Protein AF-A0A916A8Z0-F1 (afdb_monomer)

Mean predicted aligned error: 18.08 Å

Solvent-accessible surface area (backbone atoms only — not comparable to full-atom values): 61509 Å² total; per-residue (Å²): 125,78,85,84,91,91,94,96,95,99,98,98,97,97,97,98,97,96,97,96,97,89,52,46,39,36,38,32,25,29,69,92,72,67,44,54,38,59,54,32,35,37,33,49,50,64,53,92,71,62,56,70,36,53,14,37,95,78,4,35,19,50,48,71,92,58,66,61,39,51,30,46,46,48,78,46,60,50,71,79,48,48,78,49,36,49,75,66,98,75,70,72,69,54,66,45,54,78,99,61,84,51,76,48,82,47,61,32,43,49,46,13,28,43,33,43,37,34,25,30,58,89,79,60,48,56,40,48,70,24,40,32,39,39,40,52,86,81,93,71,101,67,86,82,88,76,78,72,76,61,49,72,52,54,19,37,86,78,6,36,41,78,48,71,80,33,74,57,48,60,34,40,40,42,64,50,68,57,93,70,41,55,82,67,82,72,49,75,53,75,40,47,67,66,36,75,49,78,48,80,51,70,34,50,49,66,14,25,43,38,39,36,32,24,30,61,90,74,63,48,61,42,52,68,42,32,39,41,38,36,40,97,86,48,75,51,76,32,55,11,39,96,78,4,45,17,66,45,78,72,44,80,68,44,57,29,44,40,46,78,52,78,52,88,66,50,56,51,42,31,49,73,93,76,80,61,48,77,68,45,71,37,50,74,59,38,77,42,77,49,80,45,71,31,39,36,34,15,29,45,36,39,36,30,26,33,62,85,78,67,44,55,39,47,73,40,34,33,36,42,28,48,76,89,57,96,66,60,49,78,40,58,15,34,89,74,2,41,24,74,49,68,46,40,83,59,43,48,28,52,74,49,76,55,66,54,73,68,52,41,36,45,35,42,79,64,88,56,83,78,66,78,78,56,56,66,41,55,81,48,62,45,76,44,77,48,78,47,59,27,42,59,44,45,56,37,69,72,50,58,48,63,38,32,26,24,81,75,42,62,45,48,40,28,26,32,35,26,78,46,66,96,57,68,40,34,43,39,29,35,32,76,65,41,95,44,64,46,39,26,72,46,69,58,55,71,81,72,38,46,69,42,70,79,42,72,47,75,40,45,42,60,22,64,19,94,47,60,96,43,30,91,56,34,35,51,31,38,88,27,42,50,28,35,44,35,61,47,48,93,74,53,62,100,40,61,50,70,49,70,28,40,33,47,74,47,35,44,46,72,45,73,43,62,78,48,59,67,79,81,56,50,61,89,82,37,48,53,23,19,51,24,47,47,36,42,75,30,55,46,38,22,58,62,57,75,52,70,95,41,74,49,32,33,30,18,39,25,47,50,27,50,53,28,56,66,59,24,70,56,82,54,69,49,58,57,84,82,39,73,66,63,52,47,46,57,70,74,57,66,81,62,51,85,36,38,53,90,77,53,78,37,56,64,92,39,76,29,46,31,47,46,82,52,64,77,43,36,76,40,70,81,42,48,72,37,96,56,34,56,53,57,51,43,73,71,48,60,68,44,52,57,49,41,36,26,36,40,49,20,22,33,35,68,84,59,84,25,70,63,93,73,86,50,33,85,26,33,78,18,48,41,80,43,22,29,36,44,46,64,50,47,57,63,62,81,57,86,79,42,57,64,77,76,77,96,62,94,89,67,52,42,45,26,32,61,42,43,54,46,34,53,56,60,58,35,86,83,60,87,66,48,55,75,48,43,43,86,30,67,27,88,32,92,55,87,43,36,59,63,35,38,57,70,39,67,61,44,48,88,20,49,23,43,75,45,94,54,46,32,33,12,37,15,33,73,52,74,92,40,58,88,41,32,14,20,21,32,48,36,39,35,62,58,76,42,31,52,36,38,38,29,50,36,38,25,60,37,58,40,51,98,74,42,69,42,98,53,33,71,59,52,42,51,54,41,30,70,36,49,42,55,22,82,95,33,57,91,50,52,38,58,68,56,25,38,31,58,38,10,39,37,35,30,26,33,30,34,37,32,17,30,38,38,33,40,39,68,74,85,68,82,80,37,57,69,51,29,25,57,52,36,43,68,31,35,24,46,50,45,54,92,75,39,43,85,41,46,51,60,76,65,32,42,92,90,34,73,62,32,55,48,53,41,44,53,51,33,53,61,79,37,79,79,63,87,64,82,62,62,58,83,87,46,47,70,48,74,68,84,81,79,78,72,50,99,88,50,51,67,63,59,43,49,46,57,53,47,53,68,50,42,74,53,66,36,76,59,40,59,49,41,55,40,55,53,23,48,50,50,40,26,39,45,34,41,77,25,42,48,26,32,29,39,36,31,29,32,56,51,79,58,51,65,51,94,84,41,74,40,83,52,97,64,76,52,68,47,50,28,32,57,23,22,24,38,36,33,82,75,72,49,91,62,52,38,66,21,48,65,64,44,32,28,52,35,38,17,59,54,47,67,59,32,61,69,76,77,64,73,62,62,61,63,78,70,62,68,92,63,62,64,36,75,56,59,39,47,92,70,24,80,35,20,40,43,42,46,70,82,43,42,75,79,38,99,86,62,55,58,42,75,89,52,94,47,41,68,35,60,25,30,38,43,26,41,40,72,15,43,38,39,61,74,52,84,50,80,90,75,136

Sequence (1121 aa):
MPWRLFSRRPRVQPVAPCPFPGELFVLVTRSDTGAAVVGAQVALAGGPTAGAKPTNGVGSAAYQPCAQGQYTVSVSLADRNAALYEVPDAVPNVAVTVGQQTFCDVVVDPYASLVVELLRSTDRAPVAKADVVVTGPSNRAAAPVRPSSARTTPTAFNGKVHFPQLSHGDYTVDVTPPAEYVAVAQSAVTLVRGQQQVLQLLLPPKPSLHVTVKRNDTQAVVAGVKVRSIVNGHTLEATGGGDGVARLDRVEAGNHSVGLMLDPDQTKRYLWDGVAATPVLANDGATTAIDLLLEPKPTLKVTVRNEDSNEVVAGVKVRALLAGAAAPLELTSSAQGVSSFEFIDAGNYSVEPHLEGETRKQYRWRPTLPAVAPPVLPRSGAVVGATLWLKPRKLELVSVDDHFAPSVETLDIKYHIKNLSGRTVKLEITGTNYPNNPVYSRNLSDAERDDGDDKIIAWDGKANCPAGPLAGTLYINPKYAPYKVKLSTNLGHDGVREVEFKVLYHSVVLEQGTWVPGAAPARLADPIKWAQYELNRLGYFAGPVTGAVTPQLQRAVARYTYAHEGLYAGQKEIQNHADASFVTHLANGDGALTWLQGGALPAEGTTARAYIDHDYFFSSIAEFSQADGAVTKDQAKLDRWETPLECRVLLVGKADDGTAVSVGINAPAAVGDIDIRFHVEDPAEDTSTLPTNKPRNADIPSPVREYVNKALKATRAGDPDLDNCPQAQNGERASSTDRDYFRVGVELEPYTVTLVGDEIFGTCSVDPAHAPKLGRAGALFRGSTIAGDDYILHANVSFTQAGVDLGNKATLQALHEAHHGQLPANANRKAEEVLARKTGKIVLWRRHHAAAVVNWPASGRAVNWGAMATAYAQALCEFDAGAAQNLAPVALFALGSPEETQFLGTMQAAFDPTNAFPAPAINAELFPWALPAQGIAEDDNDYYGRLAELMQDFGDADGGQMMMDLSTQIAARVRATCRAGAVIWEMDWCPAPVIGGVAQNQFGLFCQAGPDGVVQMNNQMTATEQPGFLYSHEVAHTRFLWHHETSHSRGLRGLFRLPNYDSRQHHDLSDHNCTMSYPNGVTSRPRLSWDIGDTTEARFCGKCTLKLRGWRIITGLPDRS

Radius of gyration: 80.58 Å; Cα contacts (8 Å, |Δi|>4): 2524; chains: 1; bounding box: 116×41×264 Å

Secondary structure (DSSP, 8-state):
-----------------------SEEEEEETTT--B-TT-EEEEESSSS-EEEE--TTSEEE-SSPPSEEEEEEEE--HHHHTTEE--S---EEEE-TT-----EEEEEE-EEEEEEEEETTT--B--S-EEEEE------SSSP-----EEEE--TTSEEEEEEE-SEEEEEEEE--TTB-----EEEEE-TT-EEEEEEEE-B--EEEEEEEETTT--B-TT-EEEEEETTEEEEEE--TTSEEEEESPPSEEEEEEEE--TTHHHHEE----PEEEEEE-TT-EEEEEEEEEEPPEEEEEEEETTT--B--SPEEEEEETT-SS-EEEE--TTSEEEE-SPPSEEEEEEEE--HHHHHHEE----SSPPPPPEE-SSS-EEEEEEEEEEPEEEEEEE-SB--TTTS-EEEEEEEES-TTS-EEEEEEETT-TTS-SEEEE--HHHHSSEEEEEEEE--B---SSSTTTTTPBP-GGG-SEEEEEEETT--TT---EEEB--EEEEEEEE--SSSSSPPPTTT-HHHHHHHHHHHTT------SS---HHHHHHHHHHHHHSTTTS-SS-----TT-HHHHHHHHHTTT----BTTSSPPPTT-EEEEEEE-----SSHHHHTSTTHHHHHHHHH----EEEEEEEEEEPPTT--SSS----B--GGGS-SPEEEEEEE-PPP-GGGS--S--S-SS----HHHHHHHHHHHTTTT-SS--SS-GGGT-S-SSSSHHHHEE-EEEETTEEEEEETTEEEEEPB--GGGGGGBTEEEEEEE--S-TT-EEEEEEEEESEETTEE-TTHHHHHHHHHHHHTTSGGGTT--HHHHSEEE--EEEEEEEEEEEEEEEES--S----HHHHHHHHHHTTEEEE-TT-EEE-HHHHS-TT-HHHHHHHHHHHHHH-TT--SPPPPTTS-SS-SPPPPPPTT--HHHHHHHHHHHHHTTSSHHHHHHHHHHHHHHHHHHHHHS-SSEEEEEE--SPPPEETTEEPPPSS--EEE-GGGEEEE-----TTS-TTHHHHHHHHHHTT---B---S-TTHHHHS--S-TT-TTTS-TT-TTBTTB-HHHHTT-TT----TTSTT--B--HHHHHHHTT--TTSSS----

Structure (mmCIF, N/CA/C/O backbone):
data_AF-A0A916A8Z0-F1
#
_entry.id   AF-A0A916A8Z0-F1
#
loop_
_atom_site.group_PDB
_atom_site.id
_atom_site.type_symbol
_atom_site.label_atom_id
_atom_site.label_alt_id
_atom_site.label_comp_id
_atom_site.label_asym_id
_atom_site.label_entity_id
_atom_site.label_seq_id
_atom_site.pdbx_PDB_ins_code
_atom_site.Cartn_x
_atom_site.Cartn_y
_atom_site.Cartn_z
_atom_site.occupancy
_atom_site.B_iso_or_equiv
_atom_site.auth_seq_id
_atom_site.auth_comp_id
_atom_site.auth_asym_id
_atom_site.auth_atom_id
_atom_site.pdbx_PDB_model_num
ATOM 1 N N . MET A 1 1 ? 10.757 -10.473 130.136 1.00 43.78 1 MET A N 1
ATOM 2 C CA . MET A 1 1 ? 11.751 -9.490 129.650 1.00 43.78 1 MET A CA 1
ATOM 3 C C . MET A 1 1 ? 13.024 -9.665 130.455 1.00 43.78 1 MET A C 1
ATOM 5 O O . MET A 1 1 ? 12.941 -9.632 131.677 1.00 43.78 1 MET A O 1
ATOM 9 N N . PRO A 1 2 ? 14.169 -9.902 129.794 1.00 45.22 2 PRO A N 1
ATOM 10 C CA . PRO A 1 2 ? 14.829 -11.227 129.844 1.00 45.22 2 PRO A CA 1
ATOM 11 C C . PRO A 1 2 ? 13.925 -12.395 130.339 1.00 45.22 2 PRO A C 1
ATOM 13 O O . PRO A 1 2 ? 12.729 -12.406 130.047 1.00 45.22 2 PRO A O 1
ATOM 16 N N . TRP A 1 3 ? 14.487 -13.308 131.139 1.00 40.62 3 TRP A N 1
ATOM 17 C CA . TRP A 1 3 ? 13.827 -14.185 132.126 1.00 40.62 3 TRP A CA 1
ATOM 18 C C . TRP A 1 3 ? 13.193 -15.527 131.710 1.00 40.62 3 TRP A C 1
ATOM 20 O O . TRP A 1 3 ? 12.486 -15.663 130.718 1.00 40.62 3 TRP A O 1
ATOM 30 N N . ARG A 1 4 ? 13.486 -16.513 132.578 1.00 50.47 4 ARG A N 1
ATOM 31 C CA . ARG A 1 4 ? 13.041 -17.920 132.633 1.00 50.47 4 ARG A CA 1
ATOM 32 C C . ARG A 1 4 ? 11.813 -18.078 133.578 1.00 50.47 4 ARG A C 1
ATOM 34 O O . ARG A 1 4 ? 11.258 -17.082 134.030 1.00 50.47 4 ARG A O 1
ATOM 41 N N . LEU A 1 5 ? 11.416 -19.323 133.893 1.00 48.09 5 LEU A N 1
ATOM 42 C CA . LEU A 1 5 ? 10.248 -19.740 134.722 1.00 48.09 5 LEU A CA 1
ATOM 43 C C . LEU A 1 5 ? 10.529 -19.890 136.267 1.00 48.09 5 LEU A C 1
ATOM 45 O O . LEU A 1 5 ? 11.646 -19.611 136.693 1.00 48.09 5 LEU A O 1
ATOM 49 N N . PHE A 1 6 ? 9.525 -20.288 137.101 1.00 53.00 6 PHE A N 1
ATOM 50 C CA . PHE A 1 6 ? 9.360 -20.008 138.581 1.00 53.00 6 PHE A CA 1
ATOM 51 C C . PHE A 1 6 ? 8.825 -21.176 139.529 1.00 53.00 6 PHE A C 1
ATOM 53 O O . PHE A 1 6 ? 8.633 -22.285 139.039 1.00 53.00 6 PHE A O 1
ATOM 60 N N . SER A 1 7 ? 8.560 -20.956 140.867 1.00 54.00 7 SER A N 1
ATOM 61 C CA . SER A 1 7 ? 8.085 -21.949 141.936 1.00 54.00 7 SER A CA 1
ATOM 62 C C . SER A 1 7 ? 7.024 -21.476 143.073 1.00 54.00 7 SER A C 1
ATOM 64 O O . SER A 1 7 ? 6.224 -20.611 142.731 1.00 54.00 7 SER A O 1
ATOM 66 N N . ARG A 1 8 ? 6.849 -22.051 144.335 1.00 53.09 8 ARG A N 1
ATOM 67 C CA . ARG A 1 8 ? 5.537 -22.356 145.154 1.00 53.09 8 ARG A CA 1
ATOM 68 C C . ARG A 1 8 ? 5.132 -21.684 146.604 1.00 53.09 8 ARG A C 1
ATOM 70 O O . ARG A 1 8 ? 6.023 -21.048 147.153 1.00 53.09 8 ARG A O 1
ATOM 77 N N . ARG A 1 9 ? 3.853 -21.783 147.230 1.00 58.75 9 ARG A N 1
ATOM 78 C CA . ARG A 1 9 ? 3.212 -21.055 148.500 1.00 58.75 9 ARG A CA 1
ATOM 79 C C . ARG A 1 9 ? 1.812 -21.533 149.288 1.00 58.75 9 ARG A C 1
ATOM 81 O O . ARG A 1 9 ? 1.279 -22.513 148.779 1.00 58.75 9 ARG A O 1
ATOM 88 N N . PRO A 1 10 ? 1.220 -20.959 150.464 1.00 52.78 10 PRO A N 1
ATOM 89 C CA . PRO A 1 10 ? 0.219 -21.530 151.560 1.00 52.78 10 PRO A CA 1
ATOM 90 C C . PRO A 1 10 ? -1.303 -20.992 151.998 1.00 52.78 10 PRO A C 1
ATOM 92 O O . PRO A 1 10 ? -2.033 -20.661 151.072 1.00 52.78 10 PRO A O 1
ATOM 95 N N . ARG A 1 11 ? -1.872 -21.004 153.309 1.00 48.09 11 ARG A N 1
ATOM 96 C CA . ARG A 1 11 ? -3.367 -21.163 153.857 1.00 48.09 11 ARG A CA 1
ATOM 97 C C . ARG A 1 11 ? -3.969 -20.463 155.241 1.00 48.09 11 ARG A C 1
ATOM 99 O O . ARG A 1 11 ? -3.133 -19.895 155.929 1.00 48.09 11 ARG A O 1
ATOM 106 N N . VAL A 1 12 ? -5.320 -20.499 155.691 1.00 46.56 12 VAL A N 1
ATOM 107 C CA . VAL A 1 12 ? -6.071 -19.830 156.936 1.00 46.56 12 VAL A CA 1
ATOM 108 C C . VAL A 1 12 ? -7.390 -20.480 157.722 1.00 46.56 12 VAL A C 1
ATOM 110 O O . VAL A 1 12 ? -7.604 -21.671 157.494 1.00 46.56 12 VAL A O 1
ATOM 113 N N . GLN A 1 13 ? -8.259 -19.805 158.628 1.00 33.38 13 GLN A N 1
ATOM 114 C CA . GLN A 1 13 ? -9.263 -20.291 159.767 1.00 33.38 13 GLN A CA 1
ATOM 115 C C . GLN A 1 13 ? -10.696 -19.542 160.208 1.00 33.38 13 GLN A C 1
ATOM 117 O O . GLN A 1 13 ? -10.962 -18.526 159.573 1.00 33.38 13 GLN A O 1
ATOM 122 N N . PRO A 1 14 ? -11.614 -19.962 161.227 1.00 39.34 14 PRO A N 1
ATOM 123 C CA . PRO A 1 14 ? -13.113 -19.568 161.555 1.00 39.34 14 PRO A CA 1
ATOM 124 C C . PRO A 1 14 ? -13.763 -19.235 163.052 1.00 39.34 14 PRO A C 1
ATOM 126 O O . PRO A 1 14 ? -12.961 -19.036 163.957 1.00 39.34 14 PRO A O 1
ATOM 129 N N . VAL A 1 15 ? -15.150 -19.152 163.364 1.00 30.70 15 VAL A N 1
ATOM 130 C CA . VAL A 1 15 ? -15.917 -18.642 164.667 1.00 30.70 15 VAL A CA 1
ATOM 131 C C . VAL A 1 15 ? -17.428 -19.153 165.141 1.00 30.70 15 VAL A C 1
ATOM 133 O O . VAL A 1 15 ? -17.803 -20.206 164.637 1.00 30.70 15 VAL A O 1
ATOM 136 N N . ALA A 1 16 ? -18.282 -18.541 166.094 1.00 19.58 16 ALA A N 1
ATOM 137 C CA . ALA A 1 16 ? -19.490 -19.092 166.955 1.00 19.58 16 ALA A CA 1
ATOM 138 C C . ALA A 1 16 ? -20.803 -18.205 167.487 1.00 19.58 16 ALA A C 1
ATOM 140 O O . ALA A 1 16 ? -20.802 -17.020 167.162 1.00 19.58 16 ALA A O 1
ATOM 141 N N . PRO A 1 17 ? -21.901 -18.685 168.266 1.00 28.23 17 PRO A N 1
ATOM 142 C CA . PRO A 1 17 ? -23.332 -18.089 168.561 1.00 28.23 17 PRO A CA 1
ATOM 143 C C . PRO A 1 17 ? -24.120 -18.089 170.018 1.00 28.23 17 PRO A C 1
ATOM 145 O O . PRO A 1 17 ? -23.498 -18.542 170.971 1.00 28.23 17 PRO A O 1
ATOM 148 N N . CYS A 1 18 ? -25.449 -17.646 170.243 1.00 15.55 18 CYS A N 1
ATOM 149 C CA . CYS A 1 18 ? -26.314 -17.592 171.565 1.00 15.55 18 CYS A CA 1
ATOM 150 C C . CYS A 1 18 ? -27.959 -17.360 171.609 1.00 15.55 18 CYS A C 1
ATOM 152 O O . CYS A 1 18 ? -28.476 -17.084 170.528 1.00 15.55 18 CYS A O 1
ATOM 154 N N . PRO A 1 19 ? -28.796 -17.424 172.759 1.00 31.42 19 PRO A N 1
ATOM 155 C CA . PRO A 1 19 ? -30.363 -17.428 172.909 1.00 31.42 19 PRO A CA 1
ATOM 156 C C . PRO A 1 19 ? -31.226 -16.704 174.117 1.00 31.42 19 PRO A C 1
ATOM 158 O O . PRO A 1 19 ? -30.578 -16.294 175.075 1.00 31.42 19 PRO A O 1
ATOM 161 N N . PHE A 1 20 ? -32.635 -16.592 174.181 1.00 36.34 20 PHE A N 1
ATOM 162 C CA . PHE A 1 20 ? -33.571 -16.127 175.365 1.00 36.34 20 PHE A CA 1
ATOM 163 C C . PHE A 1 20 ? -35.221 -16.197 175.316 1.00 36.34 20 PHE A C 1
ATOM 165 O O . PHE A 1 20 ? -35.703 -16.352 174.195 1.00 36.34 20 PHE A O 1
ATOM 172 N N . PRO A 1 21 ? -36.107 -16.052 176.413 1.00 46.00 21 PRO A N 1
ATOM 173 C CA . PRO A 1 21 ? -37.666 -16.139 176.487 1.00 46.00 21 PRO A CA 1
ATOM 174 C C . PRO A 1 21 ? -38.613 -15.122 177.360 1.00 46.00 21 PRO A C 1
ATOM 176 O O . PRO A 1 21 ? -38.065 -14.140 177.854 1.00 46.00 21 PRO A O 1
ATOM 179 N N . GLY A 1 22 ? -39.992 -15.297 177.573 1.00 70.88 22 GLY A N 1
ATOM 180 C CA . GLY A 1 22 ? -40.969 -14.520 178.514 1.00 70.88 22 GLY A CA 1
ATOM 181 C C . GLY A 1 22 ? -42.601 -14.619 178.472 1.00 70.88 22 GLY A C 1
ATOM 182 O O . GLY A 1 22 ? -43.108 -15.027 177.426 1.00 70.88 22 GLY A O 1
ATOM 183 N N . GLU A 1 23 ? -43.440 -14.190 179.514 1.00 81.38 23 GLU A N 1
ATOM 184 C CA . GLU A 1 23 ? -44.974 -14.410 179.760 1.00 81.38 23 GLU A CA 1
ATOM 185 C C . GLU A 1 23 ? -46.042 -13.250 180.251 1.00 81.38 23 GLU A C 1
ATOM 187 O O . GLU A 1 23 ? -45.574 -12.151 180.519 1.00 81.38 23 GLU A O 1
ATOM 192 N N . LEU A 1 24 ? -47.416 -13.491 180.443 1.00 83.94 24 LEU A N 1
ATOM 193 C CA . LEU A 1 24 ? -48.823 -12.785 180.396 1.00 83.94 24 LEU A CA 1
ATOM 194 C C . LEU A 1 24 ? -49.241 -12.325 179.016 1.00 83.94 24 LEU A C 1
ATOM 196 O O . LEU A 1 24 ? -48.682 -11.368 178.506 1.00 83.94 24 LEU A O 1
ATOM 200 N N . PHE A 1 25 ? -50.326 -12.868 178.482 1.00 82.81 25 PHE A N 1
ATOM 201 C CA . PHE A 1 25 ? -50.304 -13.166 177.072 1.00 82.81 25 PHE A CA 1
ATOM 202 C C . PHE A 1 25 ? -51.386 -12.459 176.258 1.00 82.81 25 PHE A C 1
ATOM 204 O O . PHE A 1 25 ? -52.576 -12.510 176.563 1.00 82.81 25 PHE A O 1
ATOM 211 N N . VAL A 1 26 ? -50.948 -11.890 175.140 1.00 85.06 26 VAL A N 1
ATOM 212 C CA . VAL A 1 26 ? -51.784 -11.620 173.967 1.00 85.06 26 VAL A CA 1
ATOM 213 C C . VAL A 1 26 ? -51.128 -12.297 172.770 1.00 85.06 26 VAL A C 1
ATOM 215 O O . VAL A 1 26 ? -49.939 -12.081 172.548 1.00 85.06 26 VAL A O 1
ATOM 218 N N . LEU A 1 27 ? -51.856 -13.119 172.020 1.00 82.88 27 LEU A N 1
ATOM 219 C CA . LEU A 1 27 ? -51.383 -13.826 170.833 1.00 82.88 27 LEU A CA 1
ATOM 220 C C . LEU A 1 27 ? -51.800 -13.077 169.559 1.00 82.88 27 LEU A C 1
ATOM 222 O O . LEU A 1 27 ? -52.939 -12.633 169.434 1.00 82.88 27 LEU A O 1
ATOM 226 N N . VAL A 1 28 ? -50.900 -12.970 168.582 1.00 85.25 28 VAL A N 1
ATOM 227 C CA . VAL A 1 28 ? -51.212 -12.460 167.238 1.00 85.25 28 VAL A CA 1
ATOM 228 C C . VAL A 1 28 ? -50.824 -13.513 166.203 1.00 85.25 28 VAL A C 1
ATOM 230 O O . VAL A 1 28 ? -49.703 -14.025 166.212 1.00 85.25 28 VAL A O 1
ATOM 233 N N . THR A 1 29 ? -51.751 -13.843 165.307 1.00 81.25 29 THR A N 1
ATOM 234 C CA . THR A 1 29 ? -51.643 -14.931 164.319 1.00 81.25 29 THR A CA 1
ATOM 235 C C . THR A 1 29 ? -52.096 -14.485 162.923 1.00 81.25 29 THR A C 1
ATOM 237 O O . THR A 1 29 ? -52.600 -13.377 162.746 1.00 81.25 29 THR A O 1
ATOM 240 N N . ARG A 1 30 ? -51.886 -15.318 161.900 1.00 81.69 30 ARG A N 1
ATOM 241 C CA . ARG A 1 30 ? -52.322 -15.076 160.511 1.00 81.69 30 ARG A CA 1
ATOM 242 C C . ARG A 1 30 ? -53.583 -15.871 160.173 1.00 81.69 30 ARG A C 1
ATOM 244 O O . ARG A 1 30 ? -53.673 -17.039 160.543 1.00 81.69 30 ARG A O 1
ATOM 251 N N . SER A 1 31 ? -54.501 -15.294 159.398 1.00 78.06 31 SER A N 1
ATOM 252 C CA . SER A 1 31 ? -55.724 -15.971 158.931 1.00 78.06 31 SER A CA 1
ATOM 253 C C . SER A 1 31 ? -55.430 -17.137 157.982 1.00 78.06 31 SER A C 1
ATOM 255 O O . SER A 1 31 ? -56.104 -18.162 158.024 1.00 78.06 31 SER A O 1
ATOM 257 N N . ASP A 1 32 ? -54.394 -16.996 157.153 1.00 70.56 32 ASP A N 1
ATOM 258 C CA . ASP A 1 32 ? -54.044 -17.929 156.076 1.00 70.56 32 ASP A CA 1
ATOM 259 C C . ASP A 1 32 ? -53.368 -19.230 156.544 1.00 70.56 32 ASP A C 1
ATOM 261 O O . ASP A 1 32 ? -53.303 -20.202 155.793 1.00 70.56 32 ASP A O 1
ATOM 265 N N . THR A 1 33 ? -52.829 -19.246 157.765 1.00 76.00 33 THR A N 1
ATOM 266 C CA . THR A 1 33 ? -51.947 -20.318 158.262 1.00 76.00 33 THR A CA 1
ATOM 267 C C . THR A 1 33 ? -52.098 -20.614 159.754 1.00 76.00 33 THR A C 1
ATOM 269 O O . THR A 1 33 ? -51.489 -21.565 160.239 1.00 76.00 33 THR A O 1
ATOM 272 N N . GLY A 1 34 ? -52.827 -19.789 160.516 1.00 72.31 34 GLY A N 1
ATOM 273 C CA . GLY A 1 34 ? -52.847 -19.825 161.985 1.00 72.31 34 GLY A CA 1
ATOM 274 C C . GLY A 1 34 ? -51.500 -19.484 162.640 1.00 72.31 34 GLY A C 1
ATOM 275 O O . GLY A 1 34 ? -51.376 -19.515 163.861 1.00 72.31 34 GLY A O 1
ATOM 276 N N . ALA A 1 35 ? -50.467 -19.172 161.849 1.00 80.62 35 ALA A N 1
ATOM 277 C CA . ALA A 1 35 ? -49.105 -19.043 162.337 1.00 80.62 35 ALA A CA 1
ATOM 278 C C . ALA A 1 35 ? -48.886 -17.724 163.089 1.00 80.62 35 ALA A C 1
ATOM 280 O O . ALA A 1 35 ? -49.401 -16.672 162.708 1.00 80.62 35 ALA A O 1
ATOM 281 N N . ALA A 1 36 ? -48.059 -17.797 164.129 1.00 80.62 36 ALA A N 1
ATOM 282 C CA . ALA A 1 36 ? -47.612 -16.674 164.941 1.00 80.62 36 ALA A CA 1
ATOM 283 C C . ALA A 1 36 ? -47.059 -15.495 164.116 1.00 80.62 36 ALA A C 1
ATOM 285 O O . ALA A 1 36 ? -46.112 -15.648 163.339 1.00 80.62 36 ALA A O 1
ATOM 286 N N . VAL A 1 37 ? -47.584 -14.291 164.352 1.00 80.56 37 VAL A N 1
ATOM 287 C CA . VAL A 1 37 ? -47.016 -13.035 163.846 1.00 80.56 37 VAL A CA 1
ATOM 288 C C . VAL A 1 37 ? -46.012 -12.520 164.869 1.00 80.56 37 VAL A C 1
ATOM 290 O O . VAL A 1 37 ? -46.383 -11.922 165.877 1.00 80.56 37 VAL A O 1
ATOM 293 N N . VAL A 1 38 ? -44.727 -12.752 164.614 1.00 81.81 38 VAL A N 1
ATOM 294 C CA . VAL A 1 38 ? -43.617 -12.285 165.460 1.00 81.81 38 VAL A CA 1
ATOM 295 C C . VAL A 1 38 ? -43.369 -10.788 165.234 1.00 81.81 38 VAL A C 1
ATOM 297 O O . VAL A 1 38 ? -43.397 -10.311 164.097 1.00 81.81 38 VAL A O 1
ATOM 300 N N . GLY A 1 39 ? -43.100 -10.041 166.308 1.00 83.31 39 GLY A N 1
ATOM 301 C CA . GLY A 1 39 ? -42.779 -8.612 166.258 1.00 83.31 39 GLY A CA 1
ATOM 302 C C . GLY A 1 39 ? -43.966 -7.665 166.027 1.00 83.31 39 GLY A C 1
ATOM 303 O O . GLY A 1 39 ? -43.741 -6.474 165.808 1.00 83.31 39 GLY A O 1
ATOM 304 N N . ALA A 1 40 ? -45.212 -8.149 166.082 1.00 83.31 40 ALA A N 1
ATOM 305 C CA . ALA A 1 40 ? -46.392 -7.286 166.144 1.00 83.31 40 ALA A CA 1
ATOM 306 C C . ALA A 1 40 ? -46.394 -6.534 167.482 1.00 83.31 40 ALA A C 1
ATOM 308 O O . ALA A 1 40 ? -46.189 -7.139 168.532 1.00 83.31 40 ALA A O 1
ATOM 309 N N . GLN A 1 41 ? -46.602 -5.219 167.459 1.00 85.69 41 GLN A N 1
ATOM 310 C CA . GLN A 1 41 ? -46.628 -4.411 168.676 1.00 85.69 41 GLN A CA 1
ATOM 311 C C . GLN A 1 41 ? -48.030 -4.465 169.274 1.00 85.69 41 GLN A C 1
ATOM 313 O O . GLN A 1 41 ? -48.959 -3.854 168.741 1.00 85.69 41 GLN A O 1
ATOM 318 N N . VAL A 1 42 ? -48.166 -5.203 170.374 1.00 83.38 42 VAL A N 1
ATOM 319 C CA . VAL A 1 42 ? -49.370 -5.219 171.204 1.00 83.38 42 VAL A CA 1
ATOM 320 C C . VAL A 1 42 ? -49.252 -4.103 172.232 1.00 83.38 42 VAL A C 1
ATOM 322 O O . VAL A 1 42 ? -48.223 -3.997 172.895 1.00 83.38 42 VAL A O 1
ATOM 325 N N . ALA A 1 43 ? -50.291 -3.293 172.404 1.00 83.06 43 ALA A N 1
ATOM 326 C CA . ALA A 1 43 ? -50.388 -2.322 173.488 1.00 83.06 43 ALA A CA 1
ATOM 327 C C . ALA A 1 43 ? -51.569 -2.647 174.410 1.00 83.06 43 ALA A C 1
ATOM 329 O O . ALA A 1 43 ? -52.641 -3.041 173.951 1.00 83.06 43 ALA A O 1
ATOM 330 N N . LEU A 1 44 ? -51.353 -2.452 175.715 1.00 82.88 44 LEU A N 1
ATOM 331 C CA . LEU A 1 44 ? -52.371 -2.572 176.757 1.00 82.88 44 LEU A CA 1
ATOM 332 C C . LEU A 1 44 ? -52.664 -1.198 177.368 1.00 82.88 44 LEU A C 1
ATOM 334 O O . LEU A 1 44 ? -51.737 -0.476 177.744 1.00 82.88 44 LEU A O 1
ATOM 338 N N . ALA A 1 45 ? -53.946 -0.868 177.532 1.00 77.88 45 ALA A N 1
ATOM 339 C CA . ALA A 1 45 ? -54.400 0.334 178.234 1.00 77.88 45 ALA A CA 1
ATOM 340 C C . ALA A 1 45 ? -55.440 -0.027 179.307 1.00 77.88 45 ALA A C 1
ATOM 342 O O . ALA A 1 45 ? -56.432 -0.676 178.990 1.00 77.88 45 ALA A O 1
ATOM 343 N N . GLY A 1 46 ? -55.224 0.395 180.562 1.00 67.44 46 GLY A N 1
ATOM 344 C CA . GLY A 1 46 ? -56.184 0.176 181.663 1.00 67.44 46 GLY A CA 1
ATOM 345 C C . GLY A 1 46 ? -55.595 -0.050 183.066 1.00 67.44 46 GLY A C 1
ATOM 346 O O . GLY A 1 46 ? -56.328 0.023 184.048 1.00 67.44 46 GLY A O 1
ATOM 347 N N . GLY A 1 47 ? -54.280 -0.257 183.196 1.00 61.28 47 GLY A N 1
ATOM 348 C CA . GLY A 1 47 ? -53.611 -0.470 184.489 1.00 61.28 47 GLY A CA 1
ATOM 349 C C . GLY A 1 47 ? -52.155 0.020 184.514 1.00 61.28 47 GLY A C 1
ATOM 350 O O . GLY A 1 47 ? -51.647 0.470 183.487 1.00 61.28 47 GLY A O 1
ATOM 351 N N . PRO A 1 48 ? -51.456 -0.072 185.665 1.00 60.88 48 PRO A N 1
ATOM 352 C CA . PRO A 1 48 ? -50.135 0.541 185.865 1.00 60.88 48 PRO A CA 1
ATOM 353 C C . PRO A 1 48 ? -49.013 -0.107 185.037 1.00 60.88 48 PRO A C 1
ATOM 355 O O . PRO A 1 48 ? -47.980 0.516 184.808 1.00 60.88 48 PRO A O 1
ATOM 358 N N . THR A 1 49 ? -49.208 -1.336 184.550 1.00 60.81 49 THR A N 1
ATOM 359 C CA . THR A 1 49 ? -48.291 -2.033 183.630 1.00 60.81 49 THR A CA 1
ATOM 360 C C . THR A 1 49 ? -48.447 -1.521 182.185 1.00 60.81 49 THR A C 1
ATOM 362 O O . THR A 1 49 ? -48.699 -2.293 181.264 1.00 60.81 49 THR A O 1
ATOM 365 N N . ALA A 1 50 ? -48.349 -0.204 181.988 1.00 60.47 50 ALA A N 1
ATOM 366 C CA . ALA A 1 50 ? -48.550 0.448 180.696 1.00 60.47 50 ALA A CA 1
ATOM 367 C C . ALA A 1 50 ? -47.307 0.345 179.794 1.00 60.47 50 ALA A C 1
ATOM 369 O O . ALA A 1 50 ? -46.189 0.642 180.215 1.00 60.47 50 ALA A O 1
ATOM 370 N N . GLY A 1 51 ? -47.510 -0.037 178.531 1.00 68.06 51 GLY A N 1
ATOM 371 C CA . GLY A 1 51 ? -46.459 -0.076 177.512 1.00 68.06 51 GLY A CA 1
ATOM 372 C C . GLY A 1 51 ? -46.778 -1.046 176.376 1.00 68.06 51 GLY A C 1
ATOM 373 O O . GLY A 1 51 ? -47.419 -2.075 176.593 1.00 68.06 51 GLY A O 1
ATOM 374 N N . ALA A 1 52 ? -46.322 -0.733 175.164 1.00 78.31 52 ALA A N 1
ATOM 375 C CA . ALA A 1 52 ? -46.375 -1.677 174.052 1.00 78.31 52 ALA A CA 1
ATOM 376 C C . ALA A 1 52 ? -45.265 -2.732 174.183 1.00 78.31 52 ALA A C 1
ATOM 378 O O . ALA A 1 52 ? -44.159 -2.418 174.632 1.00 78.31 52 ALA A O 1
ATOM 379 N N . LYS A 1 53 ? -45.550 -3.972 173.784 1.00 80.19 53 LYS A N 1
ATOM 380 C CA . LYS A 1 53 ? -44.564 -5.049 173.680 1.00 80.19 53 LYS A CA 1
ATOM 381 C C . LYS A 1 53 ? -44.661 -5.743 172.320 1.00 80.19 53 LYS A C 1
ATOM 383 O O . LYS A 1 53 ? -45.772 -6.041 171.876 1.00 80.19 53 LYS A O 1
ATOM 388 N N . PRO A 1 54 ? -43.521 -6.072 171.685 1.00 82.06 54 PRO A N 1
ATOM 389 C CA . PRO A 1 54 ? -43.523 -6.963 170.540 1.00 82.06 54 PRO A CA 1
ATOM 390 C C . PRO A 1 54 ? -43.969 -8.360 170.971 1.00 82.06 54 PRO A C 1
ATOM 392 O O . PRO A 1 54 ? -43.566 -8.865 172.024 1.00 82.06 54 PRO A O 1
ATOM 395 N N . THR A 1 55 ? -44.736 -9.014 170.112 1.00 85.38 55 THR A N 1
ATOM 396 C CA . THR A 1 55 ? -44.952 -10.455 170.176 1.00 85.38 55 THR A CA 1
ATOM 397 C C . THR A 1 55 ? -43.629 -11.210 170.000 1.00 85.38 55 THR A C 1
ATOM 399 O O . THR A 1 55 ? -42.810 -10.891 169.132 1.00 85.38 55 THR A O 1
ATOM 402 N N . ASN A 1 56 ? -43.413 -12.220 170.842 1.00 80.62 56 ASN A N 1
ATOM 403 C CA . ASN A 1 56 ? -42.235 -13.084 170.840 1.00 80.62 56 ASN A CA 1
ATOM 404 C C . ASN A 1 56 ? -42.259 -14.098 169.671 1.00 80.62 56 ASN A C 1
ATOM 406 O O . ASN A 1 56 ? -43.135 -14.063 168.808 1.00 80.62 56 ASN A O 1
ATOM 410 N N . GLY A 1 57 ? -41.302 -15.035 169.651 1.00 79.75 57 GLY A N 1
ATOM 411 C CA . GLY A 1 57 ? -41.177 -16.052 168.596 1.00 79.75 57 GLY A CA 1
ATOM 412 C C . GLY A 1 57 ? -42.363 -17.018 168.438 1.00 79.75 57 GLY A C 1
ATOM 413 O O . GLY A 1 57 ? -42.456 -17.665 167.401 1.00 79.75 57 GLY A O 1
ATOM 414 N N . VAL A 1 58 ? -43.277 -17.098 169.415 1.00 81.00 58 VAL A N 1
ATOM 415 C CA . VAL A 1 58 ? -44.548 -17.847 169.311 1.00 81.00 58 VAL A CA 1
ATOM 416 C C . VAL A 1 58 ? -45.756 -16.922 169.132 1.00 81.00 58 VAL A C 1
ATOM 418 O O . VAL A 1 58 ? -46.891 -17.335 169.330 1.00 81.00 58 VAL A O 1
ATOM 421 N N . GLY A 1 59 ? -45.530 -15.664 168.744 1.00 79.50 59 GLY A N 1
ATOM 422 C CA . GLY A 1 59 ? -46.593 -14.705 168.448 1.00 79.50 59 GLY A CA 1
ATOM 423 C C . GLY A 1 59 ? -47.235 -14.099 169.690 1.00 79.50 59 GLY A C 1
ATOM 424 O O . GLY A 1 59 ? -48.257 -13.438 169.555 1.00 79.50 59 GLY A O 1
ATOM 425 N N . SER A 1 60 ? -46.655 -14.284 170.884 1.00 83.88 60 SER A N 1
ATOM 426 C CA . SER A 1 60 ? -47.244 -13.802 172.135 1.00 83.88 60 SER A CA 1
ATOM 427 C C . SER A 1 60 ? -46.505 -12.603 172.732 1.00 83.88 60 SER A C 1
ATOM 429 O O . SER A 1 60 ? -45.290 -12.641 172.923 1.00 83.88 60 SER A O 1
ATOM 431 N N . ALA A 1 61 ? -47.228 -11.524 173.028 1.00 86.88 61 ALA A N 1
ATOM 432 C CA . ALA A 1 61 ? -46.743 -10.399 173.821 1.00 86.88 61 ALA A CA 1
ATOM 433 C C . ALA A 1 61 ? -46.990 -10.679 175.309 1.00 86.88 61 ALA A C 1
ATOM 435 O O . ALA A 1 61 ? -48.098 -11.042 175.693 1.00 86.88 61 ALA A O 1
ATOM 436 N N . ALA A 1 62 ? -45.940 -10.510 176.115 1.00 84.25 62 ALA A N 1
ATOM 437 C CA . ALA A 1 62 ? -45.795 -11.074 177.454 1.00 84.25 62 ALA A CA 1
ATOM 438 C C . ALA A 1 62 ? -45.613 -9.995 178.548 1.00 84.25 62 ALA A C 1
ATOM 440 O O . ALA A 1 62 ? -44.583 -9.316 178.573 1.00 84.25 62 ALA A O 1
ATOM 441 N N . TYR A 1 63 ? -46.551 -9.833 179.483 1.00 85.50 63 TYR A N 1
ATOM 442 C CA . TYR A 1 63 ? -46.513 -8.865 180.589 1.00 85.50 63 TYR A CA 1
ATOM 443 C C . TYR A 1 63 ? -46.353 -9.489 181.992 1.00 85.50 63 TYR A C 1
ATOM 445 O O . TYR A 1 63 ? -47.329 -9.732 182.687 1.00 85.50 63 TYR A O 1
ATOM 453 N N . GLN A 1 64 ? -45.129 -9.626 182.505 1.00 78.19 64 GLN A N 1
ATOM 454 C CA . GLN A 1 64 ? -44.933 -10.009 183.909 1.00 78.19 64 GLN A CA 1
ATOM 455 C C . GLN A 1 64 ? -43.833 -9.208 184.628 1.00 78.19 64 GLN A C 1
ATOM 457 O O . GLN A 1 64 ? -42.835 -8.861 183.990 1.00 78.19 64 GLN A O 1
ATOM 462 N N . PRO A 1 65 ? -44.001 -8.913 185.937 1.00 75.62 65 PRO A N 1
ATOM 463 C CA . PRO A 1 65 ? -45.253 -9.041 186.697 1.00 75.62 65 PRO A CA 1
ATOM 464 C C . PRO A 1 65 ? -46.327 -8.060 186.179 1.00 75.62 65 PRO A C 1
ATOM 466 O O . PRO A 1 65 ? -46.039 -6.885 185.952 1.00 75.62 65 PRO A O 1
ATOM 469 N N . CYS A 1 66 ? -47.563 -8.534 185.983 1.00 77.12 66 CYS A N 1
ATOM 470 C CA . CYS A 1 66 ? -48.707 -7.673 185.662 1.00 77.12 66 CYS A CA 1
ATOM 471 C C . CYS A 1 66 ? -49.536 -7.398 186.916 1.00 77.12 66 CYS A C 1
ATOM 473 O O . CYS A 1 66 ? -49.691 -8.271 187.771 1.00 77.12 66 CYS A O 1
ATOM 475 N N . ALA A 1 67 ? -50.082 -6.189 187.010 1.00 74.06 67 ALA A N 1
ATOM 476 C CA . ALA A 1 67 ? -51.071 -5.859 188.023 1.00 74.06 67 ALA A CA 1
ATOM 477 C C . ALA A 1 67 ? -52.457 -6.413 187.649 1.00 74.06 67 ALA A C 1
ATOM 479 O O . ALA A 1 67 ? -52.792 -6.586 186.480 1.00 74.06 67 ALA A O 1
ATOM 480 N N . GLN A 1 68 ? -53.287 -6.656 188.660 1.00 81.19 68 GLN A N 1
ATOM 481 C CA . GLN A 1 68 ? -54.695 -7.002 188.476 1.00 81.19 68 GLN A CA 1
ATOM 482 C C . GLN A 1 68 ? -55.482 -5.792 187.940 1.00 81.19 68 GLN A C 1
ATOM 484 O O . GLN A 1 68 ? -55.342 -4.686 188.462 1.00 81.19 68 GLN A O 1
ATOM 489 N N . GLY A 1 69 ? -56.309 -5.998 186.910 1.00 84.19 69 GLY A N 1
ATOM 490 C CA . GLY A 1 69 ? -57.021 -4.918 186.215 1.00 84.19 69 GLY A CA 1
ATOM 491 C C . GLY A 1 69 ? -57.766 -5.370 184.953 1.00 84.19 69 GLY A C 1
ATOM 492 O O . GLY A 1 69 ? -57.702 -6.535 184.573 1.00 84.19 69 GLY A O 1
ATOM 493 N N . GLN A 1 70 ? -58.477 -4.441 184.311 1.00 80.19 70 GLN A N 1
ATOM 494 C CA . GLN A 1 70 ? -59.107 -4.596 182.989 1.00 80.19 70 GLN A CA 1
ATOM 495 C C . GLN A 1 70 ? -58.289 -3.826 181.947 1.00 80.19 70 GLN A C 1
ATOM 497 O O . GLN A 1 70 ? -57.802 -2.737 182.249 1.00 80.19 70 GLN A O 1
ATOM 502 N N . TYR A 1 71 ? -58.152 -4.372 180.739 1.00 82.00 71 TYR A N 1
ATOM 503 C CA . TYR A 1 71 ? -57.269 -3.838 179.703 1.00 82.00 71 TYR A CA 1
ATOM 504 C C . TYR A 1 71 ? -57.904 -3.883 178.307 1.00 82.00 71 TYR A C 1
ATOM 506 O O . TYR A 1 71 ? -58.398 -4.919 177.862 1.00 82.00 71 TYR A O 1
ATOM 514 N N . THR A 1 72 ? -57.818 -2.768 177.582 1.00 80.00 72 THR A N 1
ATOM 515 C CA . THR A 1 72 ? -58.022 -2.725 176.128 1.00 80.00 72 THR A CA 1
ATOM 516 C C . THR A 1 72 ? -56.754 -3.194 175.426 1.00 80.00 72 THR A C 1
ATOM 518 O O . THR A 1 72 ? -55.660 -2.742 175.778 1.00 80.00 72 THR A O 1
ATOM 521 N N . VAL A 1 73 ? -56.906 -4.063 174.425 1.00 81.25 73 VAL A N 1
ATOM 522 C CA . VAL A 1 73 ? -55.817 -4.580 173.586 1.00 81.25 73 VAL A CA 1
ATOM 523 C C . VAL A 1 73 ? -55.854 -3.889 172.223 1.00 81.25 73 VAL A C 1
ATOM 525 O O . VAL A 1 73 ? -56.905 -3.807 171.594 1.00 81.25 73 VAL A O 1
ATOM 528 N N . SER A 1 74 ? -54.708 -3.423 171.731 1.00 80.38 74 SER A N 1
ATOM 529 C CA . SER A 1 74 ? -54.553 -2.994 170.335 1.00 80.38 74 SER A CA 1
ATOM 530 C C . SER A 1 74 ? -53.276 -3.562 169.721 1.00 80.38 74 SER A C 1
ATOM 532 O O . SER A 1 74 ? -52.301 -3.824 170.426 1.00 80.38 74 SER A O 1
ATOM 534 N N . VAL A 1 75 ? -53.290 -3.792 168.406 1.00 80.25 75 VAL A N 1
ATOM 535 C CA . VAL A 1 75 ? -52.190 -4.428 167.665 1.00 80.25 75 VAL A CA 1
ATOM 536 C C . VAL A 1 75 ? -51.786 -3.550 166.487 1.00 80.25 75 VAL A C 1
ATOM 538 O O . VAL A 1 75 ? -52.638 -3.053 165.756 1.00 80.25 75 VAL A O 1
ATOM 541 N N . SER A 1 76 ? -50.482 -3.383 166.277 1.00 80.50 76 SER A N 1
ATOM 542 C CA . SER A 1 76 ? -49.930 -2.722 165.091 1.00 80.50 76 SER A CA 1
ATOM 543 C C . SER A 1 76 ? -48.789 -3.537 164.475 1.00 80.50 76 SER A C 1
ATOM 545 O O . SER A 1 76 ? -47.988 -4.164 165.174 1.00 80.50 76 SER A O 1
ATOM 547 N N . LEU A 1 77 ? -48.732 -3.557 163.142 1.00 78.81 77 LEU A N 1
ATOM 548 C CA . LEU A 1 77 ? -47.712 -4.273 162.376 1.00 78.81 77 LEU A CA 1
ATOM 549 C C . LEU A 1 77 ? -46.603 -3.308 161.947 1.00 78.81 77 LEU A C 1
ATOM 551 O O . LEU A 1 77 ? -46.869 -2.310 161.284 1.00 78.81 77 LEU A O 1
ATOM 555 N N . ALA A 1 78 ? -45.355 -3.632 162.288 1.00 73.62 78 ALA A N 1
ATOM 556 C CA . ALA A 1 78 ? -44.184 -2.932 161.760 1.00 73.62 78 ALA A CA 1
ATOM 557 C C . ALA A 1 78 ? -43.937 -3.287 160.278 1.00 73.62 78 ALA A C 1
ATOM 559 O O . ALA A 1 78 ? -44.358 -4.349 159.811 1.00 73.62 78 ALA A O 1
ATOM 560 N N . ASP A 1 79 ? -43.220 -2.417 159.562 1.00 64.62 79 ASP A N 1
ATOM 561 C CA . ASP A 1 79 ? -43.105 -2.331 158.093 1.00 64.62 79 ASP A CA 1
ATOM 562 C C . ASP A 1 79 ? -43.138 -3.659 157.318 1.00 64.62 79 ASP A C 1
ATOM 564 O O . ASP A 1 79 ? -43.931 -3.816 156.389 1.00 64.62 79 ASP A O 1
ATOM 568 N N . ARG A 1 80 ? -42.306 -4.644 157.694 1.00 68.94 80 ARG A N 1
ATOM 569 C CA . ARG A 1 80 ? -42.242 -5.943 156.995 1.00 68.94 80 ARG A CA 1
ATOM 570 C C . ARG A 1 80 ? -43.542 -6.740 157.061 1.00 68.94 80 ARG A C 1
ATOM 572 O O . ARG A 1 80 ? -43.859 -7.427 156.098 1.00 68.94 80 ARG A O 1
ATOM 579 N N . ASN A 1 81 ? -44.278 -6.654 158.166 1.00 75.62 81 ASN A N 1
ATOM 580 C CA . ASN A 1 81 ? -45.561 -7.333 158.313 1.00 75.62 81 ASN A CA 1
ATOM 581 C C . ASN A 1 81 ? -46.684 -6.496 157.675 1.00 75.62 81 ASN A C 1
ATOM 583 O O . ASN A 1 81 ? -47.543 -7.067 157.017 1.00 75.62 81 ASN A O 1
ATOM 587 N N . ALA A 1 82 ? -46.636 -5.162 157.766 1.00 67.88 82 ALA A N 1
ATOM 588 C CA . ALA A 1 82 ? -47.618 -4.271 157.130 1.00 67.88 82 ALA A CA 1
ATOM 589 C C . ALA A 1 82 ? -47.569 -4.282 155.584 1.00 67.88 82 ALA A C 1
ATOM 591 O O . ALA A 1 82 ? -48.571 -4.013 154.924 1.00 67.88 82 ALA A O 1
ATOM 592 N N . ALA A 1 83 ? -46.419 -4.617 154.989 1.00 67.75 83 ALA A N 1
ATOM 593 C CA . ALA A 1 83 ? -46.271 -4.807 153.541 1.00 67.75 83 ALA A CA 1
ATOM 594 C C . ALA A 1 83 ? -46.821 -6.156 153.023 1.00 67.75 83 ALA A C 1
ATOM 596 O O . ALA A 1 83 ? -46.909 -6.351 151.807 1.00 67.75 83 ALA A O 1
ATOM 597 N N . LEU A 1 84 ? -47.154 -7.081 153.932 1.00 71.81 84 LEU A N 1
ATOM 598 C CA . LEU A 1 84 ? -47.611 -8.443 153.636 1.00 71.81 84 LEU A CA 1
ATOM 599 C C . LEU A 1 84 ? -49.054 -8.697 154.093 1.00 71.81 84 LEU A C 1
ATOM 601 O O . LEU A 1 84 ? -49.765 -9.433 153.409 1.00 71.81 84 LEU A O 1
ATOM 605 N N . TYR A 1 85 ? -49.476 -8.084 155.205 1.00 78.75 85 TYR A N 1
ATOM 606 C CA . TYR A 1 85 ? -50.772 -8.316 155.842 1.00 78.75 85 TYR A CA 1
ATOM 607 C C . TYR A 1 85 ? -51.503 -7.020 156.234 1.00 78.75 85 TYR A C 1
ATOM 609 O O . TYR A 1 85 ? -50.889 -6.001 156.558 1.00 78.75 85 TYR A O 1
ATOM 617 N N . GLU A 1 86 ? -52.828 -7.110 156.257 1.00 77.69 86 GLU A N 1
ATOM 618 C CA . GLU A 1 86 ? -53.814 -6.121 156.685 1.00 77.69 86 GLU A CA 1
ATOM 619 C C . GLU A 1 86 ? -54.402 -6.546 158.052 1.00 77.69 86 GLU A C 1
ATOM 621 O O . GLU A 1 86 ? -54.552 -7.740 158.332 1.00 77.69 86 GLU A O 1
ATOM 626 N N . VAL A 1 87 ? -54.674 -5.582 158.940 1.00 72.44 87 VAL A N 1
ATOM 627 C CA . VAL A 1 87 ? -55.140 -5.824 160.325 1.00 72.44 87 VAL A CA 1
ATOM 628 C C . VAL A 1 87 ? -56.659 -5.611 160.400 1.00 72.44 87 VAL A C 1
ATOM 630 O O . VAL A 1 87 ? -57.123 -4.634 159.814 1.00 72.44 87 VAL A O 1
ATOM 633 N N . PRO A 1 88 ? -57.438 -6.449 161.116 1.00 71.06 88 PRO A N 1
ATOM 634 C CA . PRO A 1 88 ? -58.881 -6.257 161.261 1.00 71.06 88 PRO A CA 1
ATOM 635 C C . PRO A 1 88 ? -59.254 -4.974 162.008 1.00 71.06 88 PRO A C 1
ATOM 637 O O . PRO A 1 88 ? -58.542 -4.533 162.911 1.00 71.06 88 PRO A O 1
ATOM 640 N N . ASP A 1 89 ? -60.435 -4.438 161.701 1.00 67.25 89 ASP A N 1
ATOM 641 C CA . ASP A 1 89 ? -60.914 -3.148 162.215 1.00 67.25 89 ASP A CA 1
ATOM 642 C C . ASP A 1 89 ? -61.269 -3.124 163.722 1.00 67.25 89 ASP A C 1
ATOM 644 O O . ASP A 1 89 ? -61.562 -2.055 164.261 1.00 67.25 89 ASP A O 1
ATOM 648 N N . ALA A 1 90 ? -61.270 -4.267 164.427 1.00 65.81 90 ALA A N 1
ATOM 649 C CA . ALA A 1 90 ? -61.634 -4.350 165.848 1.00 65.81 90 ALA A CA 1
ATOM 650 C C . ALA A 1 90 ? -60.920 -5.485 166.616 1.00 65.81 90 ALA A C 1
ATOM 652 O O . ALA A 1 90 ? -60.682 -6.565 166.077 1.00 65.81 90 ALA A O 1
ATOM 653 N N . VAL A 1 91 ? -60.633 -5.245 167.905 1.00 73.00 91 VAL A N 1
ATOM 654 C CA . VAL A 1 91 ? -59.961 -6.166 168.850 1.00 73.00 91 VAL A CA 1
ATOM 655 C C . VAL A 1 91 ? -60.653 -6.083 170.232 1.00 73.00 91 VAL A C 1
ATOM 657 O O . VAL A 1 91 ? -61.041 -4.980 170.624 1.00 73.00 91 VAL A O 1
ATOM 660 N N . PRO A 1 92 ? -60.854 -7.198 170.972 1.00 68.31 92 PRO A N 1
ATOM 661 C CA . PRO A 1 92 ? -61.563 -7.208 172.263 1.00 68.31 92 PRO A CA 1
ATOM 662 C C . PRO A 1 92 ? -60.696 -6.866 173.500 1.00 68.31 92 PRO A C 1
ATOM 664 O O . PRO A 1 92 ? -59.467 -6.883 173.462 1.00 68.31 92 PRO A O 1
ATOM 667 N N . ASN A 1 93 ? -61.366 -6.607 174.634 1.00 79.12 93 ASN A N 1
ATOM 668 C CA . ASN A 1 93 ? -60.767 -6.257 175.936 1.00 79.12 93 ASN A CA 1
ATOM 669 C C . ASN A 1 93 ? -60.702 -7.466 176.898 1.00 79.12 93 ASN A C 1
ATOM 671 O O . ASN A 1 93 ? -61.559 -8.347 176.829 1.00 79.12 93 ASN A O 1
ATOM 675 N N . VAL A 1 94 ? -59.733 -7.490 177.828 1.00 80.69 94 VAL A N 1
ATOM 676 C CA . VAL A 1 94 ? -59.441 -8.631 178.732 1.00 80.69 94 VAL A CA 1
ATOM 677 C C . VAL A 1 94 ? -59.035 -8.196 180.155 1.00 80.69 94 VAL A C 1
ATOM 679 O O . VAL A 1 94 ? -58.421 -7.149 180.348 1.00 80.69 94 VAL A O 1
ATOM 682 N N . ALA A 1 95 ? -59.347 -9.027 181.163 1.00 80.81 95 ALA A N 1
ATOM 683 C CA . ALA A 1 95 ? -59.036 -8.803 182.584 1.00 80.81 95 ALA A CA 1
ATOM 684 C C . ALA A 1 95 ? -57.932 -9.730 183.131 1.00 80.81 95 ALA A C 1
ATOM 686 O O . ALA A 1 95 ? -57.819 -10.872 182.705 1.00 80.81 95 ALA A O 1
ATOM 687 N N . VAL A 1 96 ? -57.171 -9.266 184.128 1.00 81.06 96 VAL A N 1
ATOM 688 C CA . VAL A 1 96 ? -56.009 -9.949 184.736 1.00 81.06 96 VAL A CA 1
ATOM 689 C C . VAL A 1 96 ? -56.172 -10.022 186.260 1.00 81.06 96 VAL A C 1
ATOM 691 O O . VAL A 1 96 ? -56.688 -9.080 186.859 1.00 81.06 96 VAL A O 1
ATOM 694 N N . THR A 1 97 ? -55.711 -11.103 186.906 1.00 71.81 97 THR A N 1
ATOM 695 C CA . THR A 1 97 ? -55.801 -11.329 188.370 1.00 71.81 97 THR A CA 1
ATOM 696 C C . THR A 1 97 ? -54.456 -11.779 188.965 1.00 71.81 97 THR A C 1
ATOM 698 O O . THR A 1 97 ? -53.674 -12.446 188.289 1.00 71.81 97 THR A O 1
ATOM 701 N N . VAL A 1 98 ? -54.166 -11.426 190.227 1.00 77.75 98 VAL A N 1
ATOM 702 C CA . VAL A 1 98 ? -52.905 -11.788 190.912 1.00 77.75 98 VAL A CA 1
ATOM 703 C C . VAL A 1 98 ? -52.698 -13.308 190.964 1.00 77.75 98 VAL A C 1
ATOM 705 O O . VAL A 1 98 ? -53.607 -14.055 191.317 1.00 77.75 98 VAL A O 1
ATOM 708 N N . GLY A 1 99 ? -51.480 -13.767 190.651 1.00 73.06 99 GLY A N 1
ATOM 709 C CA . GLY A 1 99 ? -51.102 -15.186 190.727 1.00 73.06 99 GLY A CA 1
ATOM 710 C C . GLY A 1 99 ? -51.751 -16.083 189.664 1.00 73.06 99 GLY A C 1
ATOM 711 O O . GLY A 1 99 ? -51.719 -17.305 189.792 1.00 73.06 99 GLY A O 1
ATOM 712 N N . GLN A 1 100 ? -52.355 -15.494 188.631 1.00 79.50 100 GLN A N 1
ATOM 713 C CA . GLN A 1 100 ? -52.978 -16.187 187.503 1.00 79.50 100 GLN A CA 1
ATOM 714 C C . GLN A 1 100 ? -52.312 -15.786 186.180 1.00 79.50 100 GLN A C 1
ATOM 716 O O . GLN A 1 100 ? -51.620 -14.772 186.094 1.00 79.50 100 GLN A O 1
ATOM 721 N N . GLN A 1 101 ? -52.547 -16.582 185.139 1.00 81.81 101 GLN A N 1
ATOM 722 C CA . GLN A 1 101 ? -52.231 -16.242 183.750 1.00 81.81 101 GLN A CA 1
ATOM 723 C C . GLN A 1 101 ? -53.533 -15.979 182.982 1.00 81.81 101 GLN A C 1
ATOM 725 O O . GLN A 1 101 ? -54.592 -16.495 183.341 1.00 81.81 101 GLN A O 1
ATOM 730 N N . THR A 1 102 ? -53.476 -15.162 181.931 1.00 82.06 102 THR A N 1
ATOM 731 C CA . THR A 1 102 ? -54.632 -14.855 181.070 1.00 82.06 102 THR A CA 1
ATOM 732 C C . THR A 1 102 ? -54.172 -14.646 179.624 1.00 82.06 102 THR A C 1
ATOM 734 O O . THR A 1 102 ? -52.981 -14.441 179.387 1.00 82.06 102 THR A O 1
ATOM 737 N N . PHE A 1 103 ? -55.093 -14.774 178.666 1.00 81.88 103 PHE A N 1
ATOM 738 C CA . PHE A 1 103 ? -54.818 -14.858 177.229 1.00 81.88 103 PHE A CA 1
ATOM 739 C C . PHE A 1 103 ? -55.840 -14.028 176.422 1.00 81.88 103 PHE A C 1
ATOM 741 O O . PHE A 1 103 ? -56.960 -13.813 176.888 1.00 81.88 103 PHE A O 1
ATOM 748 N N . CYS A 1 104 ? -55.454 -13.558 175.232 1.00 84.00 104 CYS A N 1
ATOM 749 C CA . CYS A 1 104 ? -56.290 -12.815 174.278 1.00 84.00 104 CYS A CA 1
ATOM 750 C C . CYS A 1 104 ? -55.719 -12.990 172.862 1.00 84.00 104 CYS A C 1
ATOM 752 O O . CYS A 1 104 ? -54.510 -12.839 172.714 1.00 84.00 104 CYS A O 1
ATOM 754 N N . ASP A 1 105 ? -56.538 -13.246 171.838 1.00 81.94 105 ASP A N 1
ATOM 755 C CA . ASP A 1 105 ? -56.054 -13.631 170.500 1.00 81.94 105 ASP A CA 1
ATOM 756 C C . ASP A 1 105 ? -56.501 -12.657 169.389 1.00 81.94 105 ASP A C 1
ATOM 758 O O . ASP A 1 105 ? -57.630 -12.162 169.393 1.00 81.94 105 ASP A O 1
ATOM 762 N N . VAL A 1 106 ? -55.619 -12.402 168.413 1.00 81.81 106 VAL A N 1
ATOM 763 C CA . VAL A 1 106 ? -55.835 -11.509 167.252 1.00 81.81 106 VAL A CA 1
ATOM 764 C C . VAL A 1 106 ? -55.303 -12.158 165.960 1.00 81.81 106 VAL A C 1
ATOM 766 O O . VAL A 1 106 ? -54.342 -12.929 166.001 1.00 81.81 106 VAL A O 1
ATOM 769 N N . VAL A 1 107 ? -55.908 -11.860 164.802 1.00 80.81 107 VAL A N 1
ATOM 770 C CA . VAL A 1 107 ? -55.645 -12.517 163.498 1.00 80.81 107 VAL A CA 1
ATOM 771 C C . VAL A 1 107 ? -55.447 -11.470 162.377 1.00 80.81 107 VAL A C 1
ATOM 773 O O . VAL A 1 107 ? -56.066 -10.418 162.464 1.00 80.81 107 VAL A O 1
ATOM 776 N N . VAL A 1 108 ? -54.616 -11.706 161.341 1.00 81.31 108 VAL A N 1
ATOM 777 C CA . VAL A 1 108 ? -54.348 -10.755 160.213 1.00 81.31 108 VAL A CA 1
ATOM 778 C C . VAL A 1 108 ? -54.331 -11.412 158.809 1.00 81.31 108 VAL A C 1
ATOM 780 O O . VAL A 1 108 ? -54.016 -12.597 158.707 1.00 81.31 108 VAL A O 1
ATOM 783 N N . ASP A 1 109 ? -54.629 -10.660 157.733 1.00 77.00 109 ASP A N 1
ATOM 784 C CA . ASP A 1 109 ? -54.972 -11.152 156.366 1.00 77.00 109 ASP A CA 1
ATOM 785 C C . ASP A 1 109 ? -54.005 -10.714 155.225 1.00 77.00 109 ASP A C 1
ATOM 787 O O . ASP A 1 109 ? -53.552 -9.578 155.263 1.00 77.00 109 ASP A O 1
ATOM 791 N N . PRO A 1 110 ? -53.719 -11.517 154.168 1.00 78.25 110 PRO A N 1
ATOM 792 C CA . PRO A 1 110 ? -52.768 -11.161 153.085 1.00 78.25 110 PRO A CA 1
ATOM 793 C C . PRO A 1 110 ? -53.351 -10.575 151.763 1.00 78.25 110 PRO A C 1
ATOM 795 O O . PRO A 1 110 ? -54.452 -10.924 151.326 1.00 78.25 110 PRO A O 1
ATOM 798 N N . TYR A 1 111 ? -52.547 -9.755 151.059 1.00 79.69 111 TYR A N 1
ATOM 799 C CA . TYR A 1 111 ? -52.848 -9.097 149.756 1.00 79.69 111 TYR A CA 1
ATOM 800 C C . TYR A 1 111 ? -52.788 -10.017 148.502 1.00 79.69 111 TYR A C 1
ATOM 802 O O . TYR A 1 111 ? -52.321 -11.150 148.579 1.00 79.69 111 TYR A O 1
ATOM 810 N N . ALA A 1 112 ? -53.222 -9.517 147.330 1.00 80.12 112 ALA A N 1
ATOM 811 C CA . ALA A 1 112 ? -53.312 -10.219 146.030 1.00 80.12 112 ALA A CA 1
ATOM 812 C C . ALA A 1 112 ? -52.558 -9.509 144.862 1.00 80.12 112 ALA A C 1
ATOM 814 O O . ALA A 1 112 ? -51.981 -8.430 145.052 1.00 80.12 112 ALA A O 1
ATOM 815 N N . SER A 1 113 ? -52.553 -10.083 143.643 1.00 81.88 113 SER A N 1
ATOM 816 C CA . SER A 1 113 ? -51.972 -9.472 142.419 1.00 81.88 113 SER A CA 1
ATOM 817 C C . SER A 1 113 ? -52.593 -9.932 141.076 1.00 81.88 113 SER A C 1
ATOM 819 O O . SER A 1 113 ? -53.328 -10.917 141.012 1.00 81.88 113 SER A O 1
ATOM 821 N N . LEU A 1 114 ? -52.290 -9.220 139.976 1.00 85.56 114 LEU A N 1
ATOM 822 C CA . LEU A 1 114 ? -52.807 -9.481 138.616 1.00 85.56 114 LEU A CA 1
ATOM 823 C C . LEU A 1 114 ? -51.741 -9.305 137.517 1.00 85.56 114 LEU A C 1
ATOM 825 O O . LEU A 1 114 ? -51.009 -8.318 137.523 1.00 85.56 114 LEU A O 1
ATOM 829 N N . VAL A 1 115 ? -51.709 -10.195 136.522 1.00 86.62 115 VAL A N 1
ATOM 830 C CA . VAL A 1 115 ? -50.905 -10.093 135.285 1.00 86.62 115 VAL A CA 1
ATOM 831 C C . VAL A 1 115 ? -51.823 -10.004 134.058 1.00 86.62 115 VAL A C 1
ATOM 833 O O . VAL A 1 115 ? -52.829 -10.706 133.993 1.00 86.62 115 VAL A O 1
ATOM 836 N N . VAL A 1 116 ? -51.464 -9.195 133.058 1.00 87.62 116 VAL A N 1
ATOM 837 C CA . VAL A 1 116 ? -52.153 -9.126 131.750 1.00 87.62 116 VAL A CA 1
ATOM 838 C C . VAL A 1 116 ? -51.144 -9.373 130.622 1.00 87.62 116 VAL A C 1
ATOM 840 O O . VAL A 1 116 ? -49.989 -8.958 130.729 1.00 87.62 116 VAL A O 1
ATOM 843 N N . GLU A 1 117 ? -51.561 -10.065 129.560 1.00 90.12 117 GLU A N 1
ATOM 844 C CA . GLU A 1 117 ? -50.734 -10.482 128.420 1.00 90.12 117 GLU A CA 1
ATOM 845 C C . GLU A 1 117 ? -51.457 -10.284 127.073 1.00 90.12 117 GLU A C 1
ATOM 847 O O . GLU A 1 117 ? -52.605 -10.694 126.904 1.00 90.12 117 GLU A O 1
ATOM 852 N N . LEU A 1 118 ? -50.775 -9.671 126.100 1.00 87.25 118 LEU A N 1
ATOM 853 C CA . LEU A 1 118 ? -51.314 -9.312 124.784 1.00 87.25 118 LEU A CA 1
ATOM 854 C C . LEU A 1 118 ? -50.518 -9.988 123.661 1.00 87.25 118 LEU A C 1
ATOM 856 O O . LEU A 1 118 ? -49.293 -9.857 123.589 1.00 87.25 118 LEU A O 1
ATOM 860 N N . LEU A 1 119 ? -51.214 -10.687 122.762 1.00 84.69 119 LEU A N 1
ATOM 861 C CA . LEU A 1 119 ? -50.611 -11.460 121.670 1.00 84.69 119 LEU A CA 1
ATOM 862 C C . LEU A 1 119 ? -51.254 -11.124 120.312 1.00 84.69 119 LEU A C 1
ATOM 864 O O . LEU A 1 119 ? -52.395 -10.673 120.219 1.00 84.69 119 LEU A O 1
ATOM 868 N N . ARG A 1 120 ? -50.545 -11.401 119.221 1.00 83.31 120 ARG A N 1
ATOM 869 C CA . ARG A 1 120 ? -51.065 -11.324 117.855 1.00 83.31 120 ARG A CA 1
ATOM 870 C C . ARG A 1 120 ? -51.968 -12.526 117.571 1.00 83.31 120 ARG A C 1
ATOM 872 O O . ARG A 1 120 ? -51.640 -13.662 117.893 1.00 83.31 120 ARG A O 1
ATOM 879 N N . SER A 1 121 ? -53.118 -12.287 116.956 1.00 80.81 121 SER A N 1
ATOM 880 C CA . SER A 1 121 ? -54.132 -13.315 116.679 1.00 80.81 121 SER A CA 1
ATOM 881 C C . SER A 1 121 ? -53.661 -14.412 115.715 1.00 80.81 121 SER A C 1
ATOM 883 O O . SER A 1 121 ? -54.015 -15.572 115.919 1.00 80.81 121 SER A O 1
ATOM 885 N N . THR A 1 122 ? -52.852 -14.064 114.707 1.00 73.62 122 THR A N 1
ATOM 886 C CA . THR A 1 122 ? -52.447 -14.968 113.615 1.00 73.62 122 THR A CA 1
ATOM 887 C C . THR A 1 122 ? -51.403 -16.011 114.019 1.00 73.62 122 THR A C 1
ATOM 889 O O . THR A 1 122 ? -51.488 -17.147 113.567 1.00 73.62 122 THR A O 1
ATOM 892 N N . ASP A 1 123 ? -50.434 -15.654 114.867 1.00 79.12 123 ASP A N 1
ATOM 893 C CA . ASP A 1 123 ? -49.293 -16.513 115.233 1.00 79.12 123 ASP A CA 1
ATOM 894 C C . ASP A 1 123 ? -48.982 -16.554 116.742 1.00 79.12 123 ASP A C 1
ATOM 896 O O . ASP A 1 123 ? -48.028 -17.207 117.160 1.00 79.12 123 ASP A O 1
ATOM 900 N N . ARG A 1 124 ? -49.779 -15.863 117.570 1.00 80.50 124 ARG A N 1
ATOM 901 C CA . ARG A 1 124 ? -49.585 -15.711 119.025 1.00 80.50 124 ARG A CA 1
ATOM 902 C C . ARG A 1 124 ? -48.253 -15.067 119.437 1.00 80.50 124 ARG A C 1
ATOM 904 O O . ARG A 1 124 ? -47.881 -15.159 120.605 1.00 80.50 124 ARG A O 1
ATOM 911 N N . ALA A 1 125 ? -47.567 -14.356 118.537 1.00 82.44 125 ALA A N 1
ATOM 912 C CA . ALA A 1 125 ? -46.395 -13.558 118.900 1.00 82.44 125 ALA A CA 1
ATOM 913 C C . ALA A 1 125 ? -46.776 -12.416 119.872 1.00 82.44 125 ALA A C 1
ATOM 915 O O . ALA A 1 125 ? -47.862 -11.850 119.729 1.00 82.44 125 ALA A O 1
ATOM 916 N N . PRO A 1 126 ? -45.926 -12.030 120.843 1.00 82.44 126 PRO A N 1
ATOM 917 C CA . PRO A 1 126 ? -46.267 -10.969 121.791 1.00 82.44 126 PRO A CA 1
ATOM 918 C C . PRO A 1 126 ? -46.443 -9.594 121.136 1.00 82.44 126 PRO A C 1
ATOM 920 O O . PRO A 1 126 ? -45.639 -9.198 120.291 1.00 82.44 126 PRO A O 1
ATOM 923 N N . VAL A 1 127 ? -47.453 -8.835 121.573 1.00 82.69 127 VAL A N 1
ATOM 924 C CA . VAL A 1 127 ? -47.651 -7.434 121.168 1.00 82.69 127 VAL A CA 1
ATOM 925 C C . VAL A 1 127 ? -47.172 -6.524 122.293 1.00 82.69 127 VAL A C 1
ATOM 927 O O . VAL A 1 127 ? -47.730 -6.514 123.386 1.00 82.69 127 VAL A O 1
ATOM 930 N N . ALA A 1 128 ? -46.108 -5.774 122.018 1.00 84.19 128 ALA A N 1
ATOM 931 C CA . ALA A 1 128 ? -45.479 -4.852 122.958 1.00 84.19 128 ALA A CA 1
ATOM 932 C C . ALA A 1 128 ? -45.959 -3.408 122.748 1.00 84.19 128 ALA A C 1
ATOM 934 O O . ALA A 1 128 ? -46.391 -3.048 121.653 1.00 84.19 128 ALA A O 1
ATOM 935 N N . LYS A 1 129 ? -45.785 -2.556 123.769 1.00 82.31 129 LYS A N 1
ATOM 936 C CA . LYS A 1 129 ? -46.135 -1.120 123.760 1.00 82.31 129 LYS A CA 1
ATOM 937 C C . LYS A 1 129 ? -47.627 -0.803 123.569 1.00 82.31 129 LYS A C 1
ATOM 939 O O . LYS A 1 129 ? -47.961 0.351 123.329 1.00 82.31 129 LYS A O 1
ATOM 944 N N . ALA A 1 130 ? -48.511 -1.788 123.695 1.00 82.31 130 ALA A N 1
ATOM 945 C CA . ALA A 1 130 ? -49.938 -1.537 123.862 1.00 82.31 130 ALA A CA 1
ATOM 946 C C . ALA A 1 130 ? -50.208 -1.153 125.327 1.00 82.31 130 ALA A C 1
ATOM 948 O O . ALA A 1 130 ? -49.741 -1.849 126.239 1.00 82.31 130 ALA A O 1
ATOM 949 N N . ASP A 1 131 ? -50.922 -0.048 125.545 1.00 82.75 131 ASP A N 1
ATOM 950 C CA . ASP A 1 131 ? -51.266 0.455 126.878 1.00 82.75 131 ASP A CA 1
ATOM 951 C C . ASP A 1 131 ? -52.372 -0.388 127.516 1.00 82.75 131 ASP A C 1
ATOM 953 O O . ASP A 1 131 ? -53.352 -0.724 126.851 1.00 82.75 131 ASP A O 1
ATOM 957 N N . VAL A 1 132 ? -52.218 -0.709 128.807 1.00 85.50 132 VAL A N 1
ATOM 958 C CA . VAL A 1 132 ? -53.185 -1.479 129.604 1.00 85.50 132 VAL A CA 1
ATOM 959 C C . VAL A 1 132 ? -53.588 -0.679 130.841 1.00 85.50 132 VAL A C 1
ATOM 961 O O . VAL A 1 132 ? -52.718 -0.166 131.548 1.00 85.50 132 VAL A O 1
ATOM 964 N N . VAL A 1 133 ? -54.889 -0.595 131.128 1.00 85.56 133 VAL A N 1
ATOM 965 C CA . VAL A 1 133 ? -55.453 0.102 132.303 1.00 85.56 133 VAL A CA 1
ATOM 966 C C . VAL A 1 133 ? -56.180 -0.898 133.196 1.00 85.56 133 VAL A C 1
ATOM 968 O O . VAL A 1 133 ? -56.934 -1.709 132.675 1.00 85.56 133 VAL A O 1
ATOM 971 N N . VAL A 1 134 ? -55.989 -0.835 134.520 1.00 83.31 134 VAL A N 1
ATOM 972 C CA . VAL A 1 134 ? -56.680 -1.700 135.501 1.00 83.31 134 VAL A CA 1
ATOM 973 C C . VAL A 1 134 ? -57.350 -0.880 136.610 1.00 83.31 134 VAL A C 1
ATOM 975 O O . VAL A 1 134 ? -56.691 -0.038 137.222 1.00 83.31 134 VAL A O 1
ATOM 978 N N . THR A 1 135 ? -58.626 -1.157 136.916 1.00 79.81 135 THR A N 1
ATOM 979 C CA . THR A 1 135 ? -59.459 -0.389 137.878 1.00 79.81 135 THR A CA 1
ATOM 980 C C . THR A 1 135 ? -60.209 -1.304 138.857 1.00 79.81 135 THR A C 1
ATOM 982 O O . THR A 1 135 ? -60.734 -2.321 138.417 1.00 79.81 135 THR A O 1
ATOM 985 N N . GLY A 1 136 ? -60.297 -0.945 140.151 1.00 78.56 136 GLY A N 1
ATOM 986 C CA . GLY A 1 136 ? -60.996 -1.715 141.204 1.00 78.56 136 GLY A CA 1
ATOM 987 C C . GLY A 1 136 ? -61.122 -0.981 142.565 1.00 78.56 136 GLY A C 1
ATOM 988 O O . GLY A 1 136 ? -60.886 0.231 142.612 1.00 78.56 136 GLY A O 1
ATOM 989 N N . PRO A 1 137 ? -61.519 -1.673 143.659 1.00 66.50 137 PRO A N 1
ATOM 990 C CA . PRO A 1 137 ? -61.935 -1.073 144.942 1.00 66.50 137 PRO A CA 1
ATOM 991 C C . PRO A 1 137 ? -60.800 -0.467 145.796 1.00 66.50 137 PRO A C 1
ATOM 993 O O . PRO A 1 137 ? -59.616 -0.712 145.560 1.00 66.50 137 PRO A O 1
ATOM 996 N N . SER A 1 138 ? -61.165 0.333 146.812 1.00 57.03 138 SER A N 1
ATOM 997 C CA . SER A 1 138 ? -60.229 1.134 147.625 1.00 57.03 138 SER A CA 1
ATOM 998 C C . SER A 1 138 ? -60.481 1.056 149.142 1.00 57.03 138 SER A C 1
ATOM 1000 O O . SER A 1 138 ? -61.400 1.700 149.653 1.00 57.03 138 SER A O 1
ATOM 1002 N N . ASN A 1 139 ? -59.602 0.365 149.875 1.00 52.91 139 ASN A N 1
ATOM 1003 C CA . ASN A 1 139 ? -59.710 0.166 151.326 1.00 52.91 139 ASN A CA 1
ATOM 1004 C C . ASN A 1 139 ? -58.621 0.954 152.084 1.00 52.91 139 ASN A C 1
ATOM 1006 O O . ASN A 1 139 ? -57.502 0.473 152.246 1.00 52.91 139 ASN A O 1
ATOM 1010 N N . ARG A 1 140 ? -58.916 2.178 152.555 1.00 51.28 140 ARG A N 1
ATOM 1011 C CA . ARG A 1 140 ? -58.093 2.840 153.592 1.00 51.28 140 ARG A CA 1
ATOM 1012 C C . ARG A 1 140 ? -58.857 3.936 154.344 1.00 51.28 140 ARG A C 1
ATOM 1014 O O . ARG A 1 140 ? -58.978 5.063 153.871 1.00 51.28 140 ARG A O 1
ATOM 1021 N N . ALA A 1 141 ? -59.355 3.613 155.535 1.00 39.88 141 ALA A N 1
ATOM 1022 C CA . ALA A 1 141 ? -60.195 4.499 156.343 1.00 39.88 141 ALA A CA 1
ATOM 1023 C C . ALA A 1 141 ? -59.391 5.490 157.219 1.00 39.88 141 ALA A C 1
ATOM 1025 O O . ALA A 1 141 ? -59.476 5.471 158.443 1.00 39.88 141 ALA A O 1
ATOM 1026 N N . ALA A 1 142 ? -58.621 6.386 156.592 1.00 37.81 142 ALA A N 1
ATOM 1027 C CA . ALA A 1 142 ? -58.060 7.572 157.250 1.00 37.81 142 ALA A CA 1
ATOM 1028 C C . ALA A 1 142 ? -57.972 8.741 156.251 1.00 37.81 142 ALA A C 1
ATOM 1030 O O . ALA A 1 142 ? -57.448 8.586 155.150 1.00 37.81 142 ALA A O 1
ATOM 1031 N N . ALA A 1 143 ? -58.523 9.900 156.620 1.00 31.41 143 ALA A N 1
ATOM 1032 C CA . ALA A 1 143 ? -58.682 11.058 155.735 1.00 31.41 143 ALA A CA 1
ATOM 1033 C C . ALA A 1 143 ? -57.361 11.832 155.488 1.00 31.41 143 ALA A C 1
ATOM 1035 O O . ALA A 1 143 ? -56.471 11.783 156.339 1.00 31.41 143 ALA A O 1
ATOM 1036 N N . PRO A 1 144 ? -57.237 12.618 154.392 1.00 43.16 144 PRO A N 1
ATOM 1037 C CA . PRO A 1 144 ? -58.230 12.882 153.344 1.00 43.16 144 PRO A CA 1
ATOM 1038 C C . PRO A 1 144 ? -58.110 11.974 152.105 1.00 43.16 144 PRO A C 1
ATOM 1040 O O . PRO A 1 144 ? -57.057 11.426 151.789 1.00 43.16 144 PRO A O 1
ATOM 1043 N N . VAL A 1 145 ? -59.224 11.847 151.383 1.00 39.84 145 VAL A N 1
ATOM 1044 C CA . VAL A 1 145 ? -59.422 10.907 150.268 1.00 39.84 145 VAL A CA 1
ATOM 1045 C C . VAL A 1 145 ? -58.667 11.321 148.994 1.00 39.84 145 VAL A C 1
ATOM 1047 O O . VAL A 1 145 ? -58.728 12.473 148.568 1.00 39.84 145 VAL A O 1
ATOM 1050 N N . ARG A 1 146 ? -58.058 10.341 148.312 1.00 33.25 146 ARG A N 1
ATOM 1051 C CA . ARG A 1 146 ? -57.873 10.348 146.847 1.00 33.25 146 ARG A CA 1
ATOM 1052 C C . ARG A 1 146 ? -58.776 9.271 146.223 1.00 33.25 146 ARG A C 1
ATOM 1054 O O . ARG A 1 146 ? -58.944 8.226 146.849 1.00 33.25 146 ARG A O 1
ATOM 1061 N N . PRO A 1 147 ? -59.352 9.503 145.029 1.00 33.94 147 PRO A N 1
ATOM 1062 C CA . PRO A 1 147 ? -60.231 8.538 144.367 1.00 33.94 147 PRO A CA 1
ATOM 1063 C C . PRO A 1 147 ? -59.479 7.285 143.887 1.00 33.94 147 PRO A C 1
ATOM 1065 O O . PRO A 1 147 ? -58.248 7.268 143.828 1.00 33.94 147 PRO A O 1
ATOM 1068 N N . SER A 1 148 ? -60.253 6.257 143.524 1.00 45.62 148 SER A N 1
ATOM 1069 C CA . SER A 1 148 ? -59.817 4.958 142.991 1.00 45.62 148 SER A CA 1
ATOM 1070 C C . SER A 1 148 ? -58.651 5.070 142.002 1.00 45.62 148 SER A C 1
ATOM 1072 O O . SER A 1 148 ? -58.790 5.650 140.921 1.00 45.62 148 SER A O 1
ATOM 1074 N N . SER A 1 149 ? -57.502 4.492 142.353 1.00 53.06 149 SER A N 1
ATOM 1075 C CA . SER A 1 149 ? -56.296 4.533 141.528 1.00 53.06 149 SER A CA 1
ATOM 1076 C C . SER A 1 149 ? -56.341 3.489 140.413 1.00 53.06 149 SER A C 1
ATOM 1078 O O . SER A 1 149 ? -55.777 2.402 140.532 1.00 53.06 149 SER A O 1
ATOM 1080 N N . ALA A 1 150 ? -56.969 3.855 139.293 1.00 60.16 150 ALA A N 1
ATOM 1081 C CA . ALA A 1 150 ? -56.736 3.163 138.030 1.00 60.16 150 ALA A CA 1
ATOM 1082 C C . ALA A 1 150 ? -55.222 3.145 137.738 1.00 60.16 150 ALA A C 1
ATOM 1084 O O . ALA A 1 150 ? -54.558 4.185 137.791 1.00 60.16 150 ALA A O 1
ATOM 1085 N N . ARG A 1 151 ? -54.658 1.961 137.482 1.00 68.38 151 ARG A N 1
ATOM 1086 C CA . ARG A 1 151 ? -53.231 1.779 137.181 1.00 68.38 151 ARG A CA 1
ATOM 1087 C C . ARG A 1 151 ? -53.062 1.527 135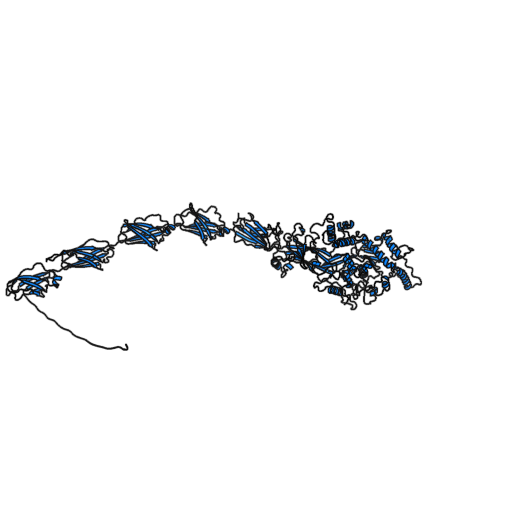.685 1.00 68.38 151 ARG A C 1
ATOM 1089 O O . ARG A 1 151 ? -53.414 0.456 135.202 1.00 68.38 151 ARG A O 1
ATOM 1096 N N . THR A 1 152 ? -52.497 2.501 134.975 1.00 73.50 152 THR A N 1
ATOM 1097 C CA . THR A 1 152 ? -52.105 2.368 133.562 1.00 73.50 152 THR A CA 1
ATOM 1098 C C . THR A 1 152 ? -50.640 1.966 133.459 1.00 73.50 152 THR A C 1
ATOM 1100 O O . THR A 1 152 ? -49.792 2.566 134.122 1.00 73.50 152 THR A O 1
ATOM 1103 N N . THR A 1 153 ? -50.306 0.968 132.644 1.00 77.00 153 THR A N 1
ATOM 1104 C CA . THR A 1 153 ? -48.916 0.595 132.330 1.00 77.00 153 THR A CA 1
ATOM 1105 C C . THR A 1 153 ? -48.857 -0.133 130.977 1.00 77.00 153 THR A C 1
ATOM 1107 O O . THR A 1 153 ? -49.633 -1.067 130.773 1.00 77.00 153 THR A O 1
ATOM 1110 N N . PRO A 1 154 ? -47.951 0.242 130.053 1.00 78.44 154 PRO A N 1
ATOM 1111 C CA . PRO A 1 154 ? -47.807 -0.443 128.772 1.00 78.44 154 PRO A CA 1
ATOM 1112 C C . PRO A 1 154 ? -47.201 -1.839 128.910 1.00 78.44 154 PRO A C 1
ATOM 1114 O O . PRO A 1 154 ? -46.368 -2.110 129.777 1.00 78.44 154 PRO A O 1
ATOM 1117 N N . THR A 1 155 ? -47.571 -2.713 127.979 1.00 80.81 155 THR A N 1
ATOM 1118 C CA . THR A 1 155 ? -46.963 -4.037 127.818 1.00 80.81 155 THR A CA 1
ATOM 1119 C C . THR A 1 155 ? -45.481 -3.958 127.455 1.00 80.81 155 THR A C 1
ATOM 1121 O O . THR A 1 155 ? -45.070 -3.242 126.535 1.00 80.81 155 THR A O 1
ATOM 1124 N N . ALA A 1 156 ? -44.664 -4.745 128.157 1.00 79.12 156 ALA A N 1
ATOM 1125 C CA . ALA A 1 156 ? -43.243 -4.894 127.862 1.00 79.12 156 ALA A CA 1
ATOM 1126 C C . ALA A 1 156 ? -43.007 -5.687 126.556 1.00 79.12 156 ALA A C 1
ATOM 1128 O O . ALA A 1 156 ? -43.936 -6.202 125.938 1.00 79.12 156 ALA A O 1
ATOM 1129 N N . PHE A 1 157 ? -41.744 -5.841 126.139 1.00 81.06 157 PHE A N 1
ATOM 1130 C CA . PHE A 1 157 ? -41.370 -6.575 124.914 1.00 81.06 157 PHE A CA 1
ATOM 1131 C C . PHE A 1 157 ? -41.808 -8.054 124.876 1.00 81.06 157 PHE A C 1
ATOM 1133 O O . PHE A 1 157 ? -41.835 -8.651 123.807 1.00 81.06 157 PHE A O 1
ATOM 1140 N N . ASN A 1 158 ? -42.171 -8.642 126.020 1.00 77.19 158 ASN A N 1
ATOM 1141 C CA . ASN A 1 158 ? -42.755 -9.983 126.123 1.00 77.19 158 ASN A CA 1
ATOM 1142 C C . ASN A 1 158 ? -44.298 -9.987 126.071 1.00 77.19 158 ASN A C 1
ATOM 1144 O O . ASN A 1 158 ? -44.902 -11.018 126.355 1.00 77.19 158 ASN A O 1
ATOM 1148 N N . GLY A 1 159 ? -44.927 -8.847 125.768 1.00 81.19 159 GLY A N 1
ATOM 1149 C CA . GLY A 1 159 ? -46.377 -8.668 125.711 1.00 81.19 159 GLY A CA 1
ATOM 1150 C C . GLY A 1 159 ? -47.083 -8.625 127.066 1.00 81.19 159 GLY A C 1
ATOM 1151 O O . GLY A 1 159 ? -48.307 -8.671 127.080 1.00 81.19 159 GLY A O 1
ATOM 1152 N N . LYS A 1 160 ? -46.368 -8.561 128.203 1.00 89.62 160 LYS A N 1
ATOM 1153 C CA . LYS A 1 160 ? -46.972 -8.668 129.549 1.00 89.62 160 LYS A CA 1
ATOM 1154 C C . LYS A 1 160 ? -46.819 -7.414 130.413 1.00 89.62 160 LYS A C 1
ATOM 1156 O O . LYS A 1 160 ? -45.926 -6.595 130.194 1.00 89.62 160 LYS A O 1
ATOM 1161 N N . VAL A 1 161 ? -47.673 -7.315 131.433 1.00 86.88 161 VAL A N 1
ATOM 1162 C CA . VAL A 1 161 ? -47.673 -6.298 132.501 1.00 86.88 161 VAL A CA 1
ATOM 1163 C C . VAL A 1 161 ? -48.179 -6.911 133.822 1.00 86.88 161 VAL A C 1
ATOM 1165 O O . VAL A 1 161 ? -48.978 -7.845 133.789 1.00 86.88 161 VAL A O 1
ATOM 1168 N N . HIS A 1 162 ? -47.706 -6.440 134.985 1.00 87.06 162 HIS A N 1
ATOM 1169 C CA . HIS A 1 162 ? -48.022 -7.008 136.310 1.00 87.06 162 HIS A CA 1
ATOM 1170 C C . HIS A 1 162 ? -48.333 -5.922 137.354 1.00 87.06 162 HIS A C 1
ATOM 1172 O O . HIS A 1 162 ? -47.595 -4.947 137.489 1.00 87.06 162 HIS A O 1
ATOM 1178 N N . PHE A 1 163 ? -49.397 -6.137 138.129 1.00 85.06 163 PHE A N 1
ATOM 1179 C CA . PHE A 1 163 ? -49.928 -5.244 139.155 1.00 85.06 163 PHE A CA 1
ATOM 1180 C C . PHE A 1 163 ? -49.946 -5.951 140.531 1.00 85.06 163 PHE A C 1
ATOM 1182 O O . PHE A 1 163 ? -50.882 -6.700 140.825 1.00 85.06 163 PHE A O 1
ATOM 1189 N N . PRO A 1 164 ? -48.927 -5.738 141.387 1.00 79.31 164 PRO A N 1
ATOM 1190 C CA . PRO A 1 164 ? -48.855 -6.318 142.730 1.00 79.31 164 PRO A CA 1
ATOM 1191 C C . PRO A 1 164 ? -49.573 -5.476 143.797 1.00 79.31 164 PRO A C 1
ATOM 1193 O O . PRO A 1 164 ? -49.853 -4.292 143.583 1.00 79.31 164 PRO A O 1
ATOM 1196 N N . GLN A 1 165 ? -49.790 -6.083 144.972 1.00 76.19 165 GLN A N 1
ATOM 1197 C CA . GLN A 1 165 ? -50.386 -5.460 146.165 1.00 76.19 165 GLN A CA 1
ATOM 1198 C C . GLN A 1 165 ? -51.735 -4.798 145.853 1.00 76.19 165 GLN A C 1
ATOM 1200 O O . GLN A 1 165 ? -51.902 -3.578 145.921 1.00 76.19 165 GLN A O 1
ATOM 1205 N N . LEU A 1 166 ? -52.681 -5.647 145.457 1.00 79.06 166 LEU A N 1
ATOM 1206 C CA . LEU A 1 166 ? -54.088 -5.323 145.268 1.00 79.06 166 LEU A CA 1
ATOM 1207 C C . LEU A 1 166 ? -54.906 -5.939 146.412 1.00 79.06 166 LEU A C 1
ATOM 1209 O O . LEU A 1 166 ? -54.565 -7.008 146.928 1.00 79.06 166 LEU A O 1
ATOM 1213 N N . SER A 1 167 ? -55.979 -5.264 146.818 1.00 75.62 167 SER A N 1
ATOM 1214 C CA . SER A 1 167 ? -56.983 -5.853 147.708 1.00 75.62 167 SER A CA 1
ATOM 1215 C C . SER A 1 167 ? -57.753 -6.950 146.960 1.00 75.62 167 SER A C 1
ATOM 1217 O O . SER A 1 167 ? -57.826 -6.955 145.732 1.00 75.62 167 SER A O 1
ATOM 1219 N N . HIS A 1 168 ? -58.332 -7.893 147.699 1.00 76.62 168 HIS A N 1
ATOM 1220 C CA . HIS A 1 168 ? -59.245 -8.880 147.125 1.00 76.62 168 HIS A CA 1
ATOM 1221 C C . HIS A 1 168 ? -60.561 -8.196 146.707 1.00 76.62 168 HIS A C 1
ATOM 1223 O O . HIS A 1 168 ? -61.040 -7.307 147.412 1.00 76.62 168 HIS A O 1
ATOM 1229 N N . GLY A 1 169 ? -61.125 -8.586 145.562 1.00 80.31 169 GLY A N 1
ATOM 1230 C CA . GLY A 1 169 ? -62.270 -7.915 144.936 1.00 80.31 169 GLY A CA 1
ATOM 1231 C C . GLY A 1 169 ? -62.214 -7.923 143.405 1.00 80.31 169 GLY A C 1
ATOM 1232 O O . GLY A 1 169 ? -61.311 -8.514 142.811 1.00 80.31 169 GLY A O 1
ATOM 1233 N N . ASP A 1 170 ? -63.188 -7.273 142.770 1.00 80.94 170 ASP A N 1
ATOM 1234 C CA . ASP A 1 170 ? -63.364 -7.260 141.312 1.00 80.94 170 ASP A CA 1
ATOM 1235 C C . ASP A 1 170 ? -62.636 -6.098 140.618 1.00 80.94 170 ASP A C 1
ATOM 1237 O O . ASP A 1 170 ? -62.567 -4.981 141.137 1.00 80.94 170 ASP A O 1
ATOM 1241 N N . TYR A 1 171 ? -62.116 -6.368 139.418 1.00 84.88 171 TYR A N 1
ATOM 1242 C CA . TYR A 1 171 ? -61.340 -5.440 138.598 1.00 84.88 171 TYR A CA 1
ATOM 1243 C C . TYR A 1 171 ? -61.748 -5.488 137.111 1.00 84.88 171 TYR A C 1
ATOM 1245 O O . TYR A 1 171 ? -62.189 -6.515 136.594 1.00 84.88 171 TYR A O 1
ATOM 1253 N N . THR A 1 172 ? -61.553 -4.375 136.397 1.00 84.00 172 THR A N 1
ATOM 1254 C CA . THR A 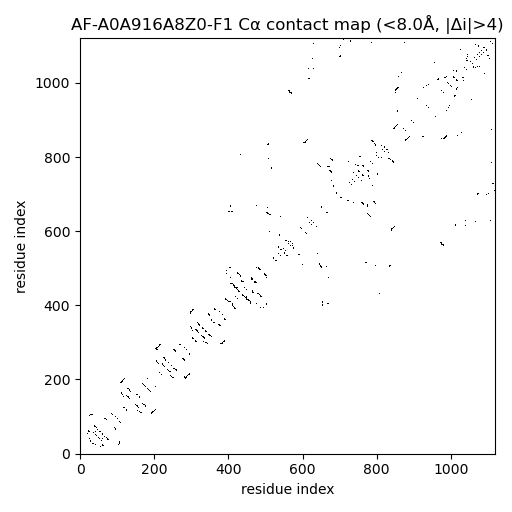1 172 ? -61.728 -4.258 134.930 1.00 84.00 172 THR A CA 1
ATOM 1255 C C . THR A 1 172 ? -60.422 -3.875 134.234 1.00 84.00 172 THR A C 1
ATOM 1257 O O . THR A 1 172 ? -59.534 -3.305 134.873 1.00 84.00 172 THR A O 1
ATOM 1260 N N . VAL A 1 173 ? -60.298 -4.230 132.947 1.00 84.81 173 VAL A N 1
ATOM 1261 C CA . VAL A 1 173 ? -59.078 -4.118 132.132 1.00 84.81 173 VAL A CA 1
ATOM 1262 C C . VAL A 1 173 ? -59.381 -3.607 130.714 1.00 84.81 173 VAL A C 1
ATOM 1264 O O . VAL A 1 173 ? -60.148 -4.240 129.988 1.00 84.81 173 VAL A O 1
ATOM 1267 N N . ASP A 1 174 ? -58.720 -2.521 130.301 1.00 85.00 174 ASP A N 1
ATOM 1268 C CA . ASP A 1 174 ? -58.792 -1.921 128.952 1.00 85.00 174 ASP A CA 1
ATOM 1269 C C . ASP A 1 174 ? -57.444 -1.971 128.213 1.00 85.00 174 ASP A C 1
ATOM 1271 O O . ASP A 1 174 ? -56.392 -2.018 128.857 1.00 85.00 174 ASP A O 1
ATOM 1275 N N . VAL A 1 175 ? -57.471 -1.937 126.869 1.00 84.06 175 VAL A N 1
ATOM 1276 C CA . VAL A 1 175 ? -56.285 -2.067 125.994 1.00 84.06 175 VAL A CA 1
ATOM 1277 C C . VAL A 1 175 ? -56.336 -1.142 124.769 1.00 84.06 175 VAL A C 1
ATOM 1279 O O . VAL A 1 175 ? -57.319 -1.155 124.030 1.00 84.06 175 VAL A O 1
ATOM 1282 N N . THR A 1 176 ? -55.229 -0.449 124.472 1.00 84.69 176 THR A N 1
ATOM 1283 C CA . THR A 1 176 ? -55.037 0.334 123.229 1.00 84.69 176 THR A CA 1
ATOM 1284 C C . THR A 1 176 ? -53.864 -0.224 122.400 1.00 84.69 176 THR A C 1
ATOM 1286 O O . THR A 1 176 ? -52.733 -0.196 122.894 1.00 84.69 176 THR A O 1
ATOM 1289 N N . PRO A 1 177 ? -54.073 -0.730 121.164 1.00 79.06 177 PRO A N 1
ATOM 1290 C CA . PRO A 1 177 ? -53.020 -1.379 120.370 1.00 79.06 177 PRO A CA 1
ATOM 1291 C C . PRO A 1 177 ? -52.277 -0.448 119.378 1.00 79.06 177 PRO A C 1
ATOM 1293 O O . PRO A 1 177 ? -52.749 0.653 119.089 1.00 79.06 177 PRO A O 1
ATOM 1296 N N . PRO A 1 178 ? -51.140 -0.902 118.803 1.00 76.81 178 PRO A N 1
ATOM 1297 C CA . PRO A 1 178 ? -50.441 -0.230 117.698 1.00 76.81 178 PRO A CA 1
ATOM 1298 C C . PRO A 1 178 ? -51.247 -0.158 116.387 1.00 76.81 178 PRO A C 1
ATOM 1300 O O . PRO A 1 178 ? -52.118 -0.987 116.134 1.00 76.81 178 PRO A O 1
ATOM 1303 N N . ALA A 1 179 ? -50.904 0.805 115.523 1.00 72.50 179 ALA A N 1
ATOM 1304 C CA . ALA A 1 179 ? -51.664 1.170 114.318 1.00 72.50 179 ALA A CA 1
ATOM 1305 C C . ALA A 1 179 ? -51.698 0.101 113.205 1.00 72.50 179 ALA A C 1
ATOM 1307 O O . ALA A 1 179 ? -52.545 0.157 112.314 1.00 72.50 179 ALA A O 1
ATOM 1308 N N . GLU A 1 180 ? -50.782 -0.865 113.235 1.00 71.94 180 GLU A N 1
ATOM 1309 C CA . GLU A 1 180 ? -50.775 -2.035 112.358 1.00 71.94 180 GLU A CA 1
ATOM 1310 C C . GLU A 1 180 ? -51.769 -3.142 112.781 1.00 71.94 180 GLU A C 1
ATOM 1312 O O . GLU A 1 180 ? -51.906 -4.134 112.060 1.00 71.94 180 GLU A O 1
ATOM 1317 N N . TYR A 1 181 ? -52.487 -2.962 113.901 1.00 77.94 181 TYR A N 1
ATOM 1318 C CA . TYR A 1 181 ? -53.513 -3.875 114.419 1.00 77.94 181 TYR A CA 1
ATOM 1319 C C . TYR A 1 181 ? -54.875 -3.192 114.654 1.00 77.94 181 TYR A C 1
ATOM 1321 O O . TYR A 1 181 ? -54.969 -1.978 114.824 1.00 77.94 181 TYR A O 1
ATOM 1329 N N . VAL A 1 182 ? -55.946 -3.990 114.704 1.00 75.19 182 VAL A N 1
ATOM 1330 C CA . VAL A 1 182 ? -57.312 -3.545 115.044 1.00 75.19 182 VAL A CA 1
ATOM 1331 C C . VAL A 1 182 ? -57.558 -3.627 116.561 1.00 75.19 182 VAL A C 1
ATOM 1333 O O . VAL A 1 182 ? -57.022 -4.501 117.243 1.00 75.19 182 VAL A O 1
ATOM 1336 N N . ALA A 1 183 ? -58.376 -2.711 117.091 1.00 72.50 183 ALA A N 1
ATOM 1337 C CA . ALA A 1 183 ? -58.758 -2.642 118.505 1.00 72.50 183 ALA A CA 1
ATOM 1338 C C . ALA A 1 183 ? -59.714 -3.764 118.958 1.00 72.50 183 ALA A C 1
ATOM 1340 O O . ALA A 1 183 ? -60.425 -4.364 118.152 1.00 72.50 183 ALA A O 1
ATOM 1341 N N . VAL A 1 184 ? -59.740 -4.017 120.271 1.00 73.62 184 VAL A N 1
ATOM 1342 C CA . VAL A 1 184 ? -60.568 -5.039 120.941 1.00 73.62 184 VAL A CA 1
ATOM 1343 C C . VAL A 1 184 ? -61.251 -4.471 122.190 1.00 73.62 184 VAL A C 1
ATOM 1345 O O . VAL A 1 184 ? -60.896 -3.392 122.656 1.00 73.62 184 VAL A O 1
ATOM 1348 N N . ALA A 1 185 ? -62.257 -5.179 122.707 1.00 71.62 185 ALA A N 1
ATOM 1349 C CA . ALA A 1 185 ? -63.108 -4.711 123.802 1.00 71.62 185 ALA A CA 1
ATOM 1350 C C . ALA A 1 185 ? -62.535 -4.971 125.215 1.00 71.62 185 ALA A C 1
ATOM 1352 O O . ALA A 1 185 ? -61.696 -5.850 125.418 1.00 71.62 185 ALA A O 1
ATOM 1353 N N . GLN A 1 186 ? -63.057 -4.214 126.186 1.00 79.00 186 GLN A N 1
ATOM 1354 C CA . GLN A 1 186 ? -62.775 -4.302 127.625 1.00 79.00 186 GLN A CA 1
ATOM 1355 C C . GLN A 1 186 ? -63.017 -5.713 128.202 1.00 79.00 186 GLN A C 1
ATOM 1357 O O . GLN A 1 186 ? -63.856 -6.469 127.712 1.00 79.00 186 GLN A O 1
ATOM 1362 N N . SER A 1 187 ? -62.295 -6.070 129.268 1.00 80.94 187 SER A N 1
ATOM 1363 C CA . SER A 1 187 ? -62.391 -7.361 129.973 1.00 80.94 187 SER A CA 1
ATOM 1364 C C . SER A 1 187 ? -62.433 -7.193 131.502 1.00 80.94 187 SER A C 1
ATOM 1366 O O . SER A 1 187 ? -62.107 -6.128 132.020 1.00 80.94 187 SER A O 1
ATOM 1368 N N . ALA A 1 188 ? -62.831 -8.233 132.246 1.00 81.75 188 ALA A N 1
ATOM 1369 C CA . ALA A 1 188 ? -62.986 -8.199 133.710 1.00 81.75 188 ALA A CA 1
ATOM 1370 C C . ALA A 1 188 ? -62.318 -9.402 134.407 1.00 81.75 188 ALA A C 1
ATOM 1372 O O . ALA A 1 188 ? -62.145 -10.456 133.795 1.00 81.75 188 ALA A O 1
ATOM 1373 N N . VAL A 1 189 ? -61.931 -9.242 135.680 1.00 85.00 189 VAL A N 1
ATOM 1374 C CA . VAL A 1 189 ? -61.219 -10.258 136.481 1.00 85.00 189 VAL A CA 1
ATOM 1375 C C . VAL A 1 189 ? -61.411 -10.047 137.994 1.00 85.00 189 VAL A C 1
ATOM 1377 O O . VAL A 1 189 ? -61.380 -8.919 138.475 1.00 85.00 189 VAL A O 1
ATOM 1380 N N . THR A 1 190 ? -61.563 -11.131 138.760 1.00 81.38 190 THR A N 1
ATOM 1381 C CA . THR A 1 190 ? -61.728 -11.112 140.231 1.00 81.38 190 THR A CA 1
ATOM 1382 C C . THR A 1 190 ? -60.455 -11.590 140.935 1.00 81.38 190 THR A C 1
ATOM 1384 O O . THR A 1 190 ? -59.861 -12.588 140.526 1.00 81.38 190 THR A O 1
ATOM 1387 N N . LEU A 1 191 ? -60.042 -10.917 142.015 1.00 82.44 191 LEU A N 1
ATOM 1388 C CA . LEU A 1 191 ? -58.848 -11.249 142.804 1.00 82.44 191 LEU A CA 1
ATOM 1389 C C . LEU A 1 191 ? -59.194 -11.798 144.194 1.00 82.44 191 LEU A C 1
ATOM 1391 O O . LEU A 1 191 ? -60.050 -11.267 144.901 1.00 82.44 191 LEU A O 1
ATOM 1395 N N . VAL A 1 192 ? -58.468 -12.838 144.609 1.00 78.12 192 VAL A N 1
ATOM 1396 C CA . VAL A 1 192 ? -58.654 -13.570 145.875 1.00 78.12 192 VAL A CA 1
ATOM 1397 C C . VAL A 1 192 ? -57.458 -13.324 146.803 1.00 78.12 192 VAL A C 1
ATOM 1399 O O . VAL A 1 192 ? -56.327 -13.202 146.332 1.00 78.12 192 VAL A O 1
ATOM 1402 N N . ARG A 1 193 ? -57.698 -13.259 148.123 1.00 77.62 193 ARG A N 1
ATOM 1403 C CA . ARG A 1 193 ? -56.665 -13.052 149.163 1.00 77.62 193 ARG A CA 1
ATOM 1404 C C . ARG A 1 193 ? -55.467 -13.989 148.949 1.00 77.62 193 ARG A C 1
ATOM 1406 O O . ARG A 1 193 ? -55.653 -15.191 148.772 1.00 77.62 193 ARG A O 1
ATOM 1413 N N . GLY A 1 194 ? -54.251 -13.443 148.959 1.00 73.00 194 GLY A N 1
ATOM 1414 C CA . GLY A 1 194 ? -53.010 -14.205 148.784 1.00 73.00 194 GLY A CA 1
ATOM 1415 C C . GLY A 1 194 ? -52.706 -14.723 147.367 1.00 73.00 194 GLY A C 1
ATOM 1416 O O . GLY A 1 194 ? -51.676 -15.372 147.197 1.00 73.00 194 GLY A O 1
ATOM 1417 N N . GLN A 1 195 ? -53.554 -14.487 146.354 1.00 80.62 195 GLN A N 1
ATOM 1418 C CA . GLN A 1 195 ? -53.399 -15.088 145.017 1.00 80.62 195 GLN A CA 1
ATOM 1419 C C . GLN A 1 195 ? -52.989 -14.096 143.916 1.00 80.62 195 GLN A C 1
ATOM 1421 O O . GLN A 1 195 ? -53.300 -12.906 143.970 1.00 80.62 195 GLN A O 1
ATOM 1426 N N . GLN A 1 196 ? -52.336 -14.629 142.877 1.00 82.31 196 GLN A N 1
ATOM 1427 C CA . GLN A 1 196 ? -52.046 -13.942 141.616 1.00 82.31 196 GLN A CA 1
ATOM 1428 C C . GLN A 1 196 ? -52.943 -14.487 140.496 1.00 82.31 196 GLN A C 1
ATOM 1430 O O . GLN A 1 196 ? -52.990 -15.700 140.298 1.00 82.31 196 GLN A O 1
ATOM 1435 N N . GLN A 1 197 ? -53.583 -13.606 139.724 1.00 86.62 197 GLN A N 1
ATOM 1436 C CA . GLN A 1 197 ? -54.349 -13.967 138.518 1.00 86.62 197 GLN A CA 1
ATOM 1437 C C . GLN A 1 197 ? -53.647 -13.558 137.214 1.00 86.62 197 GLN A C 1
ATOM 1439 O O . GLN A 1 197 ? -52.728 -12.735 137.230 1.00 86.62 197 GLN A O 1
ATOM 1444 N N . VAL A 1 198 ? -54.069 -14.134 136.080 1.00 84.75 198 VAL A N 1
ATOM 1445 C CA . VAL A 1 198 ? -53.507 -13.867 134.738 1.00 84.75 198 VAL A CA 1
ATOM 1446 C C . VAL A 1 198 ? -54.621 -13.752 133.686 1.00 84.75 198 VAL A C 1
ATOM 1448 O O . VAL A 1 198 ? -55.490 -14.615 133.623 1.00 84.75 198 VAL A O 1
ATOM 1451 N N . LEU A 1 199 ? -54.567 -12.723 132.833 1.00 87.31 199 LEU A N 1
ATOM 1452 C CA . LEU A 1 199 ? -55.511 -12.460 131.732 1.00 87.31 199 LEU A CA 1
ATOM 1453 C C . LEU A 1 199 ? -54.779 -12.389 130.374 1.00 87.31 199 LEU A C 1
ATOM 1455 O O . LEU A 1 199 ? -53.697 -11.808 130.301 1.00 87.31 199 LEU A O 1
ATOM 1459 N N . GLN A 1 200 ? -55.363 -12.939 129.298 1.00 86.75 200 GLN A N 1
ATOM 1460 C CA . GLN A 1 200 ? -54.781 -12.959 127.940 1.00 86.75 200 GLN A CA 1
ATOM 1461 C C . GLN A 1 200 ? -55.746 -12.411 126.871 1.00 86.75 200 GLN A C 1
ATOM 1463 O O . GLN A 1 200 ? -56.921 -12.771 126.882 1.00 86.75 200 GLN A O 1
ATOM 1468 N N . LEU A 1 201 ? -55.252 -11.596 125.924 1.00 85.94 201 LEU A N 1
ATOM 1469 C CA . LEU A 1 201 ? -56.039 -10.969 124.837 1.00 85.94 201 LEU A CA 1
ATOM 1470 C C . LEU A 1 201 ? -55.298 -11.006 123.474 1.00 85.94 201 LEU A C 1
ATOM 1472 O O . LEU A 1 201 ? -54.073 -11.143 123.439 1.00 85.94 201 LEU A O 1
ATOM 1476 N N . LEU A 1 202 ? -56.029 -10.903 122.348 1.00 82.25 202 LEU A N 1
ATOM 1477 C CA . LEU A 1 202 ? -55.529 -11.162 120.976 1.00 82.25 202 LEU A CA 1
ATOM 1478 C C . LEU A 1 202 ? -55.848 -10.035 119.964 1.00 82.25 202 LEU A C 1
ATOM 1480 O O . LEU A 1 202 ? -56.959 -9.522 119.985 1.00 82.25 202 LEU A O 1
ATOM 1484 N N . LEU A 1 203 ? -54.931 -9.709 119.033 1.00 82.19 203 LEU A N 1
ATOM 1485 C CA . LEU A 1 203 ? -55.041 -8.556 118.098 1.00 82.19 203 LEU A CA 1
ATOM 1486 C C . LEU A 1 203 ? -54.803 -8.914 116.592 1.00 82.19 203 LEU A C 1
ATOM 1488 O O . LEU A 1 203 ? -53.862 -9.666 116.314 1.00 82.19 203 LEU A O 1
ATOM 1492 N N . PRO A 1 204 ? -55.596 -8.434 115.598 1.00 75.94 204 PRO A N 1
ATOM 1493 C CA . PRO A 1 204 ? -55.459 -8.789 114.160 1.00 75.94 204 PRO A CA 1
ATOM 1494 C C . PRO A 1 204 ? -54.946 -7.659 113.214 1.00 75.94 204 PRO A C 1
ATOM 1496 O O . PRO A 1 204 ? -55.150 -6.494 113.545 1.00 75.94 204 PRO A O 1
ATOM 1499 N N . PRO A 1 205 ? -54.293 -7.965 112.059 1.00 75.44 205 PRO A N 1
ATOM 1500 C CA . PRO A 1 205 ? -53.648 -6.983 111.148 1.00 75.44 205 PRO A CA 1
ATOM 1501 C C . PRO A 1 205 ? -54.370 -6.691 109.796 1.00 75.44 205 PRO A C 1
ATOM 1503 O O . PRO A 1 205 ? -55.291 -7.405 109.408 1.00 75.44 205 PRO A O 1
ATOM 1506 N N . LYS A 1 206 ? -53.896 -5.674 109.040 1.00 75.69 206 LYS A N 1
ATOM 1507 C CA . LYS A 1 206 ? -54.447 -5.181 107.739 1.00 75.69 206 LYS A CA 1
ATOM 1508 C C . LYS A 1 206 ? -53.918 -5.880 106.441 1.00 75.69 206 LYS A C 1
ATOM 1510 O O . LYS A 1 206 ? -52.845 -6.478 106.498 1.00 75.69 206 LYS A O 1
ATOM 1515 N N . PRO A 1 207 ? -54.624 -5.788 105.279 1.00 77.06 207 PRO A N 1
ATOM 1516 C CA . PRO A 1 207 ? -54.342 -6.540 104.021 1.00 77.06 207 PRO A CA 1
ATOM 1517 C C . PRO A 1 207 ? -53.563 -5.825 102.872 1.00 77.06 207 PRO A C 1
ATOM 1519 O O . PRO A 1 207 ? -53.126 -4.681 103.012 1.00 77.06 207 PRO A O 1
ATOM 1522 N N . SER A 1 208 ? -53.384 -6.496 101.712 1.00 79.25 208 SER A N 1
ATOM 1523 C CA . SER A 1 208 ? -52.709 -5.979 100.489 1.00 79.25 208 SER A CA 1
ATOM 1524 C C . SER A 1 208 ? -53.248 -6.508 99.129 1.00 79.25 208 SER A C 1
ATOM 1526 O O . SER A 1 208 ? -54.008 -7.478 99.062 1.00 79.25 208 SER A O 1
ATOM 1528 N N . LEU A 1 209 ? -52.851 -5.865 98.016 1.00 82.25 209 LEU A N 1
ATOM 1529 C CA . LEU A 1 209 ? -53.289 -6.152 96.634 1.00 82.25 209 LEU A CA 1
ATOM 1530 C C . LEU A 1 209 ? -52.118 -6.109 95.621 1.00 82.25 209 LEU A C 1
ATOM 1532 O O . LEU A 1 209 ? -51.306 -5.186 95.634 1.00 82.25 209 LEU A O 1
ATOM 1536 N N . HIS A 1 210 ? -52.050 -7.073 94.698 1.00 87.44 210 HIS A N 1
ATOM 1537 C CA . HIS A 1 210 ? -51.066 -7.169 93.610 1.00 87.44 210 HIS A CA 1
ATOM 1538 C C . HIS A 1 210 ? -51.746 -7.205 92.227 1.00 87.44 210 HIS A C 1
ATOM 1540 O O . HIS A 1 210 ? -52.788 -7.837 92.062 1.00 87.44 210 HIS A O 1
ATOM 1546 N N . VAL A 1 211 ? -51.138 -6.573 91.218 1.00 85.88 211 VAL A N 1
ATOM 1547 C CA . VAL A 1 211 ? -51.666 -6.504 89.842 1.00 85.88 211 VAL A CA 1
ATOM 1548 C C . VAL A 1 211 ? -50.554 -6.770 88.825 1.00 85.88 211 VAL A C 1
ATOM 1550 O O . VAL A 1 211 ? -49.595 -6.001 88.763 1.00 85.88 211 VAL A O 1
ATOM 1553 N N . THR A 1 212 ? -50.677 -7.817 88.008 1.00 86.44 212 THR A N 1
ATOM 1554 C CA . THR A 1 212 ? -49.758 -8.093 86.887 1.00 86.44 212 THR A CA 1
ATOM 1555 C C . THR A 1 212 ? -50.290 -7.490 85.591 1.00 86.44 212 THR A C 1
ATOM 1557 O O . THR A 1 212 ? -51.476 -7.624 85.292 1.00 86.44 212 THR A O 1
ATOM 1560 N N . VAL A 1 213 ? -49.417 -6.922 84.758 1.00 86.69 213 VAL A N 1
ATOM 1561 C CA . VAL A 1 213 ? -49.761 -6.564 83.369 1.00 86.69 213 VAL A CA 1
ATOM 1562 C C . VAL A 1 213 ? -49.053 -7.504 82.398 1.00 86.69 213 VAL A C 1
ATOM 1564 O O . VAL A 1 213 ? -47.846 -7.720 82.511 1.00 86.69 213 VAL A O 1
ATOM 1567 N N . LYS A 1 214 ? -49.793 -8.070 81.440 1.00 84.38 214 LYS A N 1
ATOM 1568 C CA . LYS A 1 214 ? -49.311 -9.046 80.449 1.00 84.38 214 LYS A CA 1
ATOM 1569 C C . LYS A 1 214 ? -49.776 -8.683 79.037 1.00 84.38 214 LYS A C 1
ATOM 1571 O O . LYS A 1 214 ? -50.748 -7.956 78.852 1.00 84.38 214 LYS A O 1
ATOM 1576 N N . ARG A 1 215 ? -49.107 -9.213 78.016 1.00 83.19 215 ARG A N 1
ATOM 1577 C CA . ARG A 1 215 ? -49.592 -9.176 76.628 1.00 83.19 215 ARG A CA 1
ATOM 1578 C C . ARG A 1 215 ? -50.669 -10.238 76.415 1.00 83.19 215 ARG A C 1
ATOM 1580 O O . ARG A 1 215 ? -50.489 -11.373 76.845 1.00 83.19 215 ARG A O 1
ATOM 1587 N N . ASN A 1 216 ? -51.732 -9.905 75.686 1.00 81.12 216 ASN A N 1
ATOM 1588 C CA . ASN A 1 216 ? -52.802 -10.841 75.329 1.00 81.12 216 ASN A CA 1
ATOM 1589 C C . ASN A 1 216 ? -52.259 -12.036 74.508 1.00 81.12 216 ASN A C 1
ATOM 1591 O O . ASN A 1 216 ? -52.563 -13.190 74.797 1.00 81.12 216 ASN A O 1
ATOM 1595 N N . ASP A 1 217 ? -51.376 -11.758 73.540 1.00 71.88 217 ASP A N 1
ATOM 1596 C CA . ASP A 1 217 ? -50.885 -12.725 72.544 1.00 71.88 217 ASP A CA 1
ATOM 1597 C C . ASP A 1 217 ? -49.899 -13.780 73.080 1.00 71.88 217 ASP A C 1
ATOM 1599 O O . ASP A 1 217 ? -49.920 -14.933 72.661 1.00 71.88 217 ASP A O 1
ATOM 1603 N N . THR A 1 218 ? -49.016 -13.379 73.991 1.00 78.06 218 THR A N 1
ATOM 1604 C CA . THR A 1 218 ? -47.852 -14.164 74.443 1.00 78.06 218 THR A CA 1
ATOM 1605 C C . THR A 1 218 ? -47.858 -14.424 75.944 1.00 78.06 218 THR A C 1
ATOM 1607 O O . THR A 1 218 ? -47.002 -15.156 76.432 1.00 78.06 218 THR A O 1
ATOM 1610 N N . GLN A 1 219 ? -48.777 -13.797 76.690 1.00 82.06 219 GLN A N 1
ATOM 1611 C CA . GLN A 1 219 ? -48.850 -13.808 78.159 1.00 82.06 219 GLN A CA 1
ATOM 1612 C C . GLN A 1 219 ? -47.574 -13.310 78.873 1.00 82.06 219 GLN A C 1
ATOM 1614 O O . GLN A 1 219 ? -47.480 -13.355 80.100 1.00 82.06 219 GLN A O 1
ATOM 1619 N N . ALA A 1 220 ? -46.608 -12.772 78.120 1.00 81.25 220 ALA A N 1
ATOM 1620 C CA . ALA A 1 220 ? -45.394 -12.162 78.638 1.00 81.25 220 ALA A CA 1
ATOM 1621 C C . ALA A 1 220 ? -45.715 -10.853 79.372 1.00 81.25 220 ALA A C 1
ATOM 1623 O O . ALA A 1 220 ? -46.559 -10.071 78.926 1.00 81.25 220 ALA A O 1
ATOM 1624 N N . VAL A 1 221 ? -45.034 -10.614 80.492 1.00 84.69 221 VAL A N 1
ATOM 1625 C CA . VAL A 1 221 ? -45.263 -9.442 81.346 1.00 84.69 221 VAL A CA 1
ATOM 1626 C C . VAL A 1 221 ? -44.838 -8.134 80.670 1.00 84.69 221 VAL A C 1
ATOM 1628 O O . VAL A 1 221 ? -43.839 -8.086 79.951 1.00 84.69 221 VAL A O 1
ATOM 1631 N N . VAL A 1 222 ? -45.589 -7.058 80.913 1.00 83.62 222 VAL A N 1
ATOM 1632 C CA . VAL A 1 222 ? -45.311 -5.712 80.389 1.00 83.62 222 VAL A CA 1
ATOM 1633 C C . VAL A 1 222 ? -44.862 -4.819 81.545 1.00 83.62 222 VAL A C 1
ATOM 1635 O O . VAL A 1 222 ? -45.670 -4.255 82.281 1.00 83.62 222 VAL A O 1
ATOM 1638 N N . ALA A 1 223 ? -43.545 -4.726 81.724 1.00 83.38 223 ALA A N 1
ATOM 1639 C CA . ALA A 1 223 ? -42.918 -3.887 82.743 1.00 83.38 223 ALA A CA 1
ATOM 1640 C C . ALA A 1 223 ? -43.190 -2.387 82.515 1.00 83.38 223 ALA A C 1
ATOM 1642 O O . ALA A 1 223 ? -43.376 -1.942 81.383 1.00 83.38 223 ALA A O 1
ATOM 1643 N N . GLY A 1 224 ? -43.174 -1.593 83.590 1.00 82.56 224 GLY A N 1
ATOM 1644 C CA . GLY A 1 224 ? -43.288 -0.131 83.523 1.00 82.56 224 GLY A CA 1
ATOM 1645 C C . GLY A 1 224 ? -44.698 0.421 83.281 1.00 82.56 224 GLY A C 1
ATOM 1646 O O . GLY A 1 224 ? -44.871 1.639 83.269 1.00 82.56 224 GLY A O 1
ATOM 1647 N N . VAL A 1 225 ? -45.720 -0.427 83.127 1.00 86.06 225 VAL A N 1
ATOM 1648 C CA . VAL A 1 225 ? -47.113 0.033 83.017 1.00 86.06 225 VAL A CA 1
ATOM 1649 C C . VAL A 1 225 ? -47.620 0.487 84.387 1.00 86.06 225 VAL A C 1
ATOM 1651 O O . VAL A 1 225 ? -47.396 -0.178 85.403 1.00 86.06 225 VAL A O 1
ATOM 1654 N N . LYS A 1 226 ? -48.299 1.637 84.430 1.00 87.19 226 LYS A N 1
ATOM 1655 C CA . LYS A 1 226 ? -48.818 2.211 85.674 1.00 87.19 226 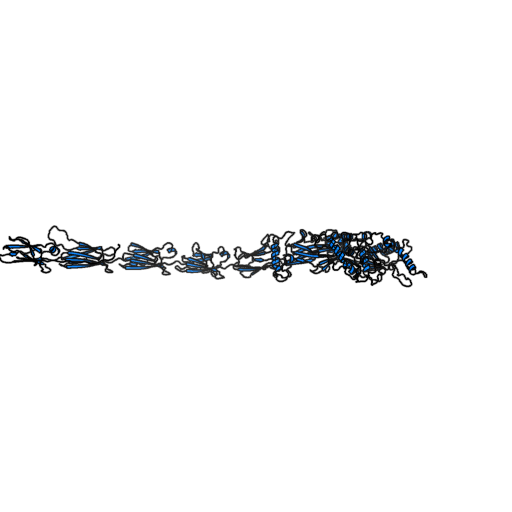LYS A CA 1
ATOM 1656 C C . LYS A 1 226 ? -50.237 1.717 85.955 1.00 87.19 226 LYS A C 1
ATOM 1658 O O . LYS A 1 226 ? -51.116 1.811 85.101 1.00 87.19 226 LYS A O 1
ATOM 1663 N N . VAL A 1 227 ? -50.454 1.228 87.172 1.00 85.88 227 VAL A N 1
ATOM 1664 C CA . VAL A 1 227 ? -51.725 0.695 87.671 1.00 85.88 227 VAL A CA 1
ATOM 1665 C C . VAL A 1 227 ? -52.344 1.678 88.665 1.00 85.88 227 VAL A C 1
ATOM 1667 O O . VAL A 1 227 ? -51.654 2.222 89.532 1.00 85.88 227 VAL A O 1
ATOM 1670 N N . ARG A 1 228 ? -53.662 1.871 88.571 1.00 86.06 228 ARG A N 1
ATOM 1671 C CA . ARG A 1 228 ? -54.475 2.620 89.534 1.00 86.06 228 ARG A CA 1
ATOM 1672 C C . ARG A 1 228 ? -55.525 1.703 90.161 1.00 86.06 228 ARG A C 1
ATOM 1674 O O . ARG A 1 228 ? -56.214 0.978 89.450 1.00 86.06 228 ARG A O 1
ATOM 1681 N N . SER A 1 229 ? -55.665 1.789 91.480 1.00 83.19 229 SER A N 1
ATOM 1682 C CA . SER A 1 229 ? -56.688 1.134 92.300 1.00 83.19 229 SER A CA 1
ATOM 1683 C C . SER A 1 229 ? -57.510 2.201 93.025 1.00 83.19 229 SER A C 1
ATOM 1685 O O . SER A 1 229 ? -56.934 3.136 93.582 1.00 83.19 229 SER A O 1
ATOM 1687 N N . ILE A 1 230 ? -58.834 2.049 93.077 1.00 80.56 230 ILE A N 1
ATOM 1688 C CA . ILE A 1 230 ? -59.732 2.951 93.817 1.00 80.56 230 ILE A CA 1
ATOM 1689 C C . ILE A 1 230 ? -60.662 2.129 94.718 1.00 80.56 230 ILE A C 1
ATOM 1691 O O . ILE A 1 230 ? -61.297 1.191 94.239 1.00 80.56 230 ILE A O 1
ATOM 1695 N N . VAL A 1 231 ? -60.760 2.501 95.999 1.00 81.38 231 VAL A N 1
ATOM 1696 C CA . VAL A 1 231 ? -61.696 1.936 96.991 1.00 81.38 231 VAL A CA 1
ATOM 1697 C C . VAL A 1 231 ? -62.256 3.064 97.862 1.00 81.38 231 VAL A C 1
ATOM 1699 O O . VAL A 1 231 ? -61.505 3.908 98.341 1.00 81.38 231 VAL A O 1
ATOM 1702 N N . ASN A 1 232 ? -63.580 3.130 98.043 1.00 74.12 232 ASN A N 1
ATOM 1703 C CA . ASN A 1 232 ? -64.265 4.147 98.866 1.00 74.12 232 ASN A CA 1
ATOM 1704 C C . ASN A 1 232 ? -63.832 5.614 98.596 1.00 74.12 232 ASN A C 1
ATOM 1706 O O . ASN A 1 232 ? -63.801 6.440 99.502 1.00 74.12 232 ASN A O 1
ATOM 1710 N N . GLY A 1 233 ? -63.463 5.939 97.350 1.00 72.94 233 GLY A N 1
ATOM 1711 C CA . GLY A 1 233 ? -62.943 7.256 96.945 1.00 72.94 233 GLY A CA 1
ATOM 1712 C C . GLY A 1 233 ? -61.436 7.465 97.171 1.00 72.94 233 GLY A C 1
ATOM 1713 O O . GLY A 1 233 ? -60.844 8.347 96.551 1.00 72.94 233 GLY A O 1
ATOM 1714 N N . HIS A 1 234 ? -60.781 6.625 97.975 1.00 74.50 234 HIS A N 1
ATOM 1715 C CA . HIS A 1 234 ? -59.328 6.622 98.121 1.00 74.50 234 HIS A CA 1
ATOM 1716 C C . HIS A 1 234 ? -58.675 5.988 96.889 1.00 74.50 234 HIS A C 1
ATOM 1718 O O . HIS A 1 234 ? -59.023 4.879 96.481 1.00 74.50 234 HIS A O 1
ATOM 1724 N N . THR A 1 235 ? -57.714 6.698 96.296 1.00 79.06 235 THR A N 1
ATOM 1725 C CA . THR A 1 235 ? -56.944 6.230 95.136 1.00 79.06 235 THR A CA 1
ATOM 1726 C C . THR A 1 235 ? -55.534 5.846 95.569 1.00 79.06 235 THR A C 1
ATOM 1728 O O . THR A 1 235 ? -54.862 6.624 96.242 1.00 79.06 235 THR A O 1
ATOM 1731 N N . LEU A 1 236 ? -55.078 4.672 95.140 1.00 81.00 236 LEU A N 1
ATOM 1732 C CA . LEU A 1 236 ? -53.702 4.202 95.278 1.00 81.00 236 LEU A CA 1
ATOM 1733 C C . LEU A 1 236 ? -53.148 3.881 93.885 1.00 81.00 236 LEU A C 1
ATOM 1735 O O . LEU A 1 236 ? -53.859 3.348 93.031 1.00 81.00 236 LEU A O 1
ATOM 1739 N N . GLU A 1 237 ? -51.880 4.200 93.646 1.00 86.56 237 GLU A N 1
ATOM 1740 C CA . GLU A 1 237 ? -51.214 3.971 92.362 1.00 86.56 237 GLU A CA 1
ATOM 1741 C C . GLU A 1 237 ? -49.872 3.271 92.575 1.00 86.56 237 GLU A C 1
ATOM 1743 O O . GLU A 1 237 ? -49.134 3.603 93.501 1.00 86.56 237 GLU A O 1
ATOM 1748 N N . ALA A 1 238 ? -49.543 2.333 91.690 1.00 85.12 238 ALA A N 1
ATOM 1749 C CA . ALA A 1 238 ? -48.257 1.647 91.668 1.00 85.12 238 ALA A CA 1
ATOM 1750 C C . ALA A 1 238 ? -47.856 1.332 90.221 1.00 85.12 238 ALA A C 1
ATOM 1752 O O . ALA A 1 238 ? -48.704 1.039 89.380 1.00 85.12 238 ALA A O 1
ATOM 1753 N N . THR A 1 239 ? -46.562 1.386 89.919 1.00 85.44 239 THR A N 1
ATOM 1754 C CA . THR A 1 239 ? -46.031 1.026 88.595 1.00 85.44 239 THR A CA 1
ATOM 1755 C C . THR A 1 239 ? -45.497 -0.401 88.632 1.00 85.44 239 THR A C 1
ATOM 1757 O O . THR A 1 239 ? -44.814 -0.771 89.587 1.00 85.44 239 THR A O 1
ATOM 1760 N N . GLY A 1 240 ? -45.801 -1.200 87.607 1.00 80.06 240 GLY A N 1
ATOM 1761 C CA . GLY A 1 240 ? -45.279 -2.559 87.484 1.00 80.06 240 GLY A CA 1
ATOM 1762 C C . GLY A 1 240 ? -43.754 -2.563 87.364 1.00 80.06 240 GLY A C 1
ATOM 1763 O O . GLY A 1 240 ? -43.195 -1.829 86.544 1.00 80.06 240 GLY A O 1
ATOM 1764 N N . GLY A 1 241 ? -43.085 -3.382 88.179 1.00 72.69 241 GLY A N 1
ATOM 1765 C CA . GLY A 1 241 ? -41.629 -3.522 88.162 1.00 72.69 241 GLY A CA 1
ATOM 1766 C C . GLY A 1 241 ? -41.103 -4.231 86.908 1.00 72.69 241 GLY A C 1
ATOM 1767 O O . GLY A 1 241 ? -41.828 -4.455 85.939 1.00 72.69 241 GLY A O 1
ATOM 1768 N N . GLY A 1 242 ? -39.833 -4.649 86.939 1.00 70.44 242 GLY A N 1
ATOM 1769 C CA . GLY A 1 242 ? -39.256 -5.515 85.896 1.00 70.44 242 GLY A CA 1
ATOM 1770 C C . GLY A 1 242 ? -39.906 -6.906 85.812 1.00 70.44 242 GLY A C 1
ATOM 1771 O O . GLY A 1 242 ? -39.744 -7.600 84.815 1.00 70.44 242 GLY A O 1
ATOM 1772 N N . ASP A 1 243 ? -40.670 -7.288 86.837 1.00 75.69 243 ASP A N 1
ATOM 1773 C CA . ASP A 1 243 ? -41.543 -8.464 86.892 1.00 75.69 243 ASP A CA 1
ATOM 1774 C C . ASP A 1 243 ? -42.958 -8.206 86.330 1.00 75.69 243 ASP A C 1
ATOM 1776 O O . ASP A 1 243 ? -43.765 -9.128 86.256 1.00 75.69 243 ASP A O 1
ATOM 1780 N N . GLY A 1 244 ? -43.278 -6.962 85.952 1.00 76.38 244 GLY A N 1
ATOM 1781 C CA . GLY A 1 244 ? -44.607 -6.539 85.507 1.00 76.38 244 GLY A CA 1
ATOM 1782 C C . GLY A 1 244 ? -45.680 -6.516 86.599 1.00 76.38 244 GLY A C 1
ATOM 1783 O O . GLY A 1 244 ? -46.856 -6.382 86.263 1.00 76.38 244 GLY A O 1
ATOM 1784 N N . VAL A 1 245 ? -45.306 -6.633 87.882 1.00 87.25 245 VAL A N 1
ATOM 1785 C CA . VAL A 1 245 ? -46.249 -6.653 89.013 1.00 87.25 245 VAL A CA 1
ATOM 1786 C C . VAL A 1 245 ? -46.215 -5.323 89.762 1.00 87.25 245 VAL A C 1
ATOM 1788 O O . VAL A 1 245 ? -45.198 -4.935 90.341 1.00 87.25 245 VAL A O 1
ATOM 1791 N N . ALA A 1 246 ? -47.351 -4.631 89.792 1.00 86.81 246 ALA A N 1
ATOM 1792 C CA . ALA A 1 246 ? -47.597 -3.494 90.670 1.00 86.81 246 ALA A CA 1
ATOM 1793 C C . ALA A 1 246 ? -48.130 -3.998 92.023 1.00 86.81 246 ALA A C 1
ATOM 1795 O O . ALA A 1 246 ? -49.014 -4.856 92.064 1.00 86.81 246 ALA A O 1
ATOM 1796 N N . ARG A 1 247 ? -47.592 -3.487 93.136 1.00 88.25 247 ARG A N 1
ATOM 1797 C CA . ARG A 1 247 ? -47.927 -3.935 94.501 1.00 88.25 247 ARG A CA 1
ATOM 1798 C C . ARG A 1 247 ? -48.477 -2.776 95.332 1.00 88.25 247 ARG A C 1
ATOM 1800 O O . ARG A 1 247 ? -47.963 -1.663 95.245 1.00 88.25 247 ARG A O 1
ATOM 1807 N N . LEU A 1 248 ? -49.533 -3.040 96.096 1.00 84.38 248 LEU A N 1
ATOM 1808 C CA . LEU A 1 248 ? -50.319 -2.066 96.854 1.00 84.38 248 LEU A CA 1
ATOM 1809 C C . LEU A 1 248 ? -50.522 -2.606 98.281 1.00 84.38 248 LEU A C 1
ATOM 1811 O O . LEU A 1 248 ? -51.414 -3.416 98.533 1.00 84.38 248 LEU A O 1
ATOM 1815 N N . ASP A 1 249 ? -49.666 -2.186 99.212 1.00 78.56 249 ASP A N 1
ATOM 1816 C CA . ASP A 1 249 ? -49.643 -2.691 100.592 1.00 78.56 249 ASP A CA 1
ATOM 1817 C C . ASP A 1 249 ? -50.457 -1.838 101.570 1.00 78.56 249 ASP A C 1
ATOM 1819 O O . ASP A 1 249 ? -50.473 -0.610 101.463 1.00 78.56 249 ASP A O 1
ATOM 1823 N N . ARG A 1 250 ? -51.031 -2.485 102.599 1.00 73.25 250 ARG A N 1
ATOM 1824 C CA . ARG A 1 250 ? -51.855 -1.862 103.656 1.00 73.25 250 ARG A CA 1
ATOM 1825 C C . ARG A 1 250 ? -53.082 -1.147 103.085 1.00 73.25 250 ARG A C 1
ATOM 1827 O O . ARG A 1 250 ? -53.359 0.001 103.427 1.00 73.25 250 ARG A O 1
ATOM 1834 N N . VAL A 1 251 ? -53.801 -1.835 102.200 1.00 75.19 251 VAL A N 1
ATOM 1835 C CA . VAL A 1 251 ? -55.096 -1.361 101.697 1.00 75.19 251 VAL A CA 1
ATOM 1836 C C . VAL A 1 251 ? -56.160 -1.475 102.792 1.00 75.19 251 VAL A C 1
ATOM 1838 O O . VAL A 1 251 ? -56.055 -2.321 103.678 1.00 75.19 251 VAL A O 1
ATOM 1841 N N . GLU A 1 252 ? -57.190 -0.635 102.737 1.00 72.81 252 GLU A N 1
ATOM 1842 C CA . GLU A 1 252 ? -58.393 -0.845 103.549 1.00 72.81 252 GLU A CA 1
ATOM 1843 C C . GLU A 1 252 ? -59.221 -1.991 102.950 1.00 72.81 252 GLU A C 1
ATOM 1845 O O . GLU A 1 252 ? -59.301 -2.117 101.728 1.00 72.81 252 GLU A O 1
ATOM 1850 N N . ALA A 1 253 ? -59.838 -2.824 103.792 1.00 67.94 253 ALA A N 1
ATOM 1851 C CA . ALA A 1 253 ? -60.661 -3.938 103.324 1.00 67.94 253 ALA A CA 1
ATOM 1852 C C . ALA A 1 253 ? -61.905 -3.437 102.560 1.00 67.94 253 ALA A C 1
ATOM 1854 O O . ALA A 1 253 ? -62.584 -2.499 102.989 1.00 67.94 253 ALA A O 1
ATOM 1855 N N . GLY A 1 254 ? -62.215 -4.060 101.420 1.00 75.81 254 GLY A N 1
ATOM 1856 C CA . GLY A 1 254 ? -63.306 -3.628 100.544 1.00 75.81 254 GLY A CA 1
ATOM 1857 C C . GLY A 1 254 ? -63.124 -4.001 99.072 1.00 75.81 254 GLY A C 1
ATOM 1858 O O . GLY A 1 254 ? -62.261 -4.798 98.714 1.00 75.81 254 GLY A O 1
ATOM 1859 N N . ASN A 1 255 ? -63.966 -3.417 98.214 1.00 77.31 255 ASN A N 1
ATOM 1860 C CA . ASN A 1 255 ? -63.983 -3.658 96.768 1.00 77.31 255 ASN A CA 1
ATOM 1861 C C . ASN A 1 255 ? -63.172 -2.596 96.009 1.00 77.31 255 ASN A C 1
ATOM 1863 O O . ASN A 1 255 ? -63.514 -1.413 96.036 1.00 77.31 255 ASN A O 1
ATOM 1867 N N . HIS A 1 256 ? -62.148 -3.032 95.278 1.00 79.94 256 HIS A N 1
ATOM 1868 C CA . HIS A 1 256 ? -61.248 -2.188 94.493 1.00 79.94 256 HIS A CA 1
ATOM 1869 C C . HIS A 1 256 ? -61.584 -2.221 92.998 1.00 79.94 256 HIS A C 1
ATOM 1871 O O . HIS A 1 256 ? -61.603 -3.295 92.399 1.00 79.94 256 HIS A O 1
ATOM 1877 N N . SER A 1 257 ? -61.753 -1.062 92.356 1.00 79.88 257 SER A N 1
ATOM 1878 C CA . SER A 1 257 ? -61.741 -0.962 90.886 1.00 79.88 257 SER A CA 1
ATOM 1879 C C . SER A 1 257 ? -60.317 -0.714 90.384 1.00 79.88 257 SER A C 1
ATOM 1881 O O . SER A 1 257 ? -59.661 0.211 90.875 1.00 79.88 257 SER A O 1
ATOM 1883 N N . VAL A 1 258 ? -59.854 -1.494 89.401 1.00 80.31 258 VAL A N 1
ATOM 1884 C CA . VAL A 1 258 ? -58.467 -1.459 88.898 1.00 80.31 258 VAL A CA 1
ATOM 1885 C C . VAL A 1 258 ? -58.426 -1.109 87.405 1.00 80.31 258 VAL A C 1
ATOM 1887 O O . VAL A 1 258 ? -59.221 -1.627 86.620 1.00 80.31 258 VAL A O 1
ATOM 1890 N N . GLY A 1 259 ? -57.481 -0.252 87.005 1.00 82.06 259 GLY A N 1
ATOM 1891 C CA . GLY A 1 259 ? -57.246 0.120 85.604 1.00 82.06 259 GLY A CA 1
ATOM 1892 C C . GLY A 1 259 ? -55.803 0.548 85.317 1.00 82.06 259 GLY A C 1
ATOM 1893 O O . GLY A 1 259 ? -55.031 0.827 86.238 1.00 82.06 259 GLY A O 1
ATOM 1894 N N . LEU A 1 260 ? -55.441 0.594 84.030 1.00 84.88 260 LEU A N 1
ATOM 1895 C CA . LEU A 1 260 ? -54.094 0.934 83.557 1.00 84.88 260 LEU A CA 1
ATOM 1896 C C . LEU A 1 260 ? -53.998 2.354 82.993 1.00 84.88 260 LEU A C 1
ATOM 1898 O O . LEU A 1 260 ? -54.966 2.912 82.479 1.00 84.88 260 LEU A O 1
ATOM 1902 N N . MET A 1 261 ? -52.790 2.912 83.045 1.00 82.44 261 MET A N 1
ATOM 1903 C CA . MET A 1 261 ? -52.399 4.138 82.353 1.00 82.44 261 MET A CA 1
ATOM 1904 C C . MET A 1 261 ? -51.198 3.830 81.454 1.00 82.44 261 MET A C 1
ATOM 1906 O O . MET A 1 261 ? -50.122 3.506 81.958 1.00 82.44 261 MET A O 1
ATOM 1910 N N . LEU A 1 262 ? -51.392 3.931 80.136 1.00 83.75 262 LEU A N 1
ATOM 1911 C CA . LEU A 1 262 ? -50.337 3.736 79.139 1.00 83.75 262 LEU A CA 1
ATOM 1912 C C . LEU A 1 262 ? -49.647 5.058 78.783 1.00 83.75 262 LEU A C 1
ATOM 1914 O O . LEU A 1 262 ? -50.298 6.097 78.675 1.00 83.75 262 LEU A O 1
ATOM 1918 N N . ASP A 1 263 ? -48.335 5.006 78.556 1.00 78.56 263 ASP A N 1
ATOM 1919 C CA . ASP A 1 263 ? -47.543 6.151 78.090 1.00 78.56 263 ASP A CA 1
ATOM 1920 C C . ASP A 1 263 ? -47.579 6.331 76.541 1.00 78.56 263 ASP A C 1
ATOM 1922 O O . ASP A 1 263 ? -48.098 5.467 75.820 1.00 78.56 263 ASP A O 1
ATOM 1926 N N . PRO A 1 264 ? -47.052 7.447 75.986 1.00 74.88 264 PRO A N 1
ATOM 1927 C CA . PRO A 1 264 ? -47.045 7.715 74.541 1.00 74.88 264 PRO A CA 1
ATOM 1928 C C . PRO A 1 264 ? -46.242 6.735 73.670 1.00 74.88 264 PRO A C 1
ATOM 1930 O O . PRO A 1 264 ? -46.335 6.806 72.448 1.00 74.88 264 PRO A O 1
ATOM 1933 N N . ASP A 1 265 ? -45.429 5.854 74.253 1.00 70.38 265 ASP A N 1
ATOM 1934 C CA . ASP A 1 265 ? -44.660 4.828 73.544 1.00 70.38 265 ASP A CA 1
ATOM 1935 C C . ASP A 1 265 ? -45.282 3.433 73.709 1.00 70.38 265 ASP A C 1
ATOM 1937 O O . ASP A 1 265 ? -45.292 2.637 72.768 1.00 70.38 265 ASP A O 1
ATOM 1941 N N . GLN A 1 266 ? -45.907 3.171 74.859 1.00 78.81 266 GLN A N 1
ATOM 1942 C CA . GLN A 1 266 ? -46.774 2.017 75.094 1.00 78.81 266 GLN A CA 1
ATOM 1943 C C . GLN A 1 266 ? -48.015 2.060 74.189 1.00 78.81 266 GLN A C 1
ATOM 1945 O O . GLN A 1 266 ? -48.324 1.060 73.550 1.00 78.81 266 GLN A O 1
ATOM 1950 N N . THR A 1 267 ? -48.671 3.217 74.045 1.00 74.06 267 THR A N 1
ATOM 1951 C CA . THR A 1 267 ? -49.850 3.416 73.165 1.00 74.06 267 THR A CA 1
ATOM 1952 C C . THR A 1 267 ? -49.553 3.320 71.663 1.00 74.06 267 THR A C 1
ATOM 1954 O O . THR A 1 267 ? -50.458 3.056 70.871 1.00 74.06 267 THR A O 1
ATOM 1957 N N . LYS A 1 268 ? -48.291 3.480 71.237 1.00 73.62 268 LYS A N 1
ATOM 1958 C CA . LYS A 1 268 ? -47.882 3.134 69.863 1.00 73.62 268 LYS A CA 1
ATOM 1959 C C . LYS A 1 268 ? -47.903 1.622 69.656 1.00 73.62 268 LYS A C 1
ATOM 1961 O O . LYS A 1 268 ? -48.360 1.156 68.620 1.00 73.62 268 LYS A O 1
ATOM 1966 N N . ARG A 1 269 ? -47.399 0.868 70.637 1.00 75.25 269 ARG A N 1
ATOM 1967 C CA . ARG A 1 269 ? -47.121 -0.574 70.531 1.00 75.25 269 ARG A CA 1
ATOM 1968 C C . ARG A 1 269 ? -48.316 -1.453 70.903 1.00 75.25 269 ARG A C 1
ATOM 1970 O O . ARG A 1 269 ? -48.431 -2.558 70.376 1.00 75.25 269 ARG A O 1
ATOM 1977 N N . TYR A 1 270 ? -49.185 -0.967 71.787 1.00 80.81 270 TYR A N 1
ATOM 1978 C CA . TYR A 1 270 ? -50.298 -1.709 72.372 1.00 80.81 270 TYR A CA 1
ATOM 1979 C C . TYR A 1 270 ? -51.609 -0.916 72.335 1.00 80.81 270 TYR A C 1
ATOM 1981 O O . TYR A 1 270 ? -51.634 0.297 72.543 1.00 80.81 270 TYR A O 1
ATOM 1989 N N . LEU A 1 271 ? -52.703 -1.641 72.128 1.00 76.06 271 LEU A N 1
ATOM 1990 C CA . LEU A 1 271 ? -54.076 -1.208 72.322 1.00 76.06 271 LEU A CA 1
ATOM 1991 C C . LEU A 1 271 ? -54.560 -1.670 73.708 1.00 76.06 271 LEU A C 1
ATOM 1993 O O . LEU A 1 271 ? -54.240 -2.769 74.170 1.00 76.06 271 LEU A O 1
ATOM 1997 N N . TRP A 1 272 ? -55.360 -0.822 74.345 1.00 78.12 272 TRP A N 1
ATOM 1998 C CA . TRP A 1 272 ? -56.112 -1.101 75.568 1.00 78.12 272 TRP A CA 1
ATOM 1999 C C . TRP A 1 272 ? -57.554 -0.671 75.301 1.00 78.12 272 TRP A C 1
ATOM 2001 O O . TRP A 1 272 ? -57.785 0.456 74.862 1.00 78.12 272 TRP A O 1
ATOM 2011 N N . ASP A 1 273 ? -58.512 -1.570 75.508 1.00 63.75 273 ASP A N 1
ATOM 2012 C CA . ASP A 1 273 ? -59.920 -1.372 75.130 1.00 63.75 273 ASP A CA 1
ATOM 2013 C C . ASP A 1 273 ? -60.710 -0.485 76.111 1.00 63.75 273 ASP A C 1
ATOM 2015 O O . ASP A 1 273 ? -61.822 -0.054 75.805 1.00 63.75 273 ASP A O 1
ATOM 2019 N N . GLY A 1 274 ? -60.119 -0.167 77.266 1.00 61.81 274 GLY A N 1
ATOM 2020 C CA . GLY A 1 274 ? -60.722 0.664 78.303 1.00 61.81 274 GLY A CA 1
ATOM 2021 C C . GLY A 1 274 ? -61.536 -0.109 79.341 1.00 61.81 274 GLY A C 1
ATOM 2022 O O . GLY A 1 274 ? -62.081 0.526 80.246 1.00 61.81 274 GLY A O 1
ATOM 2023 N N . VAL A 1 275 ? -61.618 -1.442 79.261 1.00 59.41 275 VAL A N 1
ATOM 2024 C CA . VAL A 1 275 ? -62.417 -2.244 80.196 1.00 59.41 275 VAL A CA 1
ATOM 2025 C C . VAL A 1 275 ? -61.760 -2.251 81.579 1.00 59.41 275 VAL A C 1
ATOM 2027 O O . VAL A 1 275 ? -60.739 -2.893 81.818 1.00 59.41 275 VAL A O 1
ATOM 2030 N N . ALA A 1 276 ? -62.364 -1.523 82.521 1.00 56.22 276 ALA A N 1
ATOM 2031 C CA . ALA A 1 276 ? -62.002 -1.606 83.930 1.00 56.22 276 ALA A CA 1
ATOM 2032 C C . ALA A 1 276 ? -62.331 -3.007 84.467 1.00 56.22 276 ALA A C 1
ATOM 2034 O O . ALA A 1 276 ? -63.424 -3.527 84.231 1.00 56.22 276 ALA A O 1
ATOM 2035 N N . ALA A 1 277 ? -61.396 -3.612 85.200 1.00 56.59 277 ALA A N 1
ATOM 2036 C CA . ALA A 1 277 ? -61.598 -4.951 85.738 1.00 56.59 277 ALA A CA 1
ATOM 2037 C C . ALA A 1 277 ? -62.714 -4.972 86.796 1.00 56.59 277 ALA A C 1
ATOM 2039 O O . ALA A 1 277 ? -62.908 -4.007 87.543 1.00 56.59 277 ALA A O 1
ATOM 2040 N N . THR A 1 278 ? -63.427 -6.100 86.876 1.00 58.09 278 THR A N 1
ATOM 2041 C CA . THR A 1 278 ? -64.438 -6.367 87.912 1.00 58.09 278 THR A CA 1
ATOM 2042 C C . THR A 1 278 ? -63.884 -6.122 89.319 1.00 58.09 278 THR A C 1
ATOM 2044 O O . THR A 1 278 ? -62.710 -6.413 89.556 1.00 58.09 278 THR A O 1
ATOM 2047 N N . PRO A 1 279 ? -64.709 -5.621 90.261 1.00 64.50 279 PRO A N 1
ATOM 2048 C CA . PRO A 1 279 ? -64.245 -5.203 91.579 1.00 64.50 279 PRO A CA 1
ATOM 2049 C C . PRO A 1 279 ? -63.540 -6.335 92.334 1.00 64.50 279 PRO A C 1
ATOM 2051 O O . PRO A 1 279 ? -64.094 -7.419 92.511 1.00 64.50 279 PRO A O 1
ATOM 2054 N N . VAL A 1 280 ? -62.320 -6.058 92.793 1.00 69.06 280 VAL A N 1
ATOM 2055 C CA . VAL A 1 280 ? -61.461 -7.009 93.506 1.00 69.06 280 VAL A CA 1
ATOM 2056 C C . VAL A 1 280 ? -61.645 -6.826 95.010 1.00 69.06 280 VAL A C 1
ATOM 2058 O O . VAL A 1 280 ? -61.390 -5.743 95.533 1.00 69.06 280 VAL A O 1
ATOM 2061 N N . LEU A 1 281 ? -62.089 -7.874 95.705 1.00 71.44 281 LEU A N 1
ATOM 2062 C CA . LEU A 1 281 ? -62.314 -7.855 97.152 1.00 71.44 281 LEU A CA 1
ATOM 2063 C C . LEU A 1 281 ? -61.007 -8.112 97.919 1.00 71.44 281 LEU A C 1
ATOM 2065 O O . LEU A 1 281 ? -60.432 -9.193 97.803 1.00 71.44 281 LEU A O 1
ATOM 2069 N N . ALA A 1 282 ? -60.584 -7.156 98.746 1.00 68.00 282 ALA A N 1
ATOM 2070 C CA . ALA A 1 282 ? -59.515 -7.331 99.728 1.00 68.00 282 ALA A CA 1
ATOM 2071 C C . ALA A 1 282 ? -60.115 -7.600 101.122 1.00 68.00 282 ALA A C 1
ATOM 2073 O O . ALA A 1 282 ? -60.877 -6.781 101.636 1.00 68.00 282 ALA A O 1
ATOM 2074 N N . ASN A 1 283 ? -59.758 -8.736 101.731 1.00 67.00 283 ASN A N 1
ATOM 2075 C CA . ASN A 1 283 ? -60.186 -9.154 103.075 1.00 67.00 283 ASN A CA 1
ATOM 2076 C C . ASN A 1 283 ? -59.035 -9.009 104.082 1.00 67.00 283 ASN A C 1
ATOM 2078 O O . ASN A 1 283 ? -57.884 -9.194 103.694 1.00 67.00 283 ASN A O 1
ATOM 2082 N N . ASP A 1 284 ? -59.334 -8.744 105.358 1.00 63.50 284 ASP A N 1
ATOM 2083 C CA . ASP A 1 284 ? -58.331 -8.495 106.408 1.00 63.50 284 ASP A CA 1
ATOM 2084 C C . ASP A 1 284 ? -57.208 -9.546 106.474 1.00 63.50 284 ASP A C 1
ATOM 2086 O O . ASP A 1 284 ? -57.436 -10.754 106.394 1.00 63.50 284 ASP A O 1
ATOM 2090 N N . GLY A 1 285 ? -55.969 -9.065 106.610 1.00 63.12 285 GLY A N 1
ATOM 2091 C CA . GLY A 1 285 ? -54.750 -9.880 106.644 1.00 63.12 285 GLY A CA 1
ATOM 2092 C C . GLY A 1 285 ? -54.386 -10.637 105.354 1.00 63.12 285 GLY A C 1
ATOM 2093 O O . GLY A 1 285 ? -53.344 -11.292 105.338 1.00 63.12 285 GLY A O 1
ATOM 2094 N N . ALA A 1 286 ? -55.188 -10.574 104.284 1.00 69.31 286 ALA A N 1
ATOM 2095 C CA . ALA A 1 286 ? -54.947 -11.312 103.042 1.00 69.31 286 ALA A CA 1
ATOM 2096 C C . ALA A 1 286 ? -54.210 -10.489 101.966 1.00 69.31 286 ALA A C 1
ATOM 2098 O O . ALA A 1 286 ? -54.283 -9.261 101.931 1.00 69.31 286 ALA A O 1
ATOM 2099 N N . THR A 1 287 ? -53.555 -11.189 101.033 1.00 75.75 287 THR A N 1
ATOM 2100 C CA . THR A 1 287 ? -53.000 -10.616 99.796 1.00 75.75 287 THR A CA 1
ATOM 2101 C C . THR A 1 287 ? -53.782 -11.139 98.596 1.00 75.75 287 THR A C 1
ATOM 2103 O O . THR A 1 287 ? -53.883 -12.350 98.408 1.00 75.75 287 THR A O 1
ATOM 2106 N N . THR A 1 288 ? -54.313 -10.237 97.770 1.00 77.88 288 THR A N 1
ATOM 2107 C CA . THR A 1 288 ? -55.113 -10.585 96.577 1.00 77.88 288 THR A CA 1
ATOM 2108 C C . THR A 1 288 ? -54.326 -10.298 95.295 1.00 77.88 288 THR A C 1
ATOM 2110 O O . THR A 1 288 ? -53.525 -9.367 95.280 1.00 77.88 288 THR A O 1
ATOM 2113 N N . ALA A 1 289 ? -54.526 -11.069 94.221 1.00 81.19 289 ALA A N 1
ATOM 2114 C CA . ALA A 1 289 ? -53.799 -10.915 92.954 1.00 81.19 289 ALA A CA 1
ATOM 2115 C C . ALA A 1 289 ? -54.736 -10.937 91.730 1.00 81.19 289 ALA A C 1
ATOM 2117 O O . ALA A 1 289 ? -55.718 -11.679 91.721 1.00 81.19 289 ALA A O 1
ATOM 2118 N N . ILE A 1 290 ? -54.419 -10.146 90.699 1.00 83.81 290 ILE A N 1
ATOM 2119 C CA . ILE A 1 290 ? -55.163 -10.066 89.428 1.00 83.81 290 ILE A CA 1
ATOM 2120 C C . ILE A 1 290 ? -54.216 -9.799 88.242 1.00 83.81 290 ILE A C 1
ATOM 2122 O O . ILE A 1 290 ? -53.217 -9.098 88.389 1.00 83.81 290 ILE A O 1
ATOM 2126 N N . ASP A 1 291 ? -54.542 -10.340 87.066 1.00 83.19 291 ASP A N 1
ATOM 2127 C CA . ASP A 1 291 ? -53.838 -10.100 85.799 1.00 83.19 291 ASP A CA 1
ATOM 2128 C C . ASP A 1 291 ? -54.661 -9.192 84.863 1.00 83.19 291 ASP A C 1
ATOM 2130 O O . ASP A 1 291 ? -55.885 -9.303 84.808 1.00 83.19 291 ASP A O 1
ATOM 2134 N N . LEU A 1 292 ? -53.989 -8.335 84.086 1.00 83.88 292 LEU A N 1
ATOM 2135 C CA . LEU A 1 292 ? -54.580 -7.452 83.067 1.00 83.88 292 LEU A CA 1
ATOM 2136 C C . LEU A 1 292 ? -53.843 -7.602 81.725 1.00 83.88 292 LEU A C 1
ATOM 2138 O O . LEU A 1 292 ? -52.617 -7.735 81.708 1.00 83.88 292 LEU A O 1
ATOM 2142 N N . LEU A 1 293 ? -54.574 -7.576 80.602 1.00 80.00 293 LEU A N 1
ATOM 2143 C CA . LEU A 1 293 ? -54.050 -7.911 79.267 1.00 80.00 293 LEU A CA 1
ATOM 2144 C C . LEU A 1 293 ? -53.972 -6.700 78.319 1.00 80.00 293 LEU A C 1
ATOM 2146 O O . LEU A 1 293 ? -54.864 -5.859 78.299 1.00 80.00 293 LEU A O 1
ATOM 2150 N N . LEU A 1 294 ? -52.918 -6.645 77.498 1.00 82.19 294 LEU A N 1
ATOM 2151 C CA . LEU A 1 294 ? -52.686 -5.631 76.455 1.00 82.19 294 LEU A CA 1
ATOM 2152 C C . LEU A 1 294 ? -52.584 -6.262 75.061 1.00 82.19 294 LEU A C 1
ATOM 2154 O O . LEU A 1 294 ? -51.835 -7.223 74.872 1.00 82.19 294 LEU A O 1
ATOM 2158 N N . GLU A 1 295 ? -53.272 -5.706 74.064 1.00 77.56 295 GLU A N 1
ATOM 2159 C CA . GLU A 1 295 ? -53.213 -6.209 72.685 1.00 77.56 295 GLU A CA 1
ATOM 2160 C C . GLU A 1 295 ? -52.094 -5.519 71.887 1.00 77.56 295 GLU A C 1
ATOM 2162 O O . GLU A 1 295 ? -52.135 -4.303 71.731 1.00 77.56 295 GLU A O 1
ATOM 2167 N N . PRO A 1 296 ? -51.087 -6.225 71.347 1.00 79.00 296 PRO A N 1
ATOM 2168 C CA . PRO A 1 296 ? -50.078 -5.592 70.497 1.00 79.00 296 PRO A CA 1
ATOM 2169 C C . PRO A 1 296 ? -50.646 -5.198 69.128 1.00 79.00 296 PRO A C 1
ATOM 2171 O O . PRO A 1 296 ? -51.411 -5.955 68.526 1.00 79.00 296 PRO A O 1
ATOM 2174 N N . LYS A 1 297 ? -50.220 -4.043 68.601 1.00 80.31 297 LYS A N 1
ATOM 2175 C CA . LYS A 1 297 ? -50.509 -3.641 67.215 1.00 80.31 297 LYS A CA 1
ATOM 2176 C C . LYS A 1 297 ? -49.853 -4.598 66.198 1.00 80.31 297 LYS A C 1
ATOM 2178 O O . LYS A 1 297 ? -48.798 -5.162 66.500 1.00 80.31 297 LYS A O 1
ATOM 2183 N N . PRO A 1 298 ? -50.450 -4.792 65.007 1.00 80.69 298 PRO A N 1
ATOM 2184 C CA . PRO A 1 298 ? -49.911 -5.668 63.967 1.00 80.69 298 PRO A CA 1
ATOM 2185 C C . PRO A 1 298 ? -48.645 -5.104 63.291 1.00 80.69 298 PRO A C 1
ATOM 2187 O O . PRO A 1 298 ? -48.286 -3.933 63.442 1.00 80.69 298 PRO A O 1
ATOM 2190 N N . THR A 1 299 ? -47.987 -5.954 62.496 1.00 83.81 299 THR A N 1
ATOM 2191 C CA . THR A 1 299 ? -46.767 -5.625 61.740 1.00 83.81 299 THR A CA 1
ATOM 2192 C C . THR A 1 299 ? -46.884 -6.105 60.294 1.00 83.81 299 THR A C 1
ATOM 2194 O O . THR A 1 299 ? -47.185 -7.274 60.047 1.00 83.81 299 THR A O 1
ATOM 2197 N N . LEU A 1 300 ? -46.570 -5.241 59.326 1.00 88.44 300 LEU A N 1
ATOM 2198 C CA . LEU A 1 300 ? -46.475 -5.602 57.907 1.00 88.44 300 LEU A CA 1
ATOM 2199 C C . LEU A 1 300 ? -45.011 -5.840 57.528 1.00 88.44 300 LEU A C 1
ATOM 2201 O O . LEU A 1 300 ? -44.193 -4.924 57.599 1.00 88.44 300 LEU A O 1
ATOM 2205 N N . LYS A 1 301 ? -44.676 -7.053 57.082 1.00 88.88 301 LYS A N 1
ATOM 2206 C CA . LYS A 1 301 ? -43.359 -7.368 56.512 1.00 88.88 301 LYS A CA 1
ATOM 2207 C C . LYS A 1 301 ? -43.468 -7.488 55.003 1.00 88.88 301 LYS A C 1
ATOM 2209 O O . LYS A 1 301 ? -44.091 -8.416 54.493 1.00 88.88 301 LYS A O 1
ATOM 2214 N N . VAL A 1 302 ? -42.835 -6.563 54.290 1.00 90.12 302 VAL A N 1
ATOM 2215 C CA . VAL A 1 302 ? -42.728 -6.610 52.830 1.00 90.12 302 VAL A CA 1
ATOM 2216 C C . VAL A 1 302 ? -41.353 -7.148 52.461 1.00 90.12 302 VAL A C 1
ATOM 2218 O O . VAL A 1 302 ? -40.341 -6.531 52.783 1.00 90.12 302 VAL A O 1
ATOM 2221 N N . THR A 1 303 ? -41.301 -8.300 51.796 1.00 89.62 303 THR A N 1
ATOM 2222 C CA . THR A 1 303 ? -40.067 -8.834 51.204 1.00 89.62 303 THR A CA 1
ATOM 2223 C C . THR A 1 303 ? -39.986 -8.421 49.740 1.00 89.62 303 THR A C 1
ATOM 2225 O O . THR A 1 303 ? -40.922 -8.652 48.980 1.00 89.62 303 THR A O 1
ATOM 2228 N N . VAL A 1 304 ? -38.871 -7.834 49.321 1.00 91.25 304 VAL A N 1
ATOM 2229 C CA . VAL A 1 304 ? -38.587 -7.506 47.922 1.00 91.25 304 VAL A CA 1
ATOM 2230 C C . VAL A 1 304 ? -37.684 -8.593 47.344 1.00 91.25 304 VAL A C 1
ATOM 2232 O O . VAL A 1 304 ? -36.659 -8.924 47.944 1.00 91.25 304 VAL A O 1
ATOM 2235 N N . ARG A 1 305 ? -38.060 -9.168 46.197 1.00 88.81 305 ARG A N 1
ATOM 2236 C CA . ARG A 1 305 ? -37.331 -10.266 45.545 1.00 88.81 305 ARG A CA 1
ATOM 2237 C C . ARG A 1 305 ? -37.104 -10.030 44.058 1.00 88.81 305 ARG A C 1
ATOM 2239 O O . ARG A 1 305 ? -37.930 -9.418 43.384 1.00 88.81 305 ARG A O 1
ATOM 2246 N N . ASN A 1 306 ? -36.000 -10.566 43.555 1.00 87.44 306 ASN A N 1
ATOM 2247 C CA . ASN A 1 306 ? -35.727 -10.713 42.133 1.00 87.44 306 ASN A CA 1
ATOM 2248 C C . ASN A 1 306 ? -36.647 -11.814 41.572 1.00 87.44 306 ASN A C 1
ATOM 2250 O O . ASN A 1 306 ? -36.701 -12.911 42.123 1.00 87.44 306 ASN A O 1
ATOM 2254 N N . GLU A 1 307 ? -37.398 -11.520 40.509 1.00 85.44 307 GLU A N 1
ATOM 2255 C CA . GLU A 1 307 ? -38.341 -12.477 39.909 1.00 85.44 307 GLU A CA 1
ATOM 2256 C C . GLU A 1 307 ? -37.645 -13.639 39.181 1.00 85.44 307 GLU A C 1
ATOM 2258 O O . GLU A 1 307 ? -38.211 -14.724 39.111 1.00 85.44 307 GLU A O 1
ATOM 2263 N N . ASP A 1 308 ? -36.419 -13.441 38.684 1.00 80.38 308 ASP A N 1
ATOM 2264 C CA . ASP A 1 308 ? -35.670 -14.485 37.972 1.00 80.38 308 ASP A CA 1
ATOM 2265 C C . ASP A 1 308 ? -34.901 -15.412 38.929 1.00 80.38 308 ASP A C 1
ATOM 2267 O O . ASP A 1 308 ? -34.959 -16.630 38.783 1.00 80.38 308 ASP A O 1
ATOM 2271 N N . SER A 1 309 ? -34.175 -14.857 39.909 1.00 84.00 309 SER A N 1
ATOM 2272 C CA . SER A 1 309 ? -33.318 -15.647 40.815 1.00 84.00 309 SER A CA 1
ATOM 2273 C C . SER A 1 309 ? -33.968 -16.014 42.153 1.00 84.00 309 SER A C 1
ATOM 2275 O O . SER A 1 309 ? -33.399 -16.795 42.913 1.00 84.00 309 SER A O 1
ATOM 2277 N N . ASN A 1 310 ? -35.143 -15.454 42.473 1.00 85.56 310 ASN A N 1
ATOM 2278 C CA . ASN A 1 310 ? -35.800 -15.546 43.788 1.00 85.56 310 ASN A CA 1
ATOM 2279 C C . ASN A 1 310 ? -34.962 -14.975 44.960 1.00 85.56 310 ASN A C 1
ATOM 2281 O O . ASN A 1 310 ? -35.358 -15.070 46.123 1.00 85.56 310 ASN A O 1
ATOM 2285 N N . GLU A 1 311 ? -33.820 -14.342 44.688 1.00 89.88 311 GLU A N 1
ATOM 2286 C CA . GLU A 1 311 ? -32.985 -13.696 45.702 1.00 89.88 311 GLU A CA 1
ATOM 2287 C C . GLU A 1 311 ? -33.654 -12.436 46.264 1.00 89.88 311 GLU A C 1
ATOM 2289 O O . GLU A 1 311 ? -34.536 -11.834 45.648 1.00 89.88 311 GLU A O 1
ATOM 2294 N N . VAL A 1 312 ? -33.236 -12.030 47.460 1.00 90.62 312 VAL A N 1
ATOM 2295 C CA . VAL A 1 312 ? -33.785 -10.867 48.164 1.00 90.62 312 VAL A CA 1
ATOM 2296 C C . VAL A 1 312 ? -33.073 -9.578 47.746 1.00 90.62 312 VAL A C 1
ATOM 2298 O O . VAL A 1 312 ? -31.849 -9.539 47.666 1.00 90.62 312 VAL A O 1
ATOM 2301 N N . VAL A 1 313 ? -33.834 -8.510 47.484 1.00 89.06 313 VAL A N 1
ATOM 2302 C CA . VAL A 1 313 ? -33.300 -7.246 46.943 1.00 89.06 313 VAL A CA 1
ATOM 2303 C C . VAL A 1 313 ? -33.258 -6.176 48.033 1.00 89.06 313 VAL A C 1
ATOM 2305 O O . VAL A 1 313 ? -34.289 -5.666 48.481 1.00 89.06 313 VAL A O 1
ATOM 2308 N N . ALA A 1 314 ? -32.044 -5.836 48.456 1.00 90.19 314 ALA A N 1
ATOM 2309 C CA . ALA A 1 314 ? -31.760 -4.779 49.421 1.00 90.19 314 ALA A CA 1
ATOM 2310 C C . ALA A 1 314 ? -31.844 -3.371 48.805 1.00 90.19 314 ALA A C 1
ATOM 2312 O O . ALA A 1 314 ? -31.750 -3.205 47.590 1.00 90.19 314 ALA A O 1
ATOM 2313 N N . GLY A 1 315 ? -31.978 -2.340 49.645 1.00 88.81 315 GLY A N 1
ATOM 2314 C CA . GLY A 1 315 ? -31.881 -0.940 49.216 1.00 88.81 315 GLY A CA 1
ATOM 2315 C C . GLY A 1 315 ? -33.099 -0.399 48.455 1.00 88.81 315 GLY A C 1
ATOM 2316 O O . GLY A 1 315 ? -33.088 0.756 48.034 1.00 88.81 315 GLY A O 1
ATOM 2317 N N . VAL A 1 316 ? -34.165 -1.188 48.295 1.00 90.81 316 VAL A N 1
ATOM 2318 C CA . VAL A 1 316 ? -35.398 -0.768 47.616 1.00 90.81 316 VAL A CA 1
ATOM 2319 C C . VAL A 1 316 ? -36.306 -0.062 48.611 1.00 90.81 316 VAL A C 1
ATOM 2321 O O . VAL A 1 316 ? -36.753 -0.660 49.589 1.00 90.81 316 VAL A O 1
ATOM 2324 N N . LYS A 1 317 ? -36.629 1.206 48.354 1.00 92.31 317 LYS A N 1
ATOM 2325 C CA . LYS A 1 317 ? -37.651 1.927 49.115 1.00 92.31 317 LYS A CA 1
ATOM 2326 C C . LYS A 1 317 ? -39.021 1.296 48.855 1.00 92.31 317 LYS A C 1
ATOM 2328 O O . LYS A 1 317 ? -39.513 1.306 47.730 1.00 92.31 317 LYS A O 1
ATOM 2333 N N . VAL A 1 318 ? -39.652 0.766 49.896 1.00 92.06 318 VAL A N 1
ATOM 2334 C CA . VAL A 1 318 ? -41.024 0.249 49.857 1.00 92.06 318 VAL A CA 1
ATOM 2335 C C . VAL A 1 318 ? -41.972 1.311 50.397 1.00 92.06 318 VAL A C 1
ATOM 2337 O O . VAL A 1 318 ? -41.712 1.890 51.452 1.00 92.06 318 VAL A O 1
ATOM 2340 N N . ARG A 1 319 ? -43.087 1.531 49.699 1.00 91.25 319 ARG A N 1
ATOM 2341 C CA . ARG A 1 319 ? -44.233 2.307 50.178 1.00 91.25 319 ARG A CA 1
ATOM 2342 C C . ARG A 1 319 ? -45.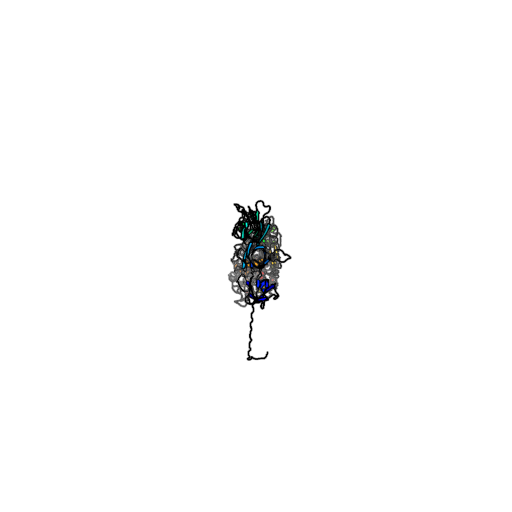334 1.378 50.658 1.00 91.25 319 ARG A C 1
ATOM 2344 O O . ARG A 1 319 ? -45.659 0.410 49.974 1.00 91.25 319 ARG A O 1
ATOM 2351 N N . ALA A 1 320 ? -45.933 1.706 51.797 1.00 90.00 320 ALA A N 1
ATOM 2352 C CA . ALA A 1 320 ? -47.119 1.048 52.331 1.00 90.00 320 ALA A CA 1
ATOM 2353 C C . ALA A 1 320 ? -48.168 2.110 52.695 1.00 90.00 320 ALA A C 1
ATOM 2355 O O . ALA A 1 320 ? -47.987 2.875 53.642 1.00 90.00 320 ALA A O 1
ATOM 2356 N N . LEU A 1 321 ? -49.262 2.175 51.933 1.00 90.56 321 LEU A N 1
ATOM 2357 C CA . LEU A 1 321 ? -50.349 3.140 52.126 1.00 90.56 321 LEU A CA 1
ATOM 2358 C C . LEU A 1 321 ? -51.592 2.437 52.678 1.00 90.56 321 LEU A C 1
ATOM 2360 O O . LEU A 1 321 ? -52.140 1.557 52.016 1.00 90.56 321 LEU A O 1
ATOM 2364 N N . LEU A 1 322 ? -52.049 2.850 53.862 1.00 89.38 322 LEU A N 1
ATOM 2365 C CA . LEU A 1 322 ? -53.339 2.444 54.423 1.00 89.38 322 LEU A CA 1
ATOM 2366 C C . LEU A 1 322 ? -54.480 3.081 53.617 1.00 89.38 322 LEU A C 1
ATOM 2368 O O . LEU A 1 322 ? -54.446 4.279 53.326 1.00 89.38 322 LEU A O 1
ATOM 2372 N N . ALA A 1 323 ? -55.510 2.304 53.284 1.00 82.19 323 ALA A N 1
ATOM 2373 C CA . ALA A 1 323 ? -56.685 2.799 52.574 1.00 82.19 323 ALA A CA 1
ATOM 2374 C C . ALA A 1 323 ? -57.353 3.971 53.325 1.00 82.19 323 ALA A C 1
ATOM 2376 O O . ALA A 1 323 ? -57.831 3.812 54.446 1.00 82.19 323 ALA A O 1
ATOM 2377 N N . GLY A 1 324 ? -57.388 5.149 52.693 1.00 79.31 324 GLY A N 1
ATOM 2378 C CA . GLY A 1 324 ? -57.936 6.385 53.269 1.00 79.31 324 GLY A CA 1
ATOM 2379 C C . GLY A 1 324 ? -56.933 7.261 54.036 1.00 79.31 324 GLY A C 1
ATOM 2380 O O . GLY A 1 324 ? -57.303 8.356 54.454 1.00 79.31 324 GLY A O 1
ATOM 2381 N N . ALA A 1 325 ? -55.675 6.838 54.200 1.00 83.56 325 ALA A N 1
ATOM 2382 C CA . ALA A 1 325 ? -54.628 7.681 54.780 1.00 83.56 325 ALA A CA 1
ATOM 2383 C C . ALA A 1 325 ? -54.108 8.732 53.779 1.00 83.56 325 ALA A C 1
ATOM 2385 O O . ALA A 1 325 ? -54.085 8.510 52.570 1.00 83.56 325 ALA A O 1
ATOM 2386 N N . ALA A 1 326 ? -53.650 9.878 54.294 1.00 78.56 326 ALA A N 1
ATOM 2387 C CA . ALA A 1 326 ? -53.194 11.007 53.475 1.00 78.56 326 ALA A CA 1
ATOM 2388 C C . ALA A 1 326 ? -51.764 10.859 52.909 1.00 78.56 326 ALA A C 1
ATOM 2390 O O . ALA A 1 326 ? -51.390 11.606 52.007 1.00 78.56 326 ALA A O 1
ATOM 2391 N N . ALA A 1 327 ? -50.957 9.932 53.436 1.00 83.50 327 ALA A N 1
ATOM 2392 C CA . ALA A 1 327 ? -49.576 9.699 53.009 1.00 83.50 327 ALA A CA 1
ATOM 2393 C C . ALA A 1 327 ? -49.155 8.231 53.239 1.00 83.50 327 ALA A C 1
ATOM 2395 O O . ALA A 1 327 ? -49.640 7.607 54.188 1.00 83.50 327 ALA A O 1
ATOM 2396 N N . PRO A 1 328 ? -48.259 7.668 52.404 1.00 88.44 328 PRO A N 1
ATOM 2397 C CA . PRO A 1 328 ? -47.697 6.338 52.613 1.00 88.44 328 PRO A CA 1
ATOM 2398 C C . PRO A 1 328 ? -46.629 6.338 53.715 1.00 88.44 328 PRO A C 1
ATOM 2400 O O . PRO A 1 328 ? -45.922 7.324 53.918 1.00 88.44 328 PRO A O 1
ATOM 2403 N N . LEU A 1 329 ? -46.442 5.187 54.356 1.00 90.56 329 LEU A N 1
ATOM 2404 C CA . LEU A 1 329 ? -45.222 4.879 55.101 1.00 90.56 329 LEU A CA 1
ATOM 2405 C C . LEU A 1 329 ? -44.118 4.496 54.100 1.00 90.56 329 LEU A C 1
ATOM 2407 O O . LEU A 1 329 ? -44.380 3.704 53.194 1.00 90.56 329 LEU A O 1
ATOM 2411 N N . GLU A 1 330 ? -42.893 5.002 54.267 1.00 91.12 330 GLU A N 1
ATOM 2412 C CA . GLU A 1 330 ? -41.724 4.608 53.459 1.00 91.12 330 GLU A CA 1
ATOM 2413 C C . GLU A 1 330 ? -40.685 3.866 54.319 1.00 91.12 330 GLU A C 1
ATOM 2415 O O . GLU A 1 330 ? -40.279 4.373 55.362 1.00 91.12 330 GLU A O 1
ATOM 2420 N N . LEU A 1 331 ? -40.217 2.692 53.873 1.00 92.06 331 LEU A N 1
ATOM 2421 C CA . LEU A 1 331 ? -39.075 1.978 54.468 1.00 92.06 331 LEU A CA 1
ATOM 2422 C C . LEU A 1 331 ? -38.219 1.295 53.396 1.00 92.06 331 LEU A C 1
ATOM 2424 O O . LEU A 1 331 ? -38.723 0.514 52.586 1.00 92.06 331 LEU A O 1
ATOM 2428 N N . THR A 1 332 ? -36.910 1.533 53.435 1.00 91.06 332 THR A N 1
ATOM 2429 C CA . THR A 1 332 ? -35.922 0.866 52.574 1.00 91.06 332 THR A CA 1
ATOM 2430 C C . THR A 1 332 ? -35.690 -0.580 53.011 1.00 91.06 332 THR A C 1
ATOM 2432 O O . THR A 1 332 ? -35.508 -0.843 54.199 1.00 91.06 332 THR A O 1
ATOM 2435 N N . SER A 1 333 ? -35.666 -1.511 52.056 1.00 92.25 333 SER A N 1
ATOM 2436 C CA . SER A 1 333 ? -35.462 -2.931 52.327 1.00 92.25 333 SER A CA 1
ATOM 2437 C C . SER A 1 333 ? -34.054 -3.216 52.867 1.00 92.25 333 SER A C 1
ATOM 2439 O O . SER A 1 333 ? -33.054 -2.682 52.377 1.00 92.25 333 SER A O 1
ATOM 2441 N N . SER A 1 334 ? -33.978 -4.063 53.898 1.00 90.75 334 SER A N 1
ATOM 2442 C CA . SER A 1 334 ? -32.726 -4.454 54.561 1.00 90.75 334 SER A CA 1
ATOM 2443 C C . SER A 1 334 ? -31.793 -5.255 53.640 1.00 90.75 334 SER A C 1
ATOM 2445 O O . SER A 1 334 ? -32.168 -5.631 52.532 1.00 90.75 334 SER A O 1
ATOM 2447 N N . ALA A 1 335 ? -30.601 -5.625 54.124 1.00 87.06 335 ALA A N 1
ATOM 2448 C CA . ALA A 1 335 ? -29.712 -6.571 53.432 1.00 87.06 335 ALA A CA 1
ATOM 2449 C C . ALA A 1 335 ? -30.373 -7.938 53.124 1.00 87.06 335 ALA A C 1
ATOM 2451 O O . ALA A 1 335 ? -29.933 -8.649 52.230 1.00 87.06 335 ALA A O 1
ATOM 2452 N N . GLN A 1 336 ? -31.445 -8.295 53.839 1.00 89.12 336 GLN A N 1
ATOM 2453 C CA . GLN A 1 336 ? -32.269 -9.488 53.611 1.00 89.12 336 GLN A CA 1
ATOM 2454 C C . GLN A 1 336 ? -33.504 -9.194 52.733 1.00 89.12 336 GLN A C 1
ATOM 2456 O O . GLN A 1 336 ? -34.434 -9.996 52.684 1.00 89.12 336 GLN A O 1
ATOM 2461 N N . GLY A 1 337 ? -33.551 -8.024 52.090 1.00 88.81 337 GLY A N 1
ATOM 2462 C CA . GLY A 1 337 ? -34.655 -7.540 51.261 1.00 88.81 337 GLY A CA 1
ATOM 2463 C C . GLY A 1 337 ? -35.978 -7.336 52.001 1.00 88.81 337 GLY A C 1
ATOM 2464 O O . GLY A 1 337 ? -37.022 -7.368 51.358 1.00 88.81 337 GLY A O 1
ATOM 2465 N N . VAL A 1 338 ? -35.977 -7.133 53.324 1.00 91.06 338 VAL A N 1
ATOM 2466 C CA . VAL A 1 338 ? -37.212 -6.956 54.113 1.00 91.06 338 VAL A CA 1
ATOM 2467 C C . VAL A 1 338 ? -37.373 -5.512 54.586 1.00 91.06 338 VAL A C 1
ATOM 2469 O O . VAL A 1 338 ? -36.461 -4.954 55.192 1.00 91.06 338 VAL A O 1
ATOM 2472 N N . SER A 1 339 ? -38.562 -4.944 54.376 1.00 91.94 339 SER A N 1
ATOM 2473 C CA . SER A 1 339 ? -39.055 -3.744 55.063 1.00 91.94 339 SER A CA 1
ATOM 2474 C C . SER A 1 339 ? -40.112 -4.160 56.095 1.00 91.94 339 SER A C 1
ATOM 2476 O O . SER A 1 339 ? -41.166 -4.680 55.723 1.00 91.94 339 SER A O 1
ATOM 2478 N N . SER A 1 340 ? -39.832 -3.954 57.386 1.00 90.69 340 SER A N 1
ATOM 2479 C CA . SER A 1 340 ? -40.751 -4.264 58.496 1.00 90.69 340 SER A CA 1
ATOM 2480 C C . SER A 1 340 ? -41.421 -2.987 59.003 1.00 90.69 340 SER A C 1
ATOM 2482 O O . SER A 1 340 ? -40.803 -2.209 59.724 1.00 90.69 340 SER A O 1
ATOM 2484 N N . PHE A 1 341 ? -42.686 -2.779 58.647 1.00 89.00 341 PHE A N 1
ATOM 2485 C CA . PHE A 1 341 ? -43.517 -1.705 59.187 1.00 89.00 341 PHE A CA 1
ATOM 2486 C C . PHE A 1 341 ? -44.164 -2.201 60.488 1.00 89.00 341 PHE A C 1
ATOM 2488 O O . PHE A 1 341 ? -45.207 -2.860 60.467 1.00 89.00 341 PHE A O 1
ATOM 2495 N N . GLU A 1 342 ? -43.492 -1.960 61.613 1.00 86.06 342 GLU A N 1
ATOM 2496 C CA . GLU A 1 342 ? -43.911 -2.426 62.942 1.00 86.06 342 GLU A CA 1
ATOM 2497 C C . GLU A 1 342 ? -44.869 -1.443 63.631 1.00 86.06 342 GLU A C 1
ATOM 2499 O O . GLU A 1 342 ? -44.764 -0.231 63.446 1.00 86.06 342 GLU A O 1
ATOM 2504 N N . PHE A 1 343 ? -45.775 -1.971 64.463 1.00 82.12 343 PHE A N 1
ATOM 2505 C CA . PHE A 1 343 ? -46.723 -1.196 65.282 1.00 82.12 343 PHE A CA 1
ATOM 2506 C C . PHE A 1 343 ? -47.649 -0.261 64.479 1.00 82.12 343 PHE A C 1
ATOM 2508 O O . PHE A 1 343 ? -48.006 0.833 64.926 1.00 82.12 343 PHE A O 1
ATOM 2515 N N . ILE A 1 344 ? -48.043 -0.699 63.285 1.00 85.00 344 ILE A N 1
ATOM 2516 C CA . ILE A 1 344 ? -48.953 0.038 62.402 1.00 85.00 344 ILE A CA 1
ATOM 2517 C C . ILE A 1 344 ? -50.420 -0.250 62.739 1.00 85.00 344 ILE A C 1
ATOM 2519 O O . ILE A 1 344 ? -50.737 -1.192 63.464 1.00 85.00 344 ILE A O 1
ATOM 2523 N N . ASP A 1 345 ? -51.328 0.575 62.226 1.00 82.06 345 ASP A N 1
ATOM 2524 C CA . ASP A 1 345 ? -52.763 0.386 62.431 1.00 82.06 345 ASP A CA 1
ATOM 2525 C C . ASP A 1 345 ? -53.330 -0.745 61.554 1.00 82.06 345 ASP A C 1
ATOM 2527 O O . ASP A 1 345 ? -52.802 -1.081 60.494 1.00 82.06 345 ASP A O 1
ATOM 2531 N N . ALA A 1 346 ? -54.418 -1.360 62.017 1.00 80.31 346 ALA A N 1
ATOM 2532 C CA . ALA A 1 346 ? -55.088 -2.447 61.309 1.00 80.31 346 ALA A CA 1
ATOM 2533 C C . ALA A 1 346 ? -55.925 -1.925 60.126 1.00 80.31 346 ALA A C 1
ATOM 2535 O O . ALA A 1 346 ? -56.601 -0.901 60.238 1.00 80.31 346 ALA A O 1
ATOM 2536 N N . GLY A 1 347 ? -55.924 -2.651 59.006 1.00 84.19 347 GLY A N 1
ATOM 2537 C CA . GLY A 1 347 ? -56.653 -2.267 57.795 1.00 84.19 347 GLY A CA 1
ATOM 2538 C C . GLY A 1 347 ? -56.025 -2.782 56.500 1.00 84.19 347 GLY A C 1
ATOM 2539 O O . GLY A 1 347 ? -55.112 -3.607 56.514 1.00 84.19 347 GLY A O 1
ATOM 2540 N N . ASN A 1 348 ? -56.532 -2.287 55.369 1.00 83.56 348 ASN A N 1
ATOM 2541 C CA . ASN A 1 348 ? -56.092 -2.681 54.029 1.00 83.56 348 ASN A CA 1
ATOM 2542 C C . ASN A 1 348 ? -54.942 -1.779 53.567 1.00 83.56 348 ASN A C 1
ATOM 2544 O O . ASN A 1 348 ? -55.139 -0.568 53.442 1.00 83.56 348 ASN A O 1
ATOM 2548 N N . TYR A 1 349 ? -53.780 -2.354 53.256 1.00 86.88 349 TYR A N 1
ATOM 2549 C CA . TYR A 1 349 ? -52.632 -1.608 52.733 1.00 86.88 349 TYR A CA 1
ATOM 2550 C C . TYR A 1 349 ? -52.378 -1.910 51.253 1.00 86.88 349 TYR A C 1
ATOM 2552 O O . TYR A 1 349 ? -52.342 -3.069 50.850 1.00 86.88 349 TYR A O 1
ATOM 2560 N N . SER A 1 350 ? -52.117 -0.882 50.444 1.00 85.69 350 SER A N 1
ATOM 2561 C CA . SER A 1 350 ? -51.469 -1.046 49.137 1.00 85.69 350 SER A CA 1
ATOM 2562 C C . SER A 1 350 ? -49.955 -0.906 49.292 1.00 85.69 350 SER A C 1
ATOM 2564 O O . SER A 1 350 ? -49.488 0.081 49.870 1.00 85.69 350 SER A O 1
ATOM 2566 N N . VAL A 1 351 ? -49.195 -1.871 48.767 1.00 88.12 351 VAL A N 1
ATOM 2567 C CA . VAL A 1 351 ? -47.725 -1.887 48.814 1.00 88.12 351 VAL A CA 1
ATOM 2568 C C . VAL A 1 351 ? -47.116 -1.770 47.418 1.00 88.12 351 VAL A C 1
ATOM 2570 O O . VAL A 1 351 ? -47.499 -2.505 46.510 1.00 88.12 351 VAL A O 1
ATOM 2573 N N . GLU A 1 352 ? -46.147 -0.869 47.250 1.00 88.94 352 GLU A N 1
ATOM 2574 C CA . GLU A 1 352 ? -45.417 -0.670 45.989 1.00 88.94 352 GLU A CA 1
ATOM 2575 C C . GLU A 1 352 ? -43.915 -0.398 46.228 1.00 88.94 352 GLU A C 1
ATOM 2577 O O . GLU A 1 352 ? -43.546 0.175 47.257 1.00 88.94 352 GLU A O 1
ATOM 2582 N N . PRO A 1 353 ? -43.019 -0.786 45.303 1.00 90.12 353 PRO A N 1
ATOM 2583 C CA . PRO A 1 353 ? -41.607 -0.429 45.353 1.00 90.12 353 PRO A CA 1
ATOM 2584 C C . PRO A 1 353 ? -41.361 0.909 44.636 1.00 90.12 353 PRO A C 1
ATOM 2586 O O . PRO A 1 353 ? -41.590 1.043 43.431 1.00 90.12 353 PRO A O 1
ATOM 2589 N N . HIS A 1 354 ? -40.823 1.895 45.350 1.00 88.50 354 HIS A N 1
ATOM 2590 C CA . HIS A 1 354 ? -40.363 3.144 44.756 1.00 88.50 354 HIS A CA 1
ATOM 2591 C C . HIS A 1 354 ? -38.906 2.996 44.300 1.00 88.50 354 HIS A C 1
ATOM 2593 O O . HIS A 1 354 ? -37.968 3.090 45.090 1.00 88.50 354 HIS A O 1
ATOM 2599 N N . LEU A 1 355 ? -38.722 2.706 43.010 1.00 86.62 355 LEU A N 1
ATOM 2600 C CA . LEU A 1 355 ? -37.400 2.491 42.423 1.00 86.62 355 LEU A CA 1
ATOM 2601 C C . LEU A 1 355 ? -36.709 3.832 42.126 1.00 86.62 355 LEU A C 1
ATOM 2603 O O . LEU A 1 355 ? -37.096 4.561 41.207 1.00 86.62 355 LEU A O 1
ATOM 2607 N N . GLU A 1 356 ? -35.647 4.111 42.879 1.00 81.94 356 GLU A N 1
ATOM 2608 C CA . GLU A 1 356 ? -34.781 5.292 42.776 1.00 81.94 356 GLU A CA 1
ATOM 2609 C C . GLU A 1 356 ? -33.316 4.872 42.514 1.00 81.94 356 GLU A C 1
ATOM 2611 O O . GLU A 1 356 ? -32.926 3.737 42.810 1.00 81.94 356 GLU A O 1
ATOM 2616 N N . GLY A 1 357 ? -32.499 5.768 41.943 1.00 83.50 357 GLY A N 1
ATOM 2617 C CA . GLY A 1 357 ? -31.058 5.549 41.720 1.00 83.50 357 GLY A CA 1
ATOM 2618 C C . GLY A 1 357 ? -30.715 4.204 41.061 1.00 83.50 357 GLY A C 1
ATOM 2619 O O . GLY A 1 357 ? -31.298 3.827 40.044 1.00 83.50 357 GLY A O 1
ATOM 2620 N N . GLU A 1 358 ? -29.801 3.454 41.676 1.00 78.69 358 GLU A N 1
ATOM 2621 C CA . GLU A 1 358 ? -29.356 2.138 41.196 1.00 78.69 358 GLU A CA 1
ATOM 2622 C C . GLU A 1 358 ? -30.484 1.110 41.085 1.00 78.69 358 GLU A C 1
ATOM 2624 O O . GLU A 1 358 ? -30.572 0.388 40.091 1.00 78.69 358 GLU A O 1
ATOM 2629 N N . THR A 1 359 ? -31.430 1.101 42.031 1.00 81.50 359 THR A N 1
ATOM 2630 C CA . THR A 1 359 ? -32.591 0.196 41.961 1.00 81.50 359 THR A CA 1
ATOM 2631 C C . THR A 1 359 ? -33.468 0.499 40.741 1.00 81.50 359 THR A C 1
ATOM 2633 O O . THR A 1 359 ? -34.054 -0.410 40.151 1.00 81.50 359 THR A O 1
ATOM 2636 N N . ARG A 1 360 ? -33.500 1.765 40.292 1.00 82.69 360 ARG A N 1
ATOM 2637 C CA . ARG A 1 360 ? -34.188 2.189 39.067 1.00 82.69 360 ARG A CA 1
ATOM 2638 C C . ARG A 1 360 ? -33.442 1.809 37.792 1.00 82.69 360 ARG A C 1
ATOM 2640 O O . ARG A 1 360 ? -34.124 1.607 36.785 1.00 82.69 360 ARG A O 1
ATOM 2647 N N . LYS A 1 361 ? -32.108 1.688 37.806 1.00 77.94 361 LYS A N 1
ATOM 2648 C CA . LYS A 1 361 ? -31.344 1.084 36.697 1.00 77.94 361 LYS A CA 1
ATOM 2649 C C . LYS A 1 361 ? -31.622 -0.419 36.635 1.00 77.94 361 LYS A C 1
ATOM 2651 O O . LYS A 1 361 ? -32.191 -0.913 35.665 1.00 77.94 361 LYS A O 1
ATOM 2656 N N . GLN A 1 362 ? -31.284 -1.117 37.717 1.00 80.06 362 GLN A N 1
ATOM 2657 C CA . GLN A 1 362 ? -31.204 -2.574 37.788 1.00 80.06 362 GLN A CA 1
ATOM 2658 C C . GLN A 1 362 ? -32.563 -3.271 37.657 1.00 80.06 362 GLN A C 1
ATOM 2660 O O . GLN A 1 362 ? -32.603 -4.394 37.166 1.00 80.06 362 GLN A O 1
ATOM 2665 N N . TYR A 1 363 ? -33.676 -2.633 38.044 1.00 85.75 363 TYR A N 1
ATOM 2666 C CA . TYR A 1 363 ? -34.982 -3.297 38.107 1.00 85.75 363 TYR A CA 1
ATOM 2667 C C . TYR A 1 363 ? -36.121 -2.547 37.407 1.00 85.75 363 TYR A C 1
ATOM 2669 O O . TYR A 1 363 ? -36.161 -1.317 37.296 1.00 85.75 363 TYR A O 1
ATOM 2677 N N . ARG A 1 364 ? -37.118 -3.321 36.968 1.00 84.62 364 ARG A N 1
ATOM 2678 C CA . ARG A 1 364 ? -38.445 -2.875 36.539 1.00 84.62 364 ARG A CA 1
ATOM 2679 C C . ARG A 1 364 ? -39.492 -3.503 37.455 1.00 84.62 364 ARG A C 1
ATOM 2681 O O . ARG A 1 364 ? -39.668 -4.718 37.459 1.00 84.62 364 ARG A O 1
ATOM 2688 N N . TRP A 1 365 ? -40.249 -2.672 38.163 1.00 84.19 365 TRP A N 1
ATOM 2689 C CA . TRP A 1 365 ? -41.527 -3.113 38.711 1.00 84.19 365 TRP A CA 1
ATOM 2690 C C . TRP A 1 365 ? -42.574 -3.179 37.594 1.00 84.19 365 TRP A C 1
ATOM 2692 O O . TRP A 1 365 ? -42.634 -2.312 36.716 1.00 84.19 365 TRP A O 1
ATOM 2702 N N . ARG A 1 366 ? -43.399 -4.221 37.637 1.00 71.38 366 ARG A N 1
ATOM 2703 C CA . ARG A 1 366 ? -44.664 -4.340 36.915 1.00 71.38 366 ARG A CA 1
ATOM 2704 C C . ARG A 1 366 ? -45.645 -4.935 37.927 1.00 71.38 366 ARG A C 1
ATOM 2706 O O . ARG A 1 366 ? -45.287 -5.947 38.527 1.00 71.38 366 ARG A O 1
ATOM 2713 N N . PRO A 1 367 ? -46.842 -4.361 38.133 1.00 66.56 367 PRO A N 1
ATOM 2714 C CA . PRO A 1 367 ? -47.874 -5.030 38.911 1.00 66.56 367 PRO A CA 1
ATOM 2715 C C . PRO A 1 367 ? -48.114 -6.429 38.335 1.00 66.56 367 PRO A C 1
ATOM 2717 O O . PRO A 1 367 ? -48.345 -6.573 37.130 1.00 66.56 367 PRO A O 1
ATOM 2720 N N . THR A 1 368 ? -48.002 -7.455 39.175 1.00 55.69 368 THR A N 1
ATOM 2721 C CA . THR A 1 368 ? -48.363 -8.823 38.803 1.00 55.69 368 THR A CA 1
ATOM 2722 C C . THR A 1 368 ? -49.849 -8.879 38.450 1.00 55.69 368 THR A C 1
ATOM 2724 O O . THR A 1 368 ? -50.661 -8.137 39.004 1.00 55.69 368 THR A O 1
ATOM 2727 N N . LEU A 1 369 ? -50.202 -9.731 37.486 1.00 48.69 369 LEU A N 1
ATOM 2728 C CA . LEU A 1 369 ? -51.584 -9.994 37.090 1.00 48.69 369 LEU A CA 1
ATOM 2729 C C . LEU A 1 369 ? -51.875 -11.489 37.312 1.00 48.69 369 LEU A C 1
ATOM 2731 O O . LEU A 1 369 ? -51.129 -12.306 36.772 1.00 48.69 369 LEU A O 1
ATOM 2735 N N . PRO A 1 370 ? -52.924 -11.860 38.075 1.00 52.62 370 PRO A N 1
ATOM 2736 C CA . PRO A 1 370 ? -53.824 -10.977 38.826 1.00 52.62 370 PRO A CA 1
ATOM 2737 C C . PRO A 1 370 ? -53.090 -10.179 39.916 1.00 52.62 370 PRO A C 1
ATOM 2739 O O . PRO A 1 370 ? -52.057 -10.611 40.429 1.00 52.62 370 PRO A O 1
ATOM 2742 N N . ALA A 1 371 ? -53.621 -8.998 40.244 1.00 56.22 371 ALA A N 1
ATOM 2743 C CA . ALA A 1 371 ? -53.042 -8.131 41.264 1.00 56.22 371 ALA A CA 1
ATOM 2744 C C . ALA A 1 371 ? -53.002 -8.848 42.620 1.00 56.22 371 ALA A C 1
ATOM 2746 O O . ALA A 1 371 ? -53.993 -9.457 43.029 1.00 56.22 371 ALA A O 1
ATOM 2747 N N . VAL A 1 372 ? -51.868 -8.757 43.323 1.00 58.91 372 VAL A N 1
ATOM 2748 C CA . VAL A 1 372 ? -51.756 -9.265 44.697 1.00 58.91 372 VAL A CA 1
ATOM 2749 C C . VAL A 1 372 ? -52.818 -8.574 45.548 1.00 58.91 372 VAL A C 1
ATOM 2751 O O . VAL A 1 372 ? -52.865 -7.344 45.595 1.00 58.91 372 VAL A O 1
ATOM 2754 N N . ALA A 1 373 ? -53.680 -9.360 46.197 1.00 61.91 373 ALA A N 1
ATOM 2755 C CA . ALA A 1 373 ? -54.709 -8.821 47.077 1.00 61.91 373 ALA A CA 1
ATOM 2756 C C . ALA A 1 373 ? -54.044 -7.947 48.161 1.00 61.91 373 ALA A C 1
ATOM 2758 O O . ALA A 1 373 ? -53.052 -8.386 48.752 1.00 61.91 373 ALA A O 1
ATOM 2759 N N . PRO A 1 374 ? -54.537 -6.718 48.409 1.00 73.81 374 PRO A N 1
ATOM 2760 C CA . PRO A 1 374 ? -53.886 -5.794 49.331 1.00 73.81 374 PRO A CA 1
ATOM 2761 C C . PRO A 1 374 ? -53.801 -6.427 50.728 1.00 73.81 374 PRO A C 1
ATOM 2763 O O . PRO A 1 374 ? -54.834 -6.886 51.223 1.00 73.81 374 PRO A O 1
ATOM 2766 N N . PRO A 1 375 ? -52.614 -6.493 51.369 1.00 78.31 375 PRO A N 1
ATOM 2767 C CA . PRO A 1 375 ? -52.474 -7.081 52.696 1.00 78.31 375 PRO A CA 1
ATOM 2768 C C . PRO A 1 375 ? -53.441 -6.436 53.696 1.00 78.31 375 PRO A C 1
ATOM 2770 O O . PRO A 1 375 ? -53.388 -5.232 53.959 1.00 78.31 375 PRO A O 1
ATOM 2773 N N . VAL A 1 376 ? -54.321 -7.272 54.247 1.00 81.81 376 VAL A N 1
ATOM 2774 C CA . VAL A 1 376 ? -55.286 -6.915 55.288 1.00 81.81 376 VAL A CA 1
ATOM 2775 C C . VAL A 1 376 ? -54.659 -7.242 56.636 1.00 81.81 376 VAL A C 1
ATOM 2777 O O . VAL A 1 376 ? -54.481 -8.414 56.971 1.00 81.81 376 VAL A O 1
ATOM 2780 N N . LEU A 1 377 ? -54.303 -6.220 57.411 1.00 79.12 377 LEU A N 1
ATOM 2781 C CA . LEU A 1 377 ? -53.778 -6.409 58.761 1.00 79.12 377 LEU A CA 1
ATOM 2782 C C . LEU A 1 377 ? -54.934 -6.526 59.766 1.00 79.12 377 LEU A C 1
ATOM 2784 O O . LEU A 1 377 ? -55.753 -5.606 59.842 1.00 79.12 377 LEU A O 1
ATOM 2788 N N . PRO A 1 378 ? -55.030 -7.636 60.526 1.00 73.38 378 PRO A N 1
ATOM 2789 C CA . PRO A 1 378 ? -56.059 -7.818 61.542 1.00 73.38 378 PRO A CA 1
ATOM 2790 C C . PRO A 1 378 ? -55.768 -6.959 62.779 1.00 73.38 378 PRO A C 1
ATOM 2792 O O . PRO A 1 378 ? -54.693 -6.379 62.923 1.00 73.38 378 PRO A O 1
ATOM 2795 N N . ARG A 1 379 ? -56.745 -6.880 63.689 1.00 66.50 379 ARG A N 1
ATOM 2796 C CA . ARG A 1 379 ? -56.765 -5.883 64.771 1.00 66.50 379 ARG A CA 1
ATOM 2797 C C . ARG A 1 379 ? -55.623 -5.996 65.791 1.00 66.50 379 ARG A C 1
ATOM 2799 O O . ARG A 1 379 ? -55.264 -4.978 66.373 1.00 66.50 379 ARG A O 1
ATOM 2806 N N . SER A 1 380 ? -55.055 -7.186 65.990 1.00 61.25 380 SER A N 1
ATOM 2807 C CA . SER A 1 380 ? -53.994 -7.430 66.972 1.00 61.25 380 SER A CA 1
ATOM 2808 C C . SER A 1 380 ? -52.967 -8.475 66.507 1.00 61.25 380 SER A C 1
ATOM 2810 O O . SER A 1 380 ? -53.280 -9.387 65.739 1.00 61.25 380 SER A O 1
ATOM 2812 N N . GLY A 1 381 ? -51.723 -8.314 66.972 1.00 62.34 381 GLY A N 1
ATOM 2813 C CA . GLY A 1 381 ? -50.631 -9.303 67.033 1.00 62.34 381 GLY A CA 1
ATOM 2814 C C . GLY A 1 381 ? -50.039 -9.872 65.737 1.00 62.34 381 GLY A C 1
ATOM 2815 O O . GLY A 1 381 ? -48.891 -10.314 65.747 1.00 62.34 381 GLY A O 1
ATOM 2816 N N . ALA A 1 382 ? -50.771 -9.891 64.625 1.00 70.81 382 ALA A N 1
ATOM 2817 C CA . ALA A 1 382 ? -50.343 -10.617 63.435 1.00 70.81 382 ALA A CA 1
ATOM 2818 C C . ALA A 1 382 ? -49.176 -9.941 62.697 1.00 70.81 382 ALA A C 1
ATOM 2820 O O . ALA A 1 382 ? -49.172 -8.731 62.453 1.00 70.81 382 ALA A O 1
ATOM 2821 N N . VAL A 1 383 ? -48.230 -10.770 62.249 1.00 75.44 383 VAL A N 1
ATOM 2822 C CA . VAL A 1 383 ? -47.233 -10.400 61.242 1.00 75.44 383 VAL A CA 1
ATOM 2823 C C . VAL A 1 383 ? -47.783 -10.789 59.872 1.00 75.44 383 VAL A C 1
ATOM 2825 O O . VAL A 1 383 ? -47.802 -11.969 59.527 1.00 75.44 383 VAL A O 1
ATOM 2828 N N . VAL A 1 384 ? -48.234 -9.810 59.088 1.00 80.44 384 VAL A N 1
ATOM 2829 C CA . VAL A 1 384 ? -48.724 -10.043 57.721 1.00 80.44 384 VAL A CA 1
ATOM 2830 C C . VAL A 1 384 ? -47.564 -9.907 56.741 1.00 80.44 384 VAL A C 1
ATOM 2832 O O . VAL A 1 384 ? -46.841 -8.910 56.751 1.00 80.44 384 VAL A O 1
ATOM 2835 N N . GLY A 1 385 ? -47.371 -10.926 55.904 1.00 81.69 385 GLY A N 1
ATOM 2836 C CA . GLY A 1 385 ? -46.342 -10.948 54.867 1.00 81.69 385 GLY A CA 1
ATOM 2837 C C . GLY A 1 385 ? -46.878 -10.496 53.510 1.00 81.69 385 GLY A C 1
ATOM 2838 O O . GLY A 1 385 ? -47.924 -10.966 53.069 1.00 81.69 385 GLY A O 1
ATOM 2839 N N . ALA A 1 386 ? -46.129 -9.640 52.820 1.00 83.56 386 ALA A N 1
ATOM 2840 C CA . ALA A 1 386 ? -46.313 -9.339 51.402 1.00 83.56 386 ALA A CA 1
ATOM 2841 C C . ALA A 1 386 ? -44.990 -9.554 50.651 1.00 83.56 386 ALA A C 1
ATOM 2843 O O . ALA A 1 386 ? -43.913 -9.373 51.219 1.00 83.56 386 ALA A O 1
ATOM 2844 N N . THR A 1 387 ? -45.042 -9.936 49.373 1.00 85.81 387 THR A N 1
ATOM 2845 C CA . THR A 1 387 ? -43.842 -10.063 48.528 1.00 85.81 387 THR A CA 1
ATOM 2846 C C . THR A 1 387 ? -43.978 -9.206 47.277 1.00 85.81 387 THR A C 1
ATOM 2848 O O . THR A 1 387 ? -44.949 -9.333 46.534 1.00 85.81 387 THR A O 1
ATOM 2851 N N . LEU A 1 388 ? -42.995 -8.334 47.053 1.00 87.50 388 LEU A N 1
ATOM 2852 C CA . LEU A 1 388 ? -42.858 -7.515 45.855 1.00 87.50 388 LEU A CA 1
ATOM 2853 C C . LEU A 1 388 ? -41.811 -8.147 44.940 1.00 87.50 388 LEU A C 1
ATOM 2855 O O . LEU A 1 388 ? -40.640 -8.245 45.305 1.00 87.50 388 LEU A O 1
ATOM 2859 N N . TRP A 1 389 ? -42.235 -8.548 43.746 1.00 85.25 389 TRP A N 1
ATOM 2860 C CA . TRP A 1 389 ? -41.352 -9.099 42.723 1.00 85.25 389 TRP A CA 1
ATOM 2861 C C . TRP A 1 389 ? -40.851 -7.990 41.794 1.00 85.25 389 TRP A C 1
ATOM 2863 O O . TRP A 1 389 ? -41.623 -7.151 41.318 1.00 85.25 389 TRP A O 1
ATOM 2873 N N . LEU A 1 390 ? -39.542 -7.978 41.556 1.00 88.00 390 LEU A N 1
ATOM 2874 C CA . LEU A 1 390 ? -38.852 -7.042 40.681 1.00 88.00 390 LEU A CA 1
ATOM 2875 C C . LEU A 1 390 ? -38.210 -7.799 39.521 1.00 88.00 390 LEU A C 1
ATOM 2877 O O . LEU A 1 390 ? -37.400 -8.700 39.732 1.00 88.00 390 LEU A O 1
ATOM 2881 N N . LYS A 1 391 ? -38.523 -7.386 38.292 1.00 84.75 391 LYS A N 1
ATOM 2882 C CA . LYS A 1 391 ? -37.879 -7.921 37.092 1.00 84.75 391 LYS A CA 1
ATOM 2883 C C . LYS A 1 391 ? -36.502 -7.275 36.925 1.00 84.75 391 LYS A C 1
ATOM 2885 O O . LYS A 1 391 ? -36.460 -6.047 36.781 1.00 84.75 391 LYS A O 1
ATOM 2890 N N . PRO A 1 392 ? -35.389 -8.027 36.939 1.00 85.12 392 PRO A N 1
ATOM 2891 C CA . PRO A 1 392 ? -34.073 -7.455 36.699 1.00 85.12 392 PRO A CA 1
ATOM 2892 C C . PRO A 1 392 ? -33.950 -7.052 35.226 1.00 85.12 392 PRO A C 1
ATOM 2894 O O . PRO A 1 392 ? -34.493 -7.705 34.330 1.00 85.12 392 PRO A O 1
ATOM 2897 N N . ARG A 1 393 ? -33.242 -5.956 34.963 1.00 84.81 393 ARG A N 1
ATOM 2898 C CA . ARG A 1 393 ? -32.878 -5.534 33.611 1.00 84.81 393 ARG A CA 1
ATOM 2899 C C . ARG A 1 393 ? -31.464 -5.983 33.292 1.00 84.81 393 ARG A C 1
ATOM 2901 O O . ARG A 1 393 ? -30.544 -5.708 34.059 1.00 84.81 393 ARG A O 1
ATOM 2908 N N . LYS A 1 394 ? -31.297 -6.607 32.129 1.00 86.25 394 LYS A N 1
ATOM 2909 C CA . LYS A 1 394 ? -29.998 -6.993 31.573 1.00 86.25 394 LYS A CA 1
ATOM 2910 C C . LYS A 1 394 ? -29.757 -6.163 30.316 1.00 86.25 394 LYS A C 1
ATOM 2912 O O . LYS A 1 394 ? -30.632 -6.086 29.455 1.00 86.25 394 LYS A O 1
ATOM 2917 N N . LEU A 1 395 ? -28.586 -5.548 30.228 1.00 88.44 395 LEU A N 1
ATOM 2918 C CA . LEU A 1 395 ? -27.974 -5.116 28.977 1.00 88.44 395 LEU A CA 1
ATOM 2919 C C . LEU A 1 395 ? -26.484 -5.373 29.134 1.00 88.44 395 LEU A C 1
ATOM 2921 O O . LEU A 1 395 ? -25.849 -4.784 30.007 1.00 88.44 395 LEU A O 1
ATOM 2925 N N . GLU A 1 396 ? -25.969 -6.296 28.338 1.00 89.19 396 GLU A N 1
ATOM 2926 C CA . GLU A 1 396 ? -24.605 -6.796 28.458 1.00 89.19 396 GLU A CA 1
ATOM 2927 C C . GLU A 1 396 ? -24.072 -7.094 27.060 1.00 89.19 396 GLU A C 1
ATOM 2929 O O . GLU A 1 396 ? -24.680 -7.858 26.311 1.00 89.19 396 GLU A O 1
ATOM 2934 N N . LEU A 1 397 ? -22.954 -6.465 26.705 1.00 91.25 397 LEU A N 1
ATOM 2935 C CA . LEU A 1 397 ? -22.226 -6.758 25.476 1.00 91.25 397 LEU A CA 1
ATOM 2936 C C . LEU A 1 397 ? -21.344 -7.992 25.733 1.00 91.25 397 LEU A C 1
ATOM 2938 O O . LEU A 1 397 ? -20.537 -7.987 26.664 1.00 91.25 397 LEU A O 1
ATOM 2942 N N . VAL A 1 398 ? -21.565 -9.056 24.957 1.00 93.00 398 VAL A N 1
ATOM 2943 C CA . VAL A 1 398 ? -20.995 -10.399 25.174 1.00 93.00 398 VAL A CA 1
ATOM 2944 C C . VAL A 1 398 ? -19.681 -10.548 24.427 1.00 93.00 398 VAL A C 1
ATOM 2946 O O . VAL A 1 398 ? -18.661 -10.882 25.022 1.00 93.00 398 VAL A O 1
ATOM 2949 N N . SER A 1 399 ? -19.718 -10.290 23.123 1.00 93.44 399 SER A N 1
ATOM 2950 C CA . SER A 1 399 ? -18.568 -10.358 22.230 1.00 93.44 399 SER A CA 1
ATOM 2951 C C . SER A 1 399 ? -18.806 -9.488 21.001 1.00 93.44 399 SER A C 1
ATOM 2953 O O . SER A 1 399 ? -19.939 -9.135 20.669 1.00 93.44 399 SER A O 1
ATOM 2955 N N . VAL A 1 400 ? -17.718 -9.157 20.324 1.00 96.31 400 VAL A N 1
ATOM 2956 C CA . VAL A 1 400 ? -17.675 -8.534 19.002 1.00 96.31 400 VAL A CA 1
ATOM 2957 C C . VAL A 1 400 ? -16.571 -9.279 18.246 1.00 96.31 400 VAL A C 1
ATOM 2959 O O . VAL A 1 400 ? -15.627 -9.740 18.895 1.00 96.31 400 VAL A O 1
ATOM 2962 N N . ASP A 1 401 ? -16.686 -9.439 16.928 1.00 97.12 401 ASP A N 1
ATOM 2963 C CA . ASP A 1 401 ? -15.574 -9.952 16.113 1.00 97.12 401 ASP A CA 1
ATOM 2964 C C . ASP A 1 401 ? -14.316 -9.084 16.350 1.00 97.12 401 ASP A C 1
ATOM 2966 O O . ASP A 1 401 ? -14.414 -7.857 16.397 1.00 97.12 401 ASP A O 1
ATOM 2970 N N . ASP A 1 402 ? -13.135 -9.694 16.521 1.00 96.19 402 ASP A N 1
ATOM 2971 C CA . ASP A 1 402 ? -11.893 -8.962 16.847 1.00 96.19 402 ASP A CA 1
ATOM 2972 C C . ASP A 1 402 ? -11.514 -7.938 15.763 1.00 96.19 402 ASP A C 1
ATOM 2974 O O . ASP A 1 402 ? -10.969 -6.870 16.054 1.00 96.19 402 ASP A O 1
ATOM 2978 N N . HIS A 1 403 ? -11.834 -8.263 14.513 1.00 97.25 403 HIS A N 1
ATOM 2979 C CA . HIS A 1 403 ? -11.660 -7.435 13.330 1.00 97.25 403 HIS A CA 1
ATOM 2980 C C . HIS A 1 403 ? -12.555 -7.953 12.191 1.00 97.25 403 HIS A C 1
ATOM 2982 O O . HIS A 1 403 ? -13.131 -9.035 12.282 1.00 97.25 403 HIS A O 1
ATOM 2988 N N . PHE A 1 404 ? -12.664 -7.178 11.113 1.00 98.00 404 PHE A N 1
ATOM 2989 C CA . PHE A 1 404 ? -13.331 -7.551 9.861 1.00 98.00 404 PHE A CA 1
ATOM 2990 C C . PHE A 1 404 ? -12.886 -6.616 8.728 1.00 98.00 404 PHE A C 1
ATOM 2992 O O . PHE A 1 404 ? -12.232 -5.600 8.989 1.00 98.00 404 PHE A O 1
ATOM 2999 N N . ALA A 1 405 ? -13.301 -6.915 7.496 1.00 98.06 405 ALA A N 1
ATOM 3000 C CA . ALA A 1 405 ? -13.149 -6.060 6.323 1.00 98.06 405 ALA A CA 1
ATOM 3001 C C . ALA A 1 405 ? -14.471 -5.319 5.989 1.00 98.06 405 ALA A C 1
ATOM 3003 O O . ALA A 1 405 ? -15.363 -5.900 5.358 1.00 98.06 405 ALA A O 1
ATOM 3004 N N . PRO A 1 406 ? -14.626 -4.032 6.368 1.00 97.94 406 PRO A N 1
ATOM 3005 C CA . PRO A 1 406 ? -15.842 -3.254 6.123 1.00 97.94 406 PRO A CA 1
ATOM 3006 C C . PRO A 1 406 ? -16.202 -3.155 4.640 1.00 97.94 406 PRO A C 1
ATOM 3008 O O . PRO A 1 406 ? -15.352 -3.325 3.769 1.00 97.94 406 PRO A O 1
ATOM 3011 N N . SER A 1 407 ? -17.461 -2.844 4.331 1.00 96.19 407 SER A N 1
ATOM 3012 C CA . SER A 1 407 ? -18.053 -2.851 2.975 1.00 96.19 407 SER A CA 1
ATOM 3013 C C . SER A 1 407 ? -18.151 -4.214 2.269 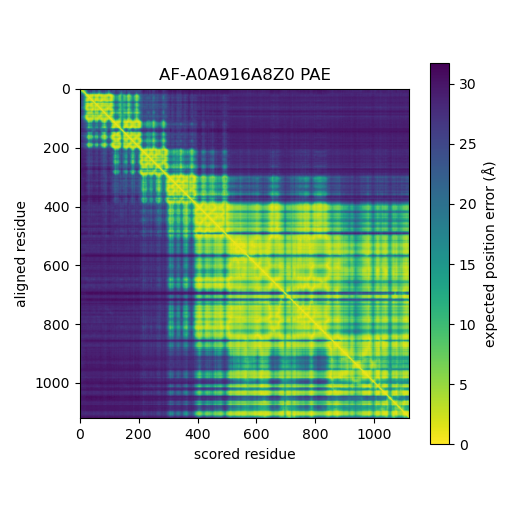1.00 96.19 407 SER A C 1
ATOM 3015 O O . SER A 1 407 ? -18.916 -4.324 1.313 1.00 96.19 407 SER A O 1
ATOM 3017 N N . VAL A 1 408 ? -17.441 -5.247 2.742 1.00 97.50 408 VAL A N 1
ATOM 3018 C CA . VAL A 1 408 ? -17.490 -6.620 2.200 1.00 97.50 408 VAL A CA 1
ATOM 3019 C C . VAL A 1 408 ? -18.037 -7.610 3.232 1.00 97.50 408 VAL A C 1
ATOM 3021 O O . VAL A 1 408 ? -18.845 -8.470 2.889 1.00 97.50 408 VAL A O 1
ATOM 3024 N N . GLU A 1 409 ? -17.641 -7.467 4.495 1.00 98.00 409 GLU A N 1
ATOM 3025 C CA . GLU A 1 409 ? -18.093 -8.290 5.619 1.00 98.00 409 GLU A CA 1
ATOM 3026 C C . GLU A 1 409 ? -18.964 -7.490 6.602 1.00 98.00 409 GLU A C 1
ATOM 3028 O O . GLU A 1 409 ? -18.994 -6.256 6.580 1.00 98.00 409 GLU A O 1
ATOM 3033 N N . THR A 1 410 ? -19.641 -8.195 7.516 1.00 97.62 410 THR A N 1
ATOM 3034 C CA . THR A 1 410 ? -20.296 -7.590 8.683 1.00 97.62 410 THR A CA 1
ATOM 3035 C C . THR A 1 410 ? -19.594 -7.963 9.982 1.00 97.62 410 THR A C 1
ATOM 3037 O O . THR A 1 410 ? -19.305 -9.135 10.225 1.00 97.62 410 THR A O 1
ATOM 3040 N N . LEU A 1 411 ? -19.399 -6.961 10.837 1.00 97.88 411 LEU A N 1
ATOM 3041 C CA . LEU A 1 411 ? -19.044 -7.106 12.243 1.00 97.88 411 LEU A CA 1
ATOM 3042 C C . LEU A 1 411 ? -20.261 -7.636 13.012 1.00 97.88 411 LEU A C 1
ATOM 3044 O O . LEU A 1 411 ? -21.300 -6.967 13.036 1.00 97.88 411 LEU A O 1
ATOM 3048 N N . ASP A 1 412 ? -20.136 -8.797 13.650 1.00 97.88 412 ASP A N 1
ATOM 3049 C CA . ASP A 1 412 ? -21.214 -9.397 14.434 1.00 97.88 412 ASP A CA 1
ATOM 3050 C C . ASP A 1 412 ? -21.093 -8.995 15.915 1.00 97.88 412 ASP A C 1
ATOM 3052 O O . ASP A 1 412 ? -20.206 -9.414 16.659 1.00 97.88 412 ASP A O 1
ATOM 3056 N N . ILE A 1 413 ? -22.013 -8.135 16.354 1.00 96.81 413 ILE A N 1
ATOM 3057 C CA . ILE A 1 413 ? -22.063 -7.562 17.703 1.00 96.81 413 ILE A CA 1
ATOM 3058 C C . ILE A 1 413 ? -23.033 -8.393 18.550 1.00 96.81 413 ILE A C 1
ATOM 3060 O O . ILE A 1 413 ? -24.253 -8.273 18.402 1.00 96.81 413 ILE A O 1
ATOM 3064 N N . LYS A 1 414 ? -22.508 -9.231 19.450 1.00 96.00 414 LYS A N 1
ATOM 3065 C CA . LYS A 1 414 ? -23.289 -10.176 20.260 1.00 96.00 414 LYS A CA 1
ATOM 3066 C C . LYS A 1 414 ? -23.610 -9.614 21.648 1.00 96.00 414 LYS A C 1
ATOM 3068 O O . LYS A 1 414 ? -22.715 -9.172 22.366 1.00 96.00 414 LYS A O 1
ATOM 3073 N N . TYR A 1 415 ? -24.875 -9.655 22.065 1.00 94.56 415 TYR A N 1
ATOM 3074 C CA . TYR A 1 415 ? -25.345 -9.050 23.316 1.00 94.56 415 TYR A CA 1
ATOM 3075 C C . TYR A 1 415 ? -26.518 -9.803 23.960 1.00 94.56 415 TYR A C 1
ATOM 3077 O O . TYR A 1 415 ? -27.280 -10.518 23.309 1.00 94.56 415 TYR A O 1
ATOM 3085 N N . HIS A 1 416 ? -26.688 -9.587 25.262 1.00 92.38 416 HIS A N 1
ATOM 3086 C CA . HIS A 1 416 ? -27.868 -9.984 26.022 1.00 92.38 416 HIS A CA 1
ATOM 3087 C C . HIS A 1 416 ? -28.736 -8.761 26.339 1.00 92.38 416 HIS A C 1
ATOM 3089 O O . HIS A 1 416 ? -28.217 -7.707 26.724 1.00 92.38 416 HIS A O 1
ATOM 3095 N N . ILE A 1 417 ? -30.060 -8.910 26.269 1.00 91.50 417 ILE A N 1
ATOM 3096 C CA . ILE A 1 417 ? -31.023 -7.865 26.636 1.00 91.50 417 ILE A CA 1
ATOM 3097 C C . ILE A 1 417 ? -32.239 -8.455 27.359 1.00 91.50 417 ILE A C 1
ATOM 3099 O O . ILE A 1 417 ? -32.803 -9.458 26.933 1.00 91.50 417 ILE A O 1
ATOM 3103 N N . LYS A 1 418 ? -32.661 -7.841 28.471 1.00 89.94 418 LYS A N 1
ATOM 3104 C CA . LYS A 1 418 ? -33.841 -8.282 29.232 1.00 89.94 418 LYS A CA 1
ATOM 3105 C C . LYS A 1 418 ? -34.537 -7.130 29.955 1.00 89.94 418 LYS A C 1
ATOM 3107 O O . LYS A 1 418 ? -33.880 -6.257 30.526 1.00 89.94 418 LYS A O 1
ATOM 3112 N N . ASN A 1 419 ? -35.867 -7.139 29.966 1.00 86.88 419 ASN A N 1
ATOM 3113 C CA . ASN A 1 419 ? -36.779 -6.173 30.581 1.00 86.88 419 ASN A CA 1
ATOM 3114 C C . ASN A 1 419 ? -36.626 -4.705 30.124 1.00 86.88 419 ASN A C 1
ATOM 3116 O O . ASN A 1 419 ? -37.104 -3.781 30.803 1.00 86.88 419 ASN A O 1
ATOM 3120 N N . LEU A 1 420 ? -36.017 -4.488 28.951 1.00 85.38 420 LEU A N 1
ATOM 3121 C CA . LEU A 1 420 ? -35.795 -3.174 28.328 1.00 85.38 420 LEU A CA 1
ATOM 3122 C C . LEU A 1 420 ? -36.779 -2.836 27.192 1.00 85.38 420 LEU A C 1
ATOM 3124 O O . LEU A 1 420 ? -36.744 -1.719 26.674 1.00 85.38 420 LEU A O 1
ATOM 3128 N N . SER A 1 421 ? -37.720 -3.729 26.874 1.00 80.69 421 SER A N 1
ATOM 3129 C CA . SER A 1 421 ? -38.837 -3.458 25.959 1.00 80.69 421 SER A CA 1
ATOM 3130 C C . SER A 1 421 ? -39.562 -2.137 26.287 1.00 80.69 421 SER A C 1
ATOM 3132 O O . SER A 1 421 ? -39.975 -1.876 27.428 1.00 80.69 421 SER A O 1
ATOM 3134 N N . GLY A 1 422 ? -39.685 -1.272 25.272 1.00 79.38 422 GLY A N 1
ATOM 3135 C CA . GLY A 1 422 ? -40.220 0.091 25.396 1.00 79.38 422 GLY A CA 1
ATOM 3136 C C . GLY A 1 422 ? -39.243 1.149 25.941 1.00 79.38 422 GLY A C 1
ATOM 3137 O O . GLY A 1 422 ? -39.674 2.250 26.285 1.00 79.38 422 GLY A O 1
ATOM 3138 N N . ARG A 1 423 ? -37.938 0.858 26.051 1.00 84.81 423 ARG A N 1
ATOM 3139 C CA . ARG A 1 423 ? -36.881 1.846 26.355 1.00 84.81 423 ARG A CA 1
ATOM 3140 C C . ARG A 1 423 ? -36.013 2.138 25.137 1.00 84.81 423 ARG A C 1
ATOM 3142 O O . ARG A 1 423 ? -35.943 1.333 24.213 1.00 84.81 423 ARG A O 1
ATOM 3149 N N . THR A 1 424 ? -35.346 3.289 25.139 1.00 88.75 424 THR A N 1
ATOM 3150 C CA . THR A 1 424 ? -34.328 3.611 24.135 1.00 88.75 424 THR A CA 1
ATOM 3151 C C . THR A 1 424 ? -33.018 2.949 24.542 1.00 88.75 424 THR A C 1
ATOM 3153 O O . THR A 1 424 ? -32.401 3.345 25.533 1.00 88.75 424 THR A O 1
ATOM 3156 N N . VAL A 1 425 ? -32.617 1.939 23.773 1.00 91.38 425 VAL A N 1
ATOM 3157 C CA . VAL A 1 425 ? -31.266 1.371 23.791 1.00 91.38 425 VAL A CA 1
ATOM 3158 C C . VAL A 1 425 ? -30.556 1.890 22.548 1.00 91.38 425 VAL A C 1
ATOM 3160 O O . VAL A 1 425 ? -31.154 1.910 21.468 1.00 91.38 425 VAL A O 1
ATOM 3163 N N . LYS A 1 426 ? -29.319 2.351 22.705 1.00 93.19 426 LYS A N 1
ATOM 3164 C CA . LYS A 1 426 ? -28.535 3.005 21.661 1.00 93.19 426 LYS A CA 1
ATOM 3165 C C . LYS A 1 426 ? -27.271 2.193 21.390 1.00 93.19 426 LYS A C 1
ATOM 3167 O O . LYS A 1 426 ? -26.561 1.839 22.327 1.00 93.19 426 LYS A O 1
ATOM 3172 N N . LEU A 1 427 ? -27.020 1.900 20.119 1.00 95.25 427 LEU A N 1
ATOM 3173 C CA . LEU A 1 427 ? -25.754 1.379 19.622 1.00 95.25 427 LEU A CA 1
ATOM 3174 C C . LEU A 1 427 ? -24.893 2.562 19.191 1.00 95.25 427 LEU A C 1
ATOM 3176 O O . LEU A 1 427 ? -25.326 3.404 18.401 1.00 95.25 427 LEU A O 1
ATOM 3180 N N . GLU A 1 428 ? -23.683 2.625 19.726 1.00 95.62 428 GLU A N 1
ATOM 3181 C CA . GLU A 1 428 ? -22.696 3.660 19.448 1.00 95.62 428 GLU A CA 1
ATOM 3182 C C . GLU A 1 428 ? -21.356 2.986 19.163 1.00 95.62 428 GLU A C 1
ATOM 3184 O O . GLU A 1 428 ? -20.975 2.041 19.852 1.00 95.62 428 GLU A O 1
ATOM 3189 N N . ILE A 1 429 ? -20.651 3.463 18.141 1.00 97.25 429 ILE A N 1
ATOM 3190 C CA . ILE A 1 429 ? -19.318 2.984 17.783 1.00 97.25 429 ILE A CA 1
ATOM 3191 C C . ILE A 1 429 ? -18.392 4.190 17.692 1.00 97.25 429 ILE A C 1
ATOM 3193 O O . ILE A 1 429 ? -18.735 5.202 17.075 1.00 97.25 429 ILE A O 1
ATOM 3197 N N . THR A 1 430 ? -17.228 4.096 18.327 1.00 97.00 430 THR A N 1
ATOM 3198 C CA . THR A 1 430 ? -16.206 5.147 18.360 1.00 97.00 430 THR A CA 1
ATOM 3199 C C . THR A 1 430 ? -14.893 4.628 17.780 1.00 97.00 430 THR A C 1
ATOM 3201 O O . THR A 1 430 ? -14.544 3.471 17.980 1.00 97.00 430 THR A O 1
ATOM 3204 N N . GLY A 1 431 ? -14.156 5.464 17.047 1.00 95.69 431 GLY A N 1
ATOM 3205 C CA . GLY A 1 431 ? -12.761 5.190 16.688 1.00 95.69 431 GLY A CA 1
ATOM 3206 C C . GLY A 1 431 ? -11.851 5.879 17.693 1.00 95.69 431 GLY A C 1
ATOM 3207 O O . GLY A 1 431 ? -12.012 7.079 17.911 1.00 95.69 431 GLY A O 1
ATOM 3208 N N . THR A 1 432 ? -10.906 5.166 18.309 1.00 92.50 432 THR A N 1
ATOM 3209 C CA . THR A 1 432 ? -10.038 5.728 19.368 1.00 92.50 432 THR A CA 1
ATOM 3210 C C . THR A 1 432 ? -9.288 6.970 18.882 1.00 92.50 432 THR A C 1
ATOM 3212 O O . THR A 1 432 ? -9.101 7.916 19.641 1.00 92.50 432 THR A O 1
ATOM 3215 N N . ASN A 1 433 ? -8.947 6.997 17.591 1.00 92.31 433 ASN A N 1
ATOM 3216 C CA . ASN A 1 433 ? -8.202 8.072 16.943 1.00 92.31 433 ASN A CA 1
ATOM 3217 C C . ASN A 1 433 ? -9.073 8.942 16.006 1.00 92.31 433 ASN A C 1
ATOM 3219 O O . ASN A 1 433 ? -8.543 9.719 15.215 1.00 92.31 433 ASN A O 1
ATOM 3223 N N . TYR A 1 434 ? -10.408 8.824 16.070 1.00 94.75 434 TYR A N 1
ATOM 3224 C CA . TYR A 1 434 ? -11.329 9.595 15.225 1.00 94.75 434 TYR A CA 1
ATOM 3225 C C . TYR A 1 434 ? -11.771 10.917 15.895 1.00 94.75 434 TYR A C 1
ATOM 3227 O O . TYR A 1 434 ? -12.333 10.883 16.993 1.00 94.75 434 TYR A O 1
ATOM 3235 N N . PRO A 1 435 ? -11.600 12.090 15.249 1.00 93.38 435 PRO A N 1
ATOM 3236 C CA . PRO A 1 435 ? -11.838 13.391 15.886 1.00 93.38 435 PRO A CA 1
ATOM 3237 C C . PRO A 1 435 ? -13.318 13.735 16.134 1.00 93.38 435 PRO A C 1
ATOM 3239 O O . PRO A 1 435 ? -13.612 14.589 16.967 1.00 93.38 435 PRO A O 1
ATOM 3242 N N . ASN A 1 436 ? -14.263 13.096 15.436 1.00 94.94 436 ASN A N 1
ATOM 3243 C CA . ASN A 1 436 ? -15.688 13.460 15.456 1.00 94.94 436 ASN A CA 1
ATOM 3244 C C . ASN A 1 436 ? -16.587 12.312 15.949 1.00 94.94 436 ASN A C 1
ATOM 3246 O O . ASN A 1 436 ? -17.623 12.015 15.358 1.00 94.94 436 ASN A O 1
ATOM 3250 N N . ASN A 1 437 ? -16.164 11.638 17.021 1.00 95.06 437 ASN A N 1
ATOM 3251 C CA . ASN A 1 437 ? -16.888 10.511 17.610 1.00 95.06 437 ASN A CA 1
ATOM 3252 C C . ASN A 1 437 ? -18.318 10.864 18.083 1.00 95.06 437 ASN A C 1
ATOM 3254 O O . ASN A 1 437 ? -18.536 11.967 18.590 1.00 95.06 437 ASN A O 1
ATOM 3258 N N . PRO A 1 438 ? -19.276 9.913 18.024 1.00 95.88 438 PRO A N 1
ATOM 3259 C CA . PRO A 1 438 ? -19.147 8.544 17.504 1.00 95.88 438 PR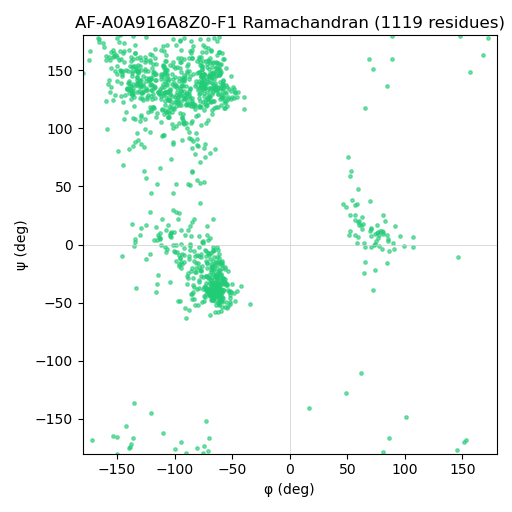O A CA 1
ATOM 3260 C C . PRO A 1 438 ? -19.157 8.468 15.966 1.00 95.88 438 PRO A C 1
ATOM 3262 O O . PRO A 1 438 ? -19.886 9.214 15.318 1.00 95.88 438 PRO A O 1
ATOM 3265 N N . VAL A 1 439 ? -18.395 7.527 15.388 1.00 97.00 439 VAL A N 1
ATOM 3266 C CA . VAL A 1 439 ? -18.384 7.246 13.932 1.00 97.00 439 VAL A CA 1
ATOM 3267 C C . VAL A 1 439 ? -19.716 6.672 13.444 1.00 97.00 439 VAL A C 1
ATOM 3269 O O . VAL A 1 439 ? -20.149 6.952 12.326 1.00 97.00 439 VAL A O 1
ATOM 3272 N N . TYR A 1 440 ? -20.394 5.898 14.292 1.00 97.31 440 TYR A N 1
ATOM 3273 C CA . TYR A 1 440 ? -21.713 5.342 14.011 1.00 97.31 440 TYR A CA 1
ATOM 3274 C C . TYR A 1 440 ? -22.599 5.385 15.256 1.00 97.31 440 TYR A C 1
ATOM 3276 O O . TYR A 1 440 ? -22.149 5.132 16.376 1.00 97.31 440 TYR A O 1
ATOM 3284 N N . SER A 1 441 ? -23.871 5.730 15.077 1.00 95.69 441 SER A N 1
ATOM 3285 C CA . SER A 1 441 ? -24.820 5.895 16.172 1.00 95.69 441 SER A CA 1
ATOM 3286 C C . SER A 1 441 ? -26.256 5.646 15.710 1.00 95.69 441 SER A C 1
ATOM 3288 O O . SER A 1 441 ? -26.739 6.311 14.792 1.00 95.69 441 SER A O 1
ATOM 3290 N N . ARG A 1 442 ? -26.976 4.724 16.360 1.00 96.00 442 ARG A N 1
ATOM 3291 C CA . ARG A 1 442 ? -28.424 4.542 16.155 1.00 96.00 442 ARG A CA 1
ATOM 3292 C C . ARG A 1 442 ? -29.133 4.008 17.393 1.00 96.00 442 ARG A C 1
ATOM 3294 O O . ARG A 1 442 ? -28.518 3.428 18.281 1.00 96.00 442 ARG A O 1
ATOM 3301 N N . ASN A 1 443 ? -30.453 4.148 17.421 1.00 95.56 443 ASN A N 1
ATOM 3302 C CA . ASN A 1 443 ? -31.284 3.385 18.347 1.00 95.56 443 ASN A CA 1
ATOM 3303 C C . ASN A 1 443 ? -31.438 1.938 17.846 1.00 95.56 443 ASN A C 1
ATOM 3305 O O . ASN A 1 443 ? -31.425 1.682 16.638 1.00 95.56 443 ASN A O 1
ATOM 3309 N N . LEU A 1 444 ? -31.626 1.003 18.774 1.00 94.62 444 LEU A N 1
ATOM 3310 C CA . LEU A 1 444 ? -32.092 -0.342 18.451 1.00 94.62 444 LEU A CA 1
ATOM 3311 C C . LEU A 1 444 ? -33.582 -0.305 18.059 1.00 94.62 444 LEU A C 1
ATOM 3313 O O . LEU A 1 444 ? -34.382 0.416 18.664 1.00 94.62 444 LEU A O 1
ATOM 3317 N N . SER A 1 445 ? -33.958 -1.098 17.060 1.00 93.88 445 SER A N 1
ATOM 3318 C CA . SER A 1 445 ? -35.343 -1.366 16.651 1.00 93.88 445 SER A CA 1
ATOM 3319 C C . SER A 1 445 ? -36.140 -2.068 17.759 1.00 93.88 445 SER A C 1
ATOM 3321 O O . SER A 1 445 ? -35.604 -2.379 18.824 1.00 93.88 445 SER A O 1
ATOM 3323 N N . ASP A 1 446 ? -37.443 -2.282 17.567 1.00 89.94 446 ASP A N 1
ATOM 3324 C CA . ASP A 1 446 ? -38.247 -3.041 18.537 1.00 89.94 446 ASP A CA 1
ATOM 3325 C C . ASP A 1 446 ? -37.803 -4.514 18.608 1.00 89.94 446 ASP A C 1
ATOM 3327 O O . ASP A 1 446 ? -37.504 -4.989 19.700 1.00 89.94 446 ASP A O 1
ATOM 3331 N N . ALA A 1 447 ? -37.602 -5.182 17.465 1.00 90.81 447 ALA A N 1
ATOM 3332 C CA . ALA A 1 447 ? -37.139 -6.576 17.408 1.00 90.81 447 ALA A CA 1
ATOM 3333 C C . ALA A 1 447 ? -35.744 -6.786 18.036 1.00 90.81 447 ALA A C 1
ATOM 3335 O O . ALA A 1 447 ? -35.480 -7.803 18.679 1.00 90.81 447 ALA A O 1
ATOM 3336 N N . GLU A 1 448 ? -34.837 -5.811 17.917 1.00 93.62 448 GLU A N 1
ATOM 3337 C CA . GLU A 1 448 ? -33.551 -5.828 18.632 1.00 93.62 448 GLU A CA 1
ATOM 3338 C C . GLU A 1 448 ? -33.734 -5.623 20.149 1.00 93.62 448 GLU A C 1
ATOM 3340 O O . GLU A 1 448 ? -32.982 -6.190 20.939 1.00 93.62 448 GLU A O 1
ATOM 3345 N N . ARG A 1 449 ? -34.770 -4.898 20.587 1.00 91.31 449 ARG A N 1
ATOM 3346 C CA . ARG A 1 449 ? -35.063 -4.633 22.009 1.00 91.31 449 ARG A CA 1
ATOM 3347 C C . ARG A 1 449 ? -35.914 -5.686 22.718 1.00 91.31 449 ARG A C 1
ATOM 3349 O O . ARG A 1 449 ? -36.026 -5.607 23.942 1.00 91.31 449 ARG A O 1
ATOM 3356 N N . ASP A 1 450 ? -36.487 -6.643 21.993 1.00 91.56 450 ASP A N 1
ATOM 3357 C CA . ASP A 1 450 ? -37.174 -7.790 22.593 1.00 91.56 450 ASP A CA 1
ATOM 3358 C C . ASP A 1 450 ? -36.222 -8.622 23.462 1.00 91.56 450 ASP A C 1
ATOM 3360 O O . ASP A 1 450 ? -35.061 -8.829 23.102 1.00 91.56 450 ASP A O 1
ATOM 3364 N N . ASP A 1 451 ? -36.714 -9.097 24.605 1.00 90.25 451 ASP A N 1
ATOM 3365 C CA . ASP A 1 451 ? -35.928 -9.848 25.585 1.00 90.25 451 ASP A CA 1
ATOM 3366 C C . ASP A 1 451 ? -35.318 -11.123 24.963 1.00 90.25 451 ASP A C 1
ATOM 3368 O O . ASP A 1 451 ? -36.022 -11.937 24.366 1.00 90.25 451 ASP A O 1
ATOM 3372 N N . GLY A 1 452 ? -34.008 -11.308 25.130 1.00 90.38 452 GLY A N 1
ATOM 3373 C CA . GLY A 1 452 ? -33.269 -12.458 24.617 1.00 90.38 452 GLY A CA 1
ATOM 3374 C C . GLY A 1 452 ? -31.783 -12.412 24.971 1.00 90.38 452 GLY A C 1
ATOM 3375 O O . GLY A 1 452 ? -31.171 -11.344 25.064 1.00 90.38 452 GLY A O 1
ATOM 3376 N N . ASP A 1 453 ? -31.203 -13.591 25.158 1.00 91.81 453 ASP A N 1
ATOM 3377 C CA . ASP A 1 453 ? -29.762 -13.791 25.278 1.00 91.81 453 ASP A CA 1
ATOM 3378 C C . ASP A 1 453 ? -29.146 -14.086 23.893 1.00 91.81 453 ASP A C 1
ATOM 3380 O O . ASP A 1 453 ? -29.859 -14.482 22.972 1.00 91.81 453 ASP A O 1
ATOM 3384 N N . ASP A 1 454 ? -27.831 -13.889 23.738 1.00 92.69 454 ASP A N 1
ATOM 3385 C CA . ASP A 1 454 ? -27.062 -14.233 22.529 1.00 92.69 454 ASP A CA 1
ATOM 3386 C C . ASP A 1 454 ? -27.545 -13.593 21.208 1.00 92.69 454 ASP A C 1
ATOM 3388 O O . ASP A 1 454 ? -27.262 -14.091 20.117 1.00 92.69 454 ASP A O 1
ATOM 3392 N N . LYS A 1 455 ? -28.224 -12.443 21.287 1.00 95.12 455 LYS A N 1
ATOM 3393 C CA . LYS A 1 455 ? -28.690 -11.687 20.117 1.00 95.12 455 LYS A CA 1
ATOM 3394 C C . LYS A 1 455 ? -27.506 -11.075 19.370 1.00 95.12 455 LYS A C 1
ATOM 3396 O O . LYS A 1 455 ? -26.547 -10.631 19.996 1.00 95.12 455 LYS A O 1
ATOM 3401 N N . ILE A 1 456 ? -27.596 -10.997 18.044 1.00 96.44 456 ILE A N 1
ATOM 3402 C CA . ILE A 1 456 ? -26.544 -10.453 17.173 1.00 96.44 456 ILE A CA 1
ATOM 3403 C C . ILE A 1 456 ? -27.075 -9.227 16.423 1.00 96.44 456 ILE A C 1
ATOM 3405 O O . ILE A 1 456 ? -28.199 -9.238 15.920 1.00 96.44 456 ILE A O 1
ATOM 3409 N N . ILE A 1 457 ? -26.261 -8.175 16.343 1.00 96.81 457 ILE A N 1
ATOM 3410 C CA . ILE A 1 457 ? -26.409 -7.071 15.389 1.00 96.81 457 ILE A CA 1
ATOM 3411 C C . ILE A 1 457 ? -25.257 -7.172 14.393 1.00 96.81 457 ILE A C 1
ATOM 3413 O O . ILE A 1 457 ? -24.107 -6.993 14.779 1.00 96.81 457 ILE A O 1
ATOM 3417 N N . ALA A 1 458 ? -25.570 -7.421 13.125 1.00 96.88 458 ALA A N 1
ATOM 3418 C CA . ALA A 1 458 ? -24.606 -7.321 12.036 1.00 96.88 458 ALA A CA 1
ATOM 3419 C C . ALA A 1 458 ? -24.465 -5.853 11.590 1.00 96.88 458 ALA A C 1
ATOM 3421 O O . ALA A 1 458 ? -25.471 -5.150 11.433 1.00 96.88 458 ALA A O 1
ATOM 3422 N N . TRP A 1 459 ? -23.236 -5.383 11.368 1.00 97.44 459 TRP A N 1
ATOM 3423 C CA . TRP A 1 459 ? -22.950 -4.042 10.840 1.00 97.44 459 TRP A CA 1
ATOM 3424 C C . TRP A 1 459 ? -21.850 -4.080 9.774 1.00 97.44 459 TRP A C 1
ATOM 3426 O O . TRP A 1 459 ? -20.782 -4.636 9.995 1.00 97.44 459 TRP A O 1
ATOM 3436 N N . ASP A 1 460 ? -22.099 -3.452 8.626 1.00 97.06 460 ASP A N 1
ATOM 3437 C CA . ASP A 1 460 ? -21.226 -3.402 7.439 1.00 97.06 460 ASP A CA 1
ATOM 3438 C C . ASP A 1 460 ? -20.016 -2.455 7.574 1.00 97.06 460 ASP A C 1
ATOM 3440 O O . ASP A 1 460 ? -19.260 -2.245 6.623 1.00 97.06 460 ASP A O 1
ATOM 3444 N N . GLY A 1 461 ? -19.849 -1.836 8.746 1.00 97.06 461 GLY A N 1
ATOM 3445 C CA . GLY A 1 461 ? -18.831 -0.822 9.008 1.00 97.06 461 GLY A CA 1
ATOM 3446 C C . GLY A 1 461 ? -19.147 0.564 8.445 1.00 97.06 461 GLY A C 1
ATOM 3447 O O . GLY A 1 461 ? -18.284 1.442 8.478 1.00 97.06 461 GLY A O 1
ATOM 3448 N N . LYS A 1 462 ? -20.355 0.801 7.919 1.00 97.19 462 LYS A N 1
ATOM 3449 C CA . LYS A 1 462 ? -20.709 2.100 7.342 1.00 97.19 462 LYS A CA 1
ATOM 3450 C C . LYS A 1 462 ? -20.957 3.138 8.433 1.00 97.19 462 LYS A C 1
ATOM 3452 O O . LYS A 1 462 ? -21.812 2.951 9.302 1.00 97.19 462 LYS A O 1
ATOM 3457 N N . ALA A 1 463 ? -20.209 4.236 8.390 1.00 96.62 463 ALA A N 1
ATOM 3458 C CA . ALA A 1 463 ? -20.326 5.347 9.323 1.00 96.62 463 ALA A CA 1
ATOM 3459 C C . ALA A 1 463 ? -21.617 6.151 9.085 1.00 96.62 463 ALA A C 1
ATOM 3461 O O . ALA A 1 463 ? -22.170 6.184 7.983 1.00 96.62 463 ALA A O 1
ATOM 3462 N N . ASN A 1 464 ? -22.098 6.838 10.124 1.00 96.12 464 ASN A N 1
ATOM 3463 C CA . ASN A 1 464 ? -23.187 7.817 10.003 1.00 96.12 464 ASN A CA 1
ATOM 3464 C C . ASN A 1 464 ? -22.940 9.110 10.804 1.00 96.12 464 ASN A C 1
ATOM 3466 O O . ASN A 1 464 ? -23.872 9.882 11.039 1.00 96.12 464 ASN A O 1
ATOM 3470 N N . CYS A 1 465 ? -21.690 9.364 11.203 1.00 94.19 465 CYS A N 1
ATOM 3471 C CA . CYS A 1 465 ? -21.288 10.604 11.856 1.00 94.19 465 CYS A CA 1
ATOM 3472 C C . CYS A 1 465 ? -21.597 11.838 10.978 1.00 94.19 465 CYS A C 1
ATOM 3474 O O . CYS A 1 465 ? -21.323 11.825 9.774 1.00 94.19 465 CYS A O 1
ATOM 3476 N N . PRO A 1 466 ? -22.120 12.936 11.558 1.00 91.56 466 PRO A N 1
ATOM 3477 C CA . PRO A 1 466 ? -22.520 14.126 10.803 1.00 91.56 466 PRO A CA 1
ATOM 3478 C C . PRO A 1 466 ? -21.339 15.009 10.361 1.00 91.56 466 PRO A C 1
ATOM 3480 O O . PRO A 1 466 ? -21.548 15.975 9.633 1.00 91.56 466 PRO A O 1
ATOM 3483 N N . ALA A 1 467 ? -20.121 14.728 10.833 1.00 93.12 467 ALA A N 1
ATOM 3484 C CA . ALA A 1 467 ? -18.921 15.520 10.581 1.00 93.12 467 ALA A CA 1
ATOM 3485 C C . ALA A 1 467 ? -17.643 14.669 10.704 1.00 93.12 467 ALA A C 1
ATOM 3487 O O . ALA A 1 467 ? -17.661 13.573 11.272 1.00 93.12 467 ALA A O 1
ATOM 3488 N N . GLY A 1 468 ? -16.532 15.221 10.213 1.00 92.19 468 GLY A N 1
ATOM 3489 C CA . GLY A 1 468 ? -15.211 14.588 10.197 1.00 92.19 468 GLY A CA 1
ATOM 3490 C C . GLY A 1 468 ? -14.947 13.733 8.948 1.00 92.19 468 GLY A C 1
ATOM 3491 O O . GLY A 1 468 ? -15.822 13.628 8.088 1.00 92.19 468 GLY A O 1
ATOM 3492 N N . PRO A 1 469 ? -13.752 13.121 8.838 1.00 90.94 469 PRO A N 1
ATOM 3493 C CA . PRO A 1 469 ? -13.308 12.409 7.632 1.00 90.94 469 PRO A CA 1
ATOM 3494 C C . PRO A 1 469 ? -14.174 11.231 7.157 1.00 90.94 469 PRO A C 1
ATOM 3496 O O . PRO A 1 469 ? -14.034 10.821 6.012 1.00 90.94 469 PRO A O 1
ATOM 3499 N N . LEU A 1 470 ? -15.055 10.680 8.002 1.00 93.25 470 LEU A N 1
ATOM 3500 C CA . LEU A 1 470 ? -15.963 9.573 7.654 1.00 93.25 470 LEU A CA 1
ATOM 3501 C C . LEU A 1 470 ? -17.424 10.022 7.435 1.00 93.25 470 LEU A C 1
ATOM 3503 O O . LEU A 1 470 ? -18.328 9.192 7.300 1.00 93.25 470 LEU A O 1
ATOM 3507 N N . ALA A 1 471 ? -17.680 11.334 7.395 1.00 90.12 471 ALA A N 1
ATOM 3508 C CA . ALA A 1 471 ? -18.985 11.877 7.025 1.00 90.12 471 ALA A CA 1
ATOM 3509 C C . ALA A 1 471 ? -19.367 11.515 5.572 1.00 90.12 471 ALA A C 1
ATOM 3511 O O . ALA A 1 471 ? -18.535 11.111 4.766 1.00 90.12 471 ALA A O 1
ATOM 3512 N N . GLY A 1 472 ? -20.653 11.640 5.226 1.00 80.62 472 GLY A N 1
ATOM 3513 C CA . GLY A 1 472 ? -21.154 11.254 3.895 1.00 80.62 472 GLY A CA 1
ATOM 3514 C C . GLY A 1 472 ? -21.428 9.752 3.720 1.00 80.62 472 GLY A C 1
ATOM 3515 O O . GLY A 1 472 ? -21.723 9.306 2.616 1.00 80.62 472 GLY A O 1
ATOM 3516 N N . THR A 1 473 ? -21.415 8.977 4.811 1.00 79.88 473 THR A N 1
ATOM 3517 C CA . THR A 1 473 ? -21.644 7.516 4.840 1.00 79.88 473 THR A CA 1
ATOM 3518 C C . THR A 1 473 ? -20.523 6.678 4.212 1.00 79.88 473 THR A C 1
ATOM 3520 O O . THR A 1 473 ? -20.769 5.655 3.575 1.00 79.88 473 THR A O 1
ATOM 3523 N N . LEU A 1 474 ? -19.276 7.103 4.420 1.00 93.25 474 LEU A N 1
ATOM 3524 C CA . LEU A 1 474 ? -18.089 6.289 4.149 1.00 93.25 474 LEU A CA 1
ATOM 3525 C C . LEU A 1 474 ? -17.991 5.103 5.129 1.00 93.25 474 LEU A C 1
ATOM 3527 O O . LEU A 1 474 ? -18.696 5.054 6.140 1.00 93.25 474 LEU A O 1
ATOM 3531 N N . TYR A 1 475 ? -17.122 4.137 4.839 1.00 96.62 475 TYR A N 1
ATOM 3532 C CA . TYR A 1 475 ? -16.848 3.012 5.737 1.00 96.62 475 TYR A CA 1
ATOM 3533 C C . TYR A 1 475 ? -15.716 3.347 6.709 1.00 96.62 475 TYR A C 1
ATOM 3535 O O . TYR A 1 475 ? -14.805 4.104 6.374 1.00 96.62 475 TYR A O 1
ATOM 3543 N N . ILE A 1 476 ? -15.756 2.770 7.913 1.00 97.62 476 ILE A N 1
ATOM 3544 C CA . ILE A 1 476 ? -14.597 2.797 8.810 1.00 97.62 476 ILE A CA 1
ATOM 3545 C C . ILE A 1 476 ? -13.397 2.092 8.157 1.00 97.62 476 ILE A C 1
ATOM 3547 O O . ILE A 1 476 ? -13.560 1.181 7.350 1.00 97.62 476 ILE A O 1
ATOM 3551 N N . ASN A 1 477 ? -12.190 2.528 8.508 1.00 96.94 477 ASN A N 1
ATOM 3552 C CA . ASN A 1 477 ? -10.934 2.085 7.897 1.00 96.94 477 ASN A CA 1
ATOM 3553 C C . ASN A 1 477 ? -9.827 1.906 8.959 1.00 96.94 477 ASN A C 1
ATOM 3555 O O . ASN A 1 477 ? -10.003 2.361 10.097 1.00 96.94 477 ASN A O 1
ATOM 3559 N N . PRO A 1 478 ? -8.678 1.275 8.654 1.00 96.81 478 PRO A N 1
ATOM 3560 C CA . PRO A 1 478 ? -7.632 1.053 9.657 1.00 96.81 478 PRO A CA 1
ATOM 3561 C C . PRO A 1 478 ? -7.047 2.334 10.265 1.00 96.81 478 PRO A C 1
ATOM 3563 O O . PRO A 1 478 ? -6.596 2.314 11.407 1.00 96.81 478 PRO A O 1
ATOM 3566 N N . LYS A 1 479 ? -7.092 3.467 9.550 1.00 95.06 479 LYS A N 1
ATOM 3567 C CA . LYS A 1 479 ? -6.467 4.738 9.956 1.00 95.06 479 LYS A CA 1
ATOM 3568 C C . LYS A 1 479 ? -6.897 5.224 11.344 1.00 95.06 479 LYS A C 1
ATOM 3570 O O . LYS A 1 479 ? -6.069 5.773 12.066 1.00 95.06 479 LYS A O 1
ATOM 3575 N N . TYR A 1 480 ? -8.148 4.985 11.751 1.00 95.88 480 TYR A N 1
ATOM 3576 C CA . TYR A 1 480 ? -8.668 5.399 13.068 1.00 95.88 480 TYR A CA 1
ATOM 3577 C C . TYR A 1 480 ? -8.800 4.263 14.097 1.00 95.88 480 TYR A C 1
ATOM 3579 O O . TYR A 1 480 ? -9.338 4.492 15.187 1.00 95.88 480 TYR A O 1
ATOM 3587 N N . ALA A 1 481 ? -8.297 3.066 13.778 1.00 96.00 481 ALA A N 1
ATOM 3588 C CA . ALA A 1 481 ? -8.282 1.921 14.684 1.00 96.00 481 ALA A CA 1
ATOM 3589 C C . ALA A 1 481 ? -7.439 2.196 15.957 1.00 96.00 481 ALA A C 1
ATOM 3591 O O . ALA A 1 481 ? -6.543 3.051 15.933 1.00 96.00 481 ALA A O 1
ATOM 3592 N N . PRO A 1 482 ? -7.701 1.485 17.073 1.00 97.56 482 PRO A N 1
ATOM 3593 C CA . PRO A 1 482 ? -8.795 0.532 17.266 1.00 97.56 482 PRO A CA 1
ATOM 3594 C C . PRO A 1 482 ? -10.142 1.228 17.529 1.00 97.56 482 PRO A C 1
ATOM 3596 O O . PRO A 1 482 ? -10.200 2.378 17.975 1.00 97.56 482 PRO A O 1
ATOM 3599 N N . TYR A 1 483 ? -11.234 0.522 17.252 1.00 97.94 483 TYR A N 1
ATOM 3600 C CA . TYR A 1 483 ? -12.613 0.987 17.405 1.00 97.94 483 TYR A CA 1
ATOM 3601 C C . TYR A 1 483 ? -13.294 0.317 18.601 1.00 97.94 483 TYR A C 1
ATOM 3603 O O . TYR A 1 483 ? -12.885 -0.755 19.033 1.00 97.94 483 TYR A O 1
ATOM 3611 N N . LYS A 1 484 ? -14.348 0.930 19.148 1.00 97.31 484 LYS A N 1
ATOM 3612 C CA . LYS A 1 484 ? -15.076 0.423 20.320 1.00 97.31 484 LYS A CA 1
ATOM 3613 C C . LYS A 1 484 ? -16.572 0.416 20.078 1.00 97.31 484 LYS A C 1
ATOM 3615 O O . LYS A 1 484 ? -17.131 1.423 19.650 1.00 97.31 484 LYS A O 1
ATOM 3620 N N . VAL A 1 485 ? -17.219 -0.704 20.389 1.00 96.75 485 VAL A N 1
ATOM 3621 C CA . VAL A 1 485 ? -18.679 -0.857 20.383 1.00 96.75 485 VAL A CA 1
ATOM 3622 C C . VAL A 1 485 ? -19.232 -0.597 21.778 1.00 96.75 485 VAL A C 1
ATOM 3624 O O . VAL A 1 485 ? -18.697 -1.093 22.771 1.00 96.75 485 VAL A O 1
ATOM 3627 N N . LYS A 1 486 ? -20.341 0.141 21.849 1.00 94.31 486 LYS A N 1
ATOM 3628 C CA . LYS A 1 486 ? -21.041 0.492 23.084 1.00 94.31 486 LYS A CA 1
ATOM 3629 C C . LYS A 1 486 ? -22.552 0.336 22.916 1.00 94.31 486 LYS A C 1
ATOM 3631 O O . LYS A 1 486 ? -23.145 0.897 21.996 1.00 94.31 486 LYS A O 1
ATOM 3636 N N . LEU A 1 487 ? -23.183 -0.381 23.845 1.00 92.31 487 LEU A N 1
ATOM 3637 C CA . LEU A 1 487 ? -24.640 -0.435 23.992 1.00 92.31 487 LEU A CA 1
ATOM 3638 C C . LEU A 1 487 ? -25.044 0.352 25.242 1.00 92.31 487 LEU A C 1
ATOM 3640 O O . LEU A 1 487 ? -24.693 -0.035 26.353 1.00 92.31 487 LEU A O 1
ATOM 3644 N N . SER A 1 488 ? -25.767 1.461 25.077 1.00 90.06 488 SER A N 1
ATOM 3645 C CA . SER A 1 488 ? -26.122 2.391 26.160 1.00 90.06 488 SER A CA 1
ATOM 3646 C C . SER A 1 488 ? -27.644 2.561 26.318 1.00 90.06 488 SER A C 1
ATOM 3648 O O . SER A 1 488 ? -28.423 2.276 25.408 1.00 90.06 488 SER A O 1
ATOM 3650 N N . THR A 1 489 ? -28.103 3.013 27.493 1.00 87.69 489 THR A N 1
ATOM 3651 C CA . THR A 1 489 ? -29.514 3.393 27.726 1.00 87.69 489 THR A CA 1
ATOM 3652 C C . THR A 1 489 ? -29.600 4.719 28.473 1.00 87.69 489 THR A C 1
ATOM 3654 O O . THR A 1 489 ? -28.724 5.047 29.274 1.00 87.69 489 THR A O 1
ATOM 3657 N N . ASN A 1 490 ? -30.704 5.447 28.293 1.00 80.44 490 ASN A N 1
ATOM 3658 C CA . ASN A 1 490 ? -30.957 6.719 28.979 1.00 80.44 490 ASN A CA 1
ATOM 3659 C C . ASN A 1 490 ? -31.253 6.602 30.491 1.00 80.44 490 ASN A C 1
ATOM 3661 O O . ASN A 1 490 ? -31.570 7.603 31.129 1.00 80.44 490 ASN A O 1
ATOM 3665 N N . LEU A 1 491 ? -31.179 5.397 31.064 1.00 72.12 491 LEU A N 1
ATOM 3666 C CA . LEU A 1 491 ? -31.296 5.151 32.504 1.00 72.12 491 LEU A CA 1
ATOM 3667 C C . LEU A 1 491 ? -29.923 5.061 33.192 1.00 72.12 491 LEU A C 1
ATOM 3669 O O . LEU A 1 491 ? -29.853 5.186 34.411 1.00 72.12 491 LEU A O 1
ATOM 3673 N N . GLY A 1 492 ? -28.853 4.827 32.423 1.00 63.03 492 GLY A N 1
ATOM 3674 C CA . GLY A 1 492 ? -27.611 4.253 32.939 1.00 63.03 492 GLY A CA 1
ATOM 3675 C C . GLY A 1 492 ? -27.769 2.759 33.258 1.00 63.03 492 GLY A C 1
ATOM 3676 O O . GLY A 1 492 ? -28.857 2.282 33.575 1.00 63.03 492 GLY A O 1
ATOM 3677 N N . HIS A 1 493 ? -26.679 2.005 33.148 1.00 59.84 493 HIS A N 1
ATOM 3678 C CA . HIS A 1 493 ? -26.600 0.595 33.538 1.00 59.84 493 HIS A CA 1
ATOM 3679 C C . HIS A 1 493 ? -25.134 0.240 33.788 1.00 59.84 493 HIS A C 1
ATOM 3681 O O . HIS A 1 493 ? -24.276 0.594 32.985 1.00 59.84 493 HIS A O 1
ATOM 3687 N N . ASP A 1 494 ? -24.848 -0.518 34.841 1.00 48.31 494 ASP A N 1
ATOM 3688 C CA . ASP A 1 494 ? -23.463 -0.806 35.252 1.00 48.31 494 ASP A CA 1
ATOM 3689 C C . ASP A 1 494 ? -22.859 -2.013 34.494 1.00 48.31 494 ASP A C 1
ATOM 3691 O O . ASP A 1 494 ? -21.880 -2.617 34.918 1.00 48.31 494 ASP A O 1
ATOM 3695 N N . GLY A 1 495 ? -23.464 -2.360 33.350 1.00 52.28 495 GLY A N 1
ATOM 3696 C CA . GLY A 1 495 ? -23.037 -3.401 32.406 1.00 52.28 495 GLY A CA 1
ATOM 3697 C C . GLY A 1 495 ? -22.604 -2.862 31.036 1.00 52.28 495 GLY A C 1
ATOM 3698 O O . GLY A 1 495 ? -22.384 -3.650 30.118 1.00 52.28 495 GLY A O 1
ATOM 3699 N N . VAL A 1 496 ? -22.482 -1.535 30.874 1.00 58.53 496 VAL A N 1
ATOM 3700 C CA . VAL A 1 496 ? -22.012 -0.894 29.629 1.00 58.53 496 VAL A CA 1
ATOM 3701 C C . VAL A 1 496 ? -20.501 -1.101 29.477 1.00 58.53 496 VAL A C 1
ATOM 3703 O O . VAL A 1 496 ? -19.696 -0.199 29.704 1.00 58.53 496 VAL A O 1
ATOM 3706 N N . ARG A 1 497 ? -20.116 -2.325 29.108 1.00 71.88 497 ARG A N 1
ATOM 3707 C CA . ARG A 1 497 ? -18.778 -2.638 28.605 1.00 71.88 497 ARG A CA 1
ATOM 3708 C C . ARG A 1 497 ? -18.628 -2.021 27.219 1.00 71.88 497 ARG A C 1
ATOM 3710 O O . ARG A 1 497 ? -19.474 -2.234 26.353 1.00 71.88 497 ARG A O 1
ATOM 3717 N N . GLU A 1 498 ? -17.549 -1.278 27.023 1.00 89.38 498 GLU A N 1
ATOM 3718 C CA . GLU A 1 498 ? -17.043 -0.973 25.688 1.00 89.38 498 GLU A CA 1
ATOM 3719 C C . GLU A 1 498 ? -16.154 -2.146 25.266 1.00 89.38 498 GLU A C 1
ATOM 3721 O O . GLU A 1 498 ? -15.211 -2.481 25.985 1.00 89.38 498 GLU A O 1
ATOM 3726 N N . VAL A 1 499 ? -16.478 -2.798 24.149 1.00 94.56 499 VAL A N 1
ATOM 3727 C CA . VAL A 1 499 ? -15.661 -3.885 23.582 1.00 94.56 499 VAL A CA 1
ATOM 3728 C C . VAL A 1 499 ? -14.907 -3.340 22.379 1.00 94.56 499 VAL A C 1
ATOM 3730 O O . VAL A 1 499 ? -15.493 -2.674 21.526 1.00 94.56 499 VAL A O 1
ATOM 3733 N N . GLU A 1 500 ? -13.601 -3.586 22.351 1.00 95.88 500 GLU A N 1
ATOM 3734 C CA . GLU A 1 500 ? -12.696 -3.112 21.308 1.00 95.88 500 GLU A CA 1
ATOM 3735 C C . GLU A 1 500 ? -12.637 -4.105 20.137 1.00 95.88 500 GLU A C 1
ATOM 3737 O O . GLU A 1 500 ? -12.665 -5.314 20.352 1.00 95.88 500 GLU A O 1
ATOM 3742 N N . PHE A 1 501 ? -12.556 -3.584 18.915 1.00 97.62 501 PHE A N 1
ATOM 3743 C CA . PHE A 1 501 ? -12.319 -4.328 17.677 1.00 97.62 501 PHE A CA 1
ATOM 3744 C C . PHE A 1 501 ? -11.450 -3.487 16.729 1.00 97.62 501 PHE A C 1
ATOM 3746 O O . PHE A 1 501 ? -11.250 -2.283 16.930 1.00 97.62 501 PHE A O 1
ATOM 3753 N N . LYS A 1 502 ? -10.912 -4.102 15.679 1.00 97.19 502 LYS A N 1
ATOM 3754 C CA . LYS A 1 502 ? -9.946 -3.476 14.767 1.00 97.19 502 LYS A CA 1
ATOM 3755 C C . LYS A 1 502 ? -10.474 -3.472 13.332 1.00 97.19 502 LYS A C 1
ATOM 3757 O O . LYS A 1 502 ? -11.373 -4.218 12.963 1.00 97.19 502 LYS A O 1
ATOM 3762 N N . VAL A 1 503 ? -9.852 -2.644 12.506 1.00 97.75 503 VAL A N 1
ATOM 3763 C CA . VAL A 1 503 ? -9.809 -2.827 11.052 1.00 97.75 503 VAL A CA 1
ATOM 3764 C C . VAL A 1 503 ? -8.328 -2.737 10.709 1.00 97.75 503 VAL A C 1
ATOM 3766 O O . VAL A 1 503 ? -7.660 -1.830 11.207 1.00 97.75 503 VAL A O 1
ATOM 3769 N N . LEU A 1 504 ? -7.795 -3.694 9.953 1.00 97.19 504 LEU A N 1
ATOM 3770 C CA . LEU A 1 504 ? -6.354 -3.847 9.721 1.00 97.19 504 LEU A CA 1
ATOM 3771 C C . LEU A 1 504 ? -6.068 -4.026 8.230 1.00 97.19 504 LEU A C 1
ATOM 3773 O O . LEU A 1 504 ? -6.879 -4.600 7.503 1.00 97.19 504 LEU A O 1
ATOM 3777 N N . TYR A 1 505 ? -4.898 -3.574 7.787 1.00 97.38 505 TYR A N 1
ATOM 3778 C CA . TYR A 1 505 ? -4.344 -3.935 6.488 1.00 97.38 505 TYR A CA 1
ATOM 3779 C C . TYR A 1 505 ? -3.780 -5.363 6.563 1.00 97.38 505 TYR A C 1
ATOM 3781 O O . TYR A 1 505 ? -3.059 -5.718 7.498 1.00 97.38 505 TYR A O 1
ATOM 3789 N N . HIS A 1 506 ? -4.111 -6.192 5.578 1.00 95.31 506 HIS A N 1
ATOM 3790 C CA . HIS A 1 506 ? -3.575 -7.546 5.450 1.00 95.31 506 HIS A CA 1
ATOM 3791 C C . HIS A 1 506 ? -2.259 -7.527 4.670 1.00 95.31 506 HIS A C 1
ATOM 3793 O O . HIS A 1 506 ? -1.232 -7.992 5.151 1.00 95.31 506 HIS A O 1
ATOM 3799 N N . SER A 1 507 ? -2.289 -6.975 3.458 1.00 94.75 507 SER A N 1
ATOM 3800 C CA . SER A 1 507 ? -1.150 -6.946 2.539 1.00 94.75 507 SER A CA 1
ATOM 3801 C C . SER A 1 507 ? -1.409 -5.963 1.396 1.00 94.75 507 SER A C 1
ATOM 3803 O O . SER A 1 507 ? -2.500 -5.398 1.274 1.00 94.75 507 SER A O 1
ATOM 3805 N N . VAL A 1 508 ? -0.423 -5.806 0.513 1.00 96.50 508 VAL A N 1
ATOM 3806 C CA . VAL A 1 508 ? -0.556 -5.044 -0.734 1.00 96.50 508 VAL A CA 1
ATOM 3807 C C . VAL A 1 508 ? -0.221 -5.890 -1.959 1.00 96.50 508 VAL A C 1
ATOM 3809 O O . VAL A 1 508 ? 0.595 -6.811 -1.903 1.00 96.50 508 VAL A O 1
ATOM 3812 N N . VAL A 1 509 ? -0.869 -5.576 -3.080 1.00 96.12 509 VAL A N 1
ATOM 3813 C CA . VAL A 1 509 ? -0.599 -6.162 -4.396 1.00 96.12 509 VAL A CA 1
ATOM 3814 C C . VAL A 1 509 ? -0.089 -5.059 -5.314 1.00 96.12 509 VAL A C 1
ATOM 3816 O O . VAL A 1 509 ? -0.835 -4.140 -5.646 1.00 96.12 509 VAL A O 1
ATOM 3819 N N . LEU A 1 510 ? 1.181 -5.161 -5.707 1.00 96.94 510 LEU A N 1
ATOM 3820 C CA . LEU A 1 510 ? 1.804 -4.305 -6.712 1.00 96.94 510 LEU A CA 1
ATOM 3821 C C . LEU A 1 510 ? 1.566 -4.908 -8.102 1.00 96.94 510 LEU A C 1
ATOM 3823 O O . LEU A 1 510 ? 1.954 -6.044 -8.369 1.00 96.94 510 LEU A O 1
ATOM 3827 N N . GLU A 1 511 ? 0.904 -4.151 -8.968 1.00 95.62 511 GLU A N 1
ATOM 3828 C CA . GLU A 1 511 ? 0.489 -4.544 -10.314 1.00 95.62 511 GLU A CA 1
ATOM 3829 C C . GLU A 1 511 ? 0.743 -3.392 -11.310 1.00 95.62 511 GLU A C 1
ATOM 3831 O O . GLU A 1 511 ? 0.947 -2.239 -10.925 1.00 95.62 511 GLU A O 1
ATOM 3836 N N . GLN A 1 512 ? 0.787 -3.697 -12.611 1.00 95.44 512 GLN A N 1
ATOM 3837 C CA . GLN A 1 512 ? 0.923 -2.667 -13.645 1.00 95.44 512 GLN A CA 1
ATOM 3838 C C . GLN A 1 512 ? -0.372 -1.842 -13.715 1.00 95.44 512 GLN A C 1
ATOM 3840 O O . GLN A 1 512 ? -1.460 -2.404 -13.844 1.00 95.44 512 GLN A O 1
ATOM 3845 N N . GLY A 1 513 ? -0.254 -0.517 -13.619 1.00 94.69 513 GLY A N 1
ATOM 3846 C CA . GLY A 1 513 ? -1.397 0.396 -13.579 1.00 94.69 513 GLY A CA 1
ATOM 3847 C C . GLY A 1 513 ? -1.996 0.716 -14.952 1.00 94.69 513 GLY A C 1
ATOM 3848 O O . GLY A 1 513 ? -1.555 0.217 -15.990 1.00 94.69 513 GLY A O 1
ATOM 3849 N N . THR A 1 514 ? -2.981 1.619 -14.971 1.00 94.88 514 THR A N 1
ATOM 3850 C CA . THR A 1 514 ? -3.498 2.220 -16.214 1.00 94.88 514 THR A CA 1
ATOM 3851 C C . THR A 1 514 ? -3.104 3.690 -16.311 1.00 94.88 514 THR A C 1
ATOM 3853 O O . THR A 1 514 ? -3.051 4.393 -15.312 1.00 94.88 514 THR A O 1
ATOM 3856 N N . TRP A 1 515 ? -2.866 4.176 -17.531 1.00 95.06 515 TRP A N 1
ATOM 3857 C CA . TRP A 1 515 ? -2.424 5.555 -17.801 1.00 95.06 515 TRP A CA 1
ATOM 3858 C C . TRP A 1 515 ? -3.481 6.650 -17.551 1.00 95.06 515 TRP A C 1
ATOM 3860 O O . TRP A 1 515 ? -3.162 7.833 -17.622 1.00 95.06 515 TRP A O 1
ATOM 3870 N N . VAL A 1 516 ? -4.733 6.258 -17.305 1.00 94.62 516 VAL A N 1
ATOM 3871 C CA . VAL A 1 516 ? -5.882 7.117 -16.972 1.00 94.62 516 VAL A CA 1
ATOM 3872 C C . VAL A 1 516 ? -6.775 6.386 -15.955 1.00 94.62 516 VAL A C 1
ATOM 3874 O O . VAL A 1 516 ? -6.740 5.148 -15.917 1.00 94.62 516 VAL A O 1
ATOM 3877 N N . PRO A 1 517 ? -7.597 7.089 -15.151 1.00 90.50 517 PRO A N 1
ATOM 3878 C CA . PRO A 1 517 ? -8.384 6.460 -14.087 1.00 90.50 517 PRO A CA 1
ATOM 3879 C C . PRO A 1 517 ? -9.661 5.753 -14.572 1.00 90.50 517 PRO A C 1
ATOM 3881 O O . PRO A 1 517 ? -10.215 4.927 -13.844 1.00 90.50 517 PRO A O 1
ATOM 3884 N N . GLY A 1 518 ? -10.144 6.090 -15.773 1.00 88.88 518 GLY A N 1
ATOM 3885 C CA . GLY A 1 518 ? -11.423 5.639 -16.327 1.00 88.88 518 GLY A CA 1
ATOM 3886 C C . GLY A 1 518 ? -11.315 5.188 -17.786 1.00 88.88 518 GLY A C 1
ATOM 3887 O O . GLY A 1 518 ? -10.397 4.459 -18.154 1.00 88.88 518 GLY A O 1
ATOM 3888 N N . ALA A 1 519 ? -12.273 5.602 -18.620 1.00 90.50 519 ALA A N 1
ATOM 3889 C CA . ALA A 1 519 ? -12.253 5.314 -20.054 1.00 90.50 519 ALA A CA 1
ATOM 3890 C C . ALA A 1 519 ? -11.086 6.021 -20.774 1.00 90.50 519 ALA A C 1
ATOM 3892 O O . ALA A 1 519 ? -10.593 7.054 -20.319 1.00 90.50 519 ALA A O 1
ATOM 3893 N N . ALA A 1 520 ? -10.676 5.478 -21.925 1.00 93.19 520 ALA A N 1
ATOM 3894 C CA . ALA A 1 520 ? -9.694 6.112 -22.802 1.00 93.19 520 ALA A CA 1
ATOM 3895 C C . ALA A 1 520 ? -10.167 7.518 -23.247 1.00 93.19 520 ALA A C 1
ATOM 3897 O O . ALA A 1 520 ? -11.359 7.684 -23.532 1.00 93.19 520 ALA A O 1
ATOM 3898 N N . PRO A 1 521 ? -9.274 8.525 -23.346 1.00 95.38 521 PRO A N 1
ATOM 3899 C CA . PRO A 1 521 ? -9.645 9.861 -23.814 1.00 95.38 521 PRO A CA 1
ATOM 3900 C C . PRO A 1 521 ? -10.230 9.823 -25.231 1.00 95.38 521 PRO A C 1
ATOM 3902 O O . PRO A 1 521 ? -9.717 9.130 -26.110 1.00 95.38 521 PRO A O 1
ATOM 3905 N N . ALA A 1 522 ? -11.299 10.578 -25.486 1.00 94.56 522 ALA A N 1
ATOM 3906 C CA . ALA A 1 522 ? -11.978 10.531 -26.776 1.00 94.56 522 ALA A CA 1
ATOM 3907 C C . ALA A 1 522 ? -11.218 11.345 -27.841 1.00 94.56 522 ALA A C 1
ATOM 3909 O O . ALA A 1 522 ? -11.129 12.567 -27.735 1.00 94.56 522 ALA A O 1
ATOM 3910 N N . ARG A 1 523 ? -10.753 10.683 -28.914 1.00 93.12 523 ARG A N 1
ATOM 3911 C CA . ARG A 1 523 ? -9.972 11.258 -30.038 1.00 93.12 523 ARG A CA 1
ATOM 3912 C C . ARG A 1 523 ? -10.460 12.617 -30.565 1.00 93.12 523 ARG A C 1
ATOM 3914 O O . ARG A 1 523 ? -9.639 13.423 -30.985 1.00 93.12 523 ARG A O 1
ATOM 3921 N N . LEU A 1 524 ? -11.774 12.860 -30.592 1.00 92.25 524 LEU A N 1
ATOM 3922 C CA . LEU A 1 524 ? -12.364 14.105 -31.113 1.00 92.25 524 LEU A CA 1
ATOM 3923 C C . LEU A 1 524 ? -12.590 15.197 -30.052 1.00 92.25 524 LEU A C 1
ATOM 3925 O O . LEU A 1 524 ? -12.822 16.341 -30.429 1.00 92.25 524 LEU A O 1
ATOM 3929 N N . ALA A 1 525 ? -12.545 14.860 -28.760 1.00 93.75 525 ALA A N 1
ATOM 3930 C CA . ALA A 1 525 ? -12.681 15.818 -27.661 1.00 93.75 525 ALA A CA 1
ATOM 3931 C C . ALA A 1 525 ? -11.306 16.249 -27.130 1.00 93.75 525 ALA A C 1
ATOM 3933 O O . ALA A 1 525 ? -11.021 17.441 -27.042 1.00 93.75 525 ALA A O 1
ATOM 3934 N N . ASP A 1 526 ? -10.429 15.276 -26.868 1.00 94.50 526 ASP A N 1
ATOM 3935 C CA . ASP A 1 526 ? -9.113 15.471 -26.257 1.00 94.50 526 ASP A CA 1
ATOM 3936 C C . ASP A 1 526 ? -8.001 14.839 -27.125 1.00 94.50 526 ASP A C 1
ATOM 3938 O O . ASP A 1 526 ? -7.327 13.904 -26.681 1.00 94.50 526 ASP A O 1
ATOM 3942 N N . PRO A 1 527 ? -7.778 15.304 -28.373 1.00 94.19 527 PRO A N 1
ATOM 3943 C CA . PRO A 1 527 ? -6.890 14.638 -29.334 1.00 94.19 527 PRO A CA 1
ATOM 3944 C C . PRO A 1 527 ? -5.457 14.427 -28.824 1.00 94.19 527 PRO A C 1
ATOM 3946 O O . PRO A 1 527 ? -4.846 13.408 -29.138 1.00 94.19 527 PRO A O 1
ATOM 3949 N N . ILE A 1 528 ? -4.927 15.342 -28.001 1.00 96.12 528 ILE A N 1
ATOM 3950 C CA . ILE A 1 528 ? -3.574 15.221 -27.434 1.00 96.12 528 ILE A CA 1
ATOM 3951 C C . ILE A 1 528 ? -3.536 14.165 -26.318 1.00 96.12 528 ILE A C 1
ATOM 3953 O O . ILE A 1 528 ? -2.647 13.317 -26.330 1.00 96.12 528 ILE A O 1
ATOM 3957 N N . LYS A 1 529 ? -4.519 14.151 -25.398 1.00 96.50 529 LYS A N 1
ATOM 3958 C CA . LYS A 1 529 ? -4.624 13.096 -24.369 1.00 96.50 529 LYS A CA 1
ATOM 3959 C C . LYS A 1 529 ? -4.831 11.726 -25.009 1.00 96.50 529 LYS A C 1
ATOM 3961 O O . LYS A 1 529 ? -4.218 10.756 -24.581 1.00 96.50 529 LYS A O 1
ATOM 3966 N N . TRP A 1 530 ? -5.661 11.646 -26.048 1.00 97.12 530 TRP A N 1
ATOM 3967 C CA . TRP A 1 530 ? -5.870 10.416 -26.807 1.00 97.12 530 TRP A CA 1
ATOM 3968 C C . TRP A 1 530 ? -4.566 9.931 -27.459 1.00 97.12 530 TRP A C 1
ATOM 3970 O O . TRP A 1 530 ? -4.188 8.779 -27.264 1.00 97.12 530 TRP A O 1
ATOM 3980 N N . ALA A 1 531 ? -3.823 10.812 -28.141 1.00 96.75 531 ALA A N 1
ATOM 3981 C CA . ALA A 1 531 ? -2.546 10.448 -28.755 1.00 96.75 531 ALA A CA 1
ATOM 3982 C C . ALA A 1 531 ? -1.500 9.993 -27.717 1.00 96.75 531 ALA A C 1
ATOM 3984 O O . ALA A 1 531 ? -0.819 8.994 -27.937 1.00 96.75 531 ALA A O 1
ATOM 3985 N N . GLN A 1 532 ? -1.403 10.674 -26.567 1.00 97.06 532 GLN A N 1
ATOM 3986 C CA . GLN A 1 532 ? -0.554 10.245 -25.447 1.00 97.06 532 GLN A CA 1
ATOM 3987 C C . GLN A 1 532 ? -0.962 8.860 -24.926 1.00 97.06 532 GLN A C 1
ATOM 3989 O O . GLN A 1 532 ? -0.112 7.984 -24.782 1.00 97.06 532 GLN A O 1
ATOM 3994 N N . TYR A 1 533 ? -2.258 8.646 -24.679 1.00 97.25 533 TYR A N 1
ATOM 3995 C CA . TYR A 1 533 ? -2.799 7.382 -24.182 1.00 97.25 533 TYR A CA 1
ATOM 3996 C C . TYR A 1 533 ? -2.530 6.210 -25.137 1.00 97.25 533 TYR A C 1
ATOM 3998 O O . TYR A 1 533 ? -2.034 5.177 -24.690 1.00 97.25 533 TYR A O 1
ATOM 4006 N N . GLU A 1 534 ? -2.797 6.359 -26.438 1.00 96.94 534 GLU A N 1
ATOM 4007 C CA . GLU A 1 534 ? -2.574 5.283 -27.412 1.00 96.94 534 GLU A CA 1
ATOM 4008 C C . GLU A 1 534 ? -1.083 4.984 -27.611 1.00 96.94 534 GLU A C 1
ATOM 4010 O O . GLU A 1 534 ? -0.689 3.821 -27.557 1.00 96.94 534 GLU A O 1
ATOM 4015 N N . LEU A 1 535 ? -0.224 6.004 -27.744 1.00 96.62 535 LEU A N 1
ATOM 4016 C CA . LEU A 1 535 ? 1.229 5.800 -27.834 1.00 96.62 535 LEU A CA 1
ATOM 4017 C C . LEU A 1 535 ? 1.776 5.080 -26.593 1.00 96.62 535 LEU A C 1
ATOM 4019 O O . LEU A 1 535 ? 2.603 4.177 -26.712 1.00 96.62 535 LEU A O 1
ATOM 4023 N N . ASN A 1 536 ? 1.289 5.433 -25.403 1.00 96.44 536 ASN A N 1
ATOM 4024 C CA . ASN A 1 536 ? 1.636 4.754 -24.158 1.00 96.44 536 ASN A CA 1
ATOM 4025 C C . ASN A 1 536 ? 1.123 3.305 -24.110 1.00 96.44 536 ASN A C 1
ATOM 4027 O O . ASN A 1 536 ? 1.864 2.409 -23.706 1.00 96.44 536 ASN A O 1
ATOM 4031 N N . ARG A 1 537 ? -0.118 3.052 -24.549 1.00 94.88 537 ARG A N 1
ATOM 4032 C CA . ARG A 1 537 ? -0.708 1.703 -24.642 1.00 94.88 537 ARG A CA 1
ATOM 4033 C C . ARG A 1 537 ? 0.059 0.807 -25.621 1.00 94.88 537 ARG A C 1
ATOM 4035 O O . ARG A 1 537 ? 0.153 -0.395 -25.390 1.00 94.88 537 ARG A O 1
ATOM 4042 N N . LEU A 1 538 ? 0.607 1.388 -26.687 1.00 94.31 538 LEU A N 1
ATOM 4043 C CA . LEU A 1 538 ? 1.405 0.706 -27.708 1.00 94.31 538 LEU A CA 1
ATOM 4044 C C . LEU A 1 538 ? 2.906 0.611 -27.365 1.00 94.31 538 LEU A C 1
ATOM 4046 O O . LEU A 1 538 ? 3.646 0.008 -28.133 1.00 94.31 538 LEU A O 1
ATOM 4050 N N . GLY A 1 539 ? 3.360 1.153 -26.225 1.00 93.81 539 GLY A N 1
ATOM 4051 C CA . GLY A 1 539 ? 4.739 1.001 -25.734 1.00 93.81 539 GLY A CA 1
ATOM 4052 C C . GLY A 1 539 ? 5.744 2.078 -26.166 1.00 93.81 539 GLY A C 1
ATOM 4053 O O . GLY A 1 539 ? 6.943 1.869 -26.034 1.00 93.81 539 GLY A O 1
ATOM 4054 N N . TYR A 1 540 ? 5.289 3.232 -26.666 1.00 94.12 540 TYR A N 1
ATOM 4055 C CA . TYR A 1 540 ? 6.155 4.291 -27.214 1.00 94.12 540 TYR A CA 1
ATOM 4056 C C . TYR A 1 540 ? 6.536 5.410 -26.224 1.00 94.12 540 TYR A C 1
ATOM 4058 O O . TYR A 1 540 ? 7.270 6.328 -26.600 1.00 94.12 540 TYR A O 1
ATOM 4066 N N . PHE A 1 541 ? 6.068 5.339 -24.972 1.00 94.00 541 PHE A N 1
ATOM 4067 C CA . PHE A 1 541 ? 6.419 6.234 -23.851 1.00 94.00 541 PHE A CA 1
ATOM 4068 C C . PHE A 1 541 ? 6.259 7.739 -24.155 1.00 94.00 541 PHE A C 1
ATOM 4070 O O . PHE A 1 541 ? 7.205 8.521 -24.057 1.00 94.00 541 PHE A O 1
ATOM 4077 N N . ALA A 1 542 ? 5.040 8.155 -24.506 1.00 95.50 542 ALA A N 1
ATOM 4078 C CA . ALA A 1 542 ? 4.652 9.559 -24.695 1.00 95.50 542 ALA A CA 1
ATOM 4079 C C . ALA A 1 542 ? 4.517 10.361 -23.380 1.00 95.50 542 ALA A C 1
ATOM 4081 O O . ALA A 1 542 ? 4.401 11.590 -23.421 1.00 95.50 542 ALA A O 1
ATOM 4082 N N . GLY A 1 543 ? 4.566 9.681 -22.231 1.00 94.12 543 GLY A N 1
ATOM 4083 C CA . GLY A 1 543 ? 4.581 10.282 -20.896 1.00 94.12 543 GLY A CA 1
ATOM 4084 C C . GLY A 1 543 ? 3.186 10.573 -20.327 1.00 94.12 543 GLY A C 1
ATOM 4085 O O . GLY A 1 543 ? 2.192 10.074 -20.857 1.00 94.12 543 GLY A O 1
ATOM 4086 N N . PRO A 1 544 ? 3.091 11.360 -19.241 1.00 95.62 544 PRO A N 1
ATOM 4087 C CA . PRO A 1 544 ? 1.833 11.692 -18.562 1.00 95.62 544 PRO A CA 1
ATOM 4088 C C . PRO A 1 544 ? 0.709 12.157 -19.498 1.00 95.62 544 PRO A C 1
ATOM 4090 O O . PRO A 1 544 ? 0.924 13.029 -20.341 1.00 95.62 544 PRO A O 1
ATOM 4093 N N . VAL A 1 545 ? -0.510 11.628 -19.320 1.00 96.56 545 VAL A N 1
ATOM 4094 C CA . VAL A 1 545 ? -1.690 11.887 -20.182 1.00 96.56 545 VAL A CA 1
ATOM 4095 C C . VAL A 1 545 ? -2.361 13.230 -19.834 1.00 96.56 545 VAL A C 1
ATOM 4097 O O . VAL A 1 545 ? -3.544 13.338 -19.508 1.00 96.56 545 VAL A O 1
ATOM 4100 N N . THR A 1 546 ? -1.564 14.294 -19.875 1.00 94.75 546 THR A N 1
ATOM 4101 C CA . THR A 1 546 ? -1.927 15.658 -19.467 1.00 94.75 546 THR A CA 1
ATOM 4102 C C . THR A 1 546 ? -2.672 16.441 -20.546 1.00 94.75 546 THR A C 1
ATOM 4104 O O . THR A 1 546 ? -3.417 17.364 -20.225 1.00 94.75 546 THR A O 1
ATOM 4107 N N . GLY A 1 547 ? -2.506 16.082 -21.821 1.00 94.00 547 GLY A N 1
ATOM 4108 C CA . GLY A 1 547 ? -2.978 16.863 -22.968 1.00 94.00 547 GLY A CA 1
ATOM 4109 C C . GLY A 1 547 ? -2.013 17.970 -23.406 1.00 94.00 547 GLY A C 1
ATOM 4110 O O . GLY A 1 547 ? -2.365 18.775 -24.266 1.00 94.00 547 GLY A O 1
ATOM 4111 N N . ALA A 1 548 ? -0.801 18.022 -22.842 1.00 94.44 548 ALA A N 1
ATOM 4112 C CA . ALA A 1 548 ? 0.243 18.968 -23.230 1.00 94.44 548 ALA A CA 1
ATOM 4113 C C . ALA A 1 548 ? 1.181 18.382 -24.301 1.00 94.44 548 ALA A C 1
ATOM 4115 O O . ALA A 1 548 ? 1.567 17.215 -24.243 1.00 94.44 548 ALA A O 1
ATOM 4116 N N . VAL A 1 549 ? 1.615 19.210 -25.259 1.00 94.38 549 VAL A N 1
ATOM 4117 C CA . VAL A 1 549 ? 2.617 18.805 -26.261 1.00 94.38 549 VAL A CA 1
ATOM 4118 C C . VAL A 1 549 ? 4.017 18.916 -25.658 1.00 94.38 549 VAL A C 1
ATOM 4120 O O . VAL A 1 549 ? 4.611 19.992 -25.634 1.00 94.38 549 VAL A O 1
ATOM 4123 N N . THR A 1 550 ? 4.537 17.801 -25.150 1.00 93.75 550 THR A N 1
ATOM 4124 C CA . THR A 1 550 ? 5.880 17.711 -24.555 1.00 93.75 550 THR A CA 1
ATOM 4125 C C . THR A 1 550 ? 6.931 17.246 -25.579 1.00 93.75 550 THR A C 1
ATOM 4127 O O . THR A 1 550 ? 6.576 16.597 -26.569 1.00 93.75 550 THR A O 1
ATOM 4130 N N . PRO A 1 551 ? 8.238 17.486 -25.341 1.00 92.38 551 PRO A N 1
ATOM 4131 C CA . PRO A 1 551 ? 9.309 16.898 -26.155 1.00 92.38 551 PRO A CA 1
ATOM 4132 C C . PRO A 1 551 ? 9.276 15.361 -26.172 1.00 92.38 551 PRO A C 1
ATOM 4134 O O . PRO A 1 551 ? 9.571 14.746 -27.191 1.00 92.38 551 PRO A O 1
ATOM 4137 N N . GLN A 1 552 ? 8.850 14.744 -25.067 1.00 92.94 552 GLN A N 1
ATOM 4138 C CA . GLN A 1 552 ? 8.636 13.300 -24.959 1.00 92.94 552 GLN A CA 1
ATOM 4139 C C . GLN A 1 552 ? 7.500 12.814 -25.873 1.00 92.94 552 GLN A C 1
ATOM 4141 O O . GLN A 1 552 ? 7.681 11.832 -26.586 1.00 92.94 552 GLN A O 1
ATOM 4146 N N . LEU A 1 553 ? 6.363 13.522 -25.940 1.00 94.69 553 LEU A N 1
ATOM 4147 C CA . LEU A 1 553 ? 5.313 13.214 -26.917 1.00 94.69 553 LEU A CA 1
ATOM 4148 C C . LEU A 1 553 ? 5.841 13.365 -28.352 1.00 94.69 553 LEU A C 1
ATOM 4150 O O . LEU A 1 553 ? 5.589 12.500 -29.183 1.00 94.69 553 LEU A O 1
ATOM 4154 N N . GLN A 1 554 ? 6.602 14.423 -28.652 1.00 93.19 554 GLN A N 1
ATOM 4155 C CA . GLN A 1 554 ? 7.185 14.625 -29.986 1.00 93.19 554 GLN A CA 1
ATOM 4156 C C . GLN A 1 554 ? 8.138 13.486 -30.382 1.00 93.19 554 GLN A C 1
ATOM 4158 O O . GLN A 1 554 ? 8.059 12.987 -31.505 1.00 93.19 554 GLN A O 1
ATOM 4163 N N . ARG A 1 555 ? 8.989 13.023 -29.457 1.00 92.12 555 ARG A N 1
ATOM 4164 C CA . ARG A 1 555 ? 9.851 11.851 -29.666 1.00 92.12 555 ARG A CA 1
ATOM 4165 C C . ARG A 1 555 ? 9.064 10.540 -29.745 1.00 92.12 555 ARG A C 1
ATOM 4167 O O . ARG A 1 555 ? 9.421 9.695 -30.554 1.00 92.12 555 ARG A O 1
ATOM 4174 N N . ALA A 1 556 ? 7.978 10.369 -28.992 1.00 94.19 556 ALA A N 1
ATOM 4175 C CA . ALA A 1 556 ? 7.113 9.189 -29.085 1.00 94.19 556 ALA A CA 1
ATOM 4176 C C . ALA A 1 556 ? 6.369 9.111 -30.430 1.00 94.19 556 ALA A C 1
ATOM 4178 O O . ALA A 1 556 ? 6.315 8.043 -31.034 1.00 94.19 556 ALA A O 1
ATOM 4179 N N . VAL A 1 557 ? 5.873 10.242 -30.946 1.00 93.19 557 VAL A N 1
ATOM 4180 C CA . VAL A 1 557 ? 5.306 10.361 -32.305 1.00 93.19 557 VAL A CA 1
ATOM 4181 C C . VAL A 1 557 ? 6.370 10.038 -33.362 1.00 93.19 557 VAL A C 1
ATOM 4183 O O . VAL A 1 557 ? 6.089 9.299 -34.306 1.00 93.19 557 VAL A O 1
ATOM 4186 N N . ALA A 1 558 ? 7.604 10.524 -33.180 1.00 89.44 558 ALA A N 1
ATOM 4187 C CA . ALA A 1 558 ? 8.721 10.215 -34.072 1.00 89.44 558 ALA A CA 1
ATOM 4188 C C . ALA A 1 558 ? 9.119 8.727 -34.027 1.00 89.44 558 ALA A C 1
ATOM 4190 O O . ALA A 1 558 ? 9.289 8.129 -35.085 1.00 89.44 558 ALA A O 1
ATOM 4191 N N . ARG A 1 559 ? 9.207 8.105 -32.839 1.00 90.75 559 ARG A N 1
ATOM 4192 C CA . ARG A 1 559 ? 9.445 6.657 -32.670 1.00 90.75 559 ARG A CA 1
ATOM 4193 C C . ARG A 1 559 ? 8.347 5.821 -33.313 1.00 90.75 559 ARG A C 1
ATOM 4195 O O . ARG A 1 559 ? 8.670 4.889 -34.038 1.00 90.75 559 ARG A O 1
ATOM 4202 N N . TYR A 1 560 ? 7.079 6.169 -33.089 1.00 91.75 560 TYR A N 1
ATOM 4203 C CA . TYR A 1 560 ? 5.945 5.483 -33.708 1.00 91.75 560 TYR A CA 1
ATOM 4204 C C . TYR A 1 560 ? 6.031 5.551 -35.231 1.00 91.75 560 TYR A C 1
ATOM 4206 O O . TYR A 1 560 ? 6.085 4.522 -35.889 1.00 91.75 560 TYR A O 1
ATOM 4214 N N . THR A 1 561 ? 6.159 6.757 -35.787 1.00 88.88 561 THR A N 1
ATOM 4215 C CA . THR A 1 561 ? 6.279 6.963 -37.239 1.00 88.88 561 THR A CA 1
ATOM 4216 C C . THR A 1 561 ? 7.493 6.243 -37.832 1.00 88.88 561 THR A C 1
ATOM 4218 O O . THR A 1 561 ? 7.410 5.711 -38.931 1.00 88.88 561 THR A O 1
ATOM 4221 N N . TYR A 1 562 ? 8.622 6.223 -37.121 1.00 84.62 562 TYR A N 1
ATOM 4222 C CA . TYR A 1 562 ? 9.846 5.567 -37.576 1.00 84.62 562 TYR A CA 1
ATOM 4223 C C . TYR A 1 562 ? 9.730 4.037 -37.555 1.00 84.62 562 TYR A C 1
ATOM 4225 O O . TYR A 1 562 ? 10.145 3.383 -38.503 1.00 84.62 562 TYR A O 1
ATOM 4233 N N . ALA A 1 563 ? 9.127 3.465 -36.511 1.00 84.62 563 ALA A N 1
ATOM 4234 C CA . ALA A 1 563 ? 8.924 2.023 -36.384 1.00 84.62 563 ALA A CA 1
ATOM 4235 C C . ALA A 1 563 ? 7.850 1.460 -37.337 1.00 84.62 563 ALA A C 1
ATOM 4237 O O . ALA A 1 563 ? 7.781 0.242 -37.512 1.00 84.62 563 ALA A O 1
ATOM 4238 N N . HIS A 1 564 ? 7.008 2.315 -37.927 1.00 82.12 564 HIS A N 1
ATOM 4239 C CA . HIS A 1 564 ? 5.800 1.898 -38.633 1.00 82.12 564 HIS A CA 1
ATOM 4240 C C . HIS A 1 564 ? 5.913 1.974 -40.161 1.00 82.12 564 HIS A C 1
ATOM 4242 O O . HIS A 1 564 ? 6.159 3.035 -40.740 1.00 82.12 564 HIS A O 1
ATOM 4248 N N . GLU A 1 565 ? 5.652 0.842 -40.816 1.00 76.19 565 GLU A N 1
ATOM 4249 C CA . GLU A 1 56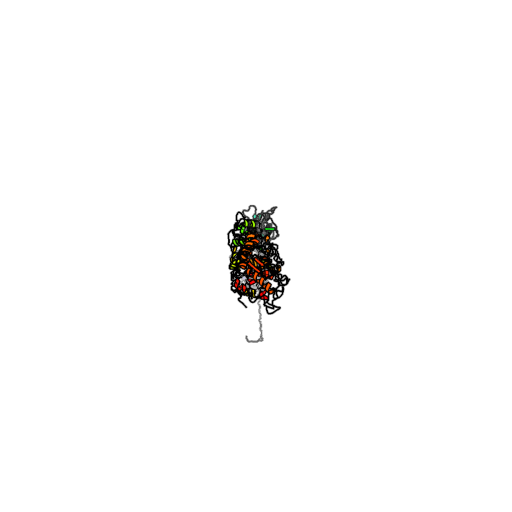5 ? 5.622 0.721 -42.275 1.00 76.19 565 GLU A CA 1
ATOM 4250 C C . GLU A 1 565 ? 4.587 1.681 -42.895 1.00 76.19 565 GLU A C 1
ATOM 4252 O O . GLU A 1 565 ? 3.508 1.908 -42.345 1.00 76.19 565 GLU A O 1
ATOM 4257 N N . GLY A 1 566 ? 4.924 2.296 -44.030 1.00 70.00 566 GLY A N 1
ATOM 4258 C CA . GLY A 1 566 ? 4.045 3.223 -44.754 1.00 70.00 566 GLY A CA 1
ATOM 4259 C C . GLY A 1 566 ? 3.865 4.622 -44.135 1.00 70.00 566 GLY A C 1
ATOM 4260 O O . GLY A 1 566 ? 3.561 5.557 -44.874 1.00 70.00 566 GLY A O 1
ATOM 4261 N N . LEU A 1 567 ? 4.103 4.820 -42.829 1.00 77.75 567 LEU A N 1
ATOM 4262 C CA . LEU A 1 567 ? 4.114 6.164 -42.219 1.00 77.75 567 LEU A CA 1
ATOM 4263 C C . LEU A 1 567 ? 5.418 6.928 -42.485 1.00 77.75 567 LEU A C 1
ATOM 4265 O O . LEU A 1 567 ? 5.410 8.159 -42.569 1.00 77.75 567 LEU A O 1
ATOM 4269 N N . TYR A 1 568 ? 6.542 6.222 -42.623 1.00 68.75 568 TYR A N 1
ATOM 4270 C CA . TYR A 1 568 ? 7.831 6.838 -42.923 1.00 68.75 568 TYR A CA 1
ATOM 4271 C C . TYR A 1 568 ? 7.964 7.143 -44.425 1.00 68.75 568 TYR A C 1
ATOM 4273 O O . TYR A 1 568 ? 8.443 6.329 -45.212 1.00 68.75 568 TYR A O 1
ATOM 4281 N N . ALA A 1 569 ? 7.564 8.351 -44.833 1.00 58.47 569 ALA A N 1
ATOM 4282 C CA . ALA A 1 569 ? 7.601 8.819 -46.224 1.00 58.47 569 ALA A CA 1
ATOM 4283 C C . ALA A 1 569 ? 9.026 9.165 -46.732 1.00 58.47 569 ALA A C 1
ATOM 4285 O O . ALA A 1 569 ? 9.288 10.273 -47.203 1.00 58.47 569 ALA A O 1
ATOM 4286 N N . GLY A 1 570 ? 9.967 8.226 -46.603 1.00 55.72 570 GLY A N 1
ATOM 4287 C CA . GLY A 1 570 ? 11.310 8.232 -47.199 1.00 55.72 570 GLY A CA 1
ATOM 4288 C C . GLY A 1 570 ? 12.337 9.216 -46.619 1.00 55.72 570 GLY A C 1
ATOM 4289 O O . GLY A 1 570 ? 13.500 8.847 -46.494 1.00 55.72 570 GLY A O 1
ATOM 4290 N N . GLN A 1 571 ? 11.948 10.450 -46.269 1.00 52.25 571 GLN A N 1
ATOM 4291 C CA . GLN A 1 571 ? 12.897 11.519 -45.897 1.00 52.25 571 GLN A CA 1
ATOM 4292 C C . GLN A 1 571 ? 12.537 12.355 -44.657 1.00 52.25 571 GLN A C 1
ATOM 4294 O O . GLN A 1 571 ? 13.307 13.243 -44.284 1.00 52.25 571 GLN A O 1
ATOM 4299 N N . LYS A 1 572 ? 11.402 12.117 -43.983 1.00 58.59 572 LYS A N 1
ATOM 4300 C CA . LYS A 1 572 ? 11.079 12.862 -42.755 1.00 58.59 572 LYS A CA 1
ATOM 4301 C C . LYS A 1 572 ? 10.209 12.080 -41.777 1.00 58.59 572 LYS A C 1
ATOM 4303 O O . LYS A 1 572 ? 9.126 11.625 -42.124 1.00 58.59 572 LYS A O 1
ATOM 4308 N N . GLU A 1 573 ? 10.658 12.015 -40.525 1.00 69.88 573 GLU A N 1
ATOM 4309 C CA . GLU A 1 573 ? 9.819 11.614 -39.393 1.00 69.88 573 GLU A CA 1
ATOM 4310 C C . GLU A 1 573 ? 8.665 12.610 -39.220 1.00 69.88 573 GLU A C 1
ATOM 4312 O O . GLU A 1 573 ? 8.888 13.823 -39.112 1.00 69.88 573 GLU A O 1
ATOM 4317 N N . ILE A 1 574 ? 7.433 12.111 -39.124 1.00 72.12 574 ILE A N 1
ATOM 4318 C CA . ILE A 1 574 ? 6.324 12.917 -38.620 1.00 72.12 574 ILE A CA 1
ATOM 4319 C C . ILE A 1 574 ? 6.611 13.206 -37.142 1.00 72.12 574 ILE A C 1
ATOM 4321 O O . ILE A 1 574 ? 6.813 12.304 -36.336 1.00 72.12 574 ILE A O 1
ATOM 4325 N N . GLN A 1 575 ? 6.638 14.492 -36.793 1.00 75.19 575 GLN A N 1
ATOM 4326 C CA . GLN A 1 575 ? 6.764 14.994 -35.414 1.00 75.19 575 GLN A CA 1
ATOM 4327 C C . GLN A 1 575 ? 5.473 15.699 -34.955 1.00 75.19 575 GLN A C 1
ATOM 4329 O O . GLN A 1 575 ? 5.415 16.301 -33.883 1.00 75.19 575 GLN A O 1
ATOM 4334 N N . ASN A 1 576 ? 4.427 15.643 -35.787 1.00 82.00 576 ASN A N 1
ATOM 4335 C CA . ASN A 1 576 ? 3.128 16.253 -35.548 1.00 82.00 576 ASN A CA 1
ATOM 4336 C C . ASN A 1 576 ? 2.093 15.179 -35.185 1.00 82.00 576 ASN A C 1
ATOM 4338 O O . ASN A 1 576 ? 1.643 14.431 -36.048 1.00 82.00 576 ASN A O 1
ATOM 4342 N N . HIS A 1 577 ? 1.663 15.166 -33.924 1.00 84.69 577 HIS A N 1
ATOM 4343 C CA . HIS A 1 577 ? 0.613 14.276 -33.413 1.00 84.69 577 HIS A CA 1
ATOM 4344 C C . HIS A 1 577 ? -0.762 14.477 -34.084 1.00 84.69 577 HIS A C 1
ATOM 4346 O O . HIS A 1 577 ? -1.661 13.674 -33.859 1.00 84.69 577 HIS A O 1
ATOM 4352 N N . ALA A 1 578 ? -0.946 15.549 -34.864 1.00 86.88 578 ALA A N 1
ATOM 4353 C CA . ALA A 1 578 ? -2.175 15.862 -35.592 1.00 86.88 578 ALA A CA 1
ATOM 4354 C C . ALA A 1 578 ? -2.107 15.545 -37.104 1.00 86.88 578 ALA A C 1
ATOM 4356 O O . ALA A 1 578 ? -2.993 15.963 -37.849 1.00 86.88 578 ALA A O 1
ATOM 4357 N N . ASP A 1 579 ? -1.068 14.849 -37.582 1.00 90.12 579 ASP A N 1
ATOM 4358 C CA . ASP A 1 579 ? -1.017 14.382 -38.974 1.00 90.12 579 ASP A CA 1
ATOM 4359 C C . ASP A 1 579 ? -2.094 13.316 -39.263 1.00 90.12 579 ASP A C 1
ATOM 4361 O O . ASP A 1 579 ? -2.332 12.415 -38.460 1.00 90.12 579 ASP A O 1
ATOM 4365 N N . ALA A 1 580 ? -2.750 13.413 -40.423 1.00 87.75 580 ALA A N 1
ATOM 4366 C CA . ALA A 1 580 ? -3.910 12.587 -40.752 1.00 87.75 580 ALA A CA 1
ATOM 4367 C C . ALA A 1 580 ? -3.579 11.096 -40.948 1.00 87.75 580 ALA A C 1
ATOM 4369 O O . ALA A 1 580 ? -4.406 10.246 -40.604 1.00 87.75 580 ALA A O 1
ATOM 4370 N N . SER A 1 581 ? -2.390 10.768 -41.460 1.00 86.00 581 SER A N 1
ATOM 4371 C CA . SER A 1 581 ? -1.942 9.384 -41.637 1.00 86.00 581 SER A CA 1
ATOM 4372 C C . SER A 1 581 ? -1.527 8.792 -40.292 1.00 86.00 581 SER A C 1
ATOM 4374 O O . SER A 1 581 ? -2.056 7.753 -39.895 1.00 86.00 581 SER A O 1
ATOM 4376 N N . PHE A 1 582 ? -0.683 9.505 -39.535 1.00 90.31 582 PHE A N 1
ATOM 4377 C CA . PHE A 1 582 ? -0.278 9.118 -38.176 1.00 90.31 582 PHE A CA 1
ATOM 4378 C C . PHE A 1 582 ? -1.492 8.834 -37.273 1.00 90.31 582 PHE A C 1
ATOM 4380 O O . PHE A 1 582 ? -1.602 7.757 -36.688 1.00 90.31 582 PHE A O 1
ATOM 4387 N N . VAL A 1 583 ? -2.453 9.764 -37.220 1.00 91.38 583 VAL A N 1
ATOM 4388 C CA . VAL A 1 583 ? -3.680 9.643 -36.412 1.00 91.38 583 VAL A CA 1
ATOM 4389 C C . VAL A 1 583 ? -4.594 8.500 -36.892 1.00 91.38 583 VAL A C 1
ATOM 4391 O O . VAL A 1 583 ? -5.419 8.009 -36.119 1.00 91.38 583 VAL A O 1
ATOM 4394 N N . THR A 1 584 ? -4.472 8.055 -38.146 1.00 90.50 584 THR A N 1
ATOM 4395 C CA . THR A 1 584 ? -5.245 6.919 -38.672 1.00 90.50 584 THR A CA 1
ATOM 4396 C C . THR A 1 584 ? -4.646 5.585 -38.226 1.00 90.50 584 THR A C 1
ATOM 4398 O O . THR A 1 584 ? -5.357 4.811 -37.591 1.00 90.50 584 THR A O 1
ATOM 4401 N N . HIS A 1 585 ? -3.346 5.355 -38.440 1.00 89.56 585 HIS A N 1
ATOM 4402 C CA . HIS A 1 585 ? -2.656 4.139 -37.974 1.00 89.56 585 HIS A CA 1
ATOM 4403 C C . HIS A 1 585 ? -2.713 3.995 -36.442 1.00 89.56 585 HIS A C 1
ATOM 4405 O O . HIS A 1 585 ? -3.064 2.935 -35.919 1.00 89.56 585 HIS A O 1
ATOM 4411 N N . LEU A 1 586 ? -2.497 5.094 -35.704 1.00 93.25 586 LEU A N 1
ATOM 4412 C CA . LEU A 1 586 ? -2.579 5.090 -34.240 1.00 93.25 586 LEU A CA 1
ATOM 4413 C C . LEU A 1 586 ? -3.974 4.674 -33.730 1.00 93.25 586 LEU A C 1
ATOM 4415 O O . LEU A 1 586 ? -4.086 4.046 -32.681 1.00 93.25 586 LEU A O 1
ATOM 4419 N N . ALA A 1 587 ? -5.037 4.984 -34.481 1.00 92.38 587 ALA A N 1
ATOM 4420 C CA . ALA A 1 587 ? -6.412 4.623 -34.131 1.00 92.38 587 ALA A CA 1
ATOM 4421 C C . ALA A 1 587 ? -6.810 3.187 -34.500 1.00 92.38 587 ALA A C 1
ATOM 4423 O O . ALA A 1 587 ? -7.754 2.666 -33.908 1.00 92.38 587 ALA A O 1
ATOM 4424 N N . ASN A 1 588 ? -6.097 2.541 -35.424 1.00 91.69 588 ASN A N 1
ATOM 4425 C CA . ASN A 1 588 ? -6.196 1.095 -35.626 1.00 91.69 588 ASN A CA 1
ATOM 4426 C C . ASN A 1 588 ? -5.511 0.327 -34.478 1.00 91.69 588 ASN A C 1
ATOM 4428 O O . ASN A 1 588 ? -5.888 -0.800 -34.163 1.00 91.69 588 ASN A O 1
ATOM 4432 N N . GLY A 1 589 ? -4.515 0.951 -33.834 1.00 89.25 589 GLY A N 1
ATOM 4433 C CA . GLY A 1 589 ? -3.651 0.315 -32.841 1.00 89.25 589 GLY A CA 1
ATOM 4434 C C . GLY A 1 589 ? -2.495 -0.476 -33.459 1.00 89.25 589 GLY A C 1
ATOM 4435 O O . GLY A 1 589 ? -1.941 -1.350 -32.791 1.00 89.25 589 GLY A O 1
ATOM 4436 N N . ASP A 1 590 ? -2.148 -0.184 -34.714 1.00 85.81 590 ASP A N 1
ATOM 4437 C CA . ASP A 1 590 ? -1.096 -0.881 -35.449 1.00 85.81 590 ASP A CA 1
ATOM 4438 C C . ASP A 1 590 ? 0.287 -0.609 -34.815 1.00 85.81 590 ASP A C 1
ATOM 4440 O O . ASP A 1 590 ? 0.547 0.488 -34.313 1.00 85.81 590 ASP A O 1
ATOM 4444 N N . GLY A 1 591 ? 1.199 -1.590 -34.851 1.00 85.00 591 GLY A N 1
ATOM 4445 C CA . GLY A 1 591 ? 2.584 -1.430 -34.370 1.00 85.00 591 GLY A CA 1
ATOM 4446 C C . GLY A 1 591 ? 2.803 -1.553 -32.853 1.00 85.00 591 GLY A C 1
ATOM 4447 O O . GLY A 1 591 ? 3.758 -0.987 -32.338 1.00 85.00 591 GLY A O 1
ATOM 4448 N N . ALA A 1 592 ? 1.946 -2.262 -32.114 1.00 90.25 592 ALA A N 1
ATOM 4449 C CA . ALA A 1 592 ? 2.111 -2.458 -30.666 1.00 90.25 592 ALA A CA 1
ATOM 4450 C C . ALA A 1 592 ? 3.447 -3.139 -30.281 1.00 90.25 592 ALA A C 1
ATOM 4452 O O . ALA A 1 592 ? 3.736 -4.247 -30.736 1.00 90.25 592 ALA A O 1
ATOM 4453 N N . LEU A 1 593 ? 4.222 -2.520 -29.382 1.00 90.06 593 LEU A N 1
ATOM 4454 C CA . LEU A 1 593 ? 5.521 -3.024 -28.925 1.00 90.06 593 LEU A CA 1
ATOM 4455 C C . LEU A 1 593 ? 5.414 -3.888 -27.661 1.00 90.06 593 LEU A C 1
ATOM 4457 O O . LEU A 1 593 ? 4.783 -3.509 -26.671 1.00 90.06 593 LEU A O 1
ATOM 4461 N N . THR A 1 594 ? 6.135 -5.015 -27.639 1.00 90.38 594 THR A N 1
ATOM 4462 C CA . THR A 1 594 ? 6.364 -5.783 -26.401 1.00 90.38 594 THR A CA 1
ATOM 4463 C C . THR A 1 594 ? 7.553 -5.189 -25.646 1.00 90.38 594 THR A C 1
ATOM 4465 O O . THR A 1 594 ? 8.708 -5.579 -25.848 1.00 90.38 594 THR A O 1
ATOM 4468 N N . TRP A 1 595 ? 7.254 -4.217 -24.781 1.00 92.19 595 TRP A N 1
ATOM 4469 C CA . TRP A 1 595 ? 8.243 -3.495 -23.975 1.00 92.19 595 TRP A CA 1
ATOM 4470 C C . TRP A 1 595 ? 8.577 -4.158 -22.630 1.00 92.19 595 TRP A C 1
ATOM 4472 O O . TRP A 1 595 ? 9.569 -3.788 -22.016 1.00 92.19 595 TRP A O 1
ATOM 4482 N N . LEU A 1 596 ? 7.806 -5.151 -22.175 1.00 94.88 596 LEU A N 1
ATOM 4483 C CA . LEU A 1 596 ? 8.117 -5.954 -20.986 1.00 94.88 596 LEU A CA 1
ATOM 4484 C C . LEU A 1 596 ? 7.880 -7.436 -21.277 1.00 94.88 596 LEU A C 1
ATOM 4486 O O . LEU A 1 596 ? 6.807 -7.836 -21.732 1.00 94.88 596 LEU A O 1
ATOM 4490 N N . GLN A 1 597 ? 8.892 -8.259 -21.020 1.00 94.44 597 GLN A N 1
ATOM 4491 C CA . GLN A 1 597 ? 8.842 -9.703 -21.214 1.00 94.44 597 GLN A CA 1
ATOM 4492 C C . GLN A 1 597 ? 7.734 -10.327 -20.351 1.00 94.44 597 GLN A C 1
ATOM 4494 O O . GLN A 1 597 ? 7.755 -10.228 -19.129 1.00 94.44 597 GLN A O 1
ATOM 4499 N N . GLY A 1 598 ? 6.770 -10.987 -20.998 1.00 91.00 598 GLY A N 1
ATOM 4500 C CA . GLY A 1 598 ? 5.591 -11.558 -20.336 1.00 91.00 598 GLY A CA 1
ATOM 4501 C C . GLY A 1 598 ? 4.417 -10.586 -20.151 1.00 91.00 598 GLY A C 1
ATOM 4502 O O . GLY A 1 598 ? 3.348 -11.028 -19.743 1.00 91.00 598 GLY A O 1
ATOM 4503 N N . GLY A 1 599 ? 4.573 -9.299 -20.487 1.00 90.50 599 GLY A N 1
ATOM 4504 C CA . GLY A 1 599 ? 3.480 -8.315 -20.503 1.00 90.50 599 GLY A CA 1
ATOM 4505 C C . GLY A 1 599 ? 2.933 -7.900 -19.130 1.00 90.50 599 GLY A C 1
ATOM 4506 O O . GLY A 1 599 ? 1.857 -7.311 -19.067 1.00 90.50 599 GLY A O 1
ATOM 4507 N N . ALA A 1 600 ? 3.643 -8.214 -18.044 1.00 92.88 600 ALA A N 1
ATOM 4508 C CA . ALA A 1 600 ? 3.293 -7.852 -16.673 1.00 92.88 600 ALA A CA 1
ATOM 4509 C C . ALA A 1 600 ? 4.560 -7.744 -15.807 1.00 92.88 600 ALA A C 1
ATOM 4511 O O . ALA A 1 600 ? 5.608 -8.283 -16.168 1.00 92.88 600 ALA A O 1
ATOM 4512 N N . LEU A 1 601 ? 4.462 -7.079 -14.650 1.00 95.75 601 LEU A N 1
ATOM 4513 C CA . LEU A 1 601 ? 5.564 -7.004 -13.683 1.00 95.75 601 LEU A CA 1
ATOM 4514 C C . LEU A 1 601 ? 6.000 -8.421 -13.247 1.00 95.75 601 LEU A C 1
ATOM 4516 O O . LEU A 1 601 ? 5.133 -9.244 -12.934 1.00 95.75 601 LEU A O 1
ATOM 4520 N N . PRO A 1 602 ? 7.311 -8.728 -13.196 1.00 96.75 602 PRO A N 1
ATOM 4521 C CA . PRO A 1 602 ? 7.787 -10.049 -12.801 1.00 96.75 602 PRO A CA 1
ATOM 4522 C C . PRO A 1 602 ? 7.417 -10.367 -11.350 1.00 96.75 602 PRO A C 1
ATOM 4524 O O . PRO A 1 602 ? 7.443 -9.496 -10.476 1.00 96.75 602 PRO A O 1
ATOM 4527 N N . ALA A 1 603 ? 7.136 -11.640 -11.075 1.00 95.12 603 ALA A N 1
ATOM 4528 C CA . ALA A 1 603 ? 6.937 -12.126 -9.715 1.00 95.12 603 ALA A CA 1
ATOM 4529 C C . ALA A 1 603 ? 8.256 -12.103 -8.925 1.00 95.12 603 ALA A C 1
ATOM 4531 O O . ALA A 1 603 ? 9.329 -12.319 -9.491 1.00 95.12 603 ALA A O 1
ATOM 4532 N N . GLU A 1 604 ? 8.176 -11.871 -7.617 1.00 94.44 604 GLU A N 1
ATOM 4533 C CA . GLU A 1 604 ? 9.322 -11.893 -6.700 1.00 94.44 604 GLU A CA 1
ATOM 4534 C C . GLU A 1 604 ? 10.204 -13.143 -6.902 1.00 94.44 604 GLU A C 1
ATOM 4536 O O . GLU A 1 604 ? 9.703 -14.264 -6.990 1.00 94.44 604 GLU A O 1
ATOM 4541 N N . GLY A 1 605 ? 11.520 -12.942 -7.019 1.00 93.88 605 GLY A N 1
ATOM 4542 C CA . GLY A 1 605 ? 12.489 -14.010 -7.304 1.00 93.88 605 GLY A CA 1
ATOM 4543 C C . GLY A 1 605 ? 12.603 -14.439 -8.776 1.00 93.88 605 GLY A C 1
ATOM 4544 O O . GLY A 1 605 ? 13.464 -15.257 -9.092 1.00 93.88 605 GLY A O 1
ATOM 4545 N N . THR A 1 606 ? 11.789 -13.891 -9.685 1.00 96.56 606 THR A N 1
ATOM 4546 C CA . THR A 1 606 ? 11.951 -14.064 -11.144 1.00 96.56 606 THR A CA 1
ATOM 4547 C C . THR A 1 606 ? 12.665 -12.865 -11.781 1.00 96.56 606 THR A C 1
ATOM 4549 O O . THR A 1 606 ? 12.874 -11.843 -11.126 1.00 96.56 606 THR A O 1
ATOM 4552 N N . THR A 1 607 ? 13.028 -12.983 -13.061 1.00 95.44 607 THR A N 1
ATOM 4553 C CA . THR A 1 607 ? 13.660 -11.907 -13.841 1.00 95.44 607 THR A CA 1
ATOM 4554 C C . THR A 1 607 ? 12.930 -11.727 -15.170 1.00 95.44 607 THR A C 1
ATOM 4556 O O . THR A 1 607 ? 12.655 -12.716 -15.850 1.00 95.44 607 THR A O 1
ATOM 4559 N N . ALA A 1 608 ? 12.654 -10.481 -15.560 1.00 96.38 608 ALA A N 1
ATOM 4560 C CA . ALA A 1 608 ? 12.075 -10.118 -16.854 1.00 96.38 608 ALA A CA 1
ATOM 4561 C C . ALA A 1 608 ? 12.893 -9.011 -17.532 1.00 96.38 608 ALA A C 1
ATOM 4563 O O . ALA A 1 608 ? 13.487 -8.167 -16.863 1.00 96.38 608 ALA A O 1
ATOM 4564 N N . ARG A 1 609 ? 12.911 -8.992 -18.866 1.00 96.25 609 ARG A N 1
ATOM 4565 C CA . ARG A 1 609 ? 13.494 -7.898 -19.655 1.00 96.25 609 ARG A CA 1
ATOM 4566 C C . ARG A 1 609 ? 12.469 -6.787 -19.891 1.00 96.25 609 ARG A C 1
ATOM 4568 O O . ARG A 1 609 ? 11.401 -7.064 -20.437 1.00 96.25 609 ARG A O 1
ATOM 4575 N N . ALA A 1 610 ? 12.805 -5.550 -19.539 1.00 95.81 610 ALA A N 1
ATOM 4576 C CA . ALA A 1 610 ? 12.201 -4.360 -20.132 1.00 95.81 610 ALA A CA 1
ATOM 4577 C C . ALA A 1 610 ? 12.981 -3.986 -21.401 1.00 95.81 610 ALA A C 1
ATOM 4579 O O . ALA A 1 610 ? 14.196 -4.159 -21.442 1.00 95.81 610 ALA A O 1
ATOM 4580 N N . TYR A 1 611 ? 12.307 -3.476 -22.428 1.00 95.06 611 TYR A N 1
ATOM 4581 C CA . TYR A 1 611 ? 12.906 -3.182 -23.728 1.00 95.06 611 TYR A CA 1
ATOM 4582 C C . TYR A 1 611 ? 12.687 -1.731 -24.143 1.00 95.06 611 TYR A C 1
ATOM 4584 O O . TYR A 1 611 ? 11.562 -1.232 -24.122 1.00 95.06 611 TYR A O 1
ATOM 4592 N N . ILE A 1 612 ? 13.763 -1.092 -24.601 1.00 93.12 612 ILE A N 1
ATOM 4593 C CA . ILE A 1 612 ? 13.708 0.128 -25.408 1.00 93.12 612 ILE A CA 1
ATOM 4594 C C . ILE A 1 612 ? 14.177 -0.228 -26.816 1.00 93.12 612 ILE A C 1
ATOM 4596 O O . ILE A 1 612 ? 15.331 -0.616 -27.018 1.00 93.12 612 ILE A O 1
ATOM 4600 N N . ASP A 1 613 ? 13.283 -0.084 -27.790 1.00 92.31 613 ASP A N 1
ATOM 4601 C CA . ASP A 1 613 ? 13.620 -0.270 -29.197 1.00 92.31 613 ASP A CA 1
ATOM 4602 C C . ASP A 1 613 ? 14.557 0.864 -29.652 1.00 92.31 613 ASP A C 1
ATOM 4604 O O . ASP A 1 613 ? 14.279 2.059 -29.505 1.00 92.31 613 ASP A O 1
ATOM 4608 N N . HIS A 1 614 ? 15.715 0.474 -30.172 1.00 92.25 614 HIS A N 1
ATOM 4609 C CA . HIS A 1 614 ? 16.826 1.328 -30.559 1.00 92.25 614 HIS A CA 1
ATOM 4610 C C . HIS A 1 614 ? 17.195 1.011 -32.000 1.00 92.25 614 HIS A C 1
ATOM 4612 O O . HIS A 1 614 ? 18.131 0.262 -32.263 1.00 92.25 614 HIS A O 1
ATOM 4618 N N . ASP A 1 615 ? 16.488 1.624 -32.946 1.00 89.50 615 ASP A N 1
ATOM 4619 C CA . ASP A 1 615 ? 16.758 1.521 -34.390 1.00 89.50 615 ASP A CA 1
ATOM 4620 C C . ASP A 1 615 ? 17.278 2.822 -34.994 1.00 89.50 615 ASP A C 1
ATOM 4622 O O . ASP A 1 615 ? 17.237 3.036 -36.195 1.00 89.50 615 ASP A O 1
ATOM 4626 N N . TYR A 1 616 ? 17.834 3.689 -34.151 1.00 88.75 616 TYR A N 1
ATOM 4627 C CA . TYR A 1 616 ? 18.506 4.896 -34.601 1.00 88.75 616 TYR A CA 1
ATOM 4628 C C . TYR A 1 616 ? 19.968 4.613 -34.961 1.00 88.75 616 TYR A C 1
ATOM 4630 O O . TYR A 1 616 ? 20.755 4.109 -34.155 1.00 88.75 616 TYR A O 1
ATOM 4638 N N . PHE A 1 617 ? 20.309 4.959 -36.199 1.00 91.12 617 PHE A N 1
ATOM 4639 C CA . PHE A 1 617 ? 21.630 4.820 -36.814 1.00 91.12 617 PHE A CA 1
ATOM 4640 C C . PHE A 1 617 ? 22.269 6.197 -37.030 1.00 91.12 617 PHE A C 1
ATOM 4642 O O . PHE A 1 617 ? 21.589 7.220 -36.89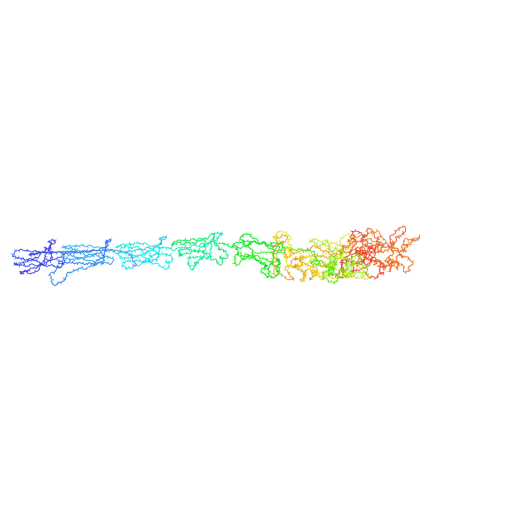4 1.00 91.12 617 PHE A O 1
ATOM 4649 N N . PHE A 1 618 ? 23.548 6.263 -37.405 1.00 90.00 618 PHE A N 1
ATOM 4650 C CA . PHE A 1 618 ? 24.107 7.510 -37.945 1.00 90.00 618 PHE A CA 1
ATOM 4651 C C . PHE A 1 618 ? 23.486 7.827 -39.319 1.00 90.00 618 PHE A C 1
ATOM 4653 O O . PHE A 1 618 ? 23.235 6.920 -40.105 1.00 90.00 618 PHE A O 1
ATOM 4660 N N . SER A 1 619 ? 23.236 9.100 -39.627 1.00 86.50 619 SER A N 1
ATOM 4661 C CA . SER A 1 619 ? 22.675 9.559 -40.913 1.00 86.50 619 SER A CA 1
ATOM 4662 C C . SER A 1 619 ? 23.694 10.294 -41.791 1.00 86.50 619 SER A C 1
ATOM 4664 O O . SER A 1 619 ? 23.376 10.730 -42.890 1.00 86.50 619 SER A O 1
ATOM 4666 N N . SER A 1 620 ? 24.930 10.475 -41.316 1.00 84.81 620 SER A N 1
ATOM 4667 C CA . SER A 1 620 ? 26.057 10.952 -42.130 1.00 84.81 620 SER A CA 1
ATOM 4668 C C . SER A 1 620 ? 27.399 10.585 -41.494 1.00 84.81 620 SER A C 1
ATOM 4670 O O . SER A 1 620 ? 27.491 10.420 -40.275 1.00 84.81 620 SER A O 1
ATOM 4672 N N . ILE A 1 621 ? 28.472 10.553 -42.289 1.00 81.38 621 ILE A N 1
ATOM 4673 C CA . ILE A 1 621 ? 29.840 10.378 -41.771 1.00 81.38 621 ILE A CA 1
ATOM 4674 C C . ILE A 1 621 ? 30.260 11.533 -40.844 1.00 81.38 621 ILE A C 1
ATOM 4676 O O . ILE A 1 621 ? 31.019 11.316 -39.901 1.00 81.38 621 ILE A O 1
ATOM 4680 N N . ALA A 1 622 ? 29.707 12.737 -41.028 1.00 84.56 622 ALA A N 1
ATOM 4681 C CA . ALA A 1 622 ? 29.900 13.864 -40.112 1.00 84.56 622 ALA A CA 1
ATOM 4682 C C . ALA A 1 622 ? 29.229 13.660 -38.736 1.00 84.56 622 ALA A C 1
ATOM 4684 O O . ALA A 1 622 ? 29.658 14.262 -37.753 1.00 84.56 622 ALA A O 1
ATOM 4685 N N . GLU A 1 623 ? 28.200 12.812 -38.646 1.00 87.25 623 GLU A N 1
ATOM 4686 C CA . GLU A 1 623 ? 27.602 12.374 -37.379 1.00 87.25 623 GLU A CA 1
ATOM 4687 C C . GLU A 1 623 ? 28.399 11.206 -36.775 1.00 87.25 623 GLU A C 1
ATOM 4689 O O . GLU A 1 623 ? 28.773 11.257 -35.606 1.00 87.25 623 GLU A O 1
ATOM 4694 N N . PHE A 1 624 ? 28.737 10.191 -37.582 1.00 86.38 624 PHE A N 1
ATOM 4695 C CA . PHE A 1 624 ? 29.541 9.033 -37.162 1.00 86.38 624 PHE A CA 1
ATOM 4696 C C . PHE A 1 624 ? 30.913 9.426 -36.586 1.00 86.38 624 PHE A C 1
ATOM 4698 O O . PHE A 1 624 ? 31.366 8.857 -35.591 1.00 86.38 624 PHE A O 1
ATOM 4705 N N . SER A 1 625 ? 31.555 10.432 -37.191 1.00 82.31 625 SER A N 1
ATOM 4706 C CA . SER A 1 625 ? 32.877 10.935 -36.791 1.00 82.31 625 SER A CA 1
ATOM 4707 C C . SER A 1 625 ? 32.870 11.709 -35.464 1.00 82.31 625 SER A C 1
ATOM 4709 O O . SER A 1 625 ? 33.936 12.076 -34.966 1.00 82.31 625 SER A O 1
ATOM 4711 N N . GLN A 1 626 ? 31.701 11.983 -34.875 1.00 84.31 626 GLN A N 1
ATOM 4712 C CA . GLN A 1 626 ? 31.608 12.609 -33.557 1.00 84.31 626 GLN A CA 1
ATOM 4713 C C . GLN A 1 626 ? 31.865 11.563 -32.475 1.00 84.31 626 GLN A C 1
ATOM 4715 O O . GLN A 1 626 ? 31.175 10.547 -32.395 1.00 84.31 626 GLN A O 1
ATOM 4720 N N . ALA A 1 627 ? 32.818 11.849 -31.586 1.00 78.75 627 ALA A N 1
ATOM 4721 C CA . ALA A 1 627 ? 33.198 10.945 -30.501 1.00 78.75 627 ALA A CA 1
ATOM 4722 C C . ALA A 1 627 ? 31.992 10.519 -29.625 1.00 78.75 627 ALA A C 1
ATOM 4724 O O . ALA A 1 627 ? 31.902 9.357 -29.219 1.00 78.75 627 ALA A O 1
ATOM 4725 N N . ASP A 1 628 ? 31.039 11.442 -29.441 1.00 84.31 628 ASP A N 1
ATOM 4726 C CA . ASP A 1 628 ? 29.777 11.288 -28.702 1.00 84.31 628 ASP A CA 1
ATOM 4727 C C . ASP A 1 628 ? 28.529 11.116 -29.596 1.00 84.31 628 ASP A C 1
ATOM 4729 O O . ASP A 1 628 ? 27.412 11.147 -29.084 1.00 84.31 628 ASP A O 1
ATOM 4733 N N . GLY A 1 629 ? 28.671 10.900 -30.911 1.00 87.38 629 GLY A N 1
ATOM 4734 C CA . GLY A 1 629 ? 27.541 10.902 -31.859 1.00 87.38 629 GLY A CA 1
ATOM 4735 C C . GLY A 1 629 ? 26.373 9.988 -31.455 1.00 87.38 629 GLY A C 1
ATOM 4736 O O . GLY A 1 629 ? 25.219 10.404 -31.512 1.00 87.38 629 GLY A O 1
ATOM 4737 N N . ALA A 1 630 ? 26.669 8.791 -30.931 1.00 88.75 630 ALA A N 1
ATOM 4738 C CA . ALA A 1 630 ? 25.665 7.875 -30.377 1.00 88.75 630 ALA A CA 1
ATOM 4739 C C . ALA A 1 630 ? 24.887 8.472 -29.193 1.00 88.75 630 ALA A C 1
ATOM 4741 O O . ALA A 1 630 ? 23.665 8.403 -29.161 1.00 88.75 630 ALA A O 1
ATOM 4742 N N . VAL A 1 631 ? 25.588 9.096 -28.241 1.00 89.00 631 VAL A N 1
ATOM 4743 C CA . VAL A 1 631 ? 24.991 9.734 -27.057 1.00 89.00 631 VAL A CA 1
ATOM 4744 C C . VAL A 1 631 ? 24.078 10.887 -27.475 1.00 89.00 631 VAL A C 1
ATOM 4746 O O . VAL A 1 631 ? 22.950 10.990 -26.997 1.00 89.00 631 VAL A O 1
ATOM 4749 N N . THR A 1 632 ? 24.521 11.717 -28.422 1.00 90.00 632 THR A N 1
ATOM 4750 C CA . THR A 1 632 ? 23.705 12.804 -28.982 1.00 90.00 632 THR A CA 1
ATOM 4751 C C . THR A 1 632 ? 22.478 12.274 -29.733 1.00 90.00 632 THR A C 1
ATOM 4753 O O . THR A 1 632 ? 21.391 12.840 -29.602 1.00 90.00 632 THR A O 1
ATOM 4756 N N . LYS A 1 633 ? 22.618 11.173 -30.485 1.00 90.56 633 LYS A N 1
ATOM 4757 C CA . LYS A 1 633 ? 21.513 10.545 -31.222 1.00 90.56 633 LYS A CA 1
ATOM 4758 C C . LYS A 1 633 ? 20.486 9.906 -30.283 1.00 90.56 633 LYS A C 1
ATOM 4760 O O . LYS A 1 633 ? 19.291 10.099 -30.494 1.00 90.56 633 LYS A O 1
ATOM 4765 N N . ASP A 1 634 ? 20.938 9.247 -29.218 1.00 91.31 634 ASP A N 1
ATOM 4766 C CA . ASP A 1 634 ? 20.084 8.669 -28.178 1.00 91.31 634 ASP A CA 1
ATOM 4767 C C . ASP A 1 634 ? 19.265 9.756 -27.464 1.00 91.31 634 ASP A C 1
ATOM 4769 O O . ASP A 1 634 ? 18.038 9.676 -27.449 1.00 91.31 634 ASP A O 1
ATOM 4773 N N . GLN A 1 635 ? 19.905 10.824 -26.967 1.00 88.38 635 GLN A N 1
ATOM 4774 C CA . GLN A 1 635 ? 19.224 11.952 -26.298 1.00 88.38 635 GLN A CA 1
ATOM 4775 C C . GLN A 1 635 ? 18.171 12.648 -27.184 1.00 88.38 635 GLN A C 1
ATOM 4777 O O . GLN A 1 635 ? 17.169 13.181 -26.692 1.00 88.38 635 GLN A O 1
ATOM 4782 N N . ALA A 1 636 ? 18.387 12.656 -28.501 1.00 88.44 636 ALA A N 1
ATOM 4783 C CA . ALA A 1 636 ? 17.483 13.274 -29.466 1.00 88.44 636 ALA A CA 1
ATOM 4784 C C . ALA A 1 636 ? 16.273 12.398 -29.849 1.00 88.44 636 ALA A C 1
ATOM 4786 O O . ALA A 1 636 ? 15.326 12.920 -30.441 1.00 88.44 636 ALA A O 1
ATOM 4787 N N . LYS A 1 637 ? 16.296 11.085 -29.570 1.00 88.44 637 LYS A N 1
ATOM 4788 C CA . LYS A 1 637 ? 15.363 10.109 -30.171 1.00 88.44 637 LYS A CA 1
ATOM 4789 C C . LYS A 1 637 ? 14.734 9.124 -29.189 1.00 88.44 637 LYS A C 1
ATOM 4791 O O . LYS A 1 637 ? 13.561 8.778 -29.342 1.00 88.44 637 LYS A O 1
ATOM 4796 N N . LEU A 1 638 ? 15.485 8.675 -28.191 1.00 89.94 638 LEU A N 1
ATOM 4797 C CA . LEU A 1 638 ? 14.966 7.822 -27.132 1.00 89.94 638 LEU A CA 1
ATOM 4798 C C . LEU A 1 638 ? 14.204 8.648 -26.092 1.00 89.94 638 LEU A C 1
ATOM 4800 O O . LEU A 1 638 ? 14.383 9.856 -25.953 1.00 89.94 638 LEU A O 1
ATOM 4804 N N . ASP A 1 639 ? 13.354 7.957 -25.348 1.00 89.25 639 ASP A N 1
ATOM 4805 C CA . ASP A 1 639 ? 12.926 8.365 -24.019 1.00 89.25 639 ASP A CA 1
ATOM 4806 C C . ASP A 1 639 ? 13.213 7.203 -23.077 1.00 89.25 639 ASP A C 1
ATOM 4808 O O . ASP A 1 639 ? 13.380 6.057 -23.507 1.00 89.25 639 ASP A O 1
ATOM 4812 N N . ARG A 1 640 ? 13.249 7.510 -21.785 1.00 89.00 640 ARG A N 1
ATOM 4813 C CA . ARG A 1 640 ? 13.289 6.495 -20.740 1.00 89.00 640 ARG A CA 1
ATOM 4814 C C . ARG A 1 640 ? 12.035 5.625 -20.804 1.00 89.00 640 ARG A C 1
ATOM 4816 O O . ARG A 1 640 ? 10.947 6.118 -21.107 1.00 89.00 640 ARG A O 1
ATOM 4823 N N . TRP A 1 641 ? 12.185 4.346 -20.472 1.00 89.12 641 TRP A N 1
ATOM 4824 C CA . TRP A 1 641 ? 11.039 3.469 -20.242 1.00 89.12 641 TRP A CA 1
ATOM 4825 C C . TRP A 1 641 ? 10.194 4.028 -19.085 1.00 89.12 641 TRP A C 1
ATOM 4827 O O . TRP A 1 641 ? 10.716 4.252 -17.993 1.00 89.12 641 TRP A O 1
ATOM 4837 N N . GLU A 1 642 ? 8.895 4.243 -19.314 1.00 93.31 642 GLU A N 1
ATOM 4838 C CA . GLU A 1 642 ? 7.941 4.661 -18.281 1.00 93.31 642 GLU A CA 1
ATOM 4839 C C . GLU A 1 642 ? 6.749 3.700 -18.196 1.00 93.31 642 GLU A C 1
ATOM 4841 O O . GLU A 1 642 ? 6.227 3.253 -19.219 1.00 93.31 642 GLU A O 1
ATOM 4846 N N . THR A 1 643 ? 6.283 3.411 -16.976 1.00 95.12 643 THR A N 1
ATOM 4847 C CA . THR A 1 643 ? 5.048 2.645 -16.741 1.00 95.12 643 THR A CA 1
ATOM 4848 C C . THR A 1 643 ? 4.312 3.117 -15.484 1.00 95.12 643 THR A C 1
ATOM 4850 O O . THR A 1 643 ? 4.946 3.354 -14.452 1.00 95.12 643 THR A O 1
ATOM 4853 N N . PRO A 1 644 ? 2.971 3.214 -15.506 1.00 96.94 644 PRO A N 1
ATOM 4854 C CA . PRO A 1 644 ? 2.188 3.346 -14.288 1.00 96.94 644 PRO A CA 1
ATOM 4855 C C . PRO A 1 644 ? 2.327 2.076 -13.440 1.00 96.94 644 PRO A C 1
ATOM 4857 O O . PRO A 1 644 ? 2.232 0.953 -13.947 1.00 96.94 644 PRO A O 1
ATOM 4860 N N . LEU A 1 645 ? 2.517 2.262 -12.140 1.00 97.75 645 LEU A N 1
ATOM 4861 C CA . LEU A 1 645 ? 2.404 1.233 -11.114 1.00 97.75 645 LEU A CA 1
ATOM 4862 C C . LEU A 1 645 ? 1.135 1.491 -10.306 1.00 97.75 645 LEU A C 1
ATOM 4864 O O . LEU A 1 645 ? 0.844 2.641 -9.974 1.00 97.75 645 LEU A O 1
ATOM 4868 N N . GLU A 1 646 ? 0.421 0.432 -9.937 1.00 97.44 646 GLU A N 1
ATOM 4869 C CA . GLU A 1 646 ? -0.673 0.507 -8.972 1.00 97.44 646 GLU A CA 1
ATOM 4870 C C . GLU A 1 646 ? -0.466 -0.474 -7.825 1.00 97.44 646 GLU A C 1
ATOM 4872 O O . GLU A 1 646 ? -0.125 -1.640 -8.009 1.00 97.44 646 GLU A O 1
ATOM 4877 N N . CYS A 1 647 ? -0.697 0.024 -6.618 1.00 97.81 647 CYS A N 1
ATOM 4878 C CA . CYS A 1 647 ? -0.675 -0.728 -5.381 1.00 97.81 647 CYS A CA 1
ATOM 4879 C C . CYS A 1 647 ? -2.109 -0.846 -4.867 1.00 97.81 647 CYS A C 1
ATOM 4881 O O . CYS A 1 647 ? -2.718 0.153 -4.480 1.00 97.81 647 CYS A O 1
ATOM 4883 N N . ARG A 1 648 ? -2.660 -2.060 -4.873 1.00 97.12 648 ARG A N 1
ATOM 4884 C CA . ARG A 1 648 ? -3.979 -2.377 -4.314 1.00 97.12 648 ARG A CA 1
ATOM 4885 C C . ARG A 1 648 ? -3.828 -2.879 -2.885 1.00 97.12 648 ARG A C 1
ATOM 4887 O O . ARG A 1 648 ? -3.136 -3.869 -2.651 1.00 97.12 648 ARG A O 1
ATOM 4894 N N . VAL A 1 649 ? -4.505 -2.225 -1.946 1.00 97.69 649 VAL A N 1
ATOM 4895 C CA . VAL A 1 649 ? -4.462 -2.582 -0.523 1.00 97.69 649 VAL A CA 1
ATOM 4896 C C . VAL A 1 649 ? -5.566 -3.585 -0.193 1.00 97.69 649 VAL A C 1
ATOM 4898 O O . VAL A 1 649 ? -6.705 -3.433 -0.635 1.00 97.69 649 VAL A O 1
ATOM 4901 N N . LEU A 1 650 ? -5.234 -4.613 0.588 1.00 97.50 650 LEU A N 1
ATOM 4902 C CA . LEU A 1 650 ? -6.176 -5.612 1.095 1.00 97.50 650 LEU A CA 1
ATOM 4903 C C . LEU A 1 650 ? -6.336 -5.460 2.611 1.00 97.50 650 LEU A C 1
ATOM 4905 O O . LEU A 1 650 ? -5.381 -5.114 3.307 1.00 97.50 650 LEU A O 1
ATOM 4909 N N . LEU A 1 651 ? -7.533 -5.735 3.127 1.00 97.94 651 LEU A N 1
ATOM 4910 C CA . LEU A 1 651 ? -7.839 -5.707 4.561 1.00 97.94 651 LEU A CA 1
ATOM 4911 C C . LEU A 1 651 ? -7.875 -7.120 5.154 1.00 97.94 651 LEU A C 1
ATOM 4913 O O . LEU A 1 651 ? -8.094 -8.094 4.433 1.00 97.94 651 LEU A O 1
ATOM 4917 N N . VAL A 1 652 ? -7.677 -7.230 6.466 1.00 97.19 652 VAL A N 1
ATOM 4918 C CA . VAL A 1 652 ? -7.850 -8.491 7.205 1.00 97.19 652 VAL A CA 1
ATOM 4919 C C . VAL A 1 652 ? -9.347 -8.805 7.305 1.00 97.19 652 VAL A C 1
ATOM 4921 O O . VAL A 1 652 ? -10.125 -7.963 7.754 1.00 97.19 652 VAL A O 1
ATOM 4924 N N . GLY A 1 653 ? -9.752 -9.994 6.853 1.00 96.62 653 GLY A N 1
ATOM 4925 C CA . GLY A 1 653 ? -11.138 -10.473 6.938 1.00 96.62 653 GLY A CA 1
ATOM 4926 C C . GLY A 1 653 ? -11.403 -11.226 8.238 1.00 96.62 653 GLY A C 1
ATOM 4927 O O . GLY A 1 653 ? -10.490 -11.821 8.794 1.00 96.62 653 GLY A O 1
ATOM 4928 N N . LYS A 1 654 ? -12.647 -11.259 8.716 1.00 94.88 654 LYS A N 1
ATOM 4929 C CA . LYS A 1 654 ? -12.997 -11.717 10.078 1.00 94.88 654 LYS A CA 1
ATOM 4930 C C . LYS A 1 654 ? -12.762 -13.201 10.391 1.00 94.88 654 LYS A C 1
ATOM 4932 O O . LYS A 1 654 ? -12.978 -13.636 11.520 1.00 94.88 654 LYS A O 1
ATOM 4937 N N . ALA A 1 655 ? -12.380 -13.987 9.388 1.00 92.88 655 ALA A N 1
ATOM 4938 C CA . ALA A 1 655 ? -11.989 -15.391 9.522 1.00 92.88 655 ALA A CA 1
ATOM 4939 C C . ALA A 1 655 ? -10.459 -15.595 9.573 1.00 92.88 655 ALA A C 1
ATOM 4941 O O . ALA A 1 655 ? -10.005 -16.734 9.661 1.00 92.88 655 ALA A O 1
ATOM 4942 N N . ASP A 1 656 ? -9.674 -14.518 9.489 1.00 92.38 656 ASP A N 1
ATOM 4943 C CA . ASP A 1 656 ? -8.214 -14.526 9.552 1.00 92.38 656 ASP A CA 1
ATOM 4944 C C . ASP A 1 656 ? -7.754 -14.276 10.996 1.00 92.38 656 ASP A C 1
ATOM 4946 O O . ASP A 1 656 ? -7.564 -13.146 11.438 1.00 92.38 656 ASP A O 1
ATOM 4950 N N . ASP A 1 657 ? -7.585 -15.343 11.774 1.00 87.38 657 ASP A N 1
ATOM 4951 C CA . ASP A 1 657 ? -7.117 -15.232 13.161 1.00 87.38 657 ASP A CA 1
ATOM 4952 C C . ASP A 1 657 ? -5.607 -14.931 13.285 1.00 87.38 657 ASP A C 1
ATOM 4954 O O . ASP A 1 657 ? -5.095 -14.802 14.398 1.00 87.38 657 ASP A O 1
ATOM 4958 N N . GLY A 1 658 ? -4.889 -14.784 12.164 1.00 83.56 658 GLY A N 1
ATOM 4959 C CA . GLY A 1 658 ? -3.437 -14.616 12.125 1.00 83.56 658 GLY A CA 1
ATOM 4960 C C . GLY A 1 658 ? -2.645 -15.909 12.356 1.00 83.56 658 GLY A C 1
ATOM 4961 O O . GLY A 1 658 ? -1.419 -15.854 12.440 1.00 83.56 658 GLY A O 1
ATOM 4962 N N . THR A 1 659 ? -3.286 -17.082 12.454 1.00 82.00 659 THR A N 1
ATOM 4963 C CA . THR A 1 659 ? -2.585 -18.368 12.660 1.00 82.00 659 THR A CA 1
ATOM 4964 C C . THR A 1 659 ? -2.284 -19.123 11.361 1.00 82.00 659 THR A C 1
ATOM 4966 O O . THR A 1 659 ? -1.378 -19.961 11.330 1.00 82.00 659 THR A O 1
ATOM 4969 N N . ALA A 1 660 ? -2.990 -18.809 10.270 1.00 83.12 660 ALA A N 1
ATOM 4970 C CA . ALA A 1 660 ? -2.831 -19.428 8.955 1.00 83.12 660 ALA A CA 1
ATOM 4971 C C . ALA A 1 660 ? -2.769 -18.378 7.833 1.00 83.12 660 ALA A C 1
ATOM 4973 O O . ALA A 1 660 ? -3.379 -17.320 7.924 1.00 83.12 660 ALA A O 1
ATOM 4974 N N . VAL A 1 661 ? -2.039 -18.673 6.751 1.00 81.69 661 VAL A N 1
ATOM 4975 C CA . VAL A 1 661 ? -1.872 -17.736 5.625 1.00 81.69 661 VAL A CA 1
ATOM 4976 C C . VAL A 1 661 ? -3.203 -17.537 4.896 1.00 81.69 661 VAL A C 1
ATOM 4978 O O . VAL A 1 661 ? -3.685 -18.454 4.227 1.00 81.69 661 VAL A O 1
ATOM 4981 N N . SER A 1 662 ? -3.767 -16.332 4.994 1.00 87.12 662 SER A N 1
ATOM 4982 C CA . SER A 1 662 ? -4.935 -15.903 4.223 1.00 87.12 662 SER A CA 1
ATOM 4983 C C . SER A 1 662 ? -4.528 -15.126 2.958 1.00 87.12 662 SER A C 1
ATOM 4985 O O . SER A 1 662 ? -3.347 -14.916 2.672 1.00 87.12 662 SER A O 1
ATOM 4987 N N . VAL A 1 663 ? -5.517 -14.769 2.134 1.00 88.00 663 VAL A N 1
ATOM 4988 C CA . VAL A 1 663 ? -5.326 -14.001 0.889 1.00 88.00 663 VAL A CA 1
ATOM 4989 C C . VAL A 1 663 ? -5.669 -12.514 1.037 1.00 88.00 663 VAL A C 1
ATOM 4991 O O . VAL A 1 663 ? -5.454 -11.755 0.093 1.00 88.00 663 VAL A O 1
ATOM 4994 N N . GLY A 1 664 ? -6.195 -12.097 2.194 1.00 94.25 664 GLY A N 1
ATOM 4995 C CA . GLY A 1 664 ? -6.755 -10.762 2.414 1.00 94.25 664 GLY A CA 1
ATOM 4996 C C . GLY A 1 664 ? -8.062 -10.494 1.652 1.00 94.25 664 GLY A C 1
ATOM 4997 O O . GLY A 1 664 ? -8.391 -11.137 0.653 1.00 94.25 664 GLY A O 1
ATOM 4998 N N . ILE A 1 665 ? -8.827 -9.507 2.119 1.00 97.38 665 ILE A N 1
ATOM 4999 C CA . ILE A 1 665 ? -10.107 -9.099 1.531 1.00 97.38 665 ILE A CA 1
ATOM 5000 C C . ILE A 1 665 ? -9.944 -7.805 0.730 1.00 97.38 665 ILE A C 1
ATOM 5002 O O . ILE A 1 665 ? -9.440 -6.793 1.218 1.00 97.38 665 ILE A O 1
ATOM 5006 N N . ASN A 1 666 ? -10.423 -7.819 -0.515 1.00 97.06 666 ASN A N 1
ATOM 5007 C CA . ASN A 1 666 ? -10.454 -6.647 -1.388 1.00 97.06 666 ASN A CA 1
ATOM 5008 C C . ASN A 1 666 ? -11.649 -5.741 -1.042 1.00 97.06 666 ASN A C 1
ATOM 5010 O O . ASN A 1 666 ? -12.707 -5.842 -1.660 1.00 97.06 666 ASN A O 1
ATOM 5014 N N . ALA A 1 667 ? -11.466 -4.865 -0.053 1.00 97.19 667 ALA A N 1
ATOM 5015 C CA . ALA A 1 667 ? -12.478 -3.944 0.471 1.00 97.19 667 ALA A CA 1
ATOM 5016 C C . ALA A 1 667 ? -12.137 -2.465 0.154 1.00 97.19 667 ALA A C 1
ATOM 5018 O O . ALA A 1 667 ? -11.856 -1.681 1.063 1.00 97.19 667 ALA A O 1
ATOM 5019 N N . PRO A 1 668 ? -12.131 -2.050 -1.131 1.00 96.50 668 PRO A N 1
ATOM 5020 C CA . PRO A 1 668 ? -11.530 -0.785 -1.568 1.00 96.50 668 PRO A CA 1
ATOM 5021 C C . PRO A 1 668 ? -12.154 0.467 -0.932 1.00 96.50 668 PRO A C 1
ATOM 5023 O O . PRO A 1 668 ? -11.445 1.422 -0.623 1.00 96.50 668 PRO A O 1
ATOM 5026 N N . ALA A 1 669 ? -13.464 0.454 -0.665 1.00 95.81 669 ALA A N 1
ATOM 5027 C CA . ALA A 1 669 ? -14.173 1.566 -0.025 1.00 95.81 669 ALA A CA 1
ATOM 5028 C C . ALA A 1 669 ? -13.876 1.721 1.486 1.00 95.81 669 ALA A C 1
ATOM 5030 O O . ALA A 1 669 ? -14.333 2.686 2.098 1.00 95.81 669 ALA A O 1
ATOM 5031 N N . ALA A 1 670 ? -13.125 0.785 2.078 1.00 97.06 670 ALA A N 1
ATOM 5032 C CA . ALA A 1 670 ? -12.761 0.738 3.494 1.00 97.06 670 ALA A CA 1
ATOM 5033 C C . ALA A 1 670 ? -11.241 0.832 3.749 1.00 97.06 670 ALA A C 1
ATOM 5035 O O . ALA A 1 670 ? -10.804 0.751 4.894 1.00 97.06 670 ALA A O 1
ATOM 5036 N N . VAL A 1 671 ? -10.422 1.023 2.706 1.00 97.06 671 VAL A N 1
ATOM 5037 C CA . VAL A 1 671 ? -8.964 1.220 2.843 1.00 97.06 671 VAL A CA 1
ATOM 5038 C C . VAL A 1 671 ? -8.644 2.579 3.477 1.00 97.06 671 VAL A C 1
ATOM 5040 O O . VAL A 1 671 ? -7.828 2.656 4.391 1.00 97.06 671 VAL A O 1
ATOM 5043 N N . GLY A 1 672 ? -9.331 3.642 3.047 1.00 94.88 672 GLY A N 1
ATOM 5044 C CA . GLY A 1 672 ? -9.054 5.017 3.477 1.00 94.88 672 GLY A CA 1
ATOM 5045 C C . GLY A 1 672 ? -7.890 5.682 2.732 1.00 94.88 672 GLY A C 1
ATOM 5046 O O . GLY A 1 672 ? -7.290 5.103 1.829 1.00 94.88 672 GLY A O 1
ATOM 5047 N N . ASP A 1 673 ? -7.586 6.924 3.110 1.00 94.00 673 ASP A N 1
ATOM 5048 C CA . ASP A 1 673 ? -6.546 7.767 2.511 1.00 94.00 673 ASP A CA 1
ATOM 5049 C C . ASP A 1 673 ? -5.172 7.466 3.142 1.00 94.00 673 ASP A C 1
ATOM 5051 O O . ASP A 1 673 ? -4.572 8.285 3.843 1.00 94.00 673 ASP A O 1
ATOM 5055 N N . ILE A 1 674 ? -4.708 6.227 2.975 1.00 95.31 674 ILE A N 1
ATOM 5056 C CA . ILE A 1 674 ? -3.392 5.784 3.444 1.00 95.31 674 ILE A CA 1
ATOM 5057 C C . ILE A 1 674 ? -2.342 5.974 2.348 1.00 95.31 674 ILE A C 1
ATOM 5059 O O . ILE A 1 674 ? -2.617 5.728 1.173 1.00 95.31 674 ILE A O 1
ATOM 5063 N N . ASP A 1 675 ? -1.140 6.406 2.719 1.00 95.88 675 ASP A N 1
ATOM 5064 C CA . ASP A 1 675 ? -0.038 6.544 1.769 1.00 95.88 675 ASP A CA 1
ATOM 5065 C C . ASP A 1 675 ? 0.630 5.189 1.524 1.00 95.88 675 ASP A C 1
ATOM 5067 O O . ASP A 1 675 ? 0.875 4.411 2.448 1.00 95.88 675 ASP A O 1
ATOM 5071 N N . ILE A 1 676 ? 0.957 4.921 0.264 1.00 96.75 676 ILE A N 1
ATOM 5072 C CA . ILE A 1 676 ? 1.840 3.835 -0.142 1.00 96.75 676 ILE A CA 1
ATOM 5073 C C . ILE A 1 676 ? 3.197 4.437 -0.477 1.00 96.75 676 ILE A C 1
ATOM 5075 O O . ILE A 1 676 ? 3.299 5.258 -1.391 1.00 96.75 676 ILE A O 1
ATOM 5079 N N . ARG A 1 677 ? 4.242 4.000 0.231 1.00 95.94 677 ARG A N 1
ATOM 5080 C CA . ARG A 1 677 ? 5.623 4.284 -0.157 1.00 95.94 677 ARG A CA 1
ATOM 5081 C C . ARG A 1 677 ? 5.983 3.423 -1.361 1.00 95.94 677 ARG A C 1
ATOM 5083 O O . ARG A 1 677 ? 5.979 2.195 -1.246 1.00 95.94 677 ARG A O 1
ATOM 5090 N N . PHE A 1 678 ? 6.350 4.063 -2.463 1.00 95.75 678 PHE A N 1
ATOM 5091 C CA . PHE A 1 678 ? 7.003 3.418 -3.597 1.00 95.75 678 PHE A CA 1
ATOM 5092 C C . PHE A 1 678 ? 8.520 3.598 -3.477 1.00 95.75 678 PHE A C 1
ATOM 5094 O O . PHE A 1 678 ? 8.986 4.647 -3.037 1.00 95.75 678 PHE A O 1
ATOM 5101 N N . HIS A 1 679 ? 9.279 2.560 -3.824 1.00 93.06 679 HIS A N 1
ATOM 5102 C CA . HIS A 1 679 ? 10.741 2.549 -3.728 1.00 93.06 679 HIS A CA 1
ATOM 5103 C C . HIS A 1 679 ? 11.355 1.641 -4.809 1.00 93.06 679 HIS A C 1
ATOM 5105 O O . HIS A 1 679 ? 10.695 0.702 -5.266 1.00 93.06 679 HIS A O 1
ATOM 5111 N N . VAL A 1 680 ? 12.597 1.913 -5.218 1.00 92.62 680 VAL A N 1
ATOM 5112 C CA . VAL A 1 680 ? 13.364 1.105 -6.178 1.00 92.62 680 VAL A CA 1
ATOM 5113 C C . VAL A 1 680 ? 14.667 0.605 -5.552 1.00 92.62 680 VAL A C 1
ATOM 5115 O O . VAL A 1 680 ? 15.552 1.389 -5.228 1.00 92.62 680 VAL A O 1
ATOM 5118 N N . GLU A 1 681 ? 14.812 -0.717 -5.450 1.00 90.56 681 GLU A N 1
ATOM 5119 C CA . GLU A 1 681 ? 16.119 -1.367 -5.286 1.00 90.56 681 GLU A CA 1
ATOM 5120 C C . GLU A 1 681 ? 16.800 -1.401 -6.678 1.00 90.56 681 GLU A C 1
ATOM 5122 O O . GLU A 1 681 ? 16.259 -2.026 -7.595 1.00 90.56 681 GLU A O 1
ATOM 5127 N N . ASP A 1 682 ? 17.971 -0.764 -6.830 1.00 84.75 682 ASP A N 1
ATOM 5128 C CA . ASP A 1 682 ? 18.898 -0.874 -7.985 1.00 84.75 682 ASP A CA 1
ATOM 5129 C C . ASP A 1 682 ? 20.062 -1.812 -7.598 1.00 84.75 682 ASP A C 1
ATOM 5131 O O . ASP A 1 682 ? 21.063 -1.377 -7.017 1.00 84.75 682 ASP A O 1
ATOM 5135 N N . PRO A 1 683 ? 19.920 -3.141 -7.770 1.00 85.06 683 PRO A N 1
ATOM 5136 C CA . PRO A 1 683 ? 20.989 -4.078 -7.458 1.00 85.06 683 PRO A CA 1
ATOM 5137 C C . PRO A 1 683 ? 22.075 -4.035 -8.540 1.00 85.06 683 PRO A C 1
ATOM 5139 O O . PRO A 1 683 ? 21.782 -3.929 -9.725 1.00 85.06 683 PRO A O 1
ATOM 5142 N N . ALA A 1 684 ? 23.340 -4.233 -8.149 1.00 81.88 684 ALA A N 1
ATOM 5143 C CA . ALA A 1 684 ? 24.447 -4.290 -9.108 1.00 81.88 684 ALA A CA 1
ATOM 5144 C C . ALA A 1 684 ? 24.187 -5.260 -10.273 1.00 81.88 684 ALA A C 1
ATOM 5146 O O . ALA A 1 684 ? 23.891 -6.438 -10.048 1.00 81.88 684 ALA A O 1
ATOM 5147 N N . GLU A 1 685 ? 24.442 -4.769 -11.491 1.00 85.44 685 GLU A N 1
ATOM 5148 C CA . GLU A 1 685 ? 24.371 -5.538 -12.733 1.00 85.44 685 GLU A CA 1
ATOM 5149 C C . GLU A 1 685 ? 25.070 -6.902 -12.604 1.00 85.44 685 GLU A C 1
ATOM 5151 O O . GLU A 1 685 ? 26.262 -6.999 -12.277 1.00 85.44 685 GLU A O 1
ATOM 5156 N N . ASP A 1 686 ? 24.343 -7.966 -12.951 1.00 85.25 686 ASP A N 1
ATOM 5157 C CA . ASP A 1 686 ? 24.910 -9.309 -13.036 1.00 85.25 686 ASP A CA 1
ATOM 5158 C C . ASP A 1 686 ? 25.790 -9.483 -14.288 1.00 85.25 686 ASP A C 1
ATOM 5160 O O . ASP A 1 686 ? 25.398 -10.052 -15.311 1.00 85.25 686 ASP A O 1
ATOM 5164 N N . THR A 1 687 ? 27.044 -9.048 -14.169 1.00 87.62 687 THR A N 1
ATOM 5165 C CA . THR A 1 687 ? 28.075 -9.251 -15.196 1.00 87.62 687 THR A CA 1
ATOM 5166 C C . THR A 1 687 ? 28.525 -10.717 -15.340 1.00 87.62 687 THR A C 1
ATOM 5168 O O . THR A 1 687 ? 29.451 -10.993 -16.108 1.00 87.62 687 THR A O 1
ATOM 5171 N N . SER A 1 688 ? 27.912 -11.692 -14.644 1.00 84.56 688 SER A N 1
ATOM 5172 C CA . SER A 1 688 ? 28.326 -13.106 -14.682 1.00 84.56 688 SER A CA 1
ATOM 5173 C C . SER A 1 688 ? 28.145 -13.796 -16.041 1.00 84.56 688 SER A C 1
ATOM 5175 O O . SER A 1 688 ? 28.707 -14.874 -16.258 1.00 84.56 688 SER A O 1
ATOM 5177 N N . THR A 1 689 ? 27.448 -13.146 -16.973 1.00 81.62 689 THR A N 1
ATOM 5178 C CA . THR A 1 689 ? 27.249 -13.562 -18.369 1.00 81.62 689 THR A CA 1
ATOM 5179 C C . THR A 1 689 ? 28.373 -13.119 -19.319 1.00 81.62 689 THR A C 1
ATOM 5181 O O . THR A 1 689 ? 28.584 -13.761 -20.345 1.00 81.62 689 THR A O 1
ATOM 5184 N N . LEU A 1 690 ? 29.141 -12.071 -18.986 1.00 84.81 690 LEU A N 1
ATOM 5185 C CA . LEU A 1 690 ? 30.213 -11.533 -19.843 1.00 84.81 690 LEU A CA 1
ATOM 5186 C C . LEU A 1 690 ? 31.469 -12.440 -19.857 1.00 84.81 690 LEU A C 1
ATOM 5188 O O . LEU A 1 690 ? 31.801 -13.005 -18.813 1.00 84.81 690 LEU A O 1
ATOM 5192 N N . PRO A 1 691 ? 32.236 -12.562 -20.956 1.00 76.50 691 PRO A N 1
ATOM 5193 C CA . PRO A 1 691 ? 33.473 -13.370 -21.005 1.00 76.50 691 PRO A CA 1
ATOM 5194 C C . PRO A 1 691 ? 34.588 -12.929 -20.022 1.00 76.50 691 PRO A C 1
ATOM 5196 O O . PRO A 1 691 ? 34.623 -11.772 -19.609 1.00 76.50 691 PRO A O 1
ATOM 5199 N N . THR A 1 692 ? 35.491 -13.849 -19.625 1.00 72.00 692 THR A N 1
ATOM 5200 C CA . THR A 1 692 ? 36.527 -13.628 -18.571 1.00 72.00 692 THR A CA 1
ATOM 5201 C C . THR A 1 692 ? 37.920 -14.161 -18.918 1.00 72.00 692 THR A C 1
ATOM 5203 O O . THR A 1 692 ? 38.068 -15.087 -19.714 1.00 72.00 692 THR A O 1
ATOM 5206 N N . ASN A 1 693 ? 38.950 -13.649 -18.235 1.00 63.56 693 ASN A N 1
ATOM 5207 C CA . ASN A 1 693 ? 40.362 -13.954 -18.499 1.00 63.56 693 ASN A CA 1
ATOM 5208 C C . ASN A 1 693 ? 40.925 -15.208 -17.794 1.00 63.56 693 ASN A C 1
ATOM 5210 O O . ASN A 1 693 ? 41.973 -15.124 -17.142 1.00 63.56 693 ASN A O 1
ATOM 5214 N N . LYS A 1 694 ? 40.288 -16.386 -17.893 1.00 51.88 694 LYS A N 1
ATOM 5215 C CA . LYS A 1 694 ? 40.917 -17.649 -17.433 1.00 51.88 694 LYS A CA 1
ATOM 5216 C C . LYS A 1 694 ? 40.823 -18.788 -18.458 1.00 51.88 694 LYS A C 1
ATOM 5218 O O . LYS A 1 694 ? 39.824 -18.893 -19.158 1.00 51.88 694 LYS A O 1
ATOM 5223 N N . PRO A 1 695 ? 41.898 -19.587 -18.627 1.00 51.75 695 PRO A N 1
ATOM 5224 C CA . PRO A 1 695 ? 42.486 -19.620 -19.967 1.00 51.75 695 PRO A CA 1
ATOM 5225 C C . PRO A 1 695 ? 42.726 -21.019 -20.544 1.00 51.75 695 PRO A C 1
ATOM 5227 O O . PRO A 1 695 ? 42.933 -21.991 -19.813 1.00 51.75 695 PRO A O 1
ATOM 5230 N N . ARG A 1 696 ? 42.879 -21.077 -21.875 1.00 43.00 696 ARG A N 1
ATOM 5231 C CA . ARG A 1 696 ? 43.701 -22.108 -22.535 1.00 43.00 696 ARG A CA 1
ATOM 5232 C C . ARG A 1 696 ? 44.741 -21.609 -23.546 1.00 43.00 696 ARG A C 1
ATOM 5234 O O . ARG A 1 696 ? 45.361 -22.433 -24.202 1.00 43.00 696 ARG A O 1
ATOM 5241 N N . ASN A 1 697 ? 45.035 -20.309 -23.548 1.00 47.41 697 ASN A N 1
ATOM 5242 C CA . ASN A 1 697 ? 46.377 -19.764 -23.791 1.00 47.41 697 ASN A CA 1
ATOM 5243 C C . ASN A 1 697 ? 46.544 -18.473 -22.972 1.00 47.41 697 ASN A C 1
ATOM 5245 O O . ASN A 1 697 ? 45.558 -17.805 -22.668 1.00 47.41 697 ASN A O 1
ATOM 5249 N N . ALA A 1 698 ? 47.770 -18.157 -22.549 1.00 46.41 698 ALA A N 1
ATOM 5250 C CA . ALA A 1 698 ? 48.036 -17.077 -21.587 1.00 46.41 698 ALA A CA 1
ATOM 5251 C C . ALA A 1 698 ? 48.328 -15.708 -22.234 1.00 46.41 698 ALA A C 1
ATOM 5253 O O . ALA A 1 698 ? 48.536 -14.732 -21.519 1.00 46.41 698 ALA A O 1
ATOM 5254 N N . ASP A 1 699 ? 48.371 -15.643 -23.566 1.00 50.09 699 ASP A N 1
ATOM 5255 C CA . ASP A 1 699 ? 48.899 -14.488 -24.303 1.00 50.09 699 ASP A CA 1
ATOM 5256 C C . ASP A 1 699 ? 47.840 -13.456 -24.717 1.00 50.09 699 ASP A C 1
ATOM 5258 O O . ASP A 1 699 ? 48.201 -12.346 -25.098 1.00 50.09 699 ASP A O 1
ATOM 5262 N N . ILE A 1 700 ? 46.552 -13.823 -24.697 1.00 53.16 700 ILE A N 1
ATOM 5263 C CA . ILE A 1 700 ? 45.465 -13.001 -25.251 1.00 53.16 700 ILE A CA 1
ATOM 5264 C C . ILE A 1 700 ? 44.265 -12.988 -24.289 1.00 53.16 700 ILE A C 1
ATOM 5266 O O . ILE A 1 700 ? 43.351 -13.808 -24.419 1.00 53.16 700 ILE A O 1
ATOM 5270 N N . PRO A 1 701 ? 44.272 -12.098 -23.280 1.00 53.41 701 PRO A N 1
ATOM 5271 C CA . PRO A 1 701 ? 43.082 -11.802 -22.494 1.00 53.41 701 PRO A CA 1
ATOM 5272 C C . PRO A 1 701 ? 42.035 -11.084 -23.357 1.00 53.41 701 PRO A C 1
ATOM 5274 O O . PRO A 1 701 ? 42.365 -10.358 -24.288 1.00 53.41 701 PRO A O 1
ATOM 5277 N N . SER A 1 702 ? 40.767 -11.253 -22.998 1.00 61.72 702 SER A N 1
ATOM 5278 C CA . SER A 1 702 ? 39.652 -10.464 -23.516 1.00 61.72 702 SER A CA 1
ATOM 5279 C C . SER A 1 702 ? 38.875 -9.955 -22.304 1.00 61.72 702 SER A C 1
ATOM 5281 O O . SER A 1 702 ? 37.988 -10.648 -21.794 1.00 61.72 702 SER A O 1
ATOM 5283 N N . PRO A 1 703 ? 39.283 -8.805 -21.742 1.00 73.50 703 PRO A N 1
ATOM 5284 C CA . PRO A 1 703 ? 38.865 -8.366 -20.420 1.00 73.50 703 PRO A CA 1
ATOM 5285 C C . PRO A 1 703 ? 37.458 -7.764 -20.389 1.00 73.50 703 PRO A C 1
ATOM 5287 O O . PRO A 1 703 ? 37.234 -6.844 -19.615 1.00 73.50 703 PRO A O 1
ATOM 5290 N N . VAL A 1 704 ? 36.494 -8.248 -21.180 1.00 83.62 704 VAL A N 1
ATOM 5291 C CA . VAL A 1 704 ? 35.143 -7.660 -21.268 1.00 83.62 704 VAL A CA 1
ATOM 5292 C C . VAL A 1 704 ? 34.488 -7.548 -19.887 1.00 83.62 704 VAL A C 1
ATOM 5294 O O . VAL A 1 704 ? 34.133 -6.442 -19.473 1.00 83.62 704 VAL A O 1
ATOM 5297 N N . ARG A 1 705 ? 34.387 -8.650 -19.124 1.00 86.12 705 ARG A N 1
ATOM 5298 C CA . ARG A 1 705 ? 33.804 -8.620 -17.770 1.00 86.12 705 ARG A CA 1
ATOM 5299 C C . ARG A 1 705 ? 34.645 -7.779 -16.810 1.00 86.12 705 ARG A C 1
ATOM 5301 O O . ARG A 1 705 ? 34.097 -7.054 -15.982 1.00 86.12 705 ARG A O 1
ATOM 5308 N N . GLU A 1 706 ? 35.968 -7.871 -16.880 1.00 84.00 706 GLU A N 1
ATOM 5309 C CA . GLU A 1 706 ? 36.878 -7.132 -16.006 1.00 84.00 706 GLU A CA 1
ATOM 5310 C C . GLU A 1 706 ? 36.888 -5.624 -16.300 1.00 84.00 706 GLU A C 1
ATOM 5312 O O . GLU A 1 706 ? 37.031 -4.835 -15.369 1.00 84.00 706 GLU A O 1
ATOM 5317 N N . TYR A 1 707 ? 36.705 -5.208 -17.554 1.00 84.88 707 TYR A N 1
ATOM 5318 C CA . TYR A 1 707 ? 36.591 -3.814 -17.971 1.00 84.88 707 TYR A CA 1
ATOM 5319 C C . TYR A 1 707 ? 35.232 -3.250 -17.578 1.00 84.88 707 TYR A C 1
ATOM 5321 O O . TYR A 1 707 ? 35.192 -2.205 -16.937 1.00 84.88 707 TYR A O 1
ATOM 5329 N N . VAL A 1 708 ? 34.133 -3.954 -17.875 1.00 87.31 708 VAL A N 1
ATOM 5330 C CA . VAL A 1 708 ? 32.783 -3.535 -17.464 1.00 87.31 708 VAL A CA 1
ATOM 5331 C C . VAL A 1 708 ? 32.707 -3.414 -15.939 1.00 87.31 708 VAL A C 1
ATOM 5333 O O . VAL A 1 708 ? 32.306 -2.368 -15.443 1.00 87.31 708 VAL A O 1
ATOM 5336 N N . ASN A 1 709 ? 33.232 -4.378 -15.171 1.00 86.00 709 ASN A N 1
ATOM 5337 C CA . ASN A 1 709 ? 33.308 -4.253 -13.709 1.00 86.00 709 ASN A CA 1
ATOM 5338 C C . ASN A 1 709 ? 34.213 -3.104 -13.225 1.00 86.00 709 ASN A C 1
ATOM 5340 O O . ASN A 1 709 ? 33.917 -2.497 -12.197 1.00 86.00 709 ASN A O 1
ATOM 5344 N N . LYS A 1 710 ? 35.309 -2.775 -13.926 1.00 82.44 710 LYS A N 1
ATOM 5345 C CA . LYS A 1 710 ? 36.138 -1.597 -13.597 1.00 82.44 710 LYS A CA 1
ATOM 5346 C C . LYS A 1 710 ? 35.432 -0.287 -13.941 1.00 82.44 710 LYS A C 1
ATOM 5348 O O . LYS A 1 710 ? 35.549 0.651 -13.163 1.00 82.44 710 LYS A O 1
ATOM 5353 N N . ALA A 1 711 ? 34.709 -0.221 -15.057 1.00 84.06 711 ALA A N 1
ATOM 5354 C CA . ALA A 1 711 ? 33.915 0.929 -15.476 1.00 84.06 711 ALA A CA 1
ATOM 5355 C C . ALA A 1 711 ? 32.772 1.180 -14.487 1.00 84.06 711 ALA A C 1
ATOM 5357 O O . ALA A 1 711 ? 32.784 2.211 -13.820 1.00 84.06 711 ALA A O 1
ATOM 5358 N N . LEU A 1 712 ? 31.906 0.177 -14.288 1.00 84.12 712 LEU A N 1
ATOM 5359 C CA . LEU A 1 712 ? 30.840 0.165 -13.283 1.00 84.12 712 LEU A CA 1
ATOM 5360 C C . LEU A 1 712 ? 31.347 0.536 -11.890 1.00 84.12 712 LEU A C 1
ATOM 5362 O O . LEU A 1 712 ? 30.596 1.138 -11.139 1.00 84.12 712 LEU A O 1
ATOM 5366 N N . LYS A 1 713 ? 32.584 0.169 -11.513 1.00 81.06 713 LYS A N 1
ATOM 5367 C CA . LYS A 1 713 ? 33.195 0.535 -10.223 1.00 81.06 713 LYS A CA 1
ATOM 5368 C C . LYS A 1 713 ? 33.775 1.954 -10.198 1.00 81.06 713 LYS A C 1
ATOM 5370 O O . LYS A 1 713 ? 33.687 2.613 -9.165 1.00 81.06 713 LYS A O 1
ATOM 5375 N N . ALA A 1 714 ? 34.397 2.415 -11.281 1.00 76.44 714 ALA A N 1
ATOM 5376 C CA . ALA A 1 714 ? 35.028 3.733 -11.354 1.00 76.44 714 ALA A CA 1
ATOM 5377 C C . ALA A 1 714 ? 33.996 4.867 -11.293 1.00 76.44 714 ALA A C 1
ATOM 5379 O O . ALA A 1 714 ? 34.263 5.916 -10.713 1.00 76.44 714 ALA A O 1
ATOM 5380 N N . THR A 1 715 ? 32.803 4.638 -11.840 1.00 72.94 715 THR A N 1
ATOM 5381 C CA . THR A 1 715 ? 31.733 5.637 -11.917 1.00 72.94 715 THR A CA 1
ATOM 5382 C C . THR A 1 715 ? 30.885 5.772 -10.652 1.00 72.94 715 THR A C 1
ATOM 5384 O O . THR A 1 715 ? 30.075 6.689 -10.595 1.00 72.94 715 THR A O 1
ATOM 5387 N N . ARG A 1 716 ? 31.082 4.931 -9.622 1.00 71.94 716 ARG A N 1
ATOM 5388 C CA . ARG A 1 716 ? 30.234 4.910 -8.404 1.00 71.94 716 ARG A CA 1
ATOM 5389 C C . ARG A 1 716 ? 30.378 6.127 -7.494 1.00 71.94 716 ARG A C 1
ATOM 5391 O O . ARG A 1 716 ? 29.593 6.272 -6.574 1.00 71.94 716 ARG A O 1
ATOM 5398 N N . ALA A 1 717 ? 31.395 6.968 -7.693 1.00 49.78 717 ALA A N 1
ATOM 5399 C CA . ALA A 1 717 ? 31.571 8.278 -7.042 1.00 49.78 717 ALA A CA 1
ATOM 5400 C C . ALA A 1 717 ? 31.479 8.359 -5.489 1.00 49.78 717 ALA A C 1
ATOM 5402 O O . ALA A 1 717 ? 31.534 9.459 -4.945 1.00 49.78 717 ALA A O 1
ATOM 5403 N N . GLY A 1 718 ? 31.414 7.232 -4.770 1.00 50.50 718 GLY A N 1
ATOM 5404 C CA . GLY A 1 718 ? 31.213 7.173 -3.315 1.00 50.50 718 GLY A CA 1
ATOM 5405 C C . GLY A 1 718 ? 29.820 6.701 -2.874 1.00 50.50 718 GLY A C 1
ATOM 5406 O O . GLY A 1 718 ? 29.608 6.553 -1.674 1.00 50.50 718 GLY A O 1
ATOM 5407 N N . ASP A 1 719 ? 28.911 6.433 -3.813 1.00 51.44 719 ASP A N 1
ATOM 5408 C CA . ASP A 1 719 ? 27.602 5.828 -3.559 1.00 51.44 719 ASP A CA 1
ATOM 5409 C C . ASP A 1 719 ? 27.767 4.342 -3.146 1.00 51.44 719 ASP A C 1
ATOM 5411 O O . ASP A 1 719 ? 28.471 3.593 -3.844 1.00 51.44 719 ASP A O 1
ATOM 5415 N N . PRO A 1 720 ? 27.199 3.897 -2.004 1.00 44.47 720 PRO A N 1
ATOM 5416 C CA . PRO A 1 720 ? 27.170 2.482 -1.639 1.00 44.47 720 PRO A CA 1
ATOM 5417 C C . PRO A 1 720 ? 26.270 1.645 -2.560 1.00 44.47 720 PRO A C 1
ATOM 5419 O O . PRO A 1 720 ? 26.597 0.481 -2.807 1.00 44.47 720 PRO A O 1
ATOM 5422 N N . ASP A 1 721 ? 25.202 2.228 -3.107 1.00 51.00 721 ASP A N 1
ATOM 5423 C CA . ASP A 1 721 ? 24.075 1.530 -3.730 1.00 51.00 721 ASP A CA 1
ATOM 5424 C C . ASP A 1 721 ? 24.198 1.493 -5.264 1.00 51.00 721 ASP A C 1
ATOM 5426 O O . ASP A 1 721 ? 23.291 1.817 -6.018 1.00 51.00 721 ASP A O 1
ATOM 5430 N N . LEU A 1 722 ? 25.379 1.033 -5.698 1.00 59.28 722 LEU A N 1
ATOM 5431 C CA . LEU A 1 722 ? 25.635 0.202 -6.890 1.00 59.28 722 LEU A CA 1
ATOM 5432 C C . LEU A 1 722 ? 25.224 0.701 -8.299 1.00 59.28 722 LEU A C 1
ATOM 5434 O O . LEU A 1 722 ? 25.549 -0.012 -9.255 1.00 59.28 722 LEU A O 1
ATOM 5438 N N . ASP A 1 723 ? 24.662 1.908 -8.428 1.00 64.31 723 ASP A N 1
ATOM 5439 C CA . ASP A 1 723 ? 24.096 2.508 -9.652 1.00 64.31 723 ASP A CA 1
ATOM 5440 C C . ASP A 1 723 ? 24.901 2.241 -10.939 1.00 64.31 723 ASP A C 1
ATOM 5442 O O . ASP A 1 723 ? 26.109 2.498 -11.060 1.00 64.31 723 ASP A O 1
ATOM 5446 N N . ASN A 1 724 ? 24.177 1.729 -11.929 1.00 73.31 724 ASN A N 1
ATOM 5447 C CA . ASN A 1 724 ? 24.657 1.328 -13.245 1.00 73.31 724 ASN A CA 1
ATOM 5448 C C . ASN A 1 724 ? 24.378 2.391 -14.343 1.00 73.31 724 ASN A C 1
ATOM 5450 O O . ASN A 1 724 ? 24.880 2.263 -15.462 1.00 73.31 724 ASN A O 1
ATOM 5454 N N . CYS A 1 725 ? 23.635 3.461 -14.027 1.00 80.31 725 CYS A N 1
ATOM 5455 C CA . CYS A 1 725 ? 23.251 4.551 -14.931 1.00 80.31 725 CYS A CA 1
ATOM 5456 C C . CYS A 1 725 ? 23.856 5.923 -14.513 1.00 80.31 725 CYS A C 1
ATOM 5458 O O . CYS A 1 725 ? 23.144 6.931 -14.419 1.00 80.31 725 CYS A O 1
ATOM 5460 N N . PRO A 1 726 ? 25.180 6.029 -14.290 1.00 77.88 726 PRO A N 1
ATOM 5461 C CA . PRO A 1 726 ? 25.802 7.233 -13.740 1.00 77.88 726 PRO A CA 1
ATOM 5462 C C . PRO A 1 726 ? 25.723 8.433 -14.701 1.00 77.88 726 PRO A C 1
ATOM 5464 O O . PRO A 1 726 ? 26.083 8.337 -15.879 1.00 77.88 726 PRO A O 1
ATOM 5467 N N . GLN A 1 727 ? 25.348 9.608 -14.180 1.00 81.31 727 GLN A N 1
ATOM 5468 C CA . GLN A 1 727 ? 25.072 10.820 -14.973 1.00 81.31 727 GLN A CA 1
ATOM 5469 C C . GLN A 1 727 ? 26.184 11.207 -15.966 1.00 81.31 727 GLN A C 1
ATOM 5471 O O . GLN A 1 727 ? 25.932 11.575 -17.116 1.00 81.31 727 GLN A O 1
ATOM 5476 N N . ALA A 1 728 ? 27.448 11.082 -15.544 1.00 81.44 728 ALA A N 1
ATOM 5477 C CA . ALA A 1 728 ? 28.614 11.399 -16.371 1.00 81.44 728 ALA A CA 1
ATOM 5478 C C . ALA A 1 728 ? 28.687 10.561 -17.667 1.00 81.44 728 ALA A C 1
ATOM 5480 O O . ALA A 1 728 ? 29.262 11.008 -18.662 1.00 81.44 728 ALA A O 1
ATOM 5481 N N . GLN A 1 729 ? 28.078 9.372 -17.664 1.00 86.44 729 GLN A N 1
ATOM 5482 C CA . GLN A 1 729 ? 28.114 8.384 -18.740 1.00 86.44 729 GLN A CA 1
ATOM 5483 C C . GLN A 1 729 ? 26.895 8.438 -19.668 1.00 86.44 729 GLN A C 1
ATOM 5485 O O . GLN A 1 729 ? 26.649 7.449 -20.344 1.00 86.44 729 GLN A O 1
ATOM 5490 N N . ASN A 1 730 ? 26.160 9.558 -19.741 1.00 86.94 730 ASN A N 1
ATOM 5491 C CA . ASN A 1 730 ? 24.844 9.667 -20.405 1.00 86.94 730 ASN A CA 1
ATOM 5492 C C . ASN A 1 730 ? 23.673 9.049 -19.607 1.00 86.94 730 ASN A C 1
ATOM 5494 O O . ASN A 1 730 ? 22.590 8.840 -20.148 1.00 86.94 730 ASN A O 1
ATOM 5498 N N . GLY A 1 731 ? 23.853 8.805 -18.307 1.00 82.81 731 GLY A N 1
ATOM 5499 C CA . GLY A 1 731 ? 22.720 8.576 -17.416 1.00 82.81 731 GLY A CA 1
ATOM 5500 C C . GLY A 1 731 ? 21.882 9.846 -17.221 1.00 82.81 731 GLY A C 1
ATOM 5501 O O . GLY A 1 731 ? 22.420 10.950 -17.145 1.00 82.81 731 GLY A O 1
ATOM 5502 N N . GLU A 1 732 ? 20.560 9.699 -17.108 1.00 76.19 732 GLU A N 1
ATOM 5503 C CA . GLU A 1 732 ? 19.663 10.804 -16.725 1.00 76.19 732 GLU A CA 1
ATOM 5504 C C . GLU A 1 732 ? 19.381 10.869 -15.209 1.00 76.19 732 GLU A C 1
ATOM 5506 O O . GLU A 1 732 ? 18.777 11.840 -14.747 1.00 76.19 732 GLU A O 1
ATOM 5511 N N . ARG A 1 733 ? 19.817 9.868 -14.429 1.00 79.94 733 ARG A N 1
ATOM 5512 C CA . ARG A 1 733 ? 19.842 9.932 -12.959 1.00 79.94 733 ARG A CA 1
ATOM 5513 C C . ARG A 1 733 ? 20.968 10.860 -12.509 1.00 79.94 733 ARG A C 1
ATOM 5515 O O . ARG A 1 733 ? 22.077 10.770 -13.030 1.00 79.94 733 ARG A O 1
ATOM 5522 N N . ALA A 1 734 ? 20.695 11.743 -11.550 1.00 67.50 734 ALA A N 1
ATOM 5523 C CA . ALA A 1 734 ? 21.734 12.494 -10.837 1.00 67.50 734 ALA A CA 1
ATOM 5524 C C . ALA A 1 734 ? 22.138 11.793 -9.527 1.00 67.50 734 ALA A C 1
ATOM 5526 O O . ALA A 1 734 ? 23.149 12.142 -8.920 1.00 67.50 734 ALA A O 1
ATOM 5527 N N . SER A 1 735 ? 21.319 10.835 -9.089 1.00 68.44 735 SER A N 1
ATOM 5528 C CA . SER A 1 735 ? 21.434 10.087 -7.845 1.00 68.44 735 SER A CA 1
ATOM 5529 C C . SER A 1 735 ? 20.637 8.781 -7.928 1.00 68.44 735 SER A C 1
ATOM 5531 O O . SER A 1 735 ? 19.703 8.670 -8.722 1.00 68.44 735 SER A O 1
ATOM 5533 N N . SER A 1 736 ? 20.933 7.848 -7.032 1.00 69.38 736 SER A N 1
ATOM 5534 C CA . SER A 1 736 ? 20.192 6.606 -6.772 1.00 69.38 736 SER A CA 1
ATOM 5535 C C . SER A 1 736 ? 18.828 6.802 -6.065 1.00 69.38 736 SER A C 1
ATOM 5537 O O . SER A 1 736 ? 18.191 5.833 -5.666 1.00 69.38 736 SER A O 1
ATOM 5539 N N . THR A 1 737 ? 18.349 8.042 -5.894 1.00 81.00 737 THR A N 1
ATOM 5540 C CA . THR A 1 737 ? 17.157 8.368 -5.080 1.00 81.00 737 THR A CA 1
ATOM 5541 C C . THR A 1 737 ? 15.821 8.081 -5.784 1.00 81.00 737 THR A C 1
ATOM 5543 O O . THR A 1 737 ? 15.697 8.271 -6.996 1.00 81.00 737 THR A O 1
ATOM 5546 N N . ASP A 1 738 ? 14.769 7.721 -5.028 1.00 81.62 738 ASP A N 1
ATOM 5547 C CA . ASP A 1 738 ? 13.436 7.396 -5.583 1.00 81.62 738 ASP A CA 1
ATOM 5548 C C . ASP A 1 738 ? 12.834 8.564 -6.400 1.00 81.62 738 ASP A C 1
ATOM 5550 O O . ASP A 1 738 ? 12.124 8.345 -7.384 1.00 81.62 738 ASP A O 1
ATOM 5554 N N . ARG A 1 739 ? 13.174 9.820 -6.071 1.00 85.00 739 ARG A N 1
ATOM 5555 C CA . ARG A 1 739 ? 12.819 11.013 -6.870 1.00 85.00 739 ARG A CA 1
ATOM 5556 C C . ARG A 1 739 ? 13.247 10.904 -8.337 1.00 85.00 739 ARG A C 1
ATOM 5558 O O . ARG A 1 739 ? 12.530 11.375 -9.222 1.00 85.00 739 ARG A O 1
ATOM 5565 N N . ASP A 1 740 ? 14.418 10.340 -8.613 1.00 85.94 740 ASP A N 1
ATOM 5566 C CA . ASP A 1 740 ? 14.939 10.275 -9.977 1.00 85.94 740 ASP A CA 1
ATOM 5567 C C . ASP A 1 740 ? 14.227 9.148 -10.776 1.00 85.94 740 ASP A C 1
ATOM 5569 O O . ASP A 1 740 ? 14.094 9.260 -12.004 1.00 85.94 740 ASP A O 1
ATOM 5573 N N . TYR A 1 741 ? 13.645 8.158 -10.081 1.00 92.19 741 TYR A N 1
ATOM 5574 C CA . TYR A 1 741 ? 12.860 7.032 -10.619 1.00 92.19 741 TYR A CA 1
ATOM 5575 C C . TYR A 1 741 ? 11.355 7.279 -10.802 1.00 92.19 741 TYR A C 1
ATOM 5577 O O . TYR A 1 741 ? 10.733 6.613 -11.628 1.00 92.19 741 TYR A O 1
ATOM 5585 N N . PHE A 1 742 ? 10.738 8.204 -10.063 1.00 94.69 742 PHE A N 1
ATOM 5586 C CA . PHE A 1 742 ? 9.287 8.435 -10.119 1.00 94.69 742 PHE A CA 1
ATOM 5587 C C . PHE A 1 742 ? 8.923 9.858 -10.555 1.00 94.69 742 PHE A C 1
ATOM 5589 O O . PHE A 1 742 ? 9.651 10.820 -10.307 1.00 94.69 742 PHE A O 1
ATOM 5596 N N . ARG A 1 743 ? 7.753 10.028 -11.187 1.00 93.50 743 ARG A N 1
ATOM 5597 C CA . ARG A 1 743 ? 7.177 11.367 -11.395 1.00 93.50 743 ARG A CA 1
ATOM 5598 C C . ARG A 1 743 ? 6.376 11.818 -10.176 1.00 93.50 743 ARG A C 1
ATOM 5600 O O . ARG A 1 743 ? 5.459 11.130 -9.738 1.00 93.50 743 ARG A O 1
ATOM 5607 N N . VAL A 1 744 ? 6.728 12.995 -9.663 1.00 93.12 744 VAL A N 1
ATOM 5608 C CA . VAL A 1 744 ? 6.109 13.651 -8.501 1.00 93.12 744 VAL A CA 1
ATOM 5609 C C . VAL A 1 744 ? 4.988 14.587 -8.969 1.00 93.12 744 VAL A C 1
ATOM 5611 O O . VAL A 1 744 ? 5.104 15.215 -10.019 1.00 93.12 744 VAL A O 1
ATOM 5614 N N . GLY A 1 745 ? 3.919 14.719 -8.183 1.00 93.69 745 GLY A N 1
ATOM 5615 C CA . GLY A 1 745 ? 2.749 15.542 -8.490 1.00 93.69 745 GLY A CA 1
ATOM 5616 C C . GLY A 1 745 ? 1.563 14.725 -9.007 1.00 93.69 745 GLY A C 1
ATOM 5617 O O . GLY A 1 745 ? 1.365 13.580 -8.613 1.00 93.69 745 GLY A O 1
ATOM 5618 N N . VAL A 1 746 ? 0.756 15.333 -9.879 1.00 93.94 746 VAL A N 1
ATOM 5619 C CA . VAL A 1 746 ? -0.514 14.779 -10.404 1.00 93.94 746 VAL A CA 1
ATOM 5620 C C . VAL A 1 746 ? -0.363 14.136 -11.792 1.00 93.94 746 VAL A C 1
ATOM 5622 O O . VAL A 1 746 ? -1.292 14.110 -12.592 1.00 93.94 746 VAL A O 1
ATOM 5625 N N . GLU A 1 747 ? 0.833 13.630 -12.096 1.00 93.12 747 GLU A N 1
ATOM 5626 C CA . GLU A 1 747 ? 1.217 13.097 -13.416 1.00 93.12 747 GLU A CA 1
ATOM 5627 C C . GLU A 1 747 ? 0.588 11.720 -13.738 1.00 93.12 747 GLU A C 1
ATOM 5629 O O . GLU A 1 747 ? 0.748 11.206 -14.847 1.00 93.12 747 GLU A O 1
ATOM 5634 N N . LEU A 1 748 ? -0.138 11.119 -12.783 1.00 94.88 748 LEU A N 1
ATOM 5635 C CA . LEU A 1 748 ? -0.898 9.877 -12.948 1.00 94.88 748 LEU A CA 1
ATOM 5636 C C . LEU A 1 748 ? -2.250 9.967 -12.215 1.00 94.88 748 LEU A C 1
ATOM 5638 O O . LEU A 1 748 ? -2.404 9.498 -11.089 1.00 94.88 748 LEU A O 1
ATOM 5642 N N . GLU A 1 749 ? -3.234 10.592 -12.861 1.00 91.50 749 GLU A N 1
ATOM 5643 C CA . GLU A 1 749 ? -4.599 10.766 -12.345 1.00 91.50 749 GLU A CA 1
ATOM 5644 C C . GLU A 1 749 ? -5.237 9.402 -11.962 1.00 91.50 749 GLU A C 1
ATOM 5646 O O . GLU A 1 749 ? -5.184 8.461 -12.759 1.00 91.50 749 GLU A O 1
ATOM 5651 N N . PRO A 1 750 ? -5.821 9.249 -10.753 1.00 94.25 750 PRO A N 1
ATOM 5652 C CA . PRO A 1 750 ? -6.241 10.285 -9.809 1.00 94.25 750 PRO A CA 1
ATOM 5653 C C . PRO A 1 750 ? -5.244 10.487 -8.653 1.00 94.25 750 PRO A C 1
ATOM 5655 O O . PRO A 1 750 ? -5.572 11.122 -7.652 1.00 94.25 750 PRO A O 1
ATOM 5658 N N . TYR A 1 751 ? -4.052 9.896 -8.741 1.00 95.38 751 TYR A N 1
ATOM 5659 C CA . TYR A 1 751 ? -3.085 9.865 -7.656 1.00 95.38 751 TYR A CA 1
ATOM 5660 C C . TYR A 1 751 ? -2.294 11.171 -7.586 1.00 95.38 751 TYR A C 1
ATOM 5662 O O . TYR A 1 751 ? -1.888 11.736 -8.601 1.00 95.38 751 TYR A O 1
ATOM 5670 N N . THR A 1 752 ? -2.039 11.631 -6.362 1.00 93.50 752 THR A N 1
ATOM 5671 C CA . THR A 1 752 ? -1.008 12.639 -6.103 1.00 93.50 752 THR A CA 1
ATOM 5672 C C . THR A 1 752 ? 0.199 11.925 -5.520 1.00 93.50 752 THR A C 1
ATOM 5674 O O . THR A 1 752 ? 0.110 11.330 -4.446 1.00 93.50 752 THR A O 1
ATOM 5677 N N . VAL A 1 753 ? 1.318 11.980 -6.235 1.00 94.50 753 VAL A N 1
ATOM 5678 C CA . VAL A 1 753 ? 2.608 11.475 -5.770 1.00 94.50 753 VAL A CA 1
ATOM 5679 C C . VAL A 1 753 ? 3.327 12.604 -5.037 1.00 94.50 753 VAL A C 1
ATOM 5681 O O . VAL A 1 753 ? 3.549 13.676 -5.601 1.00 94.50 753 VAL A O 1
ATOM 5684 N N . THR A 1 754 ? 3.699 12.381 -3.782 1.00 94.62 754 THR A N 1
ATOM 5685 C CA . THR A 1 754 ? 4.461 13.325 -2.956 1.00 94.62 754 THR A CA 1
ATOM 5686 C C . THR A 1 754 ? 5.887 12.823 -2.735 1.00 94.62 754 THR A C 1
ATOM 5688 O O . THR A 1 754 ? 6.148 11.621 -2.773 1.00 94.62 754 THR A O 1
ATOM 5691 N N . LEU A 1 755 ? 6.813 13.761 -2.535 1.00 92.62 755 LEU A N 1
ATOM 5692 C CA . LEU A 1 755 ? 8.220 13.503 -2.230 1.00 92.62 755 LEU A CA 1
ATOM 5693 C C . LEU A 1 755 ? 8.517 14.018 -0.820 1.00 92.62 755 LEU A C 1
ATOM 5695 O O . LEU A 1 755 ? 8.203 15.170 -0.512 1.00 92.62 755 LEU A O 1
ATOM 5699 N N . VAL A 1 756 ? 9.157 13.193 0.006 1.00 90.50 756 VAL A N 1
ATOM 5700 C CA . VAL A 1 756 ? 9.557 13.539 1.375 1.00 90.50 756 VAL A CA 1
ATOM 5701 C C . VAL A 1 756 ? 11.028 13.185 1.556 1.00 90.50 756 VAL A C 1
ATOM 5703 O O . VAL A 1 756 ? 11.391 12.015 1.644 1.00 90.50 756 VAL A O 1
ATOM 5706 N N . GLY A 1 757 ? 11.888 14.204 1.593 1.00 87.69 757 GLY A N 1
ATOM 5707 C CA . GLY A 1 757 ? 13.327 13.986 1.449 1.00 87.69 757 GLY A CA 1
ATOM 5708 C C . GLY A 1 757 ? 13.604 13.380 0.074 1.00 87.69 757 GLY A C 1
ATOM 5709 O O . GLY A 1 757 ? 13.392 14.045 -0.939 1.00 87.69 757 GLY A O 1
ATOM 5710 N N . ASP A 1 758 ? 14.006 12.112 0.064 1.00 84.75 758 ASP A N 1
ATOM 5711 C CA . ASP A 1 758 ? 14.237 11.319 -1.144 1.00 84.75 758 ASP A CA 1
ATOM 5712 C C . ASP A 1 758 ? 13.217 10.174 -1.331 1.00 84.75 758 ASP A C 1
ATOM 5714 O O . ASP A 1 758 ? 13.289 9.479 -2.338 1.00 84.75 758 ASP A O 1
ATOM 5718 N N . GLU A 1 759 ? 12.250 10.000 -0.416 1.00 90.31 759 GLU A N 1
ATOM 5719 C CA . GLU A 1 759 ? 11.240 8.926 -0.449 1.00 90.31 759 GLU A CA 1
ATOM 5720 C C . GLU A 1 759 ? 9.933 9.355 -1.143 1.00 90.31 759 GLU A C 1
ATOM 5722 O O . GLU A 1 759 ? 9.469 10.490 -0.986 1.00 90.31 759 GLU A O 1
ATOM 5727 N N . ILE A 1 760 ? 9.305 8.433 -1.882 1.00 93.62 760 ILE A N 1
ATOM 5728 C CA . ILE A 1 760 ? 8.126 8.693 -2.723 1.00 93.62 760 ILE A CA 1
ATOM 5729 C C . ILE A 1 760 ? 6.858 8.047 -2.147 1.00 93.62 760 ILE A C 1
ATOM 5731 O O . ILE A 1 760 ? 6.824 6.844 -1.893 1.00 93.62 760 ILE A O 1
ATOM 5735 N N . PHE A 1 761 ? 5.782 8.829 -2.010 1.00 95.50 761 PHE A N 1
ATOM 5736 C CA . PHE A 1 761 ? 4.499 8.384 -1.453 1.00 95.50 761 PHE A CA 1
ATOM 5737 C C . PHE A 1 761 ? 3.327 8.711 -2.383 1.00 95.50 761 PHE A C 1
ATOM 5739 O O . PHE A 1 761 ? 3.109 9.874 -2.721 1.00 95.50 761 PHE A O 1
ATOM 5746 N N . GLY A 1 762 ? 2.537 7.705 -2.761 1.00 95.56 762 GLY A N 1
ATOM 5747 C CA . GLY A 1 762 ? 1.246 7.890 -3.430 1.00 95.56 762 GLY A CA 1
ATOM 5748 C C . GLY A 1 762 ? 0.095 7.627 -2.460 1.00 95.56 762 GLY A C 1
ATOM 5749 O O . GLY A 1 762 ? 0.021 6.543 -1.883 1.00 95.56 762 GLY A O 1
ATOM 5750 N N . THR A 1 763 ? -0.813 8.587 -2.277 1.00 95.38 763 THR A N 1
ATOM 5751 C CA . THR A 1 763 ? -1.994 8.409 -1.411 1.00 95.38 763 THR A CA 1
ATOM 5752 C C . THR A 1 763 ? -3.038 7.509 -2.075 1.00 95.38 763 THR A C 1
ATOM 5754 O O . THR A 1 763 ? -3.314 7.640 -3.271 1.00 95.38 763 THR A O 1
ATOM 5757 N N . CYS A 1 764 ? -3.655 6.606 -1.306 1.00 95.88 764 CYS A N 1
ATOM 5758 C CA . CYS A 1 764 ? -4.757 5.781 -1.791 1.00 95.88 764 CYS A CA 1
ATOM 5759 C C . CYS A 1 764 ? -5.983 6.632 -2.143 1.00 95.88 764 CYS A C 1
ATOM 5761 O O . CYS A 1 764 ? -6.420 7.469 -1.349 1.00 95.88 764 CYS A O 1
ATOM 5763 N N . SER A 1 765 ? -6.580 6.391 -3.313 1.00 94.94 765 SER A N 1
ATOM 5764 C CA . SER A 1 765 ? -7.780 7.118 -3.724 1.00 94.94 765 SER A CA 1
ATOM 5765 C C . SER A 1 765 ? -8.999 6.679 -2.913 1.00 94.94 765 SER A C 1
ATOM 5767 O O . SER A 1 765 ? -9.295 5.488 -2.775 1.00 94.94 765 SER A O 1
ATOM 5769 N N . VAL A 1 766 ? -9.725 7.673 -2.404 1.00 92.94 766 VAL A N 1
ATOM 5770 C CA . VAL A 1 766 ? -10.994 7.534 -1.672 1.00 92.94 766 VAL A CA 1
ATOM 5771 C C . VAL A 1 766 ? -12.171 8.181 -2.411 1.00 92.94 766 VAL A C 1
ATOM 5773 O O . VAL A 1 766 ? -13.281 8.213 -1.885 1.00 92.94 766 VAL A O 1
ATOM 5776 N N . ASP A 1 767 ? -11.943 8.701 -3.620 1.00 90.31 767 ASP A N 1
ATOM 5777 C CA . ASP A 1 767 ? -12.945 9.417 -4.412 1.00 90.31 767 ASP A CA 1
ATOM 5778 C C . ASP A 1 767 ? -13.873 8.449 -5.179 1.00 90.31 767 ASP A C 1
ATOM 5780 O O . ASP A 1 767 ? -13.410 7.747 -6.085 1.00 90.31 767 ASP A O 1
ATOM 5784 N N . PRO A 1 768 ? -15.192 8.420 -4.888 1.00 88.38 768 PRO A N 1
ATOM 5785 C CA . PRO A 1 768 ? -16.139 7.553 -5.584 1.00 88.38 768 PRO A CA 1
ATOM 5786 C C . PRO A 1 768 ? -16.301 7.846 -7.081 1.00 88.38 768 PRO A C 1
ATOM 5788 O O . PRO A 1 768 ? -16.749 6.958 -7.808 1.00 88.38 768 PRO A O 1
ATOM 5791 N N . ALA A 1 769 ? -15.937 9.041 -7.570 1.00 89.56 769 ALA A N 1
ATOM 5792 C CA . ALA A 1 769 ? -15.916 9.321 -9.010 1.00 89.56 769 ALA A CA 1
ATOM 5793 C C . ALA A 1 769 ? -14.881 8.447 -9.742 1.00 89.56 769 ALA A C 1
ATOM 5795 O O . ALA A 1 769 ? -15.079 8.063 -10.895 1.00 89.56 769 ALA A O 1
ATOM 5796 N N . HIS A 1 770 ? -13.822 8.048 -9.036 1.00 90.50 770 HIS A N 1
ATOM 5797 C CA . HIS A 1 770 ? -12.744 7.196 -9.518 1.00 90.50 770 HIS A CA 1
ATOM 5798 C C . HIS A 1 770 ? -12.900 5.748 -9.027 1.00 90.50 770 HIS A C 1
ATOM 5800 O O . HIS A 1 770 ? -11.934 5.110 -8.615 1.00 90.50 770 HIS A O 1
ATOM 5806 N N . ALA A 1 771 ? -14.122 5.203 -9.090 1.00 90.19 771 ALA A N 1
ATOM 5807 C CA . ALA A 1 771 ? -14.483 3.888 -8.543 1.00 90.19 771 ALA A CA 1
ATOM 5808 C C . ALA A 1 771 ? -13.510 2.716 -8.852 1.00 90.19 771 ALA A C 1
ATOM 5810 O O . ALA A 1 771 ? -13.234 1.949 -7.928 1.00 90.19 771 ALA A O 1
ATOM 5811 N N . PRO A 1 772 ? -12.923 2.560 -10.064 1.00 92.06 772 PRO A N 1
ATOM 5812 C CA . PRO A 1 772 ? -11.931 1.506 -10.336 1.00 92.06 772 PRO A CA 1
ATOM 5813 C C . PRO A 1 772 ? -10.610 1.657 -9.560 1.00 92.06 772 PRO A C 1
ATOM 5815 O O . PRO A 1 772 ? -9.831 0.707 -9.481 1.00 92.06 772 PRO A O 1
ATOM 5818 N N . LYS A 1 773 ? -10.343 2.858 -9.032 1.00 95.19 773 LYS A N 1
ATOM 5819 C CA . LYS A 1 773 ? -9.109 3.277 -8.353 1.00 95.19 773 LYS A CA 1
ATOM 5820 C C . LYS A 1 773 ? -9.261 3.406 -6.834 1.00 95.19 773 LYS A C 1
ATOM 5822 O O . LYS A 1 773 ? -8.262 3.641 -6.159 1.00 95.19 773 LYS A O 1
ATOM 5827 N N . LEU A 1 774 ? -10.469 3.220 -6.295 1.00 94.94 774 LEU A N 1
ATOM 5828 C CA . LEU A 1 774 ? -10.722 3.207 -4.850 1.00 94.94 774 LEU A CA 1
ATOM 5829 C C . LEU A 1 774 ? -9.836 2.176 -4.135 1.00 94.94 774 LEU A C 1
ATOM 5831 O O . LEU A 1 774 ? -9.666 1.056 -4.619 1.00 94.94 774 LEU A O 1
ATOM 5835 N N . GLY A 1 775 ? -9.284 2.550 -2.980 1.00 95.56 775 GLY A N 1
ATOM 5836 C CA . GLY A 1 775 ? -8.440 1.673 -2.157 1.00 95.56 775 GLY A CA 1
ATOM 5837 C C . GLY A 1 775 ? -7.130 1.231 -2.821 1.00 95.56 775 GLY A C 1
ATOM 5838 O O . GLY A 1 775 ? -6.509 0.253 -2.397 1.00 95.56 775 GLY A O 1
ATOM 5839 N N . ARG A 1 776 ? -6.719 1.941 -3.875 1.00 97.56 776 ARG A N 1
ATOM 5840 C CA . ARG A 1 776 ? -5.433 1.794 -4.557 1.00 97.56 776 ARG A CA 1
ATOM 5841 C C . ARG A 1 776 ? -4.662 3.099 -4.467 1.00 97.56 776 ARG A C 1
ATOM 5843 O O . ARG A 1 776 ? -5.277 4.161 -4.533 1.00 97.56 776 ARG A O 1
ATOM 5850 N N . ALA A 1 777 ? -3.341 3.018 -4.425 1.00 97.38 777 ALA A N 1
ATOM 5851 C CA . ALA A 1 777 ? -2.442 4.117 -4.766 1.00 97.38 777 ALA A CA 1
ATOM 5852 C C . ALA A 1 777 ? -1.727 3.809 -6.087 1.00 97.38 777 ALA A C 1
ATOM 5854 O O . ALA A 1 777 ? -1.695 2.657 -6.523 1.00 97.38 777 ALA A O 1
ATOM 5855 N N . GLY A 1 778 ? -1.092 4.807 -6.692 1.00 96.94 778 GLY A N 1
ATOM 5856 C CA . GLY A 1 778 ? -0.253 4.605 -7.867 1.00 96.94 778 GLY A CA 1
ATOM 5857 C C . GLY A 1 778 ? 0.835 5.658 -8.003 1.00 96.94 778 GLY A C 1
ATOM 5858 O O . GLY A 1 778 ? 0.766 6.728 -7.397 1.00 96.94 778 GLY A O 1
ATOM 5859 N N . ALA A 1 779 ? 1.842 5.327 -8.803 1.00 97.19 779 ALA A N 1
ATOM 5860 C CA . ALA A 1 779 ? 2.957 6.196 -9.153 1.00 97.19 779 ALA A CA 1
ATOM 5861 C C . ALA A 1 779 ? 3.412 5.893 -10.586 1.00 97.19 779 ALA A C 1
ATOM 5863 O O . ALA A 1 779 ? 3.313 4.756 -11.049 1.00 97.19 779 ALA A O 1
ATOM 5864 N N . LEU A 1 780 ? 3.922 6.897 -11.300 1.00 96.94 780 LEU A N 1
ATOM 5865 C CA . LEU A 1 780 ? 4.506 6.703 -12.627 1.00 96.94 780 LEU A CA 1
ATOM 5866 C C . LEU A 1 780 ? 6.010 6.449 -12.483 1.00 96.94 780 LEU A C 1
ATOM 5868 O O . LEU A 1 780 ? 6.765 7.377 -12.184 1.00 96.94 780 LEU A O 1
ATOM 5872 N N . PHE A 1 781 ? 6.417 5.192 -12.669 1.00 96.19 781 PHE A N 1
ATOM 5873 C CA . PHE A 1 781 ? 7.820 4.783 -12.703 1.00 96.19 781 PHE A CA 1
ATOM 5874 C C . PHE A 1 781 ? 8.468 5.169 -14.035 1.00 96.19 781 PHE A C 1
ATOM 5876 O O . PHE A 1 781 ? 7.820 5.159 -15.086 1.00 96.19 781 PHE A O 1
ATOM 5883 N N . ARG A 1 782 ? 9.764 5.471 -13.970 1.00 92.56 782 ARG A N 1
ATOM 5884 C CA . ARG A 1 782 ? 10.624 5.907 -15.062 1.00 92.56 782 ARG A CA 1
ATOM 5885 C C . ARG A 1 782 ? 12.027 5.321 -14.864 1.00 92.56 782 ARG A C 1
ATOM 5887 O O . ARG A 1 782 ? 12.772 5.781 -14.001 1.00 92.56 782 ARG A O 1
ATOM 5894 N N . GLY A 1 783 ? 12.383 4.339 -15.691 1.00 90.62 783 GLY A N 1
ATOM 5895 C CA . GLY A 1 783 ? 13.721 3.744 -15.744 1.00 90.62 783 GLY A CA 1
ATOM 5896 C C . GLY A 1 783 ? 14.745 4.681 -16.393 1.00 90.62 783 GLY A C 1
ATOM 5897 O O . GLY A 1 783 ? 14.600 5.903 -16.363 1.00 90.62 783 GLY A O 1
ATOM 5898 N N . SER A 1 784 ? 15.785 4.131 -17.016 1.00 89.7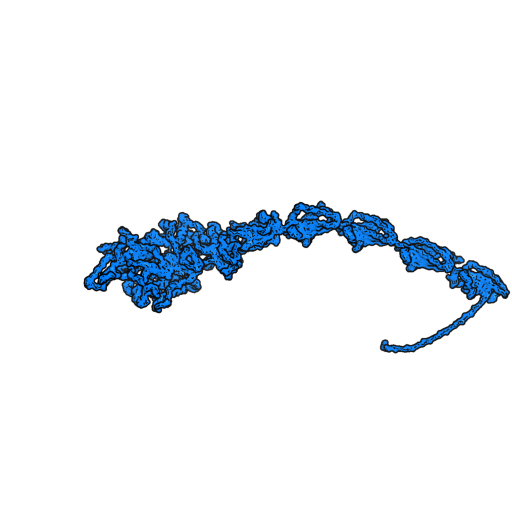5 784 SER A N 1
ATOM 5899 C CA . SER A 1 784 ? 16.766 4.896 -17.794 1.00 89.75 784 SER A CA 1
ATOM 5900 C C . SER A 1 784 ? 16.659 4.622 -19.300 1.00 89.75 784 SER A C 1
ATOM 5902 O O . SER A 1 784 ? 15.630 4.157 -19.793 1.00 89.75 784 SER A O 1
ATOM 5904 N N . THR A 1 785 ? 17.715 4.961 -20.040 1.00 90.56 785 THR A N 1
ATOM 5905 C CA . THR A 1 785 ? 17.964 4.547 -21.428 1.00 90.56 785 THR A CA 1
ATOM 5906 C C . THR A 1 785 ? 19.170 3.602 -21.544 1.00 90.56 785 THR A C 1
ATOM 5908 O O . THR A 1 785 ? 19.586 3.289 -22.664 1.00 90.56 785 THR A O 1
ATOM 5911 N N . ILE A 1 786 ? 19.778 3.191 -20.424 1.00 91.19 786 ILE A N 1
ATOM 5912 C CA . ILE A 1 786 ? 21.019 2.407 -20.383 1.00 91.19 786 ILE A CA 1
ATOM 5913 C C . ILE A 1 786 ? 20.694 0.918 -20.223 1.00 91.19 786 ILE A C 1
ATOM 5915 O O . ILE A 1 786 ? 20.011 0.519 -19.287 1.00 91.19 786 ILE A O 1
ATOM 5919 N N . ALA A 1 787 ? 21.176 0.076 -21.140 1.00 92.88 787 ALA A N 1
ATOM 5920 C CA . ALA A 1 787 ? 20.984 -1.370 -21.012 1.00 92.88 787 ALA A CA 1
ATOM 5921 C C . ALA A 1 787 ? 21.945 -1.969 -19.968 1.00 92.88 787 ALA A C 1
ATOM 5923 O O . ALA A 1 787 ? 23.120 -1.598 -19.908 1.00 92.88 787 ALA A O 1
ATOM 5924 N N . GLY A 1 788 ? 21.439 -2.901 -19.157 1.00 90.50 788 GLY A N 1
ATOM 5925 C CA . GLY A 1 788 ? 22.078 -3.358 -17.915 1.00 90.50 788 GLY A CA 1
ATOM 5926 C C . GLY A 1 788 ? 21.525 -2.729 -16.640 1.00 90.50 788 GLY A C 1
ATOM 5927 O O . GLY A 1 788 ? 21.960 -3.111 -15.560 1.00 90.50 788 GLY A O 1
ATOM 5928 N N . ASP A 1 789 ? 20.553 -1.824 -16.764 1.00 89.75 789 ASP A N 1
ATOM 5929 C CA . ASP A 1 789 ? 19.888 -1.204 -15.623 1.00 89.75 789 ASP A CA 1
ATOM 5930 C C . ASP A 1 789 ? 18.874 -2.156 -14.986 1.00 89.75 789 ASP A C 1
ATOM 5932 O O . ASP A 1 789 ? 17.954 -2.632 -15.650 1.00 89.75 789 ASP A O 1
ATOM 5936 N N . ASP A 1 790 ? 19.101 -2.496 -13.720 1.00 91.12 790 ASP A N 1
ATOM 5937 C CA . ASP A 1 790 ? 18.351 -3.494 -12.967 1.00 91.12 790 ASP A CA 1
ATOM 5938 C C . ASP A 1 790 ? 17.424 -2.804 -11.957 1.00 91.12 790 ASP A C 1
ATOM 5940 O O . ASP A 1 790 ? 17.864 -1.978 -11.166 1.00 91.12 790 ASP A O 1
ATOM 5944 N N . TYR A 1 791 ? 16.147 -3.187 -11.918 1.00 92.50 791 TYR A N 1
ATOM 5945 C CA . TYR A 1 791 ? 15.188 -2.644 -10.950 1.00 92.50 791 TYR A CA 1
ATOM 5946 C C . TYR A 1 791 ? 14.422 -3.745 -10.228 1.00 92.50 791 TYR A C 1
ATOM 5948 O O . TYR A 1 791 ? 13.908 -4.678 -10.852 1.00 92.50 791 TYR A O 1
ATOM 5956 N N . ILE A 1 792 ? 14.243 -3.591 -8.922 1.00 95.19 792 ILE A N 1
ATOM 5957 C CA . ILE A 1 792 ? 13.214 -4.287 -8.151 1.00 95.19 792 ILE A CA 1
ATOM 5958 C C . ILE A 1 792 ? 12.306 -3.205 -7.562 1.00 95.19 792 ILE A C 1
ATOM 5960 O O . ILE A 1 792 ? 12.756 -2.332 -6.824 1.00 95.19 792 ILE A O 1
ATOM 5964 N N . LEU A 1 793 ? 11.025 -3.232 -7.933 1.00 96.31 793 LEU A N 1
ATOM 5965 C CA . LEU A 1 793 ? 10.052 -2.197 -7.585 1.00 96.31 793 LEU A CA 1
ATOM 5966 C C . LEU A 1 793 ? 9.293 -2.609 -6.324 1.00 96.31 793 LEU A C 1
ATOM 5968 O O . LEU A 1 793 ? 8.794 -3.733 -6.250 1.00 96.31 793 LEU A O 1
ATOM 5972 N N . HIS A 1 794 ? 9.174 -1.697 -5.360 1.00 96.06 794 HIS A N 1
ATOM 5973 C CA . HIS A 1 794 ? 8.527 -1.921 -4.064 1.00 96.06 794 HIS A CA 1
ATOM 5974 C C . HIS A 1 794 ? 7.309 -1.022 -3.881 1.00 96.06 794 HIS A C 1
ATOM 5976 O O . HIS A 1 794 ? 7.303 0.136 -4.300 1.00 96.06 794 HIS A O 1
ATOM 5982 N N . ALA A 1 795 ? 6.306 -1.542 -3.178 1.00 96.69 795 ALA A N 1
ATOM 5983 C CA . ALA A 1 795 ? 5.176 -0.789 -2.654 1.00 96.69 795 ALA A CA 1
ATOM 5984 C C . ALA A 1 795 ? 4.881 -1.242 -1.217 1.00 96.69 795 ALA A C 1
ATOM 5986 O O . ALA A 1 795 ? 4.753 -2.439 -0.959 1.00 96.69 795 ALA A O 1
ATOM 5987 N N . ASN A 1 796 ? 4.775 -0.293 -0.286 1.00 95.31 796 ASN A N 1
ATOM 5988 C CA . ASN A 1 796 ? 4.669 -0.560 1.152 1.00 95.31 796 ASN A CA 1
ATOM 5989 C C . ASN A 1 796 ? 3.596 0.333 1.786 1.00 95.31 796 ASN A C 1
ATOM 5991 O O . ASN A 1 796 ? 3.545 1.523 1.473 1.00 95.31 796 ASN A O 1
ATOM 5995 N N . VAL A 1 797 ? 2.767 -0.189 2.697 1.00 96.00 797 VAL A N 1
ATOM 5996 C CA . VAL A 1 797 ? 1.823 0.659 3.454 1.00 96.00 797 VAL A CA 1
ATOM 5997 C C . VAL A 1 797 ? 2.590 1.564 4.415 1.00 96.00 797 VAL A C 1
ATOM 5999 O O . VAL A 1 797 ? 3.316 1.083 5.281 1.00 96.00 797 VAL A O 1
ATOM 6002 N N . SER A 1 798 ? 2.395 2.876 4.289 1.00 94.31 798 SER A N 1
ATOM 6003 C CA . SER A 1 798 ? 3.012 3.877 5.153 1.00 94.31 798 SER A CA 1
ATOM 6004 C C . SER A 1 798 ? 2.046 4.352 6.237 1.00 94.31 798 SER A C 1
ATOM 6006 O O . SER A 1 798 ? 0.965 4.867 5.954 1.00 94.31 798 SER A O 1
ATOM 6008 N N . PHE A 1 799 ? 2.476 4.281 7.498 1.00 94.50 799 PHE A N 1
ATOM 6009 C CA . PHE A 1 799 ? 1.820 4.972 8.618 1.00 94.50 799 PHE A CA 1
ATOM 6010 C C . PHE A 1 799 ? 2.329 6.419 8.807 1.00 94.50 799 PHE A C 1
ATOM 6012 O O . PHE A 1 799 ? 2.105 7.040 9.849 1.00 94.50 799 PHE A O 1
ATOM 6019 N N . THR A 1 800 ? 3.002 6.954 7.789 1.00 89.75 800 THR A N 1
ATOM 6020 C CA . THR A 1 800 ? 3.498 8.328 7.664 1.00 89.75 800 THR A CA 1
ATOM 6021 C C . THR A 1 800 ? 2.855 8.936 6.418 1.00 89.75 800 THR A C 1
ATOM 6023 O O . THR A 1 800 ? 3.081 8.438 5.317 1.00 89.75 800 THR A O 1
ATOM 6026 N N . GLN A 1 801 ? 2.037 9.979 6.578 1.00 88.19 801 GLN A N 1
ATOM 6027 C CA . GLN A 1 801 ? 1.303 10.614 5.478 1.00 88.19 801 GLN A CA 1
ATOM 6028 C C . GLN A 1 801 ? 1.964 11.943 5.100 1.00 88.19 801 GLN A C 1
ATOM 6030 O O . GLN A 1 801 ? 2.156 12.797 5.966 1.00 88.19 801 GLN A O 1
ATOM 6035 N N . ALA A 1 802 ? 2.339 12.113 3.829 1.00 80.94 802 ALA A N 1
ATOM 6036 C CA . ALA A 1 802 ? 3.084 13.276 3.324 1.00 80.94 802 ALA A CA 1
ATOM 6037 C C . ALA A 1 802 ? 4.297 13.678 4.206 1.00 80.94 802 ALA A C 1
ATOM 6039 O O . ALA A 1 802 ? 4.601 14.859 4.384 1.00 80.94 802 ALA A O 1
ATOM 6040 N N . GLY A 1 803 ? 4.974 12.687 4.797 1.00 80.69 803 GLY A N 1
ATOM 6041 C CA . GLY A 1 803 ? 6.154 12.881 5.649 1.00 80.69 803 GLY A CA 1
ATOM 6042 C C . GLY A 1 803 ? 5.873 13.190 7.120 1.00 80.69 803 GLY A C 1
ATOM 6043 O O . GLY A 1 803 ? 6.812 13.390 7.887 1.00 80.69 803 GLY A O 1
ATOM 6044 N N . VAL A 1 804 ? 4.604 13.207 7.534 1.00 89.31 804 VAL A N 1
ATOM 6045 C CA . VAL A 1 804 ? 4.196 13.371 8.932 1.00 89.31 804 VAL A CA 1
ATOM 6046 C C . VAL A 1 804 ? 3.654 12.044 9.457 1.00 89.31 804 VAL A C 1
ATOM 6048 O O . VAL A 1 804 ? 2.723 11.470 8.893 1.00 89.31 804 VAL A O 1
ATOM 6051 N N . ASP A 1 805 ? 4.235 11.542 10.545 1.00 93.06 805 ASP A N 1
ATOM 6052 C CA . ASP A 1 805 ? 3.752 10.327 11.205 1.00 93.06 805 ASP A CA 1
ATOM 6053 C C . ASP A 1 805 ? 2.295 10.503 11.653 1.00 93.06 805 ASP A C 1
ATOM 6055 O O . ASP A 1 805 ? 1.941 11.499 12.292 1.00 93.06 805 ASP A O 1
ATOM 6059 N N . LEU A 1 806 ? 1.438 9.524 11.336 1.00 91.94 806 LEU A N 1
ATOM 6060 C CA . LEU A 1 806 ? 0.071 9.505 11.848 1.00 91.94 806 LEU A CA 1
ATOM 6061 C C . LEU A 1 806 ? 0.118 9.510 13.382 1.00 91.94 806 LEU A C 1
ATOM 6063 O O . LEU A 1 806 ? 0.905 8.780 13.986 1.00 91.94 806 LEU A O 1
ATOM 6067 N N . GLY A 1 807 ? -0.754 10.289 14.030 1.00 92.44 807 GLY A N 1
ATOM 6068 C CA . GLY A 1 807 ? -0.743 10.458 15.494 1.00 92.44 807 GLY A CA 1
ATOM 6069 C C . GLY A 1 807 ? -0.922 9.160 16.299 1.00 92.44 807 GLY A C 1
ATOM 6070 O O . GLY A 1 807 ? -0.649 9.135 17.495 1.00 92.44 807 GLY A O 1
ATOM 6071 N N . ASN A 1 808 ? -1.346 8.080 15.639 1.00 94.19 808 ASN A N 1
ATOM 6072 C CA . ASN A 1 808 ? -1.494 6.726 16.164 1.00 94.19 808 ASN A CA 1
ATOM 6073 C C . ASN A 1 808 ? -0.567 5.686 15.498 1.00 94.19 808 ASN A C 1
ATOM 6075 O O . ASN A 1 808 ? -0.798 4.492 15.676 1.00 94.19 808 ASN A O 1
ATOM 6079 N N . LYS A 1 809 ? 0.478 6.090 14.758 1.00 95.00 809 LYS A N 1
ATOM 6080 C CA . LYS A 1 809 ? 1.403 5.190 14.036 1.00 95.00 809 LYS A CA 1
ATOM 6081 C C . LYS A 1 809 ? 1.910 4.032 14.893 1.00 95.00 809 LYS A C 1
ATOM 6083 O O . LYS A 1 809 ? 1.777 2.887 14.480 1.00 95.00 809 LYS A O 1
ATOM 6088 N N . ALA A 1 810 ? 2.392 4.306 16.106 1.00 95.06 810 ALA A N 1
ATOM 6089 C CA . ALA A 1 810 ? 2.866 3.266 17.025 1.00 95.06 810 ALA A CA 1
ATOM 6090 C C . ALA A 1 810 ? 1.756 2.275 17.439 1.00 95.06 810 ALA A C 1
ATOM 6092 O O . ALA A 1 810 ? 2.015 1.087 17.608 1.00 95.06 810 ALA A O 1
ATOM 6093 N N . THR A 1 811 ? 0.506 2.736 17.562 1.00 95.19 811 THR A N 1
ATOM 6094 C CA . THR A 1 811 ? -0.657 1.865 17.799 1.00 95.19 811 THR A CA 1
ATOM 6095 C C . THR A 1 811 ? -0.975 1.021 16.568 1.00 95.19 811 THR A C 1
ATOM 6097 O O . THR A 1 811 ? -1.256 -0.164 16.711 1.00 95.19 811 THR A O 1
ATOM 6100 N N . LEU A 1 812 ? -0.902 1.594 15.362 1.00 94.88 812 LEU A N 1
ATOM 6101 C CA . LEU A 1 812 ? -1.114 0.850 14.120 1.00 94.88 812 LEU A CA 1
ATOM 6102 C C . LEU A 1 812 ? -0.022 -0.207 13.919 1.00 94.88 812 LEU A C 1
ATOM 6104 O O . LEU A 1 812 ? -0.367 -1.365 13.708 1.00 94.88 812 LEU A O 1
ATOM 6108 N N . GLN A 1 813 ? 1.259 0.142 14.061 1.00 94.88 813 GLN A N 1
ATOM 6109 C CA . GLN A 1 813 ? 2.381 -0.805 14.005 1.00 94.88 813 GLN A CA 1
ATOM 6110 C C . GLN A 1 813 ? 2.169 -1.965 14.991 1.00 94.88 813 GLN A C 1
ATOM 6112 O O . GLN A 1 813 ? 2.109 -3.116 14.564 1.00 94.88 813 GLN A O 1
ATOM 6117 N N . ALA A 1 814 ? 1.916 -1.668 16.272 1.00 93.75 814 ALA A N 1
ATOM 6118 C CA . ALA A 1 814 ? 1.696 -2.688 17.299 1.00 93.75 814 ALA A CA 1
ATOM 6119 C C . ALA A 1 814 ? 0.465 -3.580 17.037 1.00 93.75 814 ALA A C 1
ATOM 6121 O O . ALA A 1 814 ? 0.512 -4.777 17.311 1.00 93.75 814 ALA A O 1
ATOM 6122 N N . LEU A 1 815 ? -0.632 -3.035 16.493 1.00 94.56 815 LEU A N 1
ATOM 6123 C CA . LEU A 1 815 ? -1.815 -3.825 16.124 1.00 94.56 815 LEU A CA 1
ATOM 6124 C C . LEU A 1 815 ? -1.538 -4.781 14.955 1.00 94.56 815 LEU A C 1
ATOM 6126 O O . LEU A 1 815 ? -2.000 -5.921 14.984 1.00 94.56 815 LEU A O 1
ATOM 6130 N N . HIS A 1 816 ? -0.785 -4.336 13.945 1.00 94.56 816 HIS A N 1
ATOM 6131 C CA . HIS A 1 816 ? -0.421 -5.178 12.806 1.00 94.56 816 HIS A CA 1
ATOM 6132 C C . HIS A 1 816 ? 0.635 -6.222 13.200 1.00 94.56 816 HIS A C 1
ATOM 6134 O O . HIS A 1 816 ? 0.503 -7.372 12.801 1.00 94.56 816 HIS A O 1
ATOM 6140 N N . GLU A 1 817 ? 1.615 -5.879 14.040 1.00 92.38 817 GLU A N 1
ATOM 6141 C CA . GLU A 1 817 ? 2.606 -6.825 14.582 1.00 92.38 817 GLU A CA 1
ATOM 6142 C C . GLU A 1 817 ? 1.972 -7.881 15.498 1.00 92.38 817 GLU A C 1
ATOM 6144 O O . GLU A 1 817 ? 2.294 -9.061 15.381 1.00 92.38 817 GLU A O 1
ATOM 6149 N N . ALA A 1 818 ? 1.017 -7.502 16.353 1.00 91.62 818 ALA A N 1
ATOM 6150 C CA . ALA A 1 818 ? 0.303 -8.443 17.221 1.00 91.62 818 ALA A CA 1
ATOM 6151 C C . ALA A 1 818 ? -0.632 -9.406 16.461 1.00 91.62 818 ALA A C 1
ATOM 6153 O O . ALA A 1 818 ? -0.973 -10.467 16.984 1.00 91.62 818 ALA A O 1
ATOM 6154 N N . HIS A 1 819 ? -1.057 -9.051 15.246 1.00 91.44 819 HIS A N 1
ATOM 6155 C CA . HIS A 1 819 ? -1.831 -9.923 14.362 1.00 91.44 819 HIS A CA 1
ATOM 6156 C C . HIS A 1 819 ? -0.902 -10.752 13.460 1.00 91.44 819 HIS A C 1
ATOM 6158 O O . HIS A 1 819 ? -0.808 -11.966 13.621 1.00 91.44 819 HIS A O 1
ATOM 6164 N N . HIS A 1 820 ? -0.130 -10.102 12.583 1.00 88.62 820 HIS A N 1
ATOM 6165 C CA . HIS A 1 820 ? 0.733 -10.770 11.601 1.00 88.62 820 HIS A CA 1
ATOM 6166 C C . HIS A 1 820 ? 1.878 -11.570 12.222 1.00 88.62 820 HIS A C 1
ATOM 6168 O O . HIS A 1 820 ? 2.291 -12.572 11.645 1.00 88.62 820 HIS A O 1
ATOM 6174 N N . GLY A 1 821 ? 2.381 -11.173 13.395 1.00 85.12 821 GLY A N 1
ATOM 6175 C CA . GLY A 1 821 ? 3.447 -11.879 14.112 1.00 85.12 821 GLY A CA 1
ATOM 6176 C C . GLY A 1 821 ? 3.040 -13.247 14.676 1.00 85.12 821 GLY A C 1
ATOM 6177 O O . GLY A 1 821 ? 3.906 -13.981 15.150 1.00 85.12 821 GLY A O 1
ATOM 6178 N N . GLN A 1 822 ? 1.752 -13.607 14.614 1.00 83.19 822 GLN A N 1
ATOM 6179 C CA . GLN A 1 822 ? 1.268 -14.954 14.935 1.00 83.19 822 GLN A CA 1
ATOM 6180 C C . GLN A 1 822 ? 1.539 -15.957 13.796 1.00 83.19 822 GLN A C 1
ATOM 6182 O O . GLN A 1 822 ? 1.681 -17.153 14.058 1.00 83.19 822 GLN A O 1
ATOM 6187 N N . LEU A 1 823 ? 1.714 -15.483 12.553 1.00 82.06 823 LEU A N 1
ATOM 6188 C CA . LEU A 1 823 ? 2.095 -16.319 11.415 1.00 82.06 823 LEU A CA 1
ATOM 6189 C C . LEU A 1 823 ? 3.580 -16.715 11.519 1.00 82.06 823 LEU A C 1
ATOM 6191 O O . LEU A 1 823 ? 4.443 -15.833 11.506 1.00 82.06 823 LEU A O 1
ATOM 6195 N N . PRO A 1 824 ? 3.940 -18.016 11.495 1.00 79.19 824 PRO A N 1
ATOM 6196 C CA . PRO A 1 824 ? 5.341 -18.447 11.560 1.00 79.19 824 PRO A CA 1
ATOM 6197 C C . PRO A 1 824 ? 6.230 -17.878 10.441 1.00 79.19 824 PRO A C 1
ATOM 6199 O O . PRO A 1 824 ? 7.419 -17.661 10.652 1.00 79.19 824 PRO A O 1
ATOM 6202 N N . ALA A 1 825 ? 5.653 -17.591 9.268 1.00 80.06 825 ALA A N 1
ATOM 6203 C CA . ALA A 1 825 ? 6.344 -16.961 8.138 1.00 80.06 825 ALA A CA 1
ATOM 6204 C C . ALA A 1 825 ? 6.670 -15.467 8.357 1.00 80.06 825 ALA A C 1
ATOM 6206 O O . ALA A 1 825 ? 7.498 -14.911 7.638 1.00 80.06 825 ALA A O 1
ATOM 6207 N N . ASN A 1 826 ? 6.038 -14.827 9.346 1.00 86.25 826 ASN A N 1
ATOM 6208 C CA . ASN A 1 826 ? 6.248 -13.428 9.714 1.00 86.25 826 ASN A CA 1
ATOM 6209 C C . ASN A 1 826 ? 6.880 -13.253 11.103 1.00 86.25 826 ASN A C 1
ATOM 6211 O O . ASN A 1 826 ? 7.029 -12.126 11.573 1.00 86.25 826 ASN A O 1
ATOM 6215 N N . ALA A 1 827 ? 7.292 -14.341 11.758 1.00 79.25 827 ALA A N 1
ATOM 6216 C CA . ALA A 1 827 ? 7.929 -14.280 13.065 1.00 79.25 827 ALA A CA 1
ATOM 6217 C C . ALA A 1 827 ? 9.180 -13.376 13.034 1.00 79.25 827 ALA A C 1
ATOM 6219 O O . ALA A 1 827 ? 10.141 -13.646 12.311 1.00 79.25 827 ALA A O 1
ATOM 6220 N N . ASN A 1 828 ? 9.184 -12.341 13.879 1.00 81.44 828 ASN A N 1
ATOM 6221 C CA . ASN A 1 828 ? 10.206 -11.284 13.975 1.00 81.44 828 ASN A CA 1
ATOM 6222 C C . ASN A 1 828 ? 10.261 -10.271 12.806 1.00 81.44 828 ASN A C 1
ATOM 6224 O O . ASN A 1 828 ? 11.172 -9.444 12.800 1.00 81.44 828 ASN A O 1
ATOM 6228 N N . ARG A 1 829 ? 9.313 -10.287 11.856 1.00 84.38 829 ARG A N 1
ATOM 6229 C CA . ARG A 1 829 ? 9.147 -9.197 10.873 1.00 84.38 829 ARG A CA 1
ATOM 6230 C C . ARG A 1 829 ? 8.368 -8.033 11.486 1.00 84.38 829 ARG A C 1
ATOM 6232 O O . ARG A 1 829 ? 7.471 -8.250 12.300 1.00 84.38 829 ARG A O 1
ATOM 6239 N N . LYS A 1 830 ? 8.672 -6.808 11.063 1.00 87.56 830 LYS A N 1
ATOM 6240 C CA . LYS A 1 830 ? 7.910 -5.599 11.439 1.00 87.56 830 LYS A CA 1
ATOM 6241 C C . LYS A 1 830 ? 6.619 -5.469 10.634 1.00 87.56 830 LYS A C 1
ATOM 6243 O O . LYS A 1 830 ? 6.528 -6.005 9.529 1.00 87.56 830 LYS A O 1
ATOM 6248 N N . ALA A 1 831 ? 5.666 -4.664 11.111 1.00 84.69 831 ALA A N 1
ATOM 6249 C CA . ALA A 1 831 ? 4.439 -4.360 10.361 1.00 84.69 831 ALA A CA 1
ATOM 6250 C C . ALA A 1 831 ? 4.731 -3.868 8.929 1.00 84.69 831 ALA A C 1
ATOM 6252 O O . ALA A 1 831 ? 4.148 -4.361 7.968 1.00 84.69 831 ALA A O 1
ATOM 6253 N N . GLU A 1 832 ? 5.677 -2.939 8.787 1.00 82.38 832 GLU A N 1
ATOM 6254 C CA . GLU A 1 832 ? 6.081 -2.342 7.504 1.00 82.38 832 GLU A CA 1
ATOM 6255 C C . GLU A 1 832 ? 6.706 -3.371 6.545 1.00 82.38 832 GLU A C 1
ATOM 6257 O O . GLU A 1 832 ? 6.499 -3.292 5.340 1.00 82.38 832 GLU A O 1
ATOM 6262 N N . GLU A 1 833 ? 7.397 -4.387 7.073 1.00 85.06 833 GLU A N 1
ATOM 6263 C CA . GLU A 1 833 ? 7.997 -5.470 6.285 1.00 85.06 833 GLU A CA 1
ATOM 6264 C C . GLU A 1 833 ? 6.959 -6.503 5.823 1.00 85.06 833 GLU A C 1
ATOM 6266 O O . GLU A 1 833 ? 7.182 -7.169 4.814 1.00 85.06 833 GLU A O 1
ATOM 6271 N N . VAL A 1 834 ? 5.850 -6.680 6.553 1.00 85.50 834 VAL A N 1
ATOM 6272 C CA . VAL A 1 834 ? 4.743 -7.581 6.173 1.00 85.50 834 VAL A CA 1
ATOM 6273 C C . VAL A 1 834 ? 3.766 -6.890 5.217 1.00 85.50 834 VAL A C 1
ATOM 6275 O O . VAL A 1 834 ? 3.275 -7.513 4.279 1.00 85.50 834 VAL A O 1
ATOM 6278 N N . LEU A 1 835 ? 3.546 -5.586 5.395 1.00 94.06 835 LEU A N 1
ATOM 6279 C CA . LEU A 1 835 ? 2.738 -4.737 4.514 1.00 94.06 835 LEU A CA 1
ATOM 6280 C C . LEU A 1 835 ? 3.516 -4.226 3.280 1.00 94.06 835 LEU A C 1
ATOM 6282 O O . LEU A 1 835 ? 3.123 -3.232 2.663 1.00 94.06 835 LEU A O 1
ATOM 6286 N N . ALA A 1 836 ? 4.595 -4.925 2.921 1.00 94.25 836 ALA A N 1
ATOM 6287 C CA . ALA A 1 836 ? 5.442 -4.696 1.758 1.00 94.25 836 ALA A CA 1
ATOM 6288 C C . ALA A 1 836 ? 5.137 -5.689 0.625 1.00 94.25 836 ALA A C 1
ATOM 6290 O O . ALA A 1 836 ? 4.876 -6.874 0.858 1.00 94.25 836 ALA A O 1
ATOM 6291 N N . ARG A 1 837 ? 5.268 -5.243 -0.626 1.00 95.31 837 ARG A N 1
ATOM 6292 C CA . ARG A 1 837 ? 5.343 -6.124 -1.798 1.00 95.31 837 ARG A CA 1
ATOM 6293 C C . ARG A 1 837 ? 6.393 -5.613 -2.773 1.00 95.31 837 ARG A C 1
ATOM 6295 O O . ARG A 1 837 ? 6.418 -4.424 -3.080 1.00 95.31 837 ARG A O 1
ATOM 6302 N N . LYS A 1 838 ? 7.199 -6.534 -3.305 1.00 95.88 838 LYS A N 1
ATOM 6303 C CA . LYS A 1 838 ? 8.181 -6.251 -4.351 1.00 95.88 838 LYS A CA 1
ATOM 6304 C C . LYS A 1 838 ? 8.026 -7.139 -5.579 1.00 95.88 838 LYS A C 1
ATOM 6306 O O . LYS A 1 838 ? 7.437 -8.221 -5.501 1.00 95.88 838 LYS A O 1
ATOM 6311 N N . THR A 1 839 ? 8.529 -6.662 -6.712 1.00 97.38 839 THR A N 1
ATOM 6312 C CA . THR A 1 839 ? 8.590 -7.419 -7.970 1.00 97.38 839 THR A CA 1
ATOM 6313 C C . THR A 1 839 ? 9.746 -8.426 -7.972 1.00 97.38 839 THR A C 1
ATOM 6315 O O . THR A 1 839 ? 10.550 -8.508 -7.043 1.00 97.38 839 THR A O 1
ATOM 6318 N N . GLY A 1 840 ? 9.852 -9.204 -9.046 1.00 96.75 840 GLY A N 1
ATOM 6319 C CA . GLY A 1 840 ? 11.132 -9.752 -9.491 1.00 96.75 840 GLY A CA 1
ATOM 6320 C C . GLY A 1 840 ? 12.040 -8.662 -10.069 1.00 96.75 840 GLY A C 1
ATOM 6321 O O . GLY A 1 840 ? 11.667 -7.486 -10.101 1.00 96.75 840 GLY A O 1
ATOM 6322 N N . LYS A 1 841 ? 13.218 -9.052 -10.557 1.00 95.69 841 LYS A N 1
ATOM 6323 C CA . LYS A 1 841 ? 14.166 -8.123 -11.179 1.00 95.69 841 LYS A CA 1
ATOM 6324 C C . LYS A 1 841 ? 13.734 -7.788 -12.608 1.00 95.69 841 LYS A C 1
ATOM 6326 O O . LYS A 1 841 ? 13.449 -8.686 -13.401 1.00 95.69 841 LYS A O 1
ATOM 6331 N N . ILE A 1 842 ? 13.700 -6.508 -12.945 1.00 96.38 842 ILE A N 1
ATOM 6332 C CA . ILE A 1 842 ? 13.449 -6.010 -14.295 1.00 96.38 842 ILE A CA 1
ATOM 6333 C C . ILE A 1 842 ? 14.777 -5.500 -14.847 1.00 96.38 842 ILE A C 1
ATOM 6335 O O . ILE A 1 842 ? 15.312 -4.534 -14.320 1.00 96.38 842 ILE A O 1
ATOM 6339 N N . VAL A 1 843 ? 15.302 -6.151 -15.884 1.00 94.88 843 VAL A N 1
ATOM 6340 C CA . VAL A 1 843 ? 16.560 -5.763 -16.544 1.00 94.88 843 VAL A CA 1
ATOM 6341 C C . VAL A 1 843 ? 16.230 -4.921 -17.767 1.00 94.88 843 VAL A C 1
ATOM 6343 O O . VAL A 1 843 ? 15.477 -5.382 -18.626 1.00 94.88 843 VAL A O 1
ATOM 6346 N N . LEU A 1 844 ? 16.812 -3.736 -17.907 1.00 94.62 844 LEU A N 1
ATOM 6347 C CA . LEU A 1 844 ? 16.674 -2.920 -19.105 1.00 94.62 844 LEU A CA 1
ATOM 6348 C C . LEU A 1 844 ? 17.574 -3.454 -20.227 1.00 94.62 844 LEU A C 1
ATOM 6350 O O . LEU A 1 844 ? 18.788 -3.588 -20.072 1.00 94.62 844 LEU A O 1
ATOM 6354 N N . TRP A 1 845 ? 16.959 -3.762 -21.363 1.00 96.25 845 TRP A N 1
ATOM 6355 C CA . TRP A 1 845 ? 17.590 -4.207 -22.601 1.00 96.25 845 TRP A CA 1
ATOM 6356 C C . TRP A 1 845 ? 17.298 -3.199 -23.713 1.00 96.25 845 TRP A C 1
ATOM 6358 O O . TRP A 1 845 ? 16.229 -2.586 -23.766 1.00 96.25 845 TRP A O 1
ATOM 6368 N N . ARG A 1 846 ? 18.235 -3.056 -24.648 1.00 95.44 846 ARG A N 1
ATOM 6369 C CA . ARG A 1 846 ? 17.971 -2.387 -25.930 1.00 95.44 846 ARG A CA 1
ATOM 6370 C C . ARG A 1 846 ? 17.539 -3.435 -26.946 1.00 95.44 846 ARG A C 1
ATOM 6372 O O . ARG A 1 846 ? 18.092 -4.530 -26.946 1.00 95.44 846 ARG A O 1
ATOM 6379 N N . ARG A 1 847 ? 16.581 -3.130 -27.817 1.00 95.12 847 ARG A N 1
ATOM 6380 C CA . ARG A 1 847 ? 16.255 -3.990 -28.964 1.00 95.12 847 ARG A CA 1
ATOM 6381 C C . ARG A 1 847 ? 16.729 -3.330 -30.249 1.00 95.12 847 ARG A C 1
ATOM 6383 O O . ARG A 1 847 ? 16.459 -2.158 -30.469 1.00 95.12 847 ARG A O 1
ATOM 6390 N N . HIS A 1 848 ? 17.428 -4.076 -31.087 1.00 94.50 848 HIS A N 1
ATOM 6391 C CA . HIS A 1 848 ? 17.759 -3.690 -32.451 1.00 94.50 848 HIS A CA 1
ATOM 6392 C C . HIS A 1 848 ? 17.007 -4.619 -33.393 1.00 94.50 848 HIS A C 1
ATOM 6394 O O . HIS A 1 848 ? 17.067 -5.837 -33.230 1.00 94.50 848 HIS A O 1
ATOM 6400 N N . HIS A 1 849 ? 16.346 -4.071 -34.398 1.00 93.75 849 HIS A N 1
ATOM 6401 C CA . HIS A 1 849 ? 15.709 -4.860 -35.437 1.00 93.75 849 HIS A CA 1
ATOM 6402 C C . HIS A 1 849 ? 16.623 -5.003 -36.656 1.00 93.75 849 HIS A C 1
ATOM 6404 O O . HIS A 1 849 ? 17.407 -4.108 -36.976 1.00 93.75 849 HIS A O 1
ATOM 6410 N N . ALA A 1 850 ? 16.474 -6.099 -37.396 1.00 94.00 850 ALA A N 1
ATOM 6411 C CA . ALA A 1 850 ? 16.738 -6.115 -38.832 1.00 94.00 850 ALA A CA 1
ATOM 6412 C C . ALA A 1 850 ? 15.427 -5.861 -39.597 1.00 94.00 850 ALA A C 1
ATOM 6414 O O . ALA A 1 850 ? 14.372 -6.412 -39.255 1.00 94.00 850 ALA A O 1
ATOM 6415 N N . ALA A 1 851 ? 15.515 -5.012 -40.622 1.00 92.69 851 ALA A N 1
ATOM 6416 C CA . ALA A 1 851 ? 14.418 -4.612 -41.498 1.00 92.69 851 ALA A CA 1
ATOM 6417 C C . ALA A 1 851 ? 14.371 -5.467 -42.771 1.00 92.69 851 ALA A C 1
ATOM 6419 O O . ALA A 1 851 ? 13.317 -5.995 -43.128 1.00 92.69 851 ALA A O 1
ATOM 6420 N N . ALA A 1 852 ? 15.514 -5.631 -43.445 1.00 93.38 852 ALA A N 1
ATOM 6421 C CA . ALA A 1 852 ? 15.611 -6.425 -44.666 1.00 93.38 852 ALA A CA 1
ATOM 6422 C C . ALA A 1 852 ? 17.024 -6.964 -44.943 1.00 93.38 852 ALA A C 1
ATOM 6424 O O . ALA A 1 852 ? 18.020 -6.398 -44.488 1.00 93.38 852 ALA A O 1
ATOM 6425 N N . VAL A 1 853 ? 17.081 -8.015 -45.763 1.00 92.56 853 VAL A N 1
ATOM 6426 C CA . VAL A 1 853 ? 18.252 -8.417 -46.550 1.00 92.56 853 VAL A CA 1
ATOM 6427 C C . VAL A 1 853 ? 17.957 -8.105 -48.017 1.00 92.56 853 VAL A C 1
ATOM 6429 O O . VAL A 1 853 ? 17.039 -8.684 -48.598 1.00 92.56 853 VAL A O 1
ATOM 6432 N N . VAL A 1 854 ? 18.706 -7.188 -48.620 1.00 90.62 854 VAL A N 1
ATOM 6433 C CA . VAL A 1 854 ? 18.626 -6.830 -50.042 1.00 90.62 854 VAL A CA 1
ATOM 6434 C C . VAL A 1 854 ? 19.711 -7.609 -50.776 1.00 90.62 854 VAL A C 1
ATOM 6436 O O . VAL A 1 854 ? 20.873 -7.493 -50.412 1.00 90.62 854 VAL A O 1
ATOM 6439 N N . ASN A 1 855 ? 19.342 -8.416 -51.772 1.00 85.50 855 ASN A N 1
ATOM 6440 C CA . ASN A 1 855 ? 20.236 -9.390 -52.410 1.00 85.50 855 ASN A CA 1
ATOM 6441 C C . ASN A 1 855 ? 20.556 -8.988 -53.863 1.00 85.50 855 ASN A C 1
ATOM 6443 O O . ASN A 1 855 ? 19.694 -9.145 -54.730 1.00 85.50 855 ASN A O 1
ATOM 6447 N N . TRP A 1 856 ? 21.765 -8.490 -54.148 1.00 76.69 856 TRP A N 1
ATOM 6448 C CA . TRP A 1 856 ? 22.113 -7.861 -55.434 1.00 76.69 856 TRP A CA 1
ATOM 6449 C C . TRP A 1 856 ? 23.454 -8.308 -56.061 1.00 76.69 856 TRP A C 1
ATOM 6451 O O . TRP A 1 856 ? 24.465 -7.620 -55.931 1.00 76.69 856 TRP A O 1
ATOM 6461 N N . PRO A 1 857 ? 23.449 -9.384 -56.865 1.00 66.94 857 PRO A N 1
ATOM 6462 C CA . PRO A 1 857 ? 22.622 -10.573 -56.677 1.00 66.94 857 PRO A CA 1
ATOM 6463 C C . PRO A 1 857 ? 22.959 -11.271 -55.341 1.00 66.94 857 PRO A C 1
ATOM 6465 O O . PRO A 1 857 ? 23.788 -10.807 -54.562 1.00 66.94 857 PRO A O 1
ATOM 6468 N N . ALA A 1 858 ? 22.257 -12.358 -55.013 1.00 59.97 858 ALA A N 1
ATOM 6469 C CA . ALA A 1 858 ? 22.447 -13.047 -53.734 1.00 59.97 858 ALA A CA 1
ATOM 6470 C C . ALA A 1 858 ? 23.834 -13.711 -53.639 1.00 59.97 858 ALA A C 1
ATOM 6472 O O . ALA A 1 858 ? 24.168 -14.541 -54.482 1.00 59.97 858 ALA A O 1
ATOM 6473 N N . SER A 1 859 ? 24.566 -13.456 -52.547 1.00 62.03 859 SER A N 1
ATOM 6474 C CA . SER A 1 859 ? 25.907 -14.013 -52.258 1.00 62.03 859 SER A CA 1
ATOM 6475 C C . SER A 1 859 ? 25.963 -15.551 -52.131 1.00 62.03 859 SER A C 1
ATOM 6477 O O . SER A 1 859 ? 27.023 -16.150 -51.940 1.00 62.03 859 SER A O 1
ATOM 6479 N N . GLY A 1 860 ? 24.797 -16.205 -52.127 1.00 61.66 860 GLY A N 1
ATOM 6480 C CA . GLY A 1 860 ? 24.627 -17.622 -51.811 1.00 61.66 860 GLY A CA 1
ATOM 6481 C C . GLY A 1 860 ? 24.765 -17.970 -50.322 1.00 61.66 860 GLY A C 1
ATOM 6482 O O . GLY A 1 860 ? 24.635 -19.145 -49.972 1.00 61.66 860 GLY A O 1
ATOM 6483 N N . ARG A 1 861 ? 25.014 -16.995 -49.433 1.00 70.25 861 ARG A N 1
ATOM 6484 C CA . ARG A 1 861 ? 25.326 -17.217 -48.010 1.00 70.25 861 ARG A CA 1
ATOM 6485 C C . ARG A 1 861 ? 24.388 -16.441 -47.090 1.00 70.25 861 ARG A C 1
ATOM 6487 O O . ARG A 1 861 ? 24.599 -15.272 -46.816 1.00 70.25 861 ARG A O 1
ATOM 6494 N N . ALA A 1 862 ? 23.378 -17.123 -46.555 1.00 77.19 862 ALA A N 1
ATOM 6495 C CA . ALA A 1 862 ? 22.421 -16.507 -45.640 1.00 77.19 862 ALA A CA 1
ATOM 6496 C C . ALA A 1 862 ? 23.065 -16.021 -44.324 1.00 77.19 862 ALA A C 1
ATOM 6498 O O . ALA A 1 862 ? 23.818 -16.754 -43.676 1.00 77.19 862 ALA A O 1
ATOM 6499 N N . VAL A 1 863 ? 22.676 -14.816 -43.896 1.00 83.94 863 VAL A N 1
ATOM 6500 C CA . VAL A 1 863 ? 23.056 -14.185 -42.622 1.00 83.94 863 VAL A CA 1
ATOM 6501 C C . VAL A 1 863 ? 22.819 -15.117 -41.423 1.00 83.94 863 VAL A C 1
ATOM 6503 O O . VAL A 1 863 ? 21.695 -15.569 -41.184 1.00 83.94 863 VAL A O 1
ATOM 6506 N N . ASN A 1 864 ? 23.846 -15.362 -40.599 1.00 86.12 864 ASN A N 1
ATOM 6507 C CA . ASN A 1 864 ? 23.683 -16.121 -39.354 1.00 86.12 864 ASN A CA 1
ATOM 6508 C C . ASN A 1 864 ? 23.168 -15.226 -38.211 1.00 86.12 864 ASN A C 1
ATOM 6510 O O . ASN A 1 864 ? 23.910 -14.826 -37.308 1.00 86.12 864 ASN A O 1
ATOM 6514 N N . TRP A 1 865 ? 21.863 -14.950 -38.237 1.00 90.06 865 TRP A N 1
ATOM 6515 C CA . TRP A 1 865 ? 21.170 -14.143 -37.229 1.00 90.06 865 TRP A CA 1
ATOM 6516 C C . TRP A 1 865 ? 21.333 -14.658 -35.792 1.00 90.06 865 TRP A C 1
ATOM 6518 O O . TRP A 1 865 ? 21.401 -13.856 -34.864 1.00 90.06 865 TRP A O 1
ATOM 6528 N N . GLY A 1 866 ? 21.430 -15.977 -35.586 1.00 90.25 866 GLY A N 1
ATOM 6529 C CA . GLY A 1 866 ? 21.602 -16.564 -34.251 1.00 90.25 866 GLY A CA 1
ATOM 6530 C C . GLY A 1 866 ? 22.955 -16.217 -33.625 1.00 90.25 866 GLY A C 1
ATOM 6531 O O . GLY A 1 866 ? 23.029 -15.879 -32.442 1.00 90.25 866 GLY A O 1
ATOM 6532 N N . ALA A 1 867 ? 24.019 -16.224 -34.431 1.00 85.69 867 ALA A N 1
ATOM 6533 C CA . ALA A 1 867 ? 25.341 -15.775 -34.007 1.00 85.69 867 ALA A CA 1
ATOM 6534 C C . ALA A 1 867 ? 25.367 -14.255 -33.744 1.00 85.69 867 ALA A C 1
ATOM 6536 O O . ALA A 1 867 ? 25.877 -13.834 -32.707 1.00 85.69 867 ALA A O 1
ATOM 6537 N N . MET A 1 868 ? 24.733 -13.440 -34.601 1.00 89.81 868 MET A N 1
ATOM 6538 C CA . MET A 1 868 ? 24.597 -11.991 -34.361 1.00 89.81 868 MET A CA 1
ATOM 6539 C C . MET A 1 868 ? 23.857 -11.688 -33.051 1.00 89.81 868 MET A C 1
ATOM 6541 O O . MET A 1 868 ? 24.356 -10.936 -32.214 1.00 89.81 868 MET A O 1
ATOM 6545 N N . ALA A 1 869 ? 22.700 -12.314 -32.822 1.00 92.75 869 ALA A N 1
ATOM 6546 C CA . ALA A 1 869 ? 21.934 -12.145 -31.589 1.00 92.75 869 ALA A CA 1
ATOM 6547 C C . ALA A 1 869 ? 22.730 -12.574 -30.345 1.00 92.75 869 ALA A C 1
ATOM 6549 O O . ALA A 1 869 ? 22.637 -11.925 -29.305 1.00 92.75 869 ALA A O 1
ATOM 6550 N N . THR A 1 870 ? 23.571 -13.606 -30.459 1.00 88.62 870 THR A N 1
ATOM 6551 C CA . THR A 1 870 ? 24.470 -14.047 -29.379 1.00 88.62 870 THR A CA 1
ATOM 6552 C C . THR A 1 870 ? 25.569 -13.019 -29.081 1.00 88.62 870 THR A C 1
ATOM 6554 O O . THR A 1 870 ? 25.888 -12.793 -27.913 1.00 88.62 870 THR A O 1
ATOM 6557 N N . ALA A 1 871 ? 26.121 -12.350 -30.099 1.00 87.38 871 ALA A N 1
ATOM 6558 C CA . ALA A 1 871 ? 27.107 -11.283 -29.917 1.00 87.38 871 ALA A CA 1
ATOM 6559 C C . ALA A 1 871 ? 26.490 -10.032 -29.262 1.00 87.38 871 ALA A C 1
ATOM 6561 O O . ALA A 1 871 ? 27.021 -9.523 -28.273 1.00 87.38 871 ALA A O 1
ATOM 6562 N N . TYR A 1 872 ? 25.335 -9.569 -29.755 1.00 94.00 872 TYR A N 1
ATOM 6563 C CA . TYR A 1 872 ? 24.632 -8.405 -29.197 1.00 94.00 872 TYR A CA 1
ATOM 6564 C C . TYR A 1 872 ? 24.080 -8.653 -27.782 1.00 94.00 872 TYR A C 1
ATOM 6566 O O . TYR A 1 872 ? 24.116 -7.743 -26.951 1.00 94.00 872 TYR A O 1
ATOM 6574 N N . ALA A 1 873 ? 23.666 -9.882 -27.453 1.00 93.31 873 ALA A N 1
ATOM 6575 C CA . ALA A 1 873 ? 23.159 -10.219 -26.121 1.00 93.31 873 ALA A CA 1
ATOM 6576 C C . ALA A 1 873 ? 24.198 -10.025 -24.998 1.00 93.31 873 ALA A C 1
ATOM 6578 O O . ALA A 1 873 ? 23.809 -9.775 -23.858 1.00 93.31 873 ALA A O 1
ATOM 6579 N N . GLN A 1 874 ? 25.503 -10.065 -25.299 1.00 89.38 874 GLN A N 1
ATOM 6580 C CA . GLN A 1 874 ? 26.561 -9.728 -24.330 1.00 89.38 874 GLN A CA 1
ATOM 6581 C C . GLN A 1 874 ? 26.483 -8.249 -23.910 1.00 89.38 874 GLN A C 1
ATOM 6583 O O . GLN A 1 874 ? 26.662 -7.910 -22.741 1.00 89.38 874 GLN A O 1
ATOM 6588 N N . ALA A 1 875 ? 26.109 -7.365 -24.837 1.00 92.69 875 ALA A N 1
ATOM 6589 C CA . ALA A 1 875 ? 25.818 -5.965 -24.548 1.00 92.69 875 ALA A CA 1
ATOM 6590 C C . ALA A 1 875 ? 24.423 -5.736 -23.937 1.00 92.69 875 ALA A C 1
ATOM 6592 O O . ALA A 1 875 ? 24.047 -4.587 -23.739 1.00 92.69 875 ALA A O 1
ATOM 6593 N N . LEU A 1 876 ? 23.673 -6.793 -23.593 1.00 94.75 876 LEU A N 1
ATOM 6594 C CA . LEU A 1 876 ? 22.263 -6.716 -23.178 1.00 94.75 876 LEU A CA 1
ATOM 6595 C C . LEU A 1 876 ? 21.389 -6.031 -24.247 1.00 94.75 876 LEU A C 1
ATOM 6597 O O . LEU A 1 876 ? 20.410 -5.339 -23.958 1.00 94.75 876 LEU A O 1
ATOM 6601 N N . CYS A 1 877 ? 21.766 -6.259 -25.509 1.00 95.62 877 CYS A N 1
ATOM 6602 C CA . CYS A 1 877 ? 21.013 -5.872 -26.685 1.00 95.62 877 CYS A CA 1
ATOM 6603 C C . CYS A 1 877 ? 20.363 -7.115 -27.314 1.00 95.62 877 CYS A C 1
ATOM 6605 O O . CYS A 1 877 ? 21.038 -8.086 -27.651 1.00 95.62 877 CYS A O 1
ATOM 6607 N N . GLU A 1 878 ? 19.048 -7.094 -27.494 1.00 96.38 878 GLU A N 1
ATOM 6608 C CA . GLU A 1 878 ? 18.309 -8.099 -28.255 1.00 96.38 878 GLU A CA 1
ATOM 6609 C C . GLU A 1 878 ? 18.370 -7.737 -29.742 1.00 96.38 878 GLU A C 1
ATOM 6611 O O . GLU A 1 878 ? 17.913 -6.664 -30.125 1.00 96.38 878 GLU A O 1
ATOM 6616 N N . PHE A 1 879 ? 18.942 -8.605 -30.582 1.00 95.44 879 PHE A N 1
ATOM 6617 C CA . PHE A 1 879 ? 18.932 -8.414 -32.034 1.00 95.44 879 PHE A CA 1
ATOM 6618 C C . PHE A 1 879 ? 17.823 -9.265 -32.661 1.00 95.44 879 PHE A C 1
ATOM 6620 O O . PHE A 1 879 ? 17.978 -10.479 -32.805 1.00 95.44 879 PHE A O 1
ATOM 6627 N N . ASP A 1 880 ? 16.699 -8.643 -33.017 1.00 94.56 880 ASP A N 1
ATOM 6628 C CA . ASP A 1 880 ? 15.567 -9.328 -33.637 1.00 94.56 880 ASP A CA 1
ATOM 6629 C C . ASP A 1 880 ? 15.599 -9.236 -35.170 1.00 94.56 880 ASP A C 1
ATOM 6631 O O . ASP A 1 880 ? 15.363 -8.186 -35.771 1.00 94.56 880 ASP A O 1
ATOM 6635 N N . ALA A 1 881 ? 15.794 -10.386 -35.811 1.00 93.38 881 ALA A N 1
ATOM 6636 C CA . ALA A 1 881 ? 15.652 -10.561 -37.254 1.00 93.38 881 ALA A CA 1
ATOM 6637 C C . ALA A 1 881 ? 14.347 -11.274 -37.667 1.00 93.38 881 ALA A C 1
ATOM 6639 O O . ALA A 1 881 ? 14.164 -11.573 -38.845 1.00 93.38 881 ALA A O 1
ATOM 6640 N N . GLY A 1 882 ? 13.427 -11.545 -36.733 1.00 89.25 882 GLY A N 1
ATOM 6641 C CA . GLY A 1 882 ? 12.239 -12.378 -36.951 1.00 89.25 882 GLY A CA 1
ATOM 6642 C C . GLY A 1 882 ? 11.254 -11.862 -38.006 1.00 89.25 882 GLY A C 1
ATOM 6643 O O . GLY A 1 882 ? 10.525 -12.663 -38.586 1.00 89.25 882 GLY A O 1
ATOM 6644 N N . ALA A 1 883 ? 11.264 -10.557 -38.296 1.00 86.31 883 ALA A N 1
ATOM 6645 C CA . ALA A 1 883 ? 10.509 -9.944 -39.394 1.00 86.31 883 ALA A CA 1
ATOM 6646 C C . ALA A 1 883 ? 11.407 -9.201 -40.407 1.00 86.31 883 ALA A C 1
ATOM 6648 O O . ALA A 1 883 ? 10.968 -8.244 -41.043 1.00 86.31 883 ALA A O 1
ATOM 6649 N N . ALA A 1 884 ? 12.668 -9.624 -40.567 1.00 91.25 884 ALA A N 1
ATOM 6650 C CA . ALA A 1 884 ? 13.533 -9.121 -41.632 1.00 91.25 884 ALA A CA 1
ATOM 6651 C C . ALA A 1 884 ? 13.097 -9.692 -42.995 1.00 91.25 884 ALA A C 1
ATOM 6653 O O . ALA A 1 884 ? 13.111 -10.907 -43.205 1.00 91.25 884 ALA A O 1
ATOM 6654 N N . GLN A 1 885 ? 12.715 -8.827 -43.937 1.00 91.56 885 GLN A N 1
ATOM 6655 C CA . GLN A 1 885 ? 12.274 -9.257 -45.269 1.00 91.56 885 GLN A CA 1
ATOM 6656 C C . GLN A 1 885 ? 13.463 -9.609 -46.176 1.00 91.56 885 GLN A C 1
ATOM 6658 O O . GLN A 1 885 ? 14.464 -8.902 -46.189 1.00 91.56 885 GLN A O 1
ATOM 6663 N N . ASN A 1 886 ? 13.358 -10.665 -46.988 1.00 91.44 886 ASN A N 1
ATOM 6664 C CA . ASN A 1 886 ? 14.340 -10.939 -48.044 1.00 91.44 886 ASN A CA 1
ATOM 6665 C C . ASN A 1 886 ? 13.859 -10.291 -49.346 1.00 91.44 886 ASN A C 1
ATOM 6667 O O . ASN A 1 886 ? 12.840 -10.701 -49.900 1.00 91.44 886 ASN A O 1
ATOM 6671 N N . LEU A 1 887 ? 14.579 -9.272 -49.810 1.00 90.06 887 LEU A N 1
ATOM 6672 C CA . LEU A 1 887 ? 14.202 -8.416 -50.929 1.00 90.06 887 LEU A CA 1
ATOM 6673 C C . LEU A 1 887 ? 15.190 -8.545 -52.093 1.00 90.06 887 LEU A C 1
ATOM 6675 O O . LEU A 1 887 ? 16.398 -8.705 -51.904 1.00 90.06 887 LEU A O 1
ATOM 6679 N N . ALA A 1 888 ? 14.658 -8.418 -53.306 1.00 86.94 888 ALA A N 1
ATOM 6680 C CA . ALA A 1 888 ? 15.429 -8.235 -54.531 1.00 86.94 888 ALA A CA 1
ATOM 6681 C C . ALA A 1 888 ? 15.413 -6.747 -54.945 1.00 86.94 888 ALA A C 1
ATOM 6683 O O . ALA A 1 888 ? 14.429 -6.061 -54.651 1.00 86.94 888 ALA A O 1
ATOM 6684 N N . PRO A 1 889 ? 16.425 -6.243 -55.676 1.00 84.25 889 PRO A N 1
ATOM 6685 C CA . PRO A 1 889 ? 16.495 -4.846 -56.121 1.00 84.25 889 PRO A CA 1
ATOM 6686 C C . PRO A 1 889 ? 15.228 -4.371 -56.842 1.00 84.25 889 PRO A C 1
ATOM 6688 O O . PRO A 1 889 ? 14.682 -3.323 -56.505 1.00 84.25 889 PRO A O 1
ATOM 6691 N N . VAL A 1 890 ? 14.691 -5.215 -57.733 1.00 85.38 890 VAL A N 1
ATOM 6692 C CA . VAL A 1 890 ? 13.446 -4.990 -58.495 1.00 85.38 890 VAL A CA 1
ATOM 6693 C C . VAL A 1 890 ? 12.183 -4.795 -57.640 1.00 85.38 890 VAL A C 1
ATOM 6695 O O . VAL A 1 890 ? 11.165 -4.338 -58.157 1.00 85.38 890 VAL A O 1
ATOM 6698 N N . ALA A 1 891 ? 12.214 -5.160 -56.353 1.00 86.75 891 ALA A N 1
ATOM 6699 C CA . ALA A 1 891 ? 11.115 -4.926 -55.413 1.00 86.75 891 ALA A CA 1
ATOM 6700 C C . ALA A 1 891 ? 11.222 -3.558 -54.712 1.00 86.75 891 ALA A C 1
ATOM 6702 O O . ALA A 1 891 ? 10.205 -2.984 -54.333 1.00 86.75 891 ALA A O 1
ATOM 6703 N N . LEU A 1 892 ? 12.439 -3.021 -54.565 1.00 88.56 892 LEU A N 1
ATOM 6704 C CA . LEU A 1 892 ? 12.686 -1.685 -54.011 1.00 88.56 892 LEU A CA 1
ATOM 6705 C C . LEU A 1 892 ? 12.561 -0.599 -55.085 1.00 88.56 892 LEU A C 1
ATOM 6707 O O . LEU A 1 892 ? 11.953 0.449 -54.844 1.00 88.56 892 LEU A O 1
ATOM 6711 N N . PHE A 1 893 ? 13.103 -0.868 -56.271 1.00 89.25 893 PHE A N 1
ATOM 6712 C CA . PHE A 1 893 ? 13.108 0.014 -57.432 1.00 89.25 893 PHE A CA 1
ATOM 6713 C C . PHE A 1 893 ? 12.510 -0.763 -58.613 1.00 89.25 893 PHE A C 1
ATOM 6715 O O . PHE A 1 893 ? 13.107 -1.719 -59.106 1.00 89.25 893 PHE A O 1
ATOM 6722 N N . ALA A 1 894 ? 11.295 -0.408 -59.027 1.00 88.06 894 ALA A N 1
ATOM 6723 C CA . ALA A 1 894 ? 10.597 -1.136 -60.083 1.00 88.06 894 ALA A CA 1
ATOM 6724 C C . ALA A 1 894 ? 11.155 -0.769 -61.469 1.00 88.06 894 ALA A C 1
ATOM 6726 O O . ALA A 1 894 ? 11.485 0.390 -61.713 1.00 88.06 894 ALA A O 1
ATOM 6727 N N . LEU A 1 895 ? 11.194 -1.739 -62.388 1.00 86.69 895 LEU A N 1
ATOM 6728 C CA . LEU A 1 895 ? 11.694 -1.531 -63.753 1.00 86.69 895 LEU A CA 1
ATOM 6729 C C . LEU A 1 895 ? 10.944 -0.382 -64.455 1.00 86.69 895 LEU A C 1
ATOM 6731 O O . LEU A 1 895 ? 9.718 -0.414 -64.588 1.00 86.69 895 LEU A O 1
ATOM 6735 N N . GLY A 1 896 ? 11.688 0.619 -64.921 1.00 84.44 896 GLY A N 1
ATOM 6736 C CA . GLY A 1 896 ? 11.190 1.842 -65.546 1.00 84.44 896 GLY A CA 1
ATOM 6737 C C . GLY A 1 896 ? 10.707 2.928 -64.576 1.00 84.44 896 GLY A C 1
ATOM 6738 O O . GLY A 1 896 ? 10.100 3.898 -65.036 1.00 84.44 896 GLY A O 1
ATOM 6739 N N . SER A 1 897 ? 10.920 2.799 -63.259 1.00 88.69 897 SER A N 1
ATOM 6740 C CA . SER A 1 897 ? 10.482 3.815 -62.290 1.00 88.69 897 SER A CA 1
ATOM 6741 C C . SER A 1 897 ? 11.451 5.009 -62.199 1.00 88.69 897 SER A C 1
ATOM 6743 O O . SER A 1 897 ? 12.638 4.888 -62.532 1.00 88.69 897 SER A O 1
ATOM 6745 N N . PRO A 1 898 ? 10.986 6.183 -61.723 1.00 88.88 898 PRO A N 1
ATOM 6746 C CA . PRO A 1 898 ? 11.864 7.318 -61.438 1.00 88.88 898 PRO A CA 1
ATOM 6747 C C . PRO A 1 898 ? 12.960 6.979 -60.421 1.00 88.88 898 PRO A C 1
ATOM 6749 O O . PRO A 1 898 ? 14.072 7.478 -60.542 1.00 88.88 898 PRO A O 1
ATOM 6752 N N . GLU A 1 899 ? 12.667 6.118 -59.445 1.00 88.31 899 GLU A N 1
ATOM 6753 C CA . GLU A 1 899 ? 13.623 5.693 -58.422 1.00 88.31 899 GLU A CA 1
ATOM 6754 C C . GLU A 1 899 ? 14.662 4.702 -58.963 1.00 88.31 899 GLU A C 1
ATOM 6756 O O . GLU A 1 899 ? 15.826 4.819 -58.595 1.00 88.31 899 GLU A O 1
ATOM 6761 N N . GLU A 1 900 ? 14.297 3.781 -59.868 1.00 88.88 900 GLU A N 1
ATOM 6762 C CA . GLU A 1 900 ? 15.302 3.003 -60.617 1.00 88.88 900 GLU A CA 1
ATOM 6763 C C . GLU A 1 900 ? 16.182 3.950 -61.442 1.00 88.88 900 GLU A C 1
ATOM 6765 O O . GLU A 1 900 ? 17.405 3.894 -61.354 1.00 88.88 900 GLU A O 1
ATOM 6770 N N . THR A 1 901 ? 15.567 4.874 -62.186 1.00 87.38 901 THR A N 1
ATOM 6771 C CA . THR A 1 901 ? 16.288 5.849 -63.023 1.00 87.38 901 THR A CA 1
ATOM 6772 C C . THR A 1 901 ? 17.263 6.693 -62.193 1.00 87.38 901 THR A C 1
ATOM 6774 O O . THR A 1 901 ? 18.381 6.957 -62.632 1.00 87.38 901 THR A O 1
ATOM 6777 N N . GLN A 1 902 ? 16.871 7.087 -60.978 1.00 88.44 902 GLN A N 1
ATOM 6778 C CA . GLN A 1 902 ? 17.730 7.801 -60.036 1.00 88.44 902 GLN A CA 1
ATOM 6779 C C . GLN A 1 902 ? 18.873 6.916 -59.519 1.00 88.44 902 GLN A C 1
ATOM 6781 O O . GLN A 1 902 ? 20.020 7.353 -59.544 1.00 88.44 902 GLN A O 1
ATOM 6786 N N . PHE A 1 903 ? 18.586 5.682 -59.097 1.00 87.56 903 PHE A N 1
ATOM 6787 C CA . PHE A 1 903 ? 19.585 4.778 -58.524 1.00 87.56 903 PHE A CA 1
ATOM 6788 C C . PHE A 1 903 ? 20.631 4.340 -59.561 1.00 87.56 903 PHE A C 1
ATOM 6790 O O . PHE A 1 903 ? 21.836 4.454 -59.324 1.00 87.56 903 PHE A O 1
ATOM 6797 N N . LEU A 1 904 ? 20.181 3.912 -60.748 1.00 85.06 904 LEU A N 1
ATOM 6798 C CA . LEU A 1 904 ? 21.063 3.603 -61.877 1.00 85.06 904 LEU A CA 1
ATOM 6799 C C . LEU A 1 904 ? 21.827 4.854 -62.342 1.00 85.06 904 LEU A C 1
ATOM 6801 O O . LEU A 1 904 ? 22.993 4.750 -62.712 1.00 85.06 904 LEU A O 1
ATOM 6805 N N . GLY A 1 905 ? 21.208 6.038 -62.264 1.00 84.50 905 GLY A N 1
ATOM 6806 C CA . GLY A 1 905 ? 21.849 7.322 -62.551 1.00 84.50 905 GLY A CA 1
ATOM 6807 C C . GLY A 1 905 ? 22.955 7.697 -61.558 1.00 84.50 905 GLY A C 1
ATOM 6808 O O . GLY A 1 905 ? 23.995 8.194 -61.981 1.00 84.50 905 GLY A O 1
ATOM 6809 N N . THR A 1 906 ? 22.785 7.419 -60.259 1.00 86.25 906 THR A N 1
ATOM 6810 C CA . THR A 1 906 ? 23.844 7.592 -59.244 1.00 86.25 906 THR A CA 1
ATOM 6811 C C . THR A 1 906 ? 25.045 6.692 -59.538 1.00 86.25 906 THR A C 1
ATOM 6813 O O . THR A 1 906 ? 26.176 7.162 -59.459 1.00 86.25 906 THR A O 1
ATOM 6816 N N . MET A 1 907 ? 24.815 5.435 -59.936 1.00 79.81 907 MET A N 1
ATOM 6817 C CA . MET A 1 907 ? 25.889 4.539 -60.384 1.00 79.81 907 MET A CA 1
ATOM 6818 C C . MET A 1 907 ? 26.567 5.042 -61.665 1.00 79.81 907 MET A C 1
ATOM 6820 O O . MET A 1 907 ? 27.785 5.202 -61.704 1.00 79.81 907 MET A O 1
ATOM 6824 N N . GLN A 1 908 ? 25.789 5.344 -62.709 1.00 78.50 908 GLN A N 1
ATOM 6825 C CA . GLN A 1 908 ? 26.326 5.776 -64.002 1.00 78.50 908 GLN A CA 1
ATOM 6826 C C . GLN A 1 908 ? 27.143 7.071 -63.884 1.00 78.50 908 GLN A C 1
ATOM 6828 O O . GLN A 1 908 ? 28.210 7.164 -64.480 1.00 78.50 908 GLN A O 1
ATOM 6833 N N . ALA A 1 909 ? 26.698 8.038 -63.075 1.00 79.31 909 ALA A N 1
ATOM 6834 C CA . ALA A 1 909 ? 27.411 9.298 -62.871 1.00 79.31 909 ALA A CA 1
ATOM 6835 C C . ALA A 1 909 ? 28.780 9.137 -62.180 1.00 79.31 909 ALA A C 1
ATOM 6837 O O . ALA A 1 909 ? 29.655 9.975 -62.395 1.00 79.31 909 ALA A O 1
ATOM 6838 N N . ALA A 1 910 ? 28.966 8.084 -61.375 1.00 76.06 910 ALA A N 1
ATOM 6839 C CA . ALA A 1 910 ? 30.239 7.768 -60.731 1.00 76.06 910 ALA A CA 1
ATOM 6840 C C . ALA A 1 910 ? 31.167 6.943 -61.641 1.00 76.06 910 ALA A C 1
ATOM 6842 O O . ALA A 1 910 ? 32.357 7.231 -61.721 1.00 76.06 910 ALA A O 1
ATOM 6843 N N . PHE A 1 911 ? 30.632 5.944 -62.354 1.00 70.81 911 PHE A N 1
ATOM 6844 C CA . PHE A 1 911 ? 31.428 5.065 -63.225 1.00 70.81 911 PHE A CA 1
ATOM 6845 C C . PHE A 1 911 ? 31.789 5.694 -64.574 1.00 70.81 911 PHE A C 1
ATOM 6847 O O . PHE A 1 911 ? 32.831 5.385 -65.148 1.00 70.81 911 PHE A O 1
ATOM 6854 N N . ASP A 1 912 ? 30.914 6.544 -65.110 1.00 69.25 912 ASP A N 1
ATOM 6855 C CA . ASP A 1 912 ? 31.087 7.181 -66.409 1.00 69.25 912 ASP A CA 1
ATOM 6856 C C . ASP A 1 912 ? 30.435 8.577 -66.440 1.00 69.25 912 ASP A C 1
ATOM 6858 O O . ASP A 1 912 ? 29.356 8.768 -67.017 1.00 69.25 912 ASP A O 1
ATOM 6862 N N . PRO A 1 913 ? 31.118 9.606 -65.903 1.00 64.88 913 PRO A N 1
ATOM 6863 C CA . PRO A 1 913 ? 30.668 10.995 -66.001 1.00 64.88 913 PRO A CA 1
ATOM 6864 C C . PRO A 1 913 ? 30.607 11.532 -67.448 1.00 64.88 913 PRO A C 1
ATOM 6866 O O . PRO A 1 913 ? 30.195 12.675 -67.656 1.00 64.88 913 PRO A O 1
ATOM 6869 N N . THR A 1 914 ? 30.993 10.743 -68.463 1.00 68.81 914 THR A N 1
ATOM 6870 C CA . THR A 1 914 ? 30.856 11.086 -69.889 1.00 68.81 914 THR A CA 1
ATOM 6871 C C . THR A 1 914 ? 29.634 10.450 -70.564 1.00 68.81 914 THR A C 1
ATOM 6873 O O . THR A 1 914 ? 29.236 10.917 -71.631 1.00 68.81 914 THR A O 1
ATOM 6876 N N . ASN A 1 915 ? 28.993 9.459 -69.931 1.00 65.44 915 ASN A N 1
ATOM 6877 C CA . ASN A 1 915 ? 27.884 8.654 -70.467 1.00 65.44 915 ASN A CA 1
ATOM 6878 C C . ASN A 1 915 ? 28.195 7.980 -71.826 1.00 65.44 915 ASN A C 1
ATOM 6880 O O . ASN A 1 915 ? 27.335 7.898 -72.707 1.00 65.44 915 ASN A O 1
ATOM 6884 N N . ALA A 1 916 ? 29.428 7.503 -72.008 1.00 67.56 916 ALA A N 1
ATOM 6885 C CA . ALA A 1 916 ? 29.846 6.673 -73.136 1.00 67.56 916 ALA A CA 1
ATOM 6886 C C . ALA A 1 916 ? 29.303 5.228 -73.055 1.00 67.56 916 ALA A C 1
ATOM 6888 O O . ALA A 1 916 ? 29.101 4.592 -74.093 1.00 67.56 916 ALA A O 1
ATOM 6889 N N . PHE A 1 917 ? 29.045 4.719 -71.848 1.00 64.69 917 PHE A N 1
ATOM 6890 C CA . PHE A 1 917 ? 28.497 3.389 -71.577 1.00 64.69 917 PHE A CA 1
ATOM 6891 C C . PHE A 1 917 ? 27.038 3.444 -71.082 1.00 64.69 917 PHE A C 1
ATOM 6893 O O . PHE A 1 917 ? 26.647 4.396 -70.399 1.00 64.69 917 PHE A O 1
ATOM 6900 N N . PRO A 1 918 ? 26.209 2.425 -71.391 1.00 67.25 918 PRO A N 1
ATOM 6901 C CA . PRO A 1 918 ? 24.884 2.285 -70.792 1.00 67.25 918 PRO A CA 1
ATOM 6902 C C . PRO A 1 918 ? 24.993 1.960 -69.295 1.00 67.25 918 PRO A C 1
ATOM 6904 O O . PRO A 1 918 ? 25.906 1.248 -68.877 1.00 67.25 918 PRO A O 1
ATOM 6907 N N . ALA A 1 919 ? 24.035 2.435 -68.497 1.00 66.38 919 ALA A N 1
ATOM 6908 C CA . ALA A 1 919 ? 23.924 2.055 -67.091 1.00 66.38 919 ALA A CA 1
ATOM 6909 C C . ALA A 1 919 ? 23.717 0.528 -66.930 1.00 66.38 919 ALA A C 1
ATOM 6911 O O . ALA A 1 919 ? 23.068 -0.088 -67.786 1.00 66.38 919 ALA A O 1
ATOM 6912 N N . PRO A 1 920 ? 24.230 -0.092 -65.848 1.00 68.06 920 PRO A N 1
ATOM 6913 C CA . PRO A 1 920 ? 23.995 -1.507 -65.569 1.00 68.06 920 PRO A CA 1
ATOM 6914 C C . PRO A 1 920 ? 22.505 -1.787 -65.339 1.00 68.06 920 PRO A C 1
ATOM 6916 O O . PRO A 1 920 ? 21.766 -0.944 -64.831 1.00 68.06 920 PRO A O 1
ATOM 6919 N N . ALA A 1 921 ? 22.058 -2.992 -65.689 1.00 73.50 921 ALA A N 1
ATOM 6920 C CA . ALA A 1 921 ? 20.700 -3.434 -65.387 1.00 73.50 921 ALA A CA 1
ATOM 6921 C C . ALA A 1 921 ? 20.571 -3.791 -63.898 1.00 73.50 921 ALA A C 1
ATOM 6923 O O . ALA A 1 921 ? 21.472 -4.395 -63.320 1.00 73.50 921 ALA A O 1
ATOM 6924 N N . ILE A 1 922 ? 19.424 -3.491 -63.281 1.00 72.06 922 ILE A N 1
ATOM 6925 C CA . ILE A 1 922 ? 19.210 -3.661 -61.831 1.00 72.06 922 ILE A CA 1
ATOM 6926 C C . ILE A 1 922 ? 19.223 -5.131 -61.339 1.00 72.06 922 ILE A C 1
ATOM 6928 O O . ILE A 1 922 ? 19.117 -5.414 -60.148 1.00 72.06 922 ILE A O 1
ATOM 6932 N N . ASN A 1 923 ? 19.322 -6.085 -62.264 1.00 67.62 923 ASN A N 1
ATOM 6933 C CA . ASN A 1 923 ? 19.416 -7.522 -62.020 1.00 67.62 923 ASN A CA 1
ATOM 6934 C C . ASN A 1 923 ? 20.780 -8.126 -62.419 1.00 67.62 923 ASN A C 1
ATOM 6936 O O . ASN A 1 923 ? 20.896 -9.351 -62.469 1.00 67.62 923 ASN A O 1
ATOM 6940 N N . ALA A 1 924 ? 21.774 -7.291 -62.730 1.00 67.88 924 ALA A N 1
ATOM 6941 C CA . ALA A 1 924 ? 23.162 -7.684 -62.967 1.00 67.88 924 ALA A CA 1
ATOM 6942 C C . ALA A 1 924 ? 24.027 -7.527 -61.696 1.00 67.88 924 ALA A C 1
ATOM 6944 O O . ALA A 1 924 ? 23.558 -7.041 -60.663 1.00 67.88 924 ALA A O 1
ATOM 6945 N N . GLU A 1 925 ? 25.293 -7.940 -61.791 1.00 70.44 925 GLU A N 1
ATOM 6946 C CA . GLU A 1 925 ? 26.354 -7.625 -60.822 1.00 70.44 925 GLU A CA 1
ATOM 6947 C C . GLU A 1 925 ? 26.562 -6.099 -60.720 1.00 70.44 925 GLU A C 1
ATOM 6949 O O . GLU A 1 925 ? 26.233 -5.357 -61.651 1.00 70.44 925 GLU A O 1
ATOM 6954 N N . LEU A 1 926 ? 27.089 -5.610 -59.590 1.00 72.12 926 LEU A N 1
ATOM 6955 C CA . LEU A 1 926 ? 27.221 -4.161 -59.355 1.00 72.12 926 LEU A CA 1
ATOM 6956 C C . LEU A 1 926 ? 28.240 -3.498 -60.304 1.00 72.12 926 LEU A C 1
ATOM 6958 O O . LEU A 1 926 ? 28.051 -2.363 -60.742 1.00 72.12 926 LEU A O 1
ATOM 6962 N N . PHE A 1 927 ? 29.318 -4.213 -60.624 1.00 72.94 927 PHE A N 1
ATOM 6963 C CA . PHE A 1 927 ? 30.368 -3.788 -61.544 1.00 72.94 927 PHE A CA 1
ATOM 6964 C C . PHE A 1 927 ? 29.887 -3.877 -63.010 1.00 72.94 927 PHE A C 1
ATOM 6966 O O . PHE A 1 927 ? 29.636 -4.977 -63.504 1.00 72.94 927 PHE A O 1
ATOM 6973 N N . PRO A 1 928 ? 29.775 -2.752 -63.746 1.00 66.69 928 PRO A N 1
ATOM 6974 C CA . PRO A 1 928 ? 29.072 -2.705 -65.035 1.00 66.69 928 PRO A CA 1
ATOM 6975 C C . PRO A 1 928 ? 29.888 -3.223 -66.232 1.00 66.69 928 PRO A C 1
ATOM 6977 O O . PRO A 1 928 ? 29.356 -3.326 -67.340 1.00 66.69 928 PRO A O 1
ATOM 6980 N N . TRP A 1 929 ? 31.184 -3.493 -66.057 1.00 71.50 929 TRP A N 1
ATOM 6981 C CA . TRP A 1 929 ? 32.096 -3.819 -67.153 1.00 71.50 929 TRP A CA 1
ATOM 6982 C C . TRP A 1 929 ? 32.383 -5.321 -67.230 1.00 71.50 929 TRP A C 1
ATOM 6984 O O . TRP A 1 929 ? 32.649 -5.981 -66.229 1.00 71.50 929 TRP A O 1
ATOM 6994 N N . ALA A 1 930 ? 32.398 -5.870 -68.446 1.00 74.88 930 ALA A N 1
ATOM 6995 C CA . ALA A 1 930 ? 32.844 -7.242 -68.657 1.00 74.88 930 ALA A CA 1
ATOM 6996 C C . ALA A 1 930 ? 34.342 -7.359 -68.332 1.00 74.88 930 ALA A C 1
ATOM 6998 O O . ALA A 1 930 ? 35.160 -6.657 -68.935 1.00 74.88 930 ALA A O 1
ATOM 6999 N N . LEU A 1 931 ? 34.707 -8.259 -67.412 1.00 76.38 931 LEU A N 1
ATOM 7000 C CA . LEU A 1 931 ? 36.112 -8.508 -67.087 1.00 76.38 931 LEU A CA 1
ATOM 7001 C C . LEU A 1 931 ? 36.862 -8.971 -68.351 1.00 76.38 931 LEU A C 1
ATOM 7003 O O . LEU A 1 931 ? 36.422 -9.918 -69.014 1.00 76.38 931 LEU A O 1
ATOM 7007 N N . PRO A 1 932 ? 37.987 -8.334 -68.717 1.00 80.50 932 PRO A N 1
ATOM 7008 C CA . PRO A 1 932 ? 38.773 -8.765 -69.862 1.00 80.50 932 PRO A CA 1
ATOM 7009 C C . PRO A 1 932 ? 39.389 -10.143 -69.589 1.00 80.50 932 PRO A C 1
ATOM 7011 O O . PRO A 1 932 ? 39.768 -10.450 -68.460 1.00 80.50 932 PRO A O 1
ATOM 7014 N N . ALA A 1 933 ? 39.530 -10.970 -70.624 1.00 82.38 933 ALA A N 1
ATOM 7015 C CA . ALA A 1 933 ? 40.138 -12.294 -70.490 1.00 82.38 933 ALA A CA 1
ATOM 7016 C C . ALA A 1 933 ? 41.637 -12.229 -70.125 1.00 82.38 933 ALA A C 1
ATOM 7018 O O . ALA A 1 933 ? 42.316 -11.236 -70.423 1.00 82.38 933 ALA A O 1
ATOM 7019 N N . GLN A 1 934 ? 42.144 -13.315 -69.531 1.00 83.75 934 GLN A N 1
ATOM 7020 C CA . GLN A 1 934 ? 43.576 -13.551 -69.329 1.00 83.75 934 GLN A CA 1
ATOM 7021 C C . GLN A 1 934 ? 44.286 -13.667 -70.686 1.00 83.75 934 GLN A C 1
ATOM 7023 O O . GLN A 1 934 ? 43.826 -14.368 -71.594 1.00 83.75 934 GLN A O 1
ATOM 7028 N N . GLY A 1 935 ? 45.407 -12.969 -70.843 1.00 84.31 935 GLY A N 1
ATOM 7029 C CA . GLY A 1 935 ? 46.251 -13.046 -72.028 1.00 84.31 935 GLY A CA 1
ATOM 7030 C C . GLY A 1 935 ? 46.972 -14.393 -72.129 1.00 84.31 935 GLY A C 1
ATOM 7031 O O . GLY A 1 935 ? 47.434 -14.946 -71.141 1.00 84.31 935 GLY A O 1
ATOM 7032 N N . ILE A 1 936 ? 47.155 -14.904 -73.351 1.00 80.44 936 ILE A N 1
ATOM 7033 C CA . ILE A 1 936 ? 47.801 -16.215 -73.606 1.00 80.44 936 ILE A CA 1
ATOM 7034 C C . ILE A 1 936 ? 49.269 -16.271 -73.112 1.00 80.44 936 ILE A C 1
ATOM 7036 O O . ILE A 1 936 ? 49.834 -17.351 -72.962 1.00 80.44 936 ILE A O 1
ATOM 7040 N N . ALA A 1 937 ? 49.886 -15.113 -72.859 1.00 84.25 937 ALA A N 1
ATOM 7041 C CA . ALA A 1 937 ? 51.237 -14.967 -72.313 1.00 84.25 937 ALA A CA 1
ATOM 7042 C C . ALA A 1 937 ? 51.278 -14.108 -71.029 1.00 84.25 937 ALA A C 1
ATOM 7044 O O . ALA A 1 937 ? 52.339 -13.611 -70.667 1.00 84.25 937 ALA A O 1
ATOM 7045 N N . GLU A 1 938 ? 50.129 -13.898 -70.384 1.00 85.50 938 GLU A N 1
ATOM 7046 C CA . GLU A 1 938 ? 49.974 -13.131 -69.145 1.00 85.50 938 GLU A CA 1
ATOM 7047 C C . GLU A 1 938 ? 49.872 -14.111 -67.970 1.00 85.50 938 GLU A C 1
ATOM 7049 O O . GLU A 1 938 ? 49.003 -14.989 -67.980 1.00 85.50 938 GLU A O 1
ATOM 7054 N N . ASP A 1 939 ? 50.763 -14.002 -66.981 1.00 86.88 939 ASP A N 1
ATOM 7055 C CA . ASP A 1 939 ? 50.712 -14.900 -65.824 1.00 86.88 939 ASP A CA 1
ATOM 7056 C C . ASP A 1 939 ? 49.587 -14.528 -64.845 1.00 86.88 939 ASP A C 1
ATOM 7058 O O . ASP A 1 939 ? 48.972 -13.463 -64.936 1.00 86.88 939 ASP A O 1
ATOM 7062 N N . ASP A 1 940 ? 49.268 -15.447 -63.934 1.00 80.25 940 ASP A N 1
ATOM 7063 C CA . ASP A 1 940 ? 48.138 -15.307 -63.014 1.00 80.25 940 ASP A CA 1
ATOM 7064 C C . ASP A 1 940 ? 48.240 -14.058 -62.112 1.00 80.25 940 ASP A C 1
ATOM 7066 O O . ASP A 1 940 ? 47.212 -13.521 -61.701 1.00 80.25 940 ASP A O 1
ATOM 7070 N N . ASN A 1 941 ? 49.452 -13.560 -61.835 1.00 78.81 941 ASN A N 1
ATOM 7071 C CA . ASN A 1 941 ? 49.694 -12.349 -61.046 1.00 78.81 941 ASN A CA 1
ATOM 7072 C C . ASN A 1 941 ? 49.592 -11.083 -61.900 1.00 78.81 941 ASN A C 1
ATOM 7074 O O . ASN A 1 941 ? 49.018 -10.103 -61.433 1.00 78.81 941 ASN A O 1
ATOM 7078 N N . ASP A 1 942 ? 50.116 -11.096 -63.131 1.00 82.75 942 ASP A N 1
ATOM 7079 C CA . ASP A 1 942 ? 49.964 -9.976 -64.074 1.00 82.75 942 ASP A CA 1
ATOM 7080 C C . ASP A 1 942 ? 48.475 -9.747 -64.388 1.00 82.75 942 ASP A C 1
ATOM 7082 O O . ASP A 1 942 ? 47.985 -8.616 -64.343 1.00 82.75 942 ASP A O 1
ATOM 7086 N N . TYR A 1 943 ? 47.726 -10.834 -64.613 1.00 83.88 943 TYR A N 1
ATOM 7087 C CA . TYR A 1 943 ? 46.285 -10.781 -64.852 1.00 83.88 943 TYR A CA 1
ATOM 7088 C C . TYR A 1 943 ? 45.511 -10.295 -63.621 1.00 83.88 943 TYR A C 1
ATOM 7090 O O . TYR A 1 943 ? 44.672 -9.397 -63.734 1.00 83.88 943 TYR A O 1
ATOM 7098 N N . TYR A 1 944 ? 45.824 -10.832 -62.435 1.00 79.12 944 TYR A N 1
ATOM 7099 C CA . TYR A 1 944 ? 45.255 -10.350 -61.175 1.00 79.12 944 TYR A CA 1
ATOM 7100 C C . TYR A 1 944 ? 45.577 -8.865 -60.949 1.00 79.12 944 TYR A C 1
ATOM 7102 O O . TYR A 1 944 ? 44.700 -8.110 -60.542 1.00 79.12 944 TYR A O 1
ATOM 7110 N N . GLY A 1 945 ? 46.798 -8.423 -61.261 1.00 80.31 945 GLY A N 1
ATOM 7111 C CA . GLY A 1 945 ? 47.226 -7.027 -61.179 1.00 80.31 945 GLY A CA 1
ATOM 7112 C C . GLY A 1 945 ? 46.414 -6.113 -62.094 1.00 80.31 945 GLY A C 1
ATOM 7113 O O . GLY A 1 945 ? 45.835 -5.143 -61.618 1.00 80.31 945 GLY A O 1
ATOM 7114 N N . ARG A 1 946 ? 46.279 -6.461 -63.378 1.00 83.94 946 ARG A N 1
ATOM 7115 C CA . ARG A 1 946 ? 45.500 -5.682 -64.357 1.00 83.94 946 ARG A CA 1
ATOM 7116 C C . ARG A 1 946 ? 44.010 -5.600 -64.012 1.00 83.94 946 ARG A C 1
ATOM 7118 O O . ARG A 1 946 ? 43.379 -4.571 -64.248 1.00 83.94 946 ARG A O 1
ATOM 7125 N N . LEU A 1 947 ? 43.434 -6.671 -63.465 1.00 78.06 947 LEU A N 1
ATOM 7126 C CA . LEU A 1 947 ? 42.055 -6.651 -62.973 1.00 78.06 947 LEU A CA 1
ATOM 7127 C C . LEU A 1 947 ? 41.922 -5.843 -61.674 1.00 78.06 947 LEU A C 1
ATOM 7129 O O . LEU A 1 947 ? 40.952 -5.105 -61.519 1.00 78.06 947 LEU A O 1
ATOM 7133 N N . ALA A 1 948 ? 42.906 -5.922 -60.776 1.00 74.12 948 ALA A N 1
ATOM 7134 C CA . ALA A 1 948 ? 42.947 -5.110 -59.566 1.00 74.12 948 ALA A CA 1
ATOM 7135 C C . ALA A 1 948 ? 43.110 -3.613 -59.876 1.00 74.12 948 ALA A C 1
ATOM 7137 O O . ALA A 1 948 ? 42.457 -2.817 -59.219 1.00 74.12 948 ALA A O 1
ATOM 7138 N N . GLU A 1 949 ? 43.891 -3.220 -60.889 1.00 76.00 949 GLU A N 1
ATOM 7139 C CA . GLU A 1 949 ? 43.974 -1.830 -61.370 1.00 76.00 949 GLU A CA 1
ATOM 7140 C C . GLU A 1 949 ? 42.615 -1.348 -61.906 1.00 76.00 949 GLU A C 1
ATOM 7142 O O . GLU A 1 949 ? 42.093 -0.340 -61.432 1.00 76.00 949 GLU A O 1
ATOM 7147 N N . LEU A 1 950 ? 41.980 -2.124 -62.796 1.00 73.69 950 LEU A N 1
ATOM 7148 C CA . LEU A 1 950 ? 40.640 -1.837 -63.335 1.00 73.69 950 LEU A CA 1
ATOM 7149 C C . LEU A 1 950 ? 39.562 -1.687 -62.238 1.00 73.69 950 LEU A C 1
ATOM 7151 O O . LEU A 1 950 ? 38.583 -0.965 -62.417 1.00 73.69 950 LEU A O 1
ATOM 7155 N N . MET A 1 951 ? 39.730 -2.374 -61.106 1.00 69.50 951 MET A N 1
ATOM 7156 C CA . MET A 1 951 ? 38.840 -2.287 -59.945 1.00 69.50 951 MET A CA 1
ATOM 7157 C C . MET A 1 951 ? 39.316 -1.299 -58.867 1.00 69.50 951 MET A C 1
ATOM 7159 O O . MET A 1 951 ? 38.540 -0.959 -57.976 1.00 69.50 951 MET A O 1
ATOM 7163 N N . GLN A 1 952 ? 40.553 -0.804 -58.936 1.00 67.75 952 GLN A N 1
ATOM 7164 C CA . GLN A 1 952 ? 41.066 0.217 -58.025 1.00 67.75 952 GLN A CA 1
ATOM 7165 C C . GLN A 1 952 ? 40.552 1.603 -58.426 1.00 67.75 952 GLN A C 1
ATOM 7167 O O . GLN A 1 952 ? 40.160 2.360 -57.542 1.00 67.75 952 GLN A O 1
ATOM 7172 N N . ASP A 1 953 ? 40.442 1.888 -59.728 1.00 62.44 953 ASP A N 1
ATOM 7173 C CA . ASP A 1 953 ? 39.800 3.110 -60.241 1.00 62.44 953 ASP A CA 1
ATOM 7174 C C . ASP A 1 953 ? 38.324 3.224 -59.784 1.00 62.44 953 ASP A C 1
ATOM 7176 O O . ASP A 1 953 ? 37.815 4.320 -59.563 1.00 62.44 953 ASP A O 1
ATOM 7180 N N . PHE A 1 954 ? 37.644 2.090 -59.562 1.00 59.00 954 PHE A N 1
ATOM 7181 C CA . PHE A 1 954 ? 36.296 2.020 -58.969 1.00 59.00 954 PHE A CA 1
ATOM 7182 C C . PHE A 1 954 ? 36.307 2.336 -57.457 1.00 59.00 954 PHE A C 1
ATOM 7184 O O . PHE A 1 954 ? 35.345 2.883 -56.921 1.00 59.00 954 PHE A O 1
ATOM 7191 N N . GLY A 1 955 ? 37.384 1.971 -56.753 1.00 55.50 955 GLY A N 1
ATOM 7192 C CA . GLY A 1 955 ? 37.526 2.083 -55.295 1.00 55.50 955 GLY A CA 1
ATOM 7193 C C . GLY A 1 955 ? 38.049 3.430 -54.782 1.00 55.50 955 GLY A C 1
ATOM 7194 O O . GLY A 1 955 ? 38.225 3.586 -53.570 1.00 55.50 955 GLY A O 1
ATOM 7195 N N . ASP A 1 956 ? 38.315 4.385 -55.674 1.00 60.12 956 ASP A N 1
ATOM 7196 C CA . ASP A 1 956 ? 38.769 5.730 -55.319 1.00 60.12 956 ASP A CA 1
ATOM 7197 C C . ASP A 1 956 ? 37.620 6.612 -54.768 1.00 60.12 956 ASP A C 1
ATOM 7199 O O . ASP A 1 956 ? 36.484 6.170 -54.564 1.00 60.12 956 ASP A O 1
ATOM 7203 N N . ALA A 1 957 ? 37.926 7.870 -54.431 1.00 55.25 957 ALA A N 1
ATOM 7204 C CA . ALA A 1 957 ? 37.086 8.710 -53.565 1.00 55.25 957 ALA A CA 1
ATOM 7205 C C . ALA A 1 957 ? 35.620 8.883 -54.024 1.00 55.25 957 ALA A C 1
ATOM 7207 O O . ALA A 1 957 ? 34.725 8.942 -53.176 1.00 55.25 957 ALA A O 1
ATOM 7208 N N . ASP A 1 958 ? 35.369 8.930 -55.334 1.00 60.88 958 ASP A N 1
ATOM 7209 C CA . ASP A 1 958 ? 34.024 9.108 -55.892 1.00 60.88 958 ASP A CA 1
ATOM 7210 C C . ASP A 1 958 ? 33.163 7.836 -55.750 1.00 60.88 958 ASP A C 1
ATOM 7212 O O . ASP A 1 958 ? 31.979 7.927 -55.415 1.00 60.88 958 ASP A O 1
ATOM 7216 N N . GLY A 1 959 ? 33.760 6.642 -55.874 1.00 66.12 959 GLY A N 1
ATOM 7217 C CA . GLY A 1 959 ? 33.088 5.366 -55.599 1.00 66.12 959 GLY A CA 1
ATOM 7218 C C . GLY A 1 959 ? 32.700 5.218 -54.123 1.00 66.12 959 GLY A C 1
ATOM 7219 O O . GLY A 1 959 ? 31.600 4.763 -53.798 1.00 66.12 959 GLY A O 1
ATOM 7220 N N . GLY A 1 960 ? 33.551 5.706 -53.214 1.00 72.38 960 GLY A N 1
ATOM 7221 C CA . GLY A 1 960 ? 33.248 5.769 -51.781 1.00 72.38 960 GLY A CA 1
ATOM 7222 C C . GLY A 1 960 ? 32.022 6.635 -51.453 1.00 72.38 960 GLY A C 1
ATOM 7223 O O . GLY A 1 960 ? 31.209 6.246 -50.611 1.00 72.38 960 GLY A O 1
ATOM 7224 N N . GLN A 1 961 ? 31.849 7.777 -52.133 1.00 77.31 961 GLN A N 1
ATOM 7225 C CA . GLN A 1 961 ? 30.653 8.618 -51.987 1.00 77.31 961 GLN A CA 1
ATOM 7226 C C . GLN A 1 961 ? 29.427 7.983 -52.657 1.00 77.31 961 GLN A C 1
ATOM 7228 O O . GLN A 1 961 ? 28.360 7.946 -52.044 1.00 77.31 961 GLN A O 1
ATOM 7233 N N . MET A 1 962 ? 29.580 7.415 -53.859 1.00 82.69 962 MET A N 1
ATOM 7234 C CA . MET A 1 962 ? 28.512 6.689 -54.552 1.00 82.69 962 MET A CA 1
ATOM 7235 C C . MET A 1 962 ? 27.894 5.619 -53.642 1.00 82.69 962 MET A C 1
ATOM 7237 O O . MET A 1 962 ? 26.679 5.603 -53.456 1.00 82.69 962 MET A O 1
ATOM 7241 N N . MET A 1 963 ? 28.701 4.778 -52.987 1.00 80.56 963 MET A N 1
ATOM 7242 C CA . MET A 1 963 ? 28.182 3.744 -52.082 1.00 80.56 963 MET A CA 1
ATOM 7243 C C . MET A 1 963 ? 27.393 4.320 -50.884 1.00 80.56 963 MET A C 1
ATOM 7245 O O . MET A 1 963 ? 26.454 3.676 -50.407 1.00 80.56 963 MET A O 1
ATOM 7249 N N . MET A 1 964 ? 27.690 5.538 -50.413 1.00 83.00 964 MET A N 1
ATOM 7250 C CA . MET A 1 964 ? 26.884 6.223 -49.383 1.00 83.00 964 MET A CA 1
ATOM 7251 C C . MET A 1 964 ? 25.542 6.728 -49.937 1.00 83.00 964 MET A C 1
ATOM 7253 O O . MET A 1 964 ? 24.506 6.611 -49.272 1.00 83.00 964 MET A O 1
ATOM 7257 N N . ASP A 1 965 ? 25.535 7.245 -51.163 1.00 85.62 965 ASP A N 1
ATOM 7258 C CA . ASP A 1 965 ? 24.331 7.756 -51.826 1.00 85.62 965 ASP A CA 1
ATOM 7259 C C . ASP A 1 965 ? 23.371 6.613 -52.198 1.00 85.62 965 ASP A C 1
ATOM 7261 O O . ASP A 1 965 ? 22.161 6.716 -51.972 1.00 85.62 965 ASP A O 1
ATOM 7265 N N . LEU A 1 966 ? 23.902 5.485 -52.683 1.00 86.62 966 LEU A N 1
ATOM 7266 C CA . LEU A 1 966 ? 23.137 4.256 -52.932 1.00 86.62 966 LEU A CA 1
ATOM 7267 C C . LEU A 1 966 ? 22.587 3.659 -51.626 1.00 86.62 966 LEU A C 1
ATOM 7269 O O . LEU A 1 966 ? 21.427 3.248 -51.585 1.00 86.62 966 LEU A O 1
ATOM 7273 N N . SER A 1 967 ? 23.360 3.691 -50.530 1.00 88.69 967 SER A N 1
ATOM 7274 C CA . SER A 1 967 ? 22.866 3.301 -49.196 1.00 88.69 967 SER A CA 1
ATOM 7275 C C . SER A 1 967 ? 21.674 4.147 -48.768 1.00 88.69 967 SER A C 1
ATOM 7277 O O . SER A 1 967 ? 20.650 3.614 -48.353 1.00 88.69 967 SER A O 1
ATOM 7279 N N . THR A 1 968 ? 21.775 5.470 -48.908 1.00 88.81 968 THR A N 1
ATOM 7280 C CA . THR A 1 968 ? 20.704 6.401 -48.528 1.00 88.81 968 THR A CA 1
ATOM 7281 C C . THR A 1 968 ? 19.423 6.124 -49.324 1.00 88.81 968 THR A C 1
ATOM 7283 O O . THR A 1 968 ? 18.324 6.134 -48.767 1.00 88.81 968 THR A O 1
ATOM 7286 N N . GLN A 1 969 ? 19.554 5.797 -50.615 1.00 89.69 969 GLN A N 1
ATOM 7287 C CA . GLN A 1 969 ? 18.429 5.403 -51.465 1.00 89.69 969 GLN A CA 1
ATOM 7288 C C . GLN A 1 969 ? 17.829 4.049 -51.048 1.00 89.69 969 GLN A C 1
ATOM 7290 O O . GLN A 1 969 ? 16.616 3.962 -50.861 1.00 89.69 969 GLN A O 1
ATOM 7295 N N . ILE A 1 970 ? 18.646 3.014 -50.823 1.00 90.44 970 ILE A N 1
ATOM 7296 C CA . ILE A 1 970 ? 18.178 1.700 -50.344 1.00 90.44 970 ILE A CA 1
ATOM 7297 C C . ILE A 1 970 ? 17.485 1.815 -48.980 1.00 90.44 970 ILE A C 1
ATOM 7299 O O . ILE A 1 970 ? 16.393 1.274 -48.815 1.00 90.44 970 ILE A O 1
ATOM 7303 N N . ALA A 1 971 ? 18.045 2.573 -48.032 1.00 89.12 971 ALA A N 1
ATOM 7304 C CA . ALA A 1 971 ? 17.429 2.824 -46.730 1.00 89.12 971 ALA A CA 1
ATOM 7305 C C . ALA A 1 971 ? 16.043 3.470 -46.866 1.00 89.12 971 ALA A C 1
ATOM 7307 O O . ALA A 1 971 ? 15.088 3.030 -46.225 1.00 89.12 971 ALA A O 1
ATOM 7308 N N . ALA A 1 972 ? 15.916 4.489 -47.722 1.00 86.56 972 ALA A N 1
ATOM 7309 C CA . ALA A 1 972 ? 14.651 5.175 -47.963 1.00 86.56 972 ALA A CA 1
ATOM 7310 C C . ALA A 1 972 ? 13.593 4.260 -48.604 1.00 86.56 972 ALA A C 1
ATOM 7312 O O . ALA A 1 972 ? 12.418 4.363 -48.251 1.00 86.56 972 ALA A O 1
ATOM 7313 N N . ARG A 1 973 ? 13.989 3.348 -49.507 1.00 88.19 973 ARG A N 1
ATOM 7314 C CA . ARG A 1 973 ? 13.070 2.366 -50.111 1.00 88.19 973 ARG A CA 1
ATOM 7315 C C . ARG A 1 973 ? 12.673 1.262 -49.136 1.00 88.19 973 ARG A C 1
ATOM 7317 O O . ARG A 1 973 ? 11.485 0.996 -49.011 1.00 88.19 973 ARG A O 1
ATOM 7324 N N . VAL A 1 974 ? 13.621 0.685 -48.395 1.00 89.56 974 VAL A N 1
ATOM 7325 C CA . VAL A 1 974 ? 13.327 -0.363 -47.401 1.00 89.56 974 VAL A CA 1
ATOM 7326 C C . VAL A 1 974 ? 12.415 0.173 -46.295 1.00 89.56 974 VAL A C 1
ATOM 7328 O O . VAL A 1 974 ? 11.417 -0.462 -45.985 1.00 89.56 974 VAL A O 1
ATOM 7331 N N . ARG A 1 975 ? 12.671 1.369 -45.747 1.00 84.94 975 ARG A N 1
ATOM 7332 C CA . ARG A 1 975 ? 11.798 1.980 -44.720 1.00 84.94 975 ARG A CA 1
ATOM 7333 C C . ARG A 1 975 ? 10.391 2.335 -45.216 1.00 84.94 975 ARG A C 1
ATOM 7335 O O . ARG A 1 975 ? 9.504 2.555 -44.398 1.00 84.94 975 ARG A O 1
ATOM 7342 N N . ALA A 1 976 ? 10.175 2.410 -46.529 1.00 82.94 976 ALA A N 1
ATOM 7343 C CA . ALA A 1 976 ? 8.849 2.616 -47.107 1.00 82.94 976 ALA A CA 1
ATOM 7344 C C . ALA A 1 976 ? 8.040 1.307 -47.246 1.00 82.94 976 ALA A C 1
ATOM 7346 O O . ALA A 1 976 ? 6.832 1.377 -47.461 1.00 82.94 976 ALA A O 1
ATOM 7347 N N . THR A 1 977 ? 8.684 0.136 -47.128 1.00 83.44 977 THR A N 1
ATOM 7348 C CA . THR A 1 977 ? 8.098 -1.198 -47.399 1.00 83.44 977 THR A CA 1
ATOM 7349 C C . THR A 1 977 ? 8.407 -2.259 -46.329 1.00 83.44 977 THR A C 1
ATOM 7351 O O . THR A 1 977 ? 8.091 -3.432 -46.514 1.00 83.44 977 THR A O 1
ATOM 7354 N N . CYS A 1 978 ? 9.067 -1.865 -45.240 1.00 87.31 978 CYS A N 1
ATOM 7355 C CA . CYS A 1 978 ? 9.429 -2.688 -44.090 1.00 87.31 978 CYS A CA 1
ATOM 7356 C C . CYS A 1 978 ? 9.350 -1.849 -42.805 1.00 87.31 978 CYS A C 1
ATOM 7358 O O . CYS A 1 978 ? 9.420 -0.618 -42.843 1.00 87.31 978 CYS A O 1
ATOM 7360 N N . ARG A 1 979 ? 9.337 -2.522 -41.647 1.00 85.06 979 ARG A N 1
ATOM 7361 C CA . ARG A 1 979 ? 9.660 -1.904 -40.348 1.00 85.06 979 ARG A CA 1
ATOM 7362 C C . ARG A 1 979 ? 11.056 -1.260 -40.344 1.00 85.06 979 ARG A C 1
ATOM 7364 O O . ARG A 1 979 ? 11.931 -1.662 -41.111 1.00 85.06 979 ARG A O 1
ATOM 7371 N N . ALA A 1 980 ? 11.301 -0.336 -39.414 1.00 87.75 980 ALA A N 1
ATOM 7372 C CA . ALA A 1 980 ? 12.660 0.121 -39.122 1.00 87.75 980 ALA A CA 1
ATOM 7373 C C . ALA A 1 980 ? 13.562 -1.005 -38.583 1.00 87.75 980 ALA A C 1
ATOM 7375 O O . ALA A 1 980 ? 13.099 -2.003 -38.030 1.00 87.75 980 ALA A O 1
ATOM 7376 N N . GLY A 1 981 ? 14.868 -0.818 -38.762 1.00 91.81 981 GLY A N 1
ATOM 7377 C CA . GLY A 1 981 ? 15.909 -1.778 -38.415 1.00 91.81 981 GLY A CA 1
ATOM 7378 C C . GLY A 1 981 ? 17.097 -1.679 -39.371 1.00 91.81 981 GLY A C 1
ATOM 7379 O O . GLY A 1 981 ? 17.099 -0.867 -40.297 1.00 91.81 981 GLY A O 1
ATOM 7380 N N . ALA A 1 982 ? 18.112 -2.508 -39.143 1.00 94.31 982 ALA A N 1
ATOM 7381 C CA . ALA A 1 982 ? 19.290 -2.600 -39.995 1.00 94.31 982 ALA A CA 1
ATOM 7382 C C . ALA A 1 982 ? 18.938 -3.239 -41.347 1.00 94.31 982 ALA A C 1
ATOM 7384 O O . ALA A 1 982 ? 18.090 -4.134 -41.425 1.00 94.31 982 ALA A O 1
ATOM 7385 N N . VAL A 1 983 ? 19.609 -2.793 -42.406 1.00 94.38 983 VAL A N 1
ATOM 7386 C CA . VAL A 1 983 ? 19.419 -3.270 -43.777 1.00 94.38 983 VAL A CA 1
ATOM 7387 C C . VAL A 1 983 ? 20.709 -3.927 -44.241 1.00 94.38 983 VAL A C 1
ATOM 7389 O O . VAL A 1 983 ? 21.704 -3.245 -44.466 1.00 94.38 983 VAL A O 1
ATOM 7392 N N . ILE A 1 984 ? 20.700 -5.246 -44.397 1.00 93.00 984 ILE A N 1
ATOM 7393 C CA . ILE A 1 984 ? 21.848 -5.978 -44.933 1.00 93.00 984 ILE A CA 1
ATOM 7394 C C . ILE A 1 984 ? 21.744 -5.954 -46.458 1.00 93.00 984 ILE A C 1
ATOM 7396 O O . ILE A 1 984 ? 20.915 -6.652 -47.031 1.00 93.00 984 ILE A O 1
ATOM 7400 N N . TRP A 1 985 ? 22.548 -5.138 -47.128 1.00 90.81 985 TRP A N 1
ATOM 7401 C CA . TRP A 1 985 ? 22.701 -5.182 -48.578 1.00 90.81 985 TRP A CA 1
ATOM 7402 C C . TRP A 1 985 ? 23.803 -6.188 -48.914 1.00 90.81 985 TRP A C 1
ATOM 7404 O O . TRP A 1 985 ? 24.987 -5.856 -48.937 1.00 90.81 985 TRP A O 1
ATOM 7414 N N . GLU A 1 986 ? 23.410 -7.440 -49.144 1.00 85.62 986 GLU A N 1
ATOM 7415 C CA . GLU A 1 986 ? 24.303 -8.423 -49.749 1.00 85.62 986 GLU A CA 1
ATOM 7416 C C . GLU A 1 986 ? 24.440 -8.133 -51.238 1.00 85.62 986 GLU A C 1
ATOM 7418 O O . GLU A 1 986 ? 23.439 -7.960 -51.938 1.00 85.62 986 GLU A O 1
ATOM 7423 N N . MET A 1 987 ? 25.676 -8.077 -51.721 1.00 78.38 987 MET A N 1
ATOM 7424 C CA . MET A 1 987 ? 25.959 -7.751 -53.111 1.00 78.38 987 MET A CA 1
ATOM 7425 C C . MET A 1 987 ? 27.103 -8.588 -53.669 1.00 78.38 987 MET A C 1
ATOM 7427 O O . MET A 1 987 ? 28.153 -8.728 -53.039 1.00 78.38 987 MET A O 1
ATOM 7431 N N . ASP A 1 988 ? 26.891 -9.100 -54.877 1.00 72.12 988 ASP A N 1
ATOM 7432 C CA . ASP A 1 988 ? 27.931 -9.739 -55.672 1.00 72.12 988 ASP A CA 1
ATOM 7433 C C . ASP A 1 988 ? 28.579 -8.639 -56.519 1.00 72.12 988 ASP A C 1
ATOM 7435 O O . ASP A 1 988 ? 27.972 -8.068 -57.432 1.00 72.12 988 ASP A O 1
ATOM 7439 N N . TRP A 1 989 ? 29.780 -8.239 -56.104 1.00 67.38 989 TRP A N 1
ATOM 7440 C CA . TRP A 1 989 ? 30.386 -6.976 -56.528 1.00 67.38 989 TRP A CA 1
ATOM 7441 C C . TRP A 1 989 ? 30.784 -7.004 -58.003 1.00 67.38 989 TRP A C 1
ATOM 7443 O O . TRP A 1 989 ? 30.505 -6.059 -58.735 1.00 67.38 989 TRP A O 1
ATOM 7453 N N . CYS A 1 990 ? 31.399 -8.098 -58.447 1.00 67.38 990 CYS A N 1
ATOM 7454 C CA . CYS A 1 990 ? 31.800 -8.345 -59.829 1.00 67.38 990 CYS A CA 1
ATOM 7455 C C . CYS A 1 990 ? 31.765 -9.857 -60.126 1.00 67.38 990 CYS A C 1
ATOM 7457 O O . CYS A 1 990 ? 31.808 -10.653 -59.187 1.00 67.38 990 CYS A O 1
ATOM 7459 N N . PRO A 1 991 ? 31.724 -10.290 -61.398 1.00 68.38 991 PRO A N 1
ATOM 7460 C CA . PRO A 1 991 ? 31.799 -11.713 -61.722 1.00 68.38 991 PRO A CA 1
ATOM 7461 C C . PRO A 1 991 ? 33.118 -12.336 -61.239 1.00 68.38 991 PRO A C 1
ATOM 7463 O O . PRO A 1 991 ? 34.176 -11.706 -61.266 1.00 68.38 991 PRO A O 1
ATOM 7466 N N . ALA A 1 992 ? 33.076 -13.605 -60.830 1.00 70.56 992 ALA A N 1
ATOM 7467 C CA . ALA A 1 992 ? 34.259 -14.347 -60.391 1.00 70.56 992 ALA A CA 1
ATOM 7468 C C . ALA A 1 992 ? 35.301 -14.482 -61.532 1.00 70.56 992 ALA A C 1
ATOM 7470 O O . ALA A 1 992 ? 34.996 -15.105 -62.557 1.00 70.56 992 ALA A O 1
ATOM 7471 N N . PRO A 1 993 ? 36.531 -13.943 -61.396 1.00 69.88 993 PRO A N 1
ATOM 7472 C CA . PRO A 1 993 ? 37.547 -14.026 -62.443 1.00 69.88 993 PRO A CA 1
ATOM 7473 C C . PRO A 1 993 ? 38.049 -15.466 -62.606 1.00 69.88 993 PRO A C 1
ATOM 7475 O O . PRO A 1 993 ? 38.366 -16.147 -61.629 1.00 69.88 993 PRO A O 1
ATOM 7478 N N . VAL A 1 994 ? 38.171 -15.932 -63.850 1.00 72.06 994 VAL A N 1
ATOM 7479 C CA . VAL A 1 994 ? 38.758 -17.246 -64.153 1.00 72.06 994 VAL A CA 1
ATOM 7480 C C . VAL A 1 994 ? 40.252 -17.074 -64.408 1.00 72.06 994 VAL A C 1
ATOM 7482 O O . VAL A 1 994 ? 40.648 -16.615 -65.476 1.00 72.06 994 VAL A O 1
ATOM 7485 N N . ILE A 1 995 ? 41.069 -17.456 -63.428 1.00 70.94 995 ILE A N 1
ATOM 7486 C CA . ILE A 1 995 ? 42.534 -17.342 -63.444 1.00 70.94 995 ILE A CA 1
ATOM 7487 C C . ILE A 1 995 ? 43.119 -18.756 -63.508 1.00 70.94 995 ILE A C 1
ATOM 7489 O O . ILE A 1 995 ? 42.707 -19.629 -62.741 1.00 70.94 995 ILE A O 1
ATOM 7493 N N . GLY A 1 996 ? 44.013 -19.033 -64.461 1.00 67.06 996 GLY A N 1
ATOM 7494 C CA . GLY A 1 996 ? 44.591 -20.375 -64.643 1.00 67.06 996 GLY A CA 1
ATOM 7495 C C . GLY A 1 996 ? 43.563 -21.482 -64.957 1.00 67.06 996 GLY A C 1
ATOM 7496 O O . GLY A 1 996 ? 43.850 -22.669 -64.800 1.00 67.06 996 GLY A O 1
ATOM 7497 N N . GLY A 1 997 ? 42.344 -21.114 -65.374 1.00 65.19 997 GLY A N 1
ATOM 7498 C CA . GLY A 1 997 ? 41.215 -22.035 -65.575 1.00 65.19 997 GLY A CA 1
ATOM 7499 C C . GLY A 1 997 ? 40.382 -22.339 -64.320 1.00 65.19 997 GLY A C 1
ATOM 7500 O O . GLY A 1 997 ? 39.454 -23.143 -64.397 1.00 65.19 997 GLY A O 1
ATOM 7501 N N . VAL A 1 998 ? 40.672 -21.697 -63.184 1.00 61.06 998 VAL A N 1
ATOM 7502 C CA . VAL A 1 998 ? 39.906 -21.803 -61.933 1.00 61.06 998 VAL A CA 1
ATOM 7503 C C . VAL A 1 998 ? 39.176 -20.485 -61.678 1.00 61.06 998 VAL A C 1
ATOM 7505 O O . VAL A 1 998 ? 39.786 -19.420 -61.725 1.00 61.06 998 VAL A O 1
ATOM 7508 N N . ALA A 1 999 ? 37.874 -20.539 -61.391 1.00 62.91 999 ALA A N 1
ATOM 7509 C CA . ALA A 1 999 ? 37.148 -19.370 -60.897 1.00 62.91 999 ALA A CA 1
ATOM 7510 C C . ALA A 1 999 ? 37.653 -19.029 -59.487 1.00 62.91 999 ALA A C 1
ATOM 7512 O O . ALA A 1 999 ? 37.514 -19.844 -58.572 1.00 62.91 999 ALA A O 1
ATOM 7513 N N . GLN A 1 1000 ? 38.264 -17.859 -59.321 1.00 64.50 1000 GLN A N 1
ATOM 7514 C CA . GLN A 1 1000 ? 38.664 -17.357 -58.010 1.00 64.50 1000 GLN A CA 1
ATOM 7515 C C . GLN A 1 1000 ? 37.529 -16.557 -57.373 1.00 64.50 1000 GLN A C 1
ATOM 7517 O O . GLN A 1 1000 ? 36.670 -16.007 -58.063 1.00 64.50 1000 GLN A O 1
ATOM 7522 N N . ASN A 1 1001 ? 37.540 -16.470 -56.043 1.00 57.34 1001 ASN A N 1
ATOM 7523 C CA . ASN A 1 1001 ? 36.686 -15.518 -55.341 1.00 57.34 1001 ASN A CA 1
ATOM 7524 C C . ASN A 1 1001 ? 37.061 -14.085 -55.776 1.00 57.34 1001 ASN A C 1
ATOM 7526 O O . ASN A 1 1001 ? 38.199 -13.824 -56.168 1.00 57.34 1001 ASN A O 1
ATOM 7530 N N . GLN A 1 1002 ? 36.091 -13.172 -55.733 1.00 59.97 1002 GLN A N 1
ATOM 7531 C CA . GLN A 1 1002 ? 36.220 -11.805 -56.252 1.00 59.97 1002 GLN A CA 1
ATOM 7532 C C . GLN A 1 1002 ? 37.326 -11.001 -55.547 1.00 59.97 1002 GLN A C 1
ATOM 7534 O O . GLN A 1 1002 ? 37.782 -11.361 -54.461 1.00 59.97 1002 GLN A O 1
ATOM 7539 N N . PHE A 1 1003 ? 37.714 -9.869 -56.139 1.00 56.50 1003 PHE A N 1
ATOM 7540 C CA . PHE A 1 1003 ? 38.787 -8.992 -55.657 1.00 56.50 1003 PHE A CA 1
ATOM 7541 C C . PHE A 1 1003 ? 38.485 -8.336 -54.296 1.00 56.50 1003 PHE A C 1
ATOM 7543 O O . PHE A 1 1003 ? 38.106 -7.171 -54.207 1.00 56.50 1003 PHE A O 1
ATOM 7550 N N . GLY A 1 1004 ? 38.738 -9.091 -53.226 1.00 55.72 1004 GLY A N 1
ATOM 7551 C CA . GLY A 1 1004 ? 38.698 -8.636 -51.840 1.00 55.72 1004 GLY A CA 1
ATOM 7552 C C . GLY A 1 1004 ? 37.334 -8.741 -51.152 1.00 55.72 1004 GLY A C 1
ATOM 7553 O O . GLY A 1 1004 ? 36.274 -8.786 -51.771 1.00 55.72 1004 GLY A O 1
ATOM 7554 N N . LEU A 1 1005 ? 37.384 -8.745 -49.818 1.00 57.41 1005 LEU A N 1
ATOM 7555 C CA . LEU A 1 1005 ? 36.222 -8.516 -48.962 1.00 57.41 1005 LEU A CA 1
ATOM 7556 C C . LEU A 1 1005 ? 35.848 -7.030 -49.028 1.00 57.41 1005 LEU A C 1
ATOM 7558 O O . LEU A 1 1005 ? 36.519 -6.205 -48.408 1.00 57.41 1005 LEU A O 1
ATOM 7562 N N . PHE A 1 1006 ? 34.780 -6.696 -49.752 1.00 69.19 1006 PHE A N 1
ATOM 7563 C CA . PHE A 1 1006 ? 34.144 -5.384 -49.649 1.00 69.19 1006 PHE A CA 1
ATOM 7564 C C . PHE A 1 1006 ? 33.019 -5.455 -48.611 1.00 69.19 1006 PHE A C 1
ATOM 7566 O O . PHE A 1 1006 ? 31.979 -6.069 -48.852 1.00 69.19 1006 PHE A O 1
ATOM 7573 N N . CYS A 1 1007 ? 33.230 -4.857 -47.442 1.00 78.12 1007 CYS A N 1
ATOM 7574 C CA . CYS A 1 1007 ? 32.226 -4.731 -46.388 1.00 78.12 1007 CYS A CA 1
ATOM 7575 C C . CYS A 1 1007 ? 32.271 -3.310 -45.820 1.00 78.12 1007 CYS A C 1
ATOM 7577 O O . CYS A 1 1007 ? 33.356 -2.769 -45.602 1.00 78.12 1007 CYS A O 1
ATOM 7579 N N . GLN A 1 1008 ? 31.099 -2.683 -45.686 1.00 82.06 1008 GLN A N 1
ATOM 7580 C CA . GLN A 1 1008 ? 30.991 -1.270 -45.319 1.00 82.06 1008 GLN A CA 1
ATOM 7581 C C . GLN A 1 1008 ? 29.611 -0.920 -44.745 1.00 82.06 1008 GLN A C 1
ATOM 7583 O O . GLN A 1 1008 ? 28.585 -1.026 -45.419 1.00 82.06 1008 GLN A O 1
ATOM 7588 N N . ALA A 1 1009 ? 29.584 -0.373 -43.535 1.00 86.56 1009 ALA A N 1
ATOM 7589 C CA . ALA A 1 1009 ? 28.424 0.344 -43.017 1.00 86.56 1009 ALA A CA 1
ATOM 7590 C C . ALA A 1 1009 ? 28.209 1.699 -43.716 1.00 86.56 1009 ALA A C 1
ATOM 7592 O O . ALA A 1 1009 ? 29.063 2.590 -43.685 1.00 86.56 1009 ALA A O 1
ATOM 7593 N N . GLY A 1 1010 ? 27.027 1.866 -44.303 1.00 85.81 1010 GLY A N 1
ATOM 7594 C CA . GLY A 1 1010 ? 26.509 3.136 -44.798 1.00 85.81 1010 GLY A CA 1
ATOM 7595 C C . GLY A 1 1010 ? 25.668 3.879 -43.749 1.00 85.81 1010 GLY A C 1
ATOM 7596 O O . GLY A 1 1010 ? 25.444 3.379 -42.641 1.00 85.81 1010 GLY A O 1
ATOM 7597 N N . PRO A 1 1011 ? 25.172 5.084 -44.085 1.00 86.75 1011 PRO A N 1
ATOM 7598 C CA . PRO A 1 1011 ? 24.195 5.785 -43.262 1.00 86.75 1011 PRO A CA 1
ATOM 7599 C C . PRO A 1 1011 ? 22.890 4.991 -43.122 1.00 86.75 1011 PRO A C 1
ATOM 7601 O O . PRO A 1 1011 ? 22.597 4.051 -43.862 1.00 86.75 1011 PRO A O 1
ATOM 7604 N N . ASP A 1 1012 ? 22.078 5.418 -42.160 1.00 88.38 1012 ASP A N 1
ATOM 7605 C CA . ASP A 1 1012 ? 20.683 5.017 -41.992 1.00 88.38 1012 ASP A CA 1
ATOM 7606 C C . ASP A 1 1012 ? 20.440 3.515 -41.737 1.00 88.38 1012 ASP A C 1
ATOM 7608 O O . ASP A 1 1012 ? 19.299 3.050 -41.782 1.00 88.38 1012 ASP A O 1
ATOM 7612 N N . GLY A 1 1013 ? 21.490 2.787 -41.347 1.00 91.31 1013 GLY A N 1
ATOM 7613 C CA . GLY A 1 1013 ? 21.426 1.381 -40.939 1.00 91.31 1013 GLY A CA 1
ATOM 7614 C C . GLY A 1 1013 ? 21.759 0.387 -42.045 1.00 91.31 1013 GLY A C 1
ATOM 7615 O O . GLY A 1 1013 ? 21.592 -0.814 -41.834 1.00 91.31 1013 GLY A O 1
ATOM 7616 N N . VAL A 1 1014 ? 22.219 0.861 -43.207 1.00 93.44 1014 VAL A N 1
ATOM 7617 C CA . VAL A 1 1014 ? 22.640 -0.008 -44.313 1.00 93.44 1014 VAL A CA 1
ATOM 7618 C C . VAL A 1 1014 ? 24.020 -0.591 -44.043 1.00 93.44 1014 VAL A C 1
ATOM 7620 O O . VAL A 1 1014 ? 24.939 0.107 -43.623 1.00 93.44 1014 VAL A O 1
ATOM 7623 N N . VAL A 1 1015 ? 24.163 -1.879 -44.322 1.00 92.06 1015 VAL A N 1
ATOM 7624 C CA . VAL A 1 1015 ? 25.384 -2.664 -44.177 1.00 92.06 1015 VAL A CA 1
ATOM 7625 C C . VAL A 1 1015 ? 25.626 -3.395 -45.483 1.00 92.06 1015 VAL A C 1
ATOM 7627 O O . VAL A 1 1015 ? 24.850 -4.267 -45.860 1.00 92.06 1015 VAL A O 1
ATOM 7630 N N . GLN A 1 1016 ? 26.676 -2.996 -46.187 1.00 87.62 1016 GLN A N 1
ATOM 7631 C CA . GLN A 1 1016 ? 27.065 -3.531 -47.484 1.00 87.62 1016 GLN A CA 1
ATOM 7632 C C . GLN A 1 1016 ? 27.961 -4.744 -47.267 1.00 87.62 1016 GLN A C 1
ATOM 7634 O O . GLN A 1 1016 ? 28.936 -4.649 -46.523 1.00 87.62 1016 GLN A O 1
ATOM 7639 N N . MET A 1 1017 ? 27.626 -5.872 -47.892 1.00 83.06 1017 MET A N 1
ATOM 7640 C CA . MET A 1 1017 ? 28.231 -7.172 -47.602 1.00 83.06 1017 MET A CA 1
ATOM 7641 C C . MET A 1 1017 ? 28.576 -7.941 -48.879 1.00 83.06 1017 MET A C 1
ATOM 7643 O O . MET A 1 1017 ? 27.698 -8.513 -49.525 1.00 83.06 1017 MET A O 1
ATOM 7647 N N . ASN A 1 1018 ? 29.869 -8.051 -49.179 1.00 75.56 1018 ASN A N 1
ATOM 7648 C CA . ASN A 1 1018 ? 30.423 -9.089 -50.046 1.00 75.56 1018 ASN A CA 1
ATOM 7649 C C . ASN A 1 1018 ? 31.072 -10.171 -49.160 1.00 75.56 1018 ASN A C 1
ATOM 7651 O O . ASN A 1 1018 ? 32.241 -10.082 -48.774 1.00 75.56 1018 ASN A O 1
ATOM 7655 N N . ASN A 1 1019 ? 30.273 -11.158 -48.742 1.00 65.19 1019 ASN A N 1
ATOM 7656 C CA . ASN A 1 1019 ? 30.646 -12.108 -47.691 1.00 65.19 1019 ASN A CA 1
ATOM 7657 C C . ASN A 1 1019 ? 31.469 -13.301 -48.218 1.00 65.19 1019 ASN A C 1
ATOM 7659 O O . ASN A 1 1019 ? 30.946 -14.400 -48.429 1.00 65.19 1019 ASN A O 1
ATOM 7663 N N . GLN A 1 1020 ? 32.785 -13.117 -48.367 1.00 60.09 1020 GLN A N 1
ATOM 7664 C CA . GLN A 1 1020 ? 33.692 -14.194 -48.789 1.00 60.09 1020 GLN A CA 1
ATOM 7665 C C . GLN A 1 1020 ? 34.153 -15.144 -47.666 1.00 60.09 1020 GLN A C 1
ATOM 7667 O O . GLN A 1 1020 ? 34.667 -16.221 -47.984 1.00 60.09 1020 GLN A O 1
ATOM 7672 N N . MET A 1 1021 ? 33.900 -14.844 -46.386 1.00 59.88 1021 MET A N 1
ATOM 7673 C CA . MET A 1 1021 ? 34.329 -15.687 -45.254 1.00 59.88 1021 MET A CA 1
ATOM 7674 C C . MET A 1 1021 ? 33.732 -17.104 -45.320 1.00 59.88 1021 MET A C 1
ATOM 7676 O O . MET A 1 1021 ? 32.555 -17.302 -45.626 1.00 59.88 1021 MET A O 1
ATOM 7680 N N . THR A 1 1022 ? 34.560 -18.120 -45.083 1.00 56.75 1022 THR A N 1
ATOM 7681 C CA . THR A 1 1022 ? 34.156 -19.530 -45.161 1.00 56.75 1022 THR A CA 1
ATOM 7682 C C . THR A 1 1022 ? 33.197 -19.904 -44.028 1.00 56.75 1022 THR A C 1
ATOM 7684 O O . THR A 1 1022 ? 33.147 -19.260 -42.983 1.00 56.75 1022 THR A O 1
ATOM 7687 N N . ALA A 1 1023 ? 32.449 -21.000 -44.198 1.00 52.88 1023 ALA A N 1
ATOM 7688 C CA . ALA A 1 1023 ? 31.481 -21.468 -43.198 1.00 52.88 1023 ALA A CA 1
ATOM 7689 C C . ALA A 1 1023 ? 32.101 -21.814 -41.822 1.00 52.88 1023 ALA A C 1
ATOM 7691 O O . ALA A 1 1023 ? 31.371 -21.946 -40.842 1.00 52.88 1023 ALA A O 1
ATOM 7692 N N . THR A 1 1024 ? 33.427 -21.962 -41.752 1.00 55.50 1024 THR A N 1
ATOM 7693 C CA . THR A 1 1024 ? 34.212 -22.177 -40.528 1.00 55.50 1024 THR A CA 1
ATOM 7694 C C . THR A 1 1024 ? 34.577 -20.886 -39.786 1.00 55.50 1024 THR A C 1
ATOM 7696 O O . THR A 1 1024 ? 34.685 -20.914 -38.565 1.00 55.50 1024 THR A O 1
ATOM 7699 N N . GLU A 1 1025 ? 34.718 -19.753 -40.478 1.00 60.12 1025 GLU A N 1
ATOM 7700 C CA . GLU A 1 1025 ? 35.293 -18.505 -39.944 1.00 60.12 1025 GLU A CA 1
ATOM 7701 C C . GLU A 1 1025 ? 34.238 -17.602 -39.265 1.00 60.12 1025 GLU A C 1
ATOM 7703 O O . GLU A 1 1025 ? 34.109 -16.434 -39.605 1.00 60.12 1025 GLU A O 1
ATOM 7708 N N . GLN A 1 1026 ? 33.441 -18.128 -38.324 1.00 66.12 1026 GLN A N 1
ATOM 7709 C CA . GLN A 1 1026 ? 32.396 -17.375 -37.591 1.00 66.12 1026 GLN A CA 1
ATOM 7710 C C . GLN A 1 1026 ? 31.427 -16.572 -38.512 1.00 66.12 1026 GLN A C 1
ATOM 7712 O O . GLN A 1 1026 ? 31.459 -15.340 -38.539 1.00 66.12 1026 GLN A O 1
ATOM 7717 N N . PRO A 1 1027 ? 30.462 -17.210 -39.212 1.00 65.19 1027 PRO A N 1
ATOM 7718 C CA . PRO A 1 1027 ? 29.604 -16.551 -40.216 1.00 65.19 1027 PRO A CA 1
ATOM 7719 C C . PRO A 1 1027 ? 28.625 -15.482 -39.679 1.00 65.19 1027 PRO A C 1
ATOM 7721 O O . PRO A 1 1027 ? 27.894 -14.875 -40.458 1.00 65.19 1027 PRO A O 1
ATOM 7724 N N . GLY A 1 1028 ? 28.576 -15.243 -38.363 1.00 75.38 1028 GLY A N 1
ATOM 7725 C CA . GLY A 1 1028 ? 27.874 -14.099 -37.762 1.00 75.38 1028 GLY A CA 1
ATOM 7726 C C . GLY A 1 1028 ? 28.766 -12.887 -37.470 1.00 75.38 1028 GLY A C 1
ATOM 7727 O O . GLY A 1 1028 ? 28.236 -11.817 -37.168 1.00 75.38 1028 GLY A O 1
ATOM 7728 N N . PHE A 1 1029 ? 30.095 -13.028 -37.549 1.00 82.44 1029 PHE A N 1
ATOM 7729 C CA . PHE A 1 1029 ? 31.052 -11.975 -37.204 1.00 82.44 1029 PHE A CA 1
ATOM 7730 C C . PHE A 1 1029 ? 30.847 -10.726 -38.059 1.00 82.44 1029 PHE A C 1
ATOM 7732 O O . PHE A 1 1029 ? 30.626 -9.647 -37.520 1.00 82.44 1029 PHE A O 1
ATOM 7739 N N . LEU A 1 1030 ? 30.916 -10.868 -39.386 1.00 82.25 1030 LEU A N 1
ATOM 7740 C CA . LEU A 1 1030 ? 31.119 -9.719 -40.275 1.00 82.25 1030 LEU A CA 1
ATOM 7741 C C . LEU A 1 1030 ? 29.868 -8.837 -40.339 1.00 82.25 1030 LEU A C 1
ATOM 7743 O O . LEU A 1 1030 ? 29.952 -7.619 -40.234 1.00 82.25 1030 LEU A O 1
ATOM 7747 N N . TYR A 1 1031 ? 28.691 -9.462 -40.341 1.00 87.44 1031 TYR A N 1
ATOM 7748 C CA . TYR A 1 1031 ? 27.424 -8.761 -40.156 1.00 87.44 1031 TYR A CA 1
ATOM 7749 C C . TYR A 1 1031 ? 27.329 -8.082 -38.775 1.00 87.44 1031 TYR A C 1
ATOM 7751 O O . TYR A 1 1031 ? 26.794 -6.982 -38.678 1.00 87.44 1031 TYR A O 1
ATOM 7759 N N . SER A 1 1032 ? 27.869 -8.677 -37.701 1.00 90.44 1032 SER A N 1
ATOM 7760 C CA . SER A 1 1032 ? 27.916 -8.026 -36.375 1.00 90.44 1032 SER A CA 1
ATOM 7761 C C . SER A 1 1032 ? 28.880 -6.833 -36.342 1.00 90.44 1032 SER A C 1
ATOM 7763 O O . SER A 1 1032 ? 28.580 -5.836 -35.693 1.00 90.44 1032 SER A O 1
ATOM 7765 N N . HIS A 1 1033 ? 30.010 -6.920 -37.048 1.00 91.06 1033 HIS A N 1
ATOM 7766 C CA . HIS A 1 1033 ? 31.004 -5.855 -37.213 1.00 91.06 1033 HIS A CA 1
ATOM 7767 C C . HIS A 1 1033 ? 30.392 -4.644 -37.928 1.00 91.06 1033 HIS A C 1
ATOM 7769 O O . HIS A 1 1033 ? 30.314 -3.550 -37.367 1.00 91.06 1033 HIS A O 1
ATOM 7775 N N . GLU A 1 1034 ? 29.865 -4.849 -39.135 1.00 89.62 1034 GLU A N 1
ATOM 7776 C CA . GLU A 1 1034 ? 29.318 -3.762 -39.947 1.00 89.62 1034 GLU A CA 1
ATOM 7777 C C . GLU A 1 1034 ? 28.025 -3.184 -39.344 1.00 89.62 1034 GLU A C 1
ATOM 7779 O O . GLU A 1 1034 ? 27.871 -1.963 -39.256 1.00 89.62 1034 GLU A O 1
ATOM 7784 N N . VAL A 1 1035 ? 27.114 -4.010 -38.804 1.00 93.31 1035 VAL A N 1
ATOM 7785 C CA . VAL A 1 1035 ? 25.935 -3.467 -38.100 1.00 93.31 1035 VAL A CA 1
ATOM 7786 C C . VAL A 1 1035 ? 26.361 -2.679 -36.857 1.00 93.31 1035 VAL A C 1
ATOM 7788 O O . VAL A 1 1035 ? 25.741 -1.662 -36.543 1.00 93.31 1035 VAL A O 1
ATOM 7791 N N . ALA A 1 1036 ? 27.459 -3.027 -36.185 1.00 93.38 1036 ALA A N 1
ATOM 7792 C CA . ALA A 1 1036 ? 27.960 -2.231 -35.070 1.00 93.38 1036 ALA A CA 1
ATOM 7793 C C . ALA A 1 1036 ? 28.572 -0.882 -35.497 1.00 93.38 1036 ALA A C 1
ATOM 7795 O O . ALA A 1 1036 ? 28.444 0.095 -34.751 1.00 93.38 1036 ALA A O 1
ATOM 7796 N N . HIS A 1 1037 ? 29.133 -0.760 -36.704 1.00 91.38 1037 HIS A N 1
ATOM 7797 C CA . HIS A 1 1037 ? 29.486 0.549 -37.269 1.00 91.38 1037 HIS A CA 1
ATOM 7798 C C . HIS A 1 1037 ? 28.252 1.444 -37.466 1.00 91.38 1037 HIS A C 1
ATOM 7800 O O . HIS A 1 1037 ? 28.291 2.617 -37.088 1.00 91.38 1037 HIS A O 1
ATOM 7806 N N . THR A 1 1038 ? 27.109 0.904 -37.915 1.00 91.62 1038 THR A N 1
ATOM 7807 C CA . THR A 1 1038 ? 25.848 1.685 -37.970 1.00 91.62 1038 THR A CA 1
ATOM 7808 C C . THR A 1 1038 ? 25.398 2.197 -36.588 1.00 91.62 1038 THR A C 1
ATOM 7810 O O . THR A 1 1038 ? 24.698 3.208 -36.494 1.00 91.62 1038 THR A O 1
ATOM 7813 N N . ARG A 1 1039 ? 25.868 1.552 -35.505 1.00 91.12 1039 ARG A N 1
ATOM 7814 C CA . ARG A 1 1039 ? 25.703 1.944 -34.090 1.00 91.12 1039 ARG A CA 1
ATOM 7815 C C . ARG A 1 1039 ? 26.897 2.732 -33.526 1.00 91.12 1039 ARG A C 1
ATOM 7817 O O . ARG A 1 1039 ? 27.131 2.736 -32.318 1.00 91.12 1039 ARG A O 1
ATOM 7824 N N . PHE A 1 1040 ? 27.633 3.442 -34.383 1.00 91.31 1040 PHE A N 1
ATOM 7825 C CA . PHE A 1 1040 ? 28.775 4.297 -34.029 1.00 91.31 1040 PHE A CA 1
ATOM 7826 C C . PHE A 1 1040 ? 29.949 3.569 -33.342 1.00 91.31 1040 PHE A C 1
ATOM 7828 O O . PHE A 1 1040 ? 30.758 4.226 -32.671 1.00 91.31 1040 PHE A O 1
ATOM 7835 N N . LEU A 1 1041 ? 30.084 2.243 -33.457 1.00 90.31 1041 LEU A N 1
ATOM 7836 C CA . LEU A 1 1041 ? 31.343 1.594 -33.084 1.00 90.31 1041 LEU A CA 1
ATOM 7837 C C . LEU A 1 1041 ? 32.399 1.897 -34.154 1.00 90.31 1041 LEU A C 1
ATOM 7839 O O . LEU A 1 1041 ? 32.075 2.071 -35.325 1.00 90.31 1041 LEU A O 1
ATOM 7843 N N . TRP A 1 1042 ? 33.657 2.037 -33.747 1.00 86.88 1042 TRP A N 1
ATOM 7844 C CA . TRP A 1 1042 ? 34.775 2.343 -34.647 1.00 86.88 1042 TRP A CA 1
ATOM 7845 C C . TRP A 1 1042 ? 35.571 1.066 -34.949 1.00 86.88 1042 TRP A C 1
ATOM 7847 O O . TRP A 1 1042 ? 35.227 -0.003 -34.451 1.00 86.88 1042 TRP A O 1
ATOM 7857 N N . HIS A 1 1043 ? 36.587 1.160 -35.806 1.00 85.00 1043 HIS A N 1
ATOM 7858 C CA . HIS A 1 1043 ? 37.509 0.059 -36.093 1.00 85.00 1043 HIS A CA 1
ATOM 7859 C C . HIS A 1 1043 ? 38.561 -0.102 -34.978 1.00 85.00 1043 HIS A C 1
ATOM 7861 O O . HIS A 1 1043 ? 39.004 0.888 -34.390 1.00 85.00 1043 HIS A O 1
ATOM 7867 N N . HIS A 1 1044 ? 39.010 -1.339 -34.751 1.00 80.88 1044 HIS A N 1
ATOM 7868 C CA . HIS A 1 1044 ? 40.135 -1.681 -33.875 1.00 80.88 1044 HIS A CA 1
ATOM 7869 C C . HIS A 1 1044 ? 41.241 -2.410 -34.670 1.00 80.88 1044 HIS A C 1
ATOM 7871 O O . HIS A 1 1044 ? 40.963 -3.182 -35.586 1.00 80.88 1044 HIS A O 1
ATOM 7877 N N . GLU A 1 1045 ? 42.510 -2.144 -34.346 1.00 69.69 1045 GLU A N 1
ATOM 7878 C CA . GLU A 1 1045 ? 43.709 -2.848 -34.851 1.00 69.69 1045 GLU A CA 1
ATOM 7879 C C . GLU A 1 1045 ? 43.867 -2.983 -36.388 1.00 69.69 1045 GLU A C 1
ATOM 7881 O O . GLU A 1 1045 ? 44.597 -3.859 -36.868 1.00 69.69 1045 GLU A O 1
ATOM 7886 N N . THR A 1 1046 ? 43.267 -2.090 -37.186 1.00 62.59 1046 THR A N 1
ATOM 7887 C CA . THR A 1 1046 ? 43.408 -2.047 -38.659 1.00 62.59 1046 THR A CA 1
ATOM 7888 C C . THR A 1 1046 ? 44.823 -1.624 -39.082 1.00 62.59 1046 THR A C 1
ATOM 7890 O O . THR A 1 1046 ? 45.099 -0.465 -39.401 1.00 62.59 1046 THR A O 1
ATOM 7893 N N . SER A 1 1047 ? 45.764 -2.567 -39.029 1.00 48.84 1047 SER A N 1
ATOM 7894 C CA . SER A 1 1047 ? 47.196 -2.270 -38.905 1.00 48.84 1047 SER A CA 1
ATOM 7895 C C . SER A 1 1047 ? 47.955 -1.986 -40.211 1.00 48.84 1047 SER A C 1
ATOM 7897 O O . SER A 1 1047 ? 49.017 -1.365 -40.149 1.00 48.84 1047 SER A O 1
ATOM 7899 N N . HIS A 1 1048 ? 47.446 -2.397 -41.383 1.00 44.62 1048 HIS A N 1
ATOM 7900 C CA . HIS A 1 1048 ? 48.260 -2.479 -42.615 1.00 44.62 1048 HIS A CA 1
ATOM 7901 C C . HIS A 1 1048 ? 47.755 -1.715 -43.855 1.00 44.62 1048 HIS A C 1
ATOM 7903 O O . HIS A 1 1048 ? 48.526 -1.514 -44.797 1.00 44.62 1048 HIS A O 1
ATOM 7909 N N . SER A 1 1049 ? 46.516 -1.223 -43.878 1.00 44.31 1049 SER A N 1
ATOM 7910 C CA . SER A 1 1049 ? 45.929 -0.535 -45.039 1.00 44.31 1049 SER A CA 1
ATOM 7911 C C . SER A 1 1049 ? 46.499 0.880 -45.246 1.00 44.31 1049 SER A C 1
ATOM 7913 O O . SER A 1 1049 ? 45.926 1.875 -44.792 1.00 44.31 1049 SER A O 1
ATOM 7915 N N . ARG A 1 1050 ? 47.623 0.994 -45.972 1.00 43.22 1050 ARG A N 1
ATOM 7916 C CA . ARG A 1 1050 ? 48.219 2.296 -46.346 1.00 43.22 1050 ARG A CA 1
ATOM 7917 C C . ARG A 1 1050 ? 47.245 3.193 -47.132 1.00 43.22 1050 ARG A C 1
ATOM 7919 O O . ARG A 1 1050 ? 47.299 4.404 -46.944 1.00 43.22 1050 ARG A O 1
ATOM 7926 N N . GLY A 1 1051 ? 46.343 2.612 -47.931 1.00 45.59 1051 GLY A N 1
ATOM 7927 C CA . GLY A 1 1051 ? 45.321 3.337 -48.703 1.00 45.59 1051 GLY A CA 1
ATOM 7928 C C . GLY A 1 1051 ? 44.248 4.027 -47.847 1.00 45.59 1051 GLY A C 1
ATOM 7929 O O . GLY A 1 1051 ? 44.004 5.218 -48.024 1.00 45.59 1051 GLY A O 1
ATOM 7930 N N . LEU A 1 1052 ? 43.670 3.340 -46.850 1.00 44.53 1052 LEU A N 1
ATOM 7931 C CA . LEU A 1 1052 ? 42.589 3.902 -46.015 1.00 44.53 1052 LEU A CA 1
ATOM 7932 C C . LEU A 1 1052 ? 43.024 5.123 -45.181 1.00 44.53 1052 LEU A C 1
ATOM 7934 O O . LEU A 1 1052 ? 42.208 6.000 -44.903 1.00 44.53 1052 LEU A O 1
ATOM 7938 N N . ARG A 1 1053 ? 44.323 5.250 -44.861 1.00 43.94 1053 ARG A N 1
ATOM 7939 C CA . ARG A 1 1053 ? 44.881 6.485 -44.270 1.00 43.94 1053 ARG A CA 1
ATOM 7940 C C . ARG A 1 1053 ? 44.790 7.697 -45.209 1.00 43.94 1053 ARG A C 1
ATOM 7942 O O . ARG A 1 1053 ? 44.757 8.825 -44.723 1.00 43.94 1053 ARG A O 1
ATOM 7949 N N . GLY A 1 1054 ? 44.794 7.475 -46.524 1.00 42.97 1054 GLY A N 1
ATOM 7950 C CA . GLY A 1 1054 ? 44.674 8.511 -47.550 1.00 42.97 1054 GLY A CA 1
ATOM 7951 C C . GLY A 1 1054 ? 43.226 8.928 -47.806 1.00 42.97 1054 GLY A C 1
ATOM 7952 O O . GLY A 1 1054 ? 42.928 10.119 -47.723 1.00 42.97 1054 GLY A O 1
ATOM 7953 N N . LEU A 1 1055 ? 42.347 7.949 -48.058 1.00 43.41 1055 LEU A N 1
ATOM 7954 C CA . LEU A 1 1055 ? 40.943 8.154 -48.450 1.00 43.41 1055 LEU A CA 1
ATOM 7955 C C . LEU A 1 1055 ? 40.151 9.007 -47.444 1.00 43.41 1055 LEU A C 1
ATOM 7957 O O . LEU A 1 1055 ? 39.594 10.036 -47.817 1.00 43.41 1055 LEU A O 1
ATOM 7961 N N . PHE A 1 1056 ? 40.144 8.636 -46.160 1.00 46.25 1056 PHE A N 1
ATOM 7962 C CA . PHE A 1 1056 ? 39.263 9.279 -45.171 1.00 46.25 1056 PHE A CA 1
ATOM 7963 C C . PHE A 1 1056 ? 39.917 10.403 -44.353 1.00 46.25 1056 PHE A C 1
ATOM 7965 O O . PHE A 1 1056 ? 39.216 11.181 -43.710 1.00 46.25 1056 PHE A O 1
ATOM 7972 N N . ARG A 1 1057 ? 41.256 10.493 -44.330 1.00 46.78 1057 ARG A N 1
ATOM 7973 C CA . ARG A 1 1057 ? 42.053 11.462 -43.535 1.00 46.78 1057 ARG A CA 1
ATOM 7974 C C . ARG A 1 1057 ? 41.736 11.540 -42.023 1.00 46.78 1057 ARG A C 1
ATOM 7976 O O . ARG A 1 1057 ? 42.229 12.445 -41.348 1.00 46.78 1057 ARG A O 1
ATOM 7983 N N . LEU A 1 1058 ? 40.957 10.608 -41.467 1.00 50.75 1058 LEU A N 1
ATOM 7984 C CA . LEU A 1 1058 ? 40.600 10.578 -40.045 1.00 50.75 1058 LEU A CA 1
ATOM 7985 C C . LEU A 1 1058 ? 41.824 10.185 -39.184 1.00 50.75 1058 LEU A C 1
ATOM 7987 O O . LEU A 1 1058 ? 42.406 9.124 -39.419 1.00 50.75 1058 LEU A O 1
ATOM 7991 N N . PRO A 1 1059 ? 42.231 10.979 -38.167 1.00 45.50 1059 PRO A N 1
ATOM 7992 C CA . PRO A 1 1059 ? 43.490 10.734 -37.448 1.00 45.50 1059 PRO A CA 1
ATOM 7993 C C . PRO A 1 1059 ? 43.566 9.448 -36.604 1.00 45.50 1059 PRO A C 1
ATOM 7995 O O . PRO A 1 1059 ? 44.667 9.002 -36.287 1.00 45.50 1059 PRO A O 1
ATOM 7998 N N . ASN A 1 1060 ? 42.425 8.867 -36.211 1.00 51.69 1060 ASN A N 1
ATOM 7999 C CA . ASN A 1 1060 ? 42.325 7.957 -35.059 1.00 51.69 1060 ASN A CA 1
ATOM 8000 C C . ASN A 1 1060 ? 41.718 6.578 -35.402 1.00 51.69 1060 ASN A C 1
ATOM 8002 O O . ASN A 1 1060 ? 40.740 6.161 -34.786 1.00 51.69 1060 ASN A O 1
ATOM 8006 N N . TYR A 1 1061 ? 42.321 5.850 -36.347 1.00 62.16 1061 TYR A N 1
ATOM 8007 C CA . TYR A 1 1061 ? 41.906 4.488 -36.748 1.00 62.16 1061 TYR A CA 1
ATOM 8008 C C . TYR A 1 1061 ? 42.089 3.384 -35.682 1.00 62.16 1061 TYR A C 1
ATOM 8010 O O . TYR A 1 1061 ? 41.698 2.248 -35.915 1.00 62.16 1061 TYR A O 1
ATOM 8018 N N . ASP A 1 1062 ? 42.684 3.697 -34.528 1.00 66.06 1062 ASP A N 1
ATOM 8019 C CA . ASP A 1 1062 ? 42.796 2.782 -33.382 1.00 66.06 1062 ASP A CA 1
ATOM 8020 C C . ASP A 1 1062 ? 42.682 3.587 -32.073 1.00 66.06 1062 ASP A C 1
ATOM 8022 O O . ASP A 1 1062 ? 43.654 3.861 -31.362 1.00 66.06 1062 ASP A O 1
ATOM 8026 N N . SER A 1 1063 ? 41.484 4.122 -31.817 1.00 69.81 1063 SER A N 1
ATOM 8027 C CA . SER A 1 1063 ? 41.276 5.102 -30.746 1.00 69.81 1063 SER A CA 1
ATOM 8028 C C . SER A 1 1063 ? 41.082 4.457 -29.372 1.00 69.81 1063 SER A C 1
ATOM 8030 O O . SER A 1 1063 ? 40.078 3.786 -29.122 1.00 69.81 1063 SER A O 1
ATOM 8032 N N . ARG A 1 1064 ? 41.954 4.806 -28.411 1.00 72.62 1064 ARG A N 1
ATOM 8033 C CA . ARG A 1 1064 ? 41.765 4.520 -26.967 1.00 72.62 1064 ARG A CA 1
ATOM 8034 C C . ARG A 1 1064 ? 40.454 5.076 -26.399 1.00 72.62 1064 ARG A C 1
ATOM 8036 O O . ARG A 1 1064 ? 40.009 4.643 -25.338 1.00 72.62 1064 ARG A O 1
ATOM 8043 N N . GLN A 1 1065 ? 39.837 6.047 -27.072 1.00 75.94 1065 GLN A N 1
ATOM 8044 C CA . GLN A 1 1065 ? 38.546 6.606 -26.668 1.00 75.94 1065 GLN A CA 1
ATOM 8045 C C . GLN A 1 1065 ? 37.377 5.682 -27.049 1.00 75.94 1065 GLN A C 1
ATOM 8047 O O . GLN A 1 1065 ? 36.327 5.765 -26.421 1.00 75.94 1065 GLN A O 1
ATOM 8052 N N . HIS A 1 1066 ? 37.552 4.782 -28.025 1.00 80.19 1066 HIS A N 1
ATOM 8053 C CA . HIS A 1 1066 ? 36.474 3.940 -28.558 1.00 80.19 1066 HIS A CA 1
ATOM 8054 C C . HIS A 1 1066 ? 36.646 2.438 -28.298 1.00 80.19 1066 HIS A C 1
ATOM 8056 O O . HIS A 1 1066 ? 35.640 1.748 -28.143 1.00 80.19 1066 HIS A O 1
ATOM 8062 N N . HIS A 1 1067 ? 37.881 1.950 -28.142 1.00 84.75 1067 HIS A N 1
ATOM 8063 C CA . HIS A 1 1067 ? 38.173 0.536 -27.878 1.00 84.75 1067 HIS A CA 1
ATOM 8064 C C . HIS A 1 1067 ? 39.032 0.348 -26.626 1.00 84.75 1067 HIS A C 1
ATOM 8066 O O . HIS A 1 1067 ? 39.835 1.214 -26.264 1.00 84.75 1067 HIS A O 1
ATOM 8072 N N . ASP A 1 1068 ? 38.872 -0.801 -25.969 1.00 80.12 1068 ASP A N 1
ATOM 8073 C CA . ASP A 1 1068 ? 39.881 -1.295 -25.037 1.00 80.12 1068 ASP A CA 1
ATOM 8074 C C . ASP A 1 1068 ? 41.027 -1.897 -25.859 1.00 80.12 1068 ASP A C 1
ATOM 8076 O O . ASP A 1 1068 ? 40.905 -3.005 -26.371 1.00 80.12 1068 ASP A O 1
ATOM 8080 N N . LEU A 1 1069 ? 42.146 -1.171 -25.984 1.00 74.94 1069 LEU A N 1
ATOM 8081 C CA . LEU A 1 1069 ? 43.308 -1.622 -26.769 1.00 74.94 1069 LEU A CA 1
ATOM 8082 C C . LEU A 1 1069 ? 44.099 -2.784 -26.125 1.00 74.94 1069 LEU A C 1
ATOM 8084 O O . LEU A 1 1069 ? 45.266 -2.988 -26.466 1.00 74.94 1069 LEU A O 1
ATOM 8088 N N . SER A 1 1070 ? 43.521 -3.485 -25.148 1.00 72.19 1070 SER A N 1
ATOM 8089 C CA . SER A 1 1070 ? 44.008 -4.775 -24.648 1.00 72.19 1070 SER A CA 1
ATOM 8090 C C . SER A 1 1070 ? 43.126 -5.961 -25.063 1.00 72.19 1070 SER A C 1
ATOM 8092 O O . SER A 1 1070 ? 43.515 -7.104 -24.836 1.00 72.19 1070 SER A O 1
ATOM 8094 N N . ASP A 1 1071 ? 41.973 -5.712 -25.695 1.00 77.94 1071 ASP A N 1
ATOM 8095 C CA . ASP A 1 1071 ? 41.004 -6.734 -26.101 1.00 77.94 1071 ASP A CA 1
ATOM 8096 C C . ASP A 1 1071 ? 41.086 -7.019 -27.607 1.00 77.94 1071 ASP A C 1
ATOM 8098 O O . ASP A 1 1071 ? 40.240 -6.625 -28.412 1.00 77.94 1071 ASP A O 1
ATOM 8102 N N . HIS A 1 1072 ? 42.149 -7.721 -27.991 1.00 75.81 1072 HIS A N 1
ATOM 8103 C CA . HIS A 1 1072 ? 42.471 -8.026 -29.389 1.00 75.81 1072 HIS A CA 1
ATOM 8104 C C . HIS A 1 1072 ? 41.413 -8.897 -30.097 1.00 75.81 1072 HIS A C 1
ATOM 8106 O O . HIS A 1 1072 ? 41.371 -8.933 -31.326 1.00 75.81 1072 HIS A O 1
ATOM 8112 N N . ASN A 1 1073 ? 40.519 -9.531 -29.329 1.00 78.31 1073 ASN A N 1
ATOM 8113 C CA . ASN A 1 1073 ? 39.397 -10.340 -29.814 1.00 78.31 1073 ASN A CA 1
ATOM 8114 C C . ASN A 1 1073 ? 38.130 -9.495 -30.051 1.00 78.31 1073 ASN A C 1
ATOM 8116 O O . ASN A 1 1073 ? 37.034 -10.043 -30.177 1.00 78.31 1073 ASN A O 1
ATOM 8120 N N . CYS A 1 1074 ? 38.243 -8.163 -30.058 1.00 84.62 1074 CYS A N 1
ATOM 8121 C CA . CYS A 1 1074 ? 37.120 -7.272 -30.314 1.00 84.62 1074 CYS A CA 1
ATOM 8122 C C . CYS A 1 1074 ? 36.406 -7.645 -31.626 1.00 84.62 1074 CYS A C 1
ATOM 8124 O O . CYS A 1 1074 ? 37.055 -7.765 -32.663 1.00 84.62 1074 CYS A O 1
ATOM 8126 N N . THR A 1 1075 ? 35.069 -7.706 -31.633 1.00 86.19 1075 THR A N 1
ATOM 8127 C CA . THR A 1 1075 ? 34.279 -7.839 -32.875 1.00 86.19 1075 THR A CA 1
ATOM 8128 C C . THR A 1 1075 ? 34.627 -6.749 -33.892 1.00 86.19 1075 THR A C 1
ATOM 8130 O O . THR A 1 1075 ? 34.455 -6.963 -35.079 1.00 86.19 1075 THR A O 1
ATOM 8133 N N . MET A 1 1076 ? 35.176 -5.608 -33.460 1.00 87.56 1076 MET A N 1
ATOM 8134 C CA . MET A 1 1076 ? 35.608 -4.513 -34.338 1.00 87.56 1076 MET A CA 1
ATOM 8135 C C . MET A 1 1076 ? 37.038 -4.657 -34.907 1.00 87.56 1076 MET A C 1
ATOM 8137 O O . MET A 1 1076 ? 37.536 -3.720 -35.532 1.00 87.56 1076 MET A O 1
ATOM 8141 N N . SER A 1 1077 ? 37.712 -5.794 -34.701 1.00 80.19 1077 SER A N 1
ATOM 8142 C CA . SER A 1 1077 ? 39.042 -6.096 -35.256 1.00 80.19 1077 SER A CA 1
ATOM 8143 C C . SER A 1 1077 ? 38.938 -6.799 -36.618 1.00 80.19 1077 SER A C 1
ATOM 8145 O O . SER A 1 1077 ? 38.294 -7.836 -36.729 1.00 80.19 1077 SER A O 1
ATOM 8147 N N . TYR A 1 1078 ? 39.587 -6.279 -37.665 1.00 70.12 1078 TYR A N 1
ATOM 8148 C CA . TYR A 1 1078 ? 39.493 -6.853 -39.024 1.00 70.12 1078 TYR A CA 1
ATOM 8149 C C . TYR A 1 1078 ? 40.302 -8.165 -39.191 1.00 70.12 1078 TYR A C 1
ATOM 8151 O O . TYR A 1 1078 ? 41.410 -8.247 -38.648 1.00 70.12 1078 TYR A O 1
ATOM 8159 N N . PRO A 1 1079 ? 39.864 -9.144 -40.021 1.00 57.53 1079 PRO A N 1
ATOM 8160 C CA . PRO A 1 1079 ? 40.584 -10.412 -40.244 1.00 57.53 1079 PRO A CA 1
ATOM 8161 C C . PRO A 1 1079 ? 42.059 -10.235 -40.640 1.00 57.53 1079 PRO A C 1
ATOM 8163 O O . PRO A 1 1079 ? 42.947 -10.900 -40.109 1.00 57.53 1079 PRO A O 1
ATOM 8166 N N . ASN A 1 1080 ? 42.343 -9.255 -41.505 1.00 55.62 1080 ASN A N 1
ATOM 8167 C CA . ASN A 1 1080 ? 43.699 -8.926 -41.964 1.00 55.62 1080 ASN A CA 1
ATOM 8168 C C . ASN A 1 1080 ? 44.607 -8.328 -40.869 1.00 55.62 1080 ASN A C 1
ATOM 8170 O O . ASN A 1 1080 ? 45.825 -8.293 -41.030 1.00 55.62 1080 ASN A O 1
ATOM 8174 N N . GLY A 1 1081 ? 44.040 -7.846 -39.758 1.00 54.28 1081 GLY A N 1
ATOM 8175 C CA . GLY A 1 1081 ? 44.797 -7.495 -38.552 1.00 54.28 1081 GLY A CA 1
ATOM 8176 C C . GLY A 1 1081 ? 45.109 -8.712 -37.676 1.00 54.28 1081 GLY A C 1
ATOM 8177 O O . GLY A 1 1081 ? 46.080 -8.697 -36.921 1.00 54.28 1081 GLY A O 1
ATOM 8178 N N . VAL A 1 1082 ? 44.317 -9.781 -37.796 1.00 54.50 1082 VAL A N 1
ATOM 8179 C CA . VAL A 1 1082 ? 44.452 -11.002 -36.999 1.00 54.50 1082 VAL A CA 1
ATOM 8180 C C . VAL A 1 1082 ? 45.395 -12.020 -37.643 1.00 54.50 1082 VAL A C 1
ATOM 8182 O O . VAL A 1 1082 ? 46.179 -12.645 -36.931 1.00 54.50 1082 VAL A O 1
ATOM 8185 N N . THR A 1 1083 ? 45.446 -12.123 -38.973 1.00 53.03 1083 THR A N 1
ATOM 8186 C CA . THR A 1 1083 ? 46.444 -12.964 -39.670 1.00 53.03 1083 THR A CA 1
ATOM 8187 C C . THR A 1 1083 ? 47.895 -12.561 -39.362 1.00 53.03 1083 THR A C 1
ATOM 8189 O O . THR A 1 1083 ? 48.798 -13.392 -39.460 1.00 53.03 1083 THR A O 1
ATOM 8192 N N . SER A 1 1084 ? 48.141 -11.333 -38.884 1.00 52.88 1084 SER A N 1
ATOM 8193 C CA . SER A 1 1084 ? 49.453 -10.912 -38.369 1.00 52.88 1084 SER A CA 1
ATOM 8194 C C . SER A 1 1084 ? 49.783 -11.445 -36.959 1.00 52.88 1084 SER A C 1
ATOM 8196 O O . SER A 1 1084 ? 50.822 -11.082 -36.403 1.00 52.88 1084 SER A O 1
ATOM 8198 N N . ARG A 1 1085 ? 48.912 -12.257 -36.341 1.00 58.62 1085 ARG A N 1
ATOM 8199 C CA . ARG A 1 1085 ? 49.023 -12.762 -34.960 1.00 58.62 1085 ARG A CA 1
ATOM 8200 C C . ARG A 1 1085 ? 48.792 -14.285 -34.903 1.00 58.62 1085 ARG A C 1
ATOM 8202 O O . ARG A 1 1085 ? 47.672 -14.716 -34.648 1.00 58.62 1085 ARG A O 1
ATOM 8209 N N . PRO A 1 1086 ? 49.843 -15.123 -35.034 1.00 58.97 1086 PRO A N 1
ATOM 8210 C CA . PRO A 1 1086 ? 49.736 -16.593 -35.135 1.00 58.97 1086 PRO A CA 1
ATOM 8211 C C . PRO A 1 1086 ? 49.217 -17.371 -33.899 1.00 58.97 1086 PRO A C 1
ATOM 8213 O O . PRO A 1 1086 ? 49.544 -18.545 -33.738 1.00 58.97 1086 PRO A O 1
ATOM 8216 N N . ARG A 1 1087 ? 48.480 -16.728 -32.984 1.00 57.62 1087 ARG A N 1
ATOM 8217 C CA . ARG A 1 1087 ? 47.838 -17.334 -31.798 1.00 57.62 1087 ARG A CA 1
ATOM 8218 C C . ARG A 1 1087 ? 46.356 -16.957 -31.653 1.00 57.62 1087 ARG A C 1
ATOM 8220 O O . ARG A 1 1087 ? 45.765 -17.253 -30.620 1.00 57.62 1087 ARG A O 1
ATOM 8227 N N . LEU A 1 1088 ? 45.788 -16.296 -32.661 1.00 59.19 1088 LEU A N 1
ATOM 8228 C CA . LEU A 1 1088 ? 44.361 -16.022 -32.790 1.00 59.19 1088 LEU A CA 1
ATOM 8229 C C . LEU A 1 1088 ? 43.771 -16.943 -33.860 1.00 59.19 1088 LEU A C 1
ATOM 8231 O O . LEU A 1 1088 ? 44.243 -16.938 -34.997 1.00 59.19 1088 LEU A O 1
ATOM 8235 N N . SER A 1 1089 ? 42.731 -17.687 -33.501 1.00 61.19 1089 SER A N 1
ATOM 8236 C CA . SER A 1 1089 ? 41.864 -18.420 -34.427 1.00 61.19 1089 SER A CA 1
ATOM 8237 C C . SER A 1 1089 ? 40.502 -17.726 -34.521 1.00 61.19 1089 SER A C 1
ATOM 8239 O O . SER A 1 1089 ? 40.065 -17.054 -33.588 1.00 61.19 1089 SER A O 1
ATOM 8241 N N . TRP A 1 1090 ? 39.849 -17.864 -35.677 1.00 63.47 1090 TRP A N 1
ATOM 8242 C CA . TRP A 1 1090 ? 38.483 -17.382 -35.935 1.00 63.47 1090 TRP A CA 1
ATOM 8243 C C . TRP A 1 1090 ? 37.481 -18.542 -35.852 1.00 63.47 1090 TRP A C 1
ATOM 8245 O O . TRP A 1 1090 ? 36.449 -18.549 -36.520 1.00 63.47 1090 TRP A O 1
ATOM 8255 N N . ASP A 1 1091 ? 37.800 -19.536 -35.022 1.00 64.38 1091 ASP A N 1
ATOM 8256 C CA . ASP A 1 1091 ? 36.987 -20.728 -34.832 1.00 64.38 1091 ASP A CA 1
ATOM 8257 C C . ASP A 1 1091 ? 35.877 -20.436 -33.808 1.00 64.38 1091 ASP A C 1
ATOM 8259 O O . ASP A 1 1091 ? 36.038 -19.636 -32.884 1.00 64.38 1091 ASP A O 1
ATOM 8263 N N . ILE A 1 1092 ? 34.709 -21.051 -33.985 1.00 61.41 1092 ILE A N 1
ATOM 8264 C CA . ILE A 1 1092 ? 33.547 -20.855 -33.103 1.00 61.41 1092 ILE A CA 1
ATOM 8265 C C . ILE A 1 1092 ? 33.763 -21.619 -31.787 1.00 61.41 1092 ILE A C 1
ATOM 8267 O O . ILE A 1 1092 ? 34.112 -22.801 -31.806 1.00 61.41 1092 ILE A O 1
ATOM 8271 N N . GLY A 1 1093 ? 33.494 -20.984 -30.642 1.00 60.56 1093 GLY A N 1
ATOM 8272 C CA . GLY A 1 1093 ? 33.551 -21.619 -29.322 1.00 60.56 1093 GLY A CA 1
ATOM 8273 C C . GLY A 1 1093 ? 34.953 -21.834 -28.738 1.00 60.56 1093 GLY A C 1
ATOM 8274 O O . GLY A 1 1093 ? 35.084 -22.540 -27.732 1.00 60.56 1093 GLY A O 1
ATOM 8275 N N . ASP A 1 1094 ? 36.001 -21.253 -29.331 1.00 65.00 1094 ASP A N 1
ATOM 8276 C CA . ASP A 1 1094 ? 37.339 -21.217 -28.732 1.00 65.00 1094 ASP A CA 1
ATOM 8277 C C . ASP A 1 1094 ? 37.516 -20.013 -27.770 1.00 65.00 1094 ASP A C 1
ATOM 8279 O O . ASP A 1 1094 ? 36.631 -19.175 -27.591 1.00 65.00 1094 ASP A O 1
ATOM 8283 N N . THR A 1 1095 ? 38.660 -19.911 -27.082 1.00 60.94 1095 THR A N 1
ATOM 8284 C CA . THR A 1 1095 ? 38.898 -18.784 -26.152 1.00 60.94 1095 THR A CA 1
ATOM 8285 C C . THR A 1 1095 ? 39.168 -17.446 -26.850 1.00 60.94 1095 THR A C 1
ATOM 8287 O O . THR A 1 1095 ? 39.119 -16.401 -26.197 1.00 60.94 1095 THR A O 1
ATOM 8290 N N . THR A 1 1096 ? 39.456 -17.470 -28.148 1.00 64.75 1096 THR A N 1
ATOM 8291 C CA . THR A 1 1096 ? 39.771 -16.331 -29.020 1.00 64.75 1096 THR A CA 1
ATOM 8292 C C . THR A 1 1096 ? 38.585 -15.823 -29.849 1.00 64.75 1096 THR A C 1
ATOM 8294 O O . THR A 1 1096 ? 38.697 -14.742 -30.420 1.00 64.75 1096 THR A O 1
ATOM 8297 N N . GLU A 1 1097 ? 37.438 -16.515 -29.816 1.00 74.31 1097 GLU A N 1
ATOM 8298 C CA . GLU A 1 1097 ? 36.186 -16.140 -30.489 1.00 74.31 1097 GLU A CA 1
ATOM 8299 C C . GLU A 1 1097 ? 35.819 -14.658 -30.312 1.00 74.31 1097 GLU A C 1
ATOM 8301 O O . GLU A 1 1097 ? 35.837 -14.118 -29.197 1.00 74.31 1097 GLU A O 1
ATOM 8306 N N . ALA A 1 1098 ? 35.486 -13.996 -31.422 1.00 77.69 1098 ALA A N 1
ATOM 8307 C CA . ALA A 1 1098 ? 35.396 -12.547 -31.477 1.00 77.69 1098 ALA A CA 1
ATOM 8308 C C . ALA A 1 1098 ? 34.110 -12.003 -30.831 1.00 77.69 1098 ALA A C 1
ATOM 8310 O O . ALA A 1 1098 ? 33.011 -12.526 -31.012 1.00 77.69 1098 ALA A O 1
ATOM 8311 N N . ARG A 1 1099 ? 34.250 -10.923 -30.057 1.00 84.12 1099 ARG A N 1
ATOM 8312 C CA . ARG A 1 1099 ? 33.212 -10.400 -29.148 1.00 84.12 1099 ARG A CA 1
ATOM 8313 C C . ARG A 1 1099 ? 33.395 -8.911 -28.880 1.00 84.12 1099 ARG A C 1
ATOM 8315 O O . ARG A 1 1099 ? 34.511 -8.409 -28.930 1.00 84.12 1099 ARG A O 1
ATOM 8322 N N . PHE A 1 1100 ? 32.330 -8.169 -28.587 1.00 89.88 1100 PHE A N 1
ATOM 8323 C CA . PHE A 1 1100 ? 32.444 -6.725 -28.360 1.00 89.88 1100 PHE A CA 1
ATOM 8324 C C . PHE A 1 1100 ? 33.293 -6.419 -27.115 1.00 89.88 1100 PHE A C 1
ATOM 8326 O O . PHE A 1 1100 ? 32.904 -6.762 -25.998 1.00 89.88 1100 PHE A O 1
ATOM 8333 N N . CYS A 1 1101 ? 34.423 -5.718 -27.292 1.00 88.38 1101 CYS A N 1
ATOM 8334 C CA . CYS A 1 1101 ? 35.289 -5.352 -26.166 1.00 88.38 1101 CYS A CA 1
ATOM 8335 C C . CYS A 1 1101 ? 34.552 -4.515 -25.107 1.00 88.38 1101 CYS A C 1
ATOM 8337 O O . CYS A 1 1101 ? 33.496 -3.939 -25.382 1.00 88.38 1101 CYS A O 1
ATOM 8339 N N . GLY A 1 1102 ? 35.124 -4.377 -23.906 1.00 88.00 1102 GLY A N 1
ATOM 8340 C CA . GLY A 1 1102 ? 34.487 -3.665 -22.788 1.00 88.00 1102 GLY A CA 1
ATOM 8341 C C . GLY A 1 1102 ? 33.912 -2.282 -23.144 1.00 88.00 1102 GLY A C 1
ATOM 8342 O O . GLY A 1 1102 ? 32.783 -1.970 -22.767 1.00 88.00 1102 GLY A O 1
ATOM 8343 N N . LYS A 1 1103 ? 34.627 -1.474 -23.943 1.00 88.69 1103 LYS A N 1
ATOM 8344 C CA . LYS A 1 1103 ? 34.121 -0.173 -24.426 1.00 88.69 1103 LYS A CA 1
ATOM 8345 C C . LYS A 1 1103 ? 33.021 -0.293 -25.486 1.00 88.69 1103 LYS A C 1
ATOM 8347 O O . LYS A 1 1103 ? 32.056 0.464 -25.437 1.00 88.69 1103 LYS A O 1
ATOM 8352 N N . CYS A 1 1104 ? 33.121 -1.247 -26.409 1.00 91.50 1104 CYS A N 1
ATOM 8353 C CA . CYS A 1 1104 ? 32.076 -1.524 -27.399 1.00 91.50 1104 CYS A CA 1
ATOM 8354 C C . CYS A 1 1104 ? 30.764 -1.948 -26.721 1.00 91.50 1104 CYS A C 1
ATOM 8356 O O . CYS A 1 1104 ? 29.711 -1.383 -27.008 1.00 91.50 1104 CYS A O 1
ATOM 8358 N N . THR A 1 1105 ? 30.860 -2.866 -25.757 1.00 92.88 1105 THR A N 1
ATOM 8359 C CA . THR A 1 1105 ? 29.757 -3.339 -24.911 1.00 92.88 1105 THR A CA 1
ATOM 8360 C C . THR A 1 1105 ? 29.053 -2.179 -24.196 1.00 92.88 1105 THR A C 1
ATOM 8362 O O . THR A 1 1105 ? 27.837 -2.035 -24.310 1.00 92.88 1105 THR A O 1
ATOM 8365 N N . LEU A 1 1106 ? 29.798 -1.285 -23.536 1.00 91.62 1106 LEU A N 1
ATOM 8366 C CA . LEU A 1 1106 ? 29.217 -0.113 -22.864 1.00 91.62 1106 LEU A CA 1
ATOM 8367 C C . LEU A 1 1106 ? 28.617 0.912 -23.848 1.00 91.62 1106 LEU A C 1
ATOM 8369 O O . LEU A 1 1106 ? 27.559 1.475 -23.569 1.00 91.62 1106 LEU A O 1
ATOM 8373 N N . LYS A 1 1107 ? 29.230 1.142 -25.019 1.00 91.94 1107 LYS A N 1
ATOM 8374 C CA . LYS A 1 1107 ? 28.688 2.086 -26.015 1.00 91.94 1107 LYS A CA 1
ATOM 8375 C C . LYS A 1 1107 ? 27.376 1.593 -26.633 1.00 91.94 1107 LYS A C 1
ATOM 8377 O O . LYS A 1 1107 ? 26.459 2.395 -26.778 1.00 91.94 1107 LYS A O 1
ATOM 8382 N N . LEU A 1 1108 ? 27.242 0.293 -26.917 1.00 93.38 1108 LEU A N 1
ATOM 8383 C CA . LEU A 1 1108 ? 25.974 -0.308 -27.367 1.00 93.38 1108 LEU A CA 1
ATOM 8384 C C . LEU A 1 1108 ? 24.859 -0.143 -26.317 1.00 93.38 1108 LEU A C 1
ATOM 8386 O O . LEU A 1 1108 ? 23.729 0.204 -26.664 1.00 93.38 1108 LEU A O 1
ATOM 8390 N N . ARG A 1 1109 ? 25.205 -0.280 -25.029 1.00 92.56 1109 ARG A N 1
ATOM 8391 C CA . ARG A 1 1109 ? 24.309 -0.009 -23.890 1.00 92.56 1109 ARG A CA 1
ATOM 8392 C C . ARG A 1 1109 ? 23.908 1.461 -23.730 1.00 92.56 1109 ARG A C 1
ATOM 8394 O O . ARG A 1 1109 ? 22.974 1.726 -22.982 1.00 92.56 1109 ARG A O 1
ATOM 8401 N N . GLY A 1 1110 ? 24.577 2.402 -24.405 1.00 91.69 1110 GLY A N 1
ATOM 8402 C CA . GLY A 1 1110 ? 24.282 3.843 -24.367 1.00 91.69 1110 GLY A CA 1
ATOM 8403 C C . GLY A 1 1110 ? 25.275 4.719 -23.592 1.00 91.69 1110 GLY A C 1
ATOM 8404 O O . GLY A 1 1110 ? 25.011 5.912 -23.426 1.00 91.69 1110 GLY A O 1
ATOM 8405 N N . TRP A 1 1111 ? 26.395 4.163 -23.110 1.00 91.12 1111 TRP A N 1
ATOM 8406 C CA . TRP A 1 1111 ? 27.358 4.887 -22.268 1.00 91.12 1111 TRP A CA 1
ATOM 8407 C C . TRP A 1 1111 ? 28.254 5.870 -23.046 1.00 91.12 1111 TRP A C 1
ATOM 8409 O O . TRP A 1 1111 ? 28.745 5.575 -24.141 1.00 91.12 1111 TRP A O 1
ATOM 8419 N N . ARG A 1 1112 ? 28.600 6.997 -22.409 1.00 89.75 1112 ARG A N 1
ATOM 8420 C CA . ARG A 1 1112 ? 29.594 7.981 -22.886 1.00 89.75 1112 ARG A CA 1
ATOM 8421 C C . ARG A 1 1112 ? 31.048 7.533 -22.648 1.00 89.75 1112 ARG A C 1
ATOM 8423 O O . ARG A 1 1112 ? 31.789 8.115 -21.856 1.00 89.75 1112 ARG A O 1
ATOM 8430 N N . ILE A 1 1113 ? 31.498 6.534 -23.404 1.00 85.25 1113 ILE A N 1
ATOM 8431 C CA . ILE A 1 1113 ? 32.793 5.851 -23.196 1.00 85.25 1113 ILE A CA 1
ATOM 8432 C C . ILE A 1 1113 ? 34.083 6.699 -23.329 1.00 85.25 1113 ILE A C 1
ATOM 8434 O O . ILE A 1 1113 ? 35.180 6.182 -23.086 1.00 85.25 1113 ILE A O 1
ATOM 8438 N N . ILE A 1 1114 ? 33.981 7.975 -23.724 1.00 78.19 1114 ILE A N 1
ATOM 8439 C CA . ILE A 1 1114 ? 35.128 8.871 -23.959 1.00 78.19 1114 ILE A CA 1
ATOM 8440 C C . ILE A 1 1114 ? 35.539 9.706 -22.733 1.00 78.19 1114 ILE A C 1
ATOM 8442 O O . ILE A 1 1114 ? 36.583 10.353 -22.768 1.00 78.19 1114 ILE A O 1
ATOM 8446 N N . THR A 1 1115 ? 34.747 9.700 -21.654 1.00 72.88 1115 THR A N 1
ATOM 8447 C CA . THR A 1 1115 ? 34.995 10.480 -20.425 1.00 72.88 1115 THR A CA 1
ATOM 8448 C C . THR A 1 1115 ? 34.805 9.633 -19.175 1.00 72.88 1115 THR A C 1
ATOM 8450 O O . THR A 1 1115 ? 33.823 8.910 -19.072 1.00 72.88 1115 THR A O 1
ATOM 8453 N N . GLY A 1 1116 ? 35.691 9.758 -18.184 1.00 64.56 1116 GLY A N 1
ATOM 8454 C CA . GLY A 1 1116 ? 35.488 9.202 -16.834 1.00 64.56 1116 GLY A CA 1
ATOM 8455 C C . GLY A 1 1116 ? 35.554 7.673 -16.700 1.00 64.56 1116 GLY A C 1
ATOM 8456 O O . GLY A 1 1116 ? 35.456 7.169 -15.584 1.00 64.56 1116 GLY A O 1
ATOM 8457 N N . LEU A 1 1117 ? 35.741 6.935 -17.797 1.00 74.69 1117 LEU A N 1
ATOM 8458 C CA . LEU A 1 1117 ? 36.014 5.497 -17.768 1.00 74.69 1117 LEU A CA 1
ATOM 8459 C C . LEU A 1 1117 ? 37.512 5.199 -17.576 1.00 74.69 1117 LEU A C 1
ATOM 8461 O O . LEU A 1 1117 ? 38.344 6.061 -17.855 1.00 74.69 1117 LEU A O 1
ATOM 8465 N N . PRO A 1 1118 ? 37.886 3.978 -17.141 1.00 68.31 1118 PRO A N 1
ATOM 8466 C CA . PRO A 1 1118 ? 39.287 3.587 -17.005 1.00 68.31 1118 PRO A CA 1
ATOM 8467 C C . PRO A 1 1118 ? 40.066 3.723 -18.325 1.00 68.31 1118 PRO A C 1
ATOM 8469 O O . PRO A 1 1118 ? 39.778 3.022 -19.300 1.00 68.31 1118 PRO A O 1
ATOM 8472 N N . ASP A 1 1119 ? 41.080 4.596 -18.334 1.00 62.12 1119 ASP A N 1
ATOM 8473 C CA . ASP A 1 1119 ? 41.988 4.812 -19.474 1.00 62.12 1119 ASP A CA 1
ATOM 8474 C C . ASP A 1 1119 ? 42.947 3.634 -19.714 1.00 62.12 1119 ASP A C 1
ATOM 8476 O O . ASP A 1 1119 ? 43.413 3.432 -20.839 1.00 62.12 1119 ASP A O 1
ATOM 8480 N N . ARG A 1 1120 ? 43.273 2.879 -18.652 1.00 56.09 1120 ARG A N 1
ATOM 8481 C CA . ARG A 1 1120 ? 44.033 1.617 -18.673 1.00 56.09 1120 ARG A CA 1
ATOM 8482 C C . ARG A 1 1120 ? 44.098 0.962 -17.293 1.00 56.09 1120 ARG A C 1
ATOM 8484 O O . ARG A 1 1120 ? 44.016 1.640 -16.269 1.00 56.09 1120 ARG A O 1
ATOM 8491 N N . SER A 1 1121 ? 44.363 -0.344 -17.299 1.00 35.81 1121 SER A N 1
ATOM 8492 C CA . SER A 1 1121 ? 45.186 -1.021 -16.289 1.00 35.81 1121 SER A CA 1
ATOM 8493 C C . SER A 1 1121 ? 46.060 -2.052 -17.000 1.00 35.81 1121 SER A C 1
ATOM 8495 O O . SER A 1 1121 ? 45.496 -3.125 -17.309 1.00 35.81 1121 SER A O 1
#

Nearest PDB structures (foldseek):
  4oq1-assembly1_A  TM=3.574E-01  e=2.121E-10  Streptococcus pneumoniae TIGR4
  3kpt-assembly1_A  TM=3.678E-01  e=8.321E-10  Bacillus cereus ATCC 14579
  3rkp-assembly2_B  TM=3.056E-01  e=2.500E-10  Bacillus cereus ATCC 14579
  2h0e-assembly1_A  TM=6.556E-01  e=3.671E-02  Bacillus subtilis
  4p0d-assembly1_A  TM=2.285E-01  e=2.402E-04  Streptococcus pyogenes MGAS10394

Foldseek 3Di:
DPDDDDDDDEDDDDDDDDDDDAAQWEAEAAPVPRAADFQKWKFKDWDPQGDTATQHPRRIGHDPPDDWTKIDIDTHDDDVVVLFWDFDPDADIDTDDPPDGDYGYGYIFGFEKEKEFEAAPPPRQGAWFKKKWKWDDDDDPDDDDDDTDTDIDTAHNRRMDMGPGHHFFKMKMAIGGDPQWDGDDIDIDTIDTPYYYYYYDYIFGFEWEKEFEAAPPPRHTDFQKKKWKDDPNDIDIFGQHVRRMGIGGRDDFDWIWMDIDDDPVRVLFWDDPPDTDGTDTIDGPYYYYDYDYIFTAEKEKEFEAEPPPRATDFQWWKWKDFVPDPGTDIDTAHVRRIDMRGSDAFGFIDMDTDQDDQSQQFWDFDQDPVGDGTFGGDHGDYYTYDYGYTHTWDWAFDDWQQEAQAPVFWIKTWIFTDPQQPFWKKKFKCQQQFPQPPQAIDTDDNVRRPGDHGDIDTDRQFGDGCDGPRHPGFGAAQLRDFMWIWIAGPSDDPNTDTDTHGKAWQAKDKKFDALALDDQDDCVPLVQLNLLRLLVQLQLPLFFSPSDDDLSVLLSQQVQLQQDAQSQQLPDRDSDSPDPVSVVCSVVSPRRDPQKAPNIFAAAPDEIEGEDADLAFFFDVVLLLDLCSLLVRCVNRTFFRKTKMKMFIFIDHSVQQLQDDDPGHRNLSHHPFFKKWKDKQFAAFPLVPADFADDDDNPATQCQSVQLVQQQVLQCPPPPRRDPQRVQWSRPDPDNAVPSFWDAAPSRPPWHWAQDPRIIITIQDNDVVSVVRGRMTMIMTTFTLFFRTKIKMKIWTDCADNNHHSPCNVVNFVVQCVRNCSYPVCPPPTSRRSNMDITYMYTYAYEFEAWEEEPAPNLPDDAPQVLLQVQVVSLSYGYYDPFYYYHYQCLLPPPPDPLVVVLLVLLCCLVPVPPPDDGADSNDASDRDDQDAADPPAALVNSVVVVVVVCVSCVAQSVVVSVQVSQSSSLSSSSNGTGRHAYEYEGDHDAQHQHPNDRDRDDDWDWAAYESRYIYGPDPDDPFQSSNLRVSQRSLSSLSQAAAQPDDPPPVCVRPVSPCNHDLLRADNSNCLESRYDPVSCVVPVPAGSGPPHSSPHHHGNRSSRSSSSTSSRPSRDSHD

pLDDT: mean 81.5, std 13.8, range [15.55, 98.06]